Protein 3TS3 (pdb70)

Organism: Turkey astrovirus 2 (NCBI:txid246343)

Radius of gyration: 33.33 Å; Cα contacts (8 Å, |Δi|>4): 2112; chains: 4; bounding box: 67×108×76 Å

Foldseek 3Di:
DDCPVPLPHDADAQQALAAAPVRHDDAPQAWQQKKKDADWDDDLLFWFFAWDCWFWWAFPNDTDTFHTAGIKGKTWGQRGIFMQGRQQRVNGTRDHLRNSVVHQLVCVHQQWTWTDPVNGPDDPSVCVSNVADTGWIKGWKAFLQLGIWIWTQRVVVRIIITMGGDHDDCDSNSVNDDDTMIIGHHPPDDSVRSNVRHDDHHD/DDCPVPLPHDADAQQELADAPVSDDDAPQDWFFKKKDADWDDDQLFKFFAWDCWFWWWFDVHIDTDTFHTAGIKGKTWGQRGIFMQGRQQRVRGTRGHLRNSVVYQLVCVGQQWTWTDPVPGPDDPSVCVSNVADTGWIKGWKAFLQLGIWIWTQRVVVRIIITMGGDRDDCDSNSVNDDDTMMIGDRPPDDSVRSNVRHDDHHD/DDCPVVLPHDADAQQALAAAPVSDDDAPQDWQFKKKDADWDDDLLFWAFAWDCWFWWAFVHDTDTFHTAGIKGKTFRQRGIFMQGRQQRVRGTRGHLRNSVVYQLVCVRQQWTWTDPVHGDDDPVVVVSNPADTGWIKGWKAFLQLGIWIWTQRVVVRTIITMGGDRDDCDSNSVNDDDTMMIGDRPPDDSVRSNVRHDDHHD/DDCPPPLPDDADAQQALAAAPVRHDDAPQAWFQKKKDADWADDQLFWAFDWDCWFWWAFPNDTDTFHTAGIKGKTWRQRGIFMQGHQQRVNGTRGHLRNSVVYQLVCVGQQWTWTDPVNGDDDPVVVVSNVADTGWIKGWKAFLQLGIWIWTQRVVVRTIITMGGDRDDCDSNSVNDDDTMMIGHRPPDDSVRSNVRHDDHHD

InterPro domains:
  IPR004337 Astrovirus capsid protein, inner core domain [PF03115] (19-262)
  IPR029053 Viral coat protein subunit [G3DSA:2.60.120.20] (80-267)
  IPR032268 Capsid polyprotein VP90, C-terminal [PF16580] (431-675)

Nearest PDB structures (foldseek):
  3ts3-assembly2_B  TM=1.005E+00  e=5.013E-44  Turkey astrovirus 2
  3ts3-assembly2_D  TM=9.972E-01  e=7.861E-42  Turkey astrovirus 2
  3hi8-assembly1_A  TM=2.508E-01  e=1.036E+00  Haloferax volcanii
  1ge8-assembly1_A  TM=2.471E-01  e=1.728E+00  Pyrococcus furiosus
  4qq1-assembly1_A  TM=1.886E-01  e=1.229E+00  Neisseria meningitidis serogroup B

Sequence (814 aa):
SIYLPLPQADDQYTPYFVYNFQGERVSTTETGVVFCLAAIIPAATTSSRYNNQITTIPSIGYRGTLFLLDAASSWWNILDVTQTGVLFGQPRLGVGVMMQTMKTLKQHIKDYTEPAIQKYYPGTTNLDEQLKQRLNLAEGDPVISMMGDTNGRRAALFYRTSDEKYILFFSTTEDPGAQYQNLKMLYFWNWSYSDTKQQFLDHLRTVQFSIYLPLPQADDQYYTPYFVYNFQGEERVSTTETGVVFCLAAIIPAATTSSRYNNQITIPSIGYRGTGTLFLLDAASWWNILDVTQTGVLFGQPRLGVGVMMQTMKTLKQHIKDYTEPAIQKYYPGTTNLDEQLKQRLNLAEGDPVISMMGDTNGRRA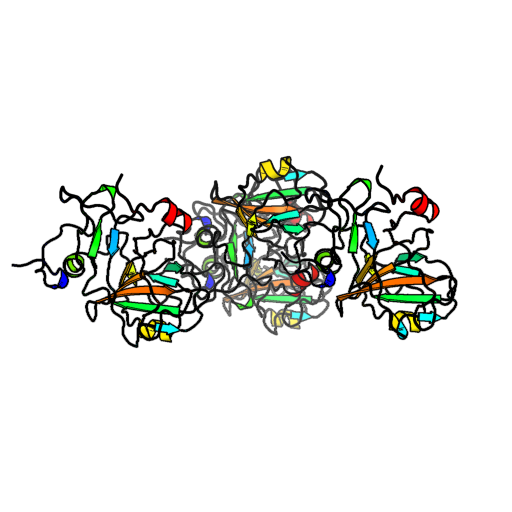ALFYRTSDEKYILFFSTTEDPGAQYQNLKMLYFWNWSYSDTKQQFLDHLRTVQFSIYLPLPQADDQYTPYFVYNFQGERVSTTETGVVFCLAAIIPAATTSSRYNNQITTIPSIGYRGTLFLLDAASWWNILDVTQTGVLFGQPRLGVGVMMQTMKTLKQHIKDYTEPAIQKYYPGTTNLDEQLKQRLNLAEGDPVISMMGDTNGRRAALFYRTSDEEKYILFFSTTEDPGAQYQNLKMLYFWNWSYSDTKQQFLDHLRTVQFSIYLPLPQADDQYTPYFVYNFQGERVSTTETGVVFCLAAIIPAATTSSRYNNQITTIPSIGYRGTLFLLDAASSWWNILDVTQTGVLFGQPRLGVGVMMQTMKTLKQHIKDYTEPAIQKYYPGTTNLDEQLKQRLNLAEGDPVISMMGDTNGRRAALFYRTSDEKYILFFSTTEDPGAQYQNLKMLYFWNWSYSDTKQQFLDHLRTVQF

Solvent-accessible surface area: 35875 Å² total; per-residue (Å²): 150,144,135,113,87,58,57,142,14,131,82,117,68,4,26,35,1,0,29,27,157,116,24,92,76,15,51,2,67,107,7,3,3,0,2,4,20,27,135,24,51,46,92,131,62,6,75,28,84,56,95,21,95,127,0,1,0,0,27,165,78,62,65,9,102,16,57,55,10,32,46,0,0,15,5,35,0,35,114,50,3,17,0,73,7,31,19,165,26,53,32,32,65,7,4,25,3,86,11,0,78,74,17,3,116,33,76,70,5,47,5,2,38,85,6,64,43,59,32,2,80,16,41,107,93,0,67,127,87,1,92,31,52,93,24,5,1,0,1,1,0,0,10,52,101,1,52,29,0,0,2,1,6,24,43,91,68,82,80,0,5,2,0,12,7,20,106,127,49,3,2,60,148,32,110,82,40,156,66,76,121,4,13,2,10,12,59,98,18,78,105,113,74,0,63,78,92,19,145,75,115,110,244,130,79,20,2,7,8,38,81,1,91,82,17,137,5,36,10,2,0,7,30,79,149,26,85,60,18,44,2,73,114,10,4,2,0,0,4,0,6,8,1,27,8,84,121,56,5,74,29,86,51,103,16,97,25,0,2,0,0,26,98,88,76,16,32,34,9,52,11,59,52,10,33,46,1,0,14,0,35,0,34,100,7,3,2,0,0,1,29,4,169,26,7,0,1,0,0,0,11,3,78,0,0,77,69,16,2,112,34,74,122,6,43,5,2,40,90,7,60,43,60,18,6,77,7,47,108,87,0,62,123,83,1,90,34,52,99,22,6,1,0,2,1,0,0,9,7,100,1,51,31,0,0,2,1,6,24,42,92,64,89,86,0,6,2,0,12,8,18,104,124,51,2,3,55,106,1,56,81,21,43,9,34,6,7,3,2,10,11,60,96,15,82,105,112,73,0,36,82,96,0,96,1,6,47,105,137,101,146,113,73,56,60,117,12,102,86,117,166,4,36,88,2,0,34,28,144,137,30,98,109,9,37,2,73,89,9,3,0,0,2,5,18,31,131,25,54,46,94,141,63,6,76,22,85,69,87,14,95,58,0,0,0,0,24,151,57,20,31,9,73,19,59,53,8,38,44,1,0,14,5,32,1,35,135,50,3,17,0,72,7,23,19,154,20,37,19,29,64,8,3,23,3,80,11,0,81,76,18,2,119,54,72,122,4,47,5,2,37,77,8,64,49,59,27,0,32,15,36,159,107,0,72,138,85,1,93,32,50,93,22,4,0,0,1,1,0,0,10,51,101,1,53,31,0,0,1,0,7,20,46,91,65,88,78,0,5,2,0,10,7,18,103,124,52,2,2,70,150,32,104,80,41,159,67,75,122,6,10,2,10,9,60,95,16,82,104,109,73,0,60,81,96,19,144,73,115,112,246,137,121,10,6,9,10,32,113,3,119,82,29,162,0,38,88,2,0,4,26,129,120,21,95,109,14,47,2,75,110,9,3,3,0,0,3,0,4,7,0,24,8,86,121,61,6,72,22,82,69,88,15,95,130,1,0,0,0,27,128,66,61,61,10,107,17,60,53,9,36,43,0,0,13,0,32,0,39,80,6,3,1,0,0,1,30,4,161,25,12,3,1,0,0,0,12,1,86,0,0,79,77,18,3,118,54,74,120,5,48,5,2,40,86,8,62,51,57,31,1,74,16,35,152,108,0,72,135,82,1,93,28,51,102,20,4,1,0,2,1,0,0,10,7,103,1,50,30,0,0,2,1,8,22,44,94,60,88,75,0,5,0,0,12,6,19,106,126,48,2,2,62,101,2,57,78,20,42,8,35,6,6,2,3,9,12,59,99,18,82,109,112,75,0,38,79,96,0,92,2,5,47,102

Structure (mmCIF, N/CA/C/O backbone):
data_3TS3
#
_entry.id   3TS3
#
_cell.length_a   44.487
_cell.length_b   127.878
_cell.length_c   71.007
_cell.angle_alpha   90.000
_cell.angle_beta   104.490
_cell.angle_gamma   90.000
#
_symmetry.space_group_name_H-M   'P 1 21 1'
#
loop_
_entity.id
_entity.type
_entity.pdbx_description
1 polymer 'Capsid polyprotein'
2 non-polymer 'SULFATE ION'
3 water water
#
loop_
_atom_site.group_PDB
_atom_site.id
_atom_site.type_symbol
_atom_site.label_atom_id
_atom_site.label_alt_id
_atom_site.label_comp_id
_atom_site.label_asym_id
_atom_site.label_entity_id
_atom_site.label_seq_id
_atom_site.pdbx_PDB_ins_code
_atom_site.Cartn_x
_atom_site.Cartn_y
_atom_site.Cartn_z
_atom_site.occupancy
_atom_site.B_iso_or_equiv
_atom_site.auth_seq_id
_atom_site.auth_comp_id
_atom_site.auth_asym_id
_atom_site.auth_atom_id
_atom_site.pdbx_PDB_model_num
ATOM 1 N N . SER A 1 1 ? 0.985 49.978 69.099 1.00 21.79 423 SER A N 1
ATOM 2 C CA . SER A 1 1 ? 0.713 49.777 70.515 1.00 21.25 423 SER A CA 1
ATOM 3 C C . SER A 1 1 ? -0.110 48.499 70.717 1.00 20.08 423 SER A C 1
ATOM 4 O O . SER A 1 1 ? 0.054 47.799 71.715 1.00 20.63 423 SER A O 1
ATOM 7 N N . ILE A 1 2 ? -0.975 48.199 69.753 1.00 18.17 424 ILE A N 1
ATOM 8 C CA . ILE A 1 2 ? -1.797 46.996 69.805 1.00 15.92 424 ILE A CA 1
ATOM 9 C C . ILE A 1 2 ? -1.209 45.956 68.853 1.00 14.15 424 ILE A C 1
ATOM 10 O O . ILE A 1 2 ? -1.172 46.158 67.650 1.00 13.57 424 ILE A O 1
ATOM 15 N N . TYR A 1 3 ? -0.711 44.860 69.414 1.00 11.53 425 TYR A N 1
ATOM 16 C CA . TYR A 1 3 ? -0.091 43.808 68.626 1.00 10.14 425 TYR A CA 1
ATOM 17 C C . TYR A 1 3 ? -0.767 42.430 68.728 1.00 9.49 425 TYR A C 1
ATOM 18 O O . TYR A 1 3 ? -0.355 41.515 68.060 1.00 8.96 425 TYR A O 1
ATOM 27 N N . LEU A 1 4 ? -1.790 42.302 69.568 1.00 9.24 426 LEU A N 1
ATOM 28 C CA . LEU A 1 4 ? -2.534 41.046 69.710 1.00 9.17 426 LEU A CA 1
ATOM 29 C C . LEU A 1 4 ? -3.987 41.228 69.300 1.00 9.43 426 LEU A C 1
ATOM 30 O O . LEU A 1 4 ? -4.589 42.217 69.660 1.00 10.28 426 LEU A O 1
ATOM 35 N N . PRO A 1 5 ? -4.555 40.276 68.564 1.00 8.85 427 PRO A N 1
ATOM 36 C CA . PRO A 1 5 ? -3.867 39.069 68.096 1.00 8.88 427 PRO A CA 1
ATOM 37 C C . PRO A 1 5 ? -2.782 39.392 67.092 1.00 8.38 427 PRO A C 1
ATOM 38 O O . PRO A 1 5 ? -2.913 40.310 66.315 1.00 7.73 427 PRO A O 1
ATOM 42 N N . LEU A 1 6 ? -1.743 38.574 67.071 1.00 8.15 428 LEU A N 1
ATOM 43 C CA . LEU A 1 6 ? -0.554 38.842 66.280 1.00 8.24 428 LEU A CA 1
ATOM 44 C C . LEU A 1 6 ? -0.793 39.008 64.782 1.00 8.02 428 LEU A C 1
ATOM 45 O O . LEU A 1 6 ? -0.114 39.787 64.157 1.00 7.61 428 LEU A O 1
ATOM 50 N N . PRO A 1 7 ? -1.758 38.305 64.206 1.00 7.46 429 PRO A N 1
ATOM 51 C CA . PRO A 1 7 ? -1.943 38.417 62.759 1.00 7.74 429 PRO A CA 1
ATOM 52 C C . PRO A 1 7 ? -2.253 39.856 62.359 1.00 7.12 429 PRO A C 1
ATOM 53 O O . PRO A 1 7 ? -1.943 40.263 61.245 1.00 8.27 429 PRO A O 1
ATOM 57 N N . GLN A 1 8 ? -2.868 40.600 63.267 1.00 7.54 430 GLN A N 1
ATOM 58 C CA . GLN A 1 8 ? -3.270 41.972 62.989 1.00 7.27 430 GLN A CA 1
ATOM 59 C C . GLN A 1 8 ? -2.213 43.036 63.233 1.00 7.44 430 GLN A C 1
ATOM 60 O O . GLN A 1 8 ? -2.369 44.151 62.796 1.00 7.77 430 GLN A O 1
ATOM 66 N N . ALA A 1 9 ? -1.133 42.682 63.906 1.00 7.40 431 ALA A N 1
ATOM 67 C CA . ALA A 1 9 ? -0.147 43.676 64.286 1.00 7.29 431 ALA A CA 1
ATOM 68 C C . ALA A 1 9 ? 0.490 44.395 63.102 1.00 7.62 431 ALA A C 1
ATOM 69 O O . ALA A 1 9 ? 0.719 43.812 62.054 1.00 7.86 431 ALA A O 1
ATOM 71 N N . ASP A 1 10 ? 0.787 45.672 63.307 1.00 7.78 432 ASP A N 1
ATOM 72 C CA . ASP A 1 10 ? 1.497 46.460 62.312 1.00 8.59 432 ASP A CA 1
ATOM 73 C C . ASP A 1 10 ? 2.916 45.920 62.235 1.00 8.30 432 ASP A C 1
ATOM 74 O O . ASP A 1 10 ? 3.455 45.443 63.215 1.00 8.81 432 ASP A O 1
ATOM 79 N N . ASP A 1 11 ? 3.520 46.028 61.065 1.00 8.34 433 ASP A N 1
ATOM 80 C CA . ASP A 1 11 ? 4.863 45.528 60.836 1.00 8.40 433 ASP A CA 1
ATOM 81 C C . ASP A 1 11 ? 5.819 46.282 61.741 1.00 8.61 433 ASP A C 1
ATOM 82 O O . ASP A 1 11 ? 5.576 47.428 62.095 1.00 9.55 433 ASP A O 1
ATOM 87 N N . GLN A 1 12 ? 6.893 45.613 62.133 1.00 8.00 434 GLN A N 1
ATOM 88 C CA . GLN A 1 12 ? 7.938 46.231 62.932 1.00 8.16 434 GLN A CA 1
ATOM 89 C C . GLN A 1 12 ? 9.257 45.853 62.299 1.00 8.18 434 GLN A C 1
ATOM 90 O O . GLN A 1 12 ? 9.416 44.747 61.832 1.00 7.89 434 GLN A O 1
ATOM 96 N N . TYR A 1 13 ? 10.206 46.776 62.303 1.00 8.05 435 TYR A N 1
ATOM 97 C CA . TYR A 1 13 ? 11.532 46.448 61.831 1.00 8.69 435 TYR A CA 1
ATOM 98 C C . TYR A 1 13 ? 12.144 45.425 62.776 1.00 8.14 435 TYR A C 1
ATOM 99 O O . TYR A 1 13 ? 12.123 45.598 63.980 1.00 8.26 435 TYR A O 1
ATOM 108 N N . THR A 1 14 ? 12.690 44.354 62.218 1.00 7.54 436 THR A N 1
ATOM 109 C CA . THR A 1 14 ? 13.476 43.411 63.000 1.00 8.46 436 THR A CA 1
ATOM 110 C C . THR A 1 14 ? 14.854 43.402 62.358 1.00 8.69 436 THR A C 1
ATOM 111 O O . THR A 1 14 ? 14.971 43.416 61.147 1.00 8.26 436 THR A O 1
ATOM 115 N N . PRO A 1 15 ? 15.892 43.445 63.185 1.00 9.96 437 PRO A N 1
ATOM 116 C CA . PRO A 1 15 ? 17.263 43.630 62.696 1.00 10.81 437 PRO A CA 1
ATOM 117 C C . PRO A 1 15 ? 17.866 42.528 61.822 1.00 10.59 437 PRO A C 1
ATOM 118 O O . PRO A 1 15 ? 18.563 42.824 60.867 1.00 12.08 437 PRO A O 1
ATOM 122 N N . TYR A 1 16 ? 17.602 41.274 62.155 1.00 9.77 438 TYR A N 1
ATOM 123 C CA . TYR A 1 16 ? 18.198 40.147 61.459 1.00 9.02 438 TYR A CA 1
ATOM 124 C C . TYR A 1 16 ? 17.191 39.009 61.454 1.00 8.08 438 TYR A C 1
ATOM 125 O O . TYR A 1 16 ? 16.196 39.092 62.141 1.00 8.61 438 TYR A O 1
ATOM 134 N N . PHE A 1 17 ? 17.458 37.957 60.686 1.00 7.63 439 PHE A N 1
ATOM 135 C CA . PHE A 1 17 ? 16.554 36.812 60.628 1.00 7.35 439 PHE A CA 1
ATOM 136 C C . PHE A 1 17 ? 16.458 36.223 62.038 1.00 6.88 439 PHE A C 1
ATOM 137 O O . PHE A 1 17 ? 15.375 35.977 62.538 1.00 7.04 439 PHE A O 1
ATOM 145 N N . VAL A 1 18 ? 17.602 36.020 62.680 1.00 6.60 440 VAL A N 1
ATOM 146 C CA . VAL A 1 18 ? 17.638 35.637 64.090 1.00 6.92 440 VAL A CA 1
ATOM 147 C C . VAL A 1 18 ? 18.513 36.654 64.831 1.00 6.91 440 VAL A C 1
ATOM 148 O O . VAL A 1 18 ? 19.572 36.995 64.356 1.00 7.00 440 VAL A O 1
ATOM 152 N N . TYR A 1 19 ? 18.056 37.130 65.981 1.00 7.43 441 TYR A N 1
ATOM 153 C CA . TYR A 1 19 ? 18.801 38.123 66.756 1.00 7.40 441 TYR A CA 1
ATOM 154 C C . TYR A 1 19 ? 18.655 37.888 68.259 1.00 7.91 441 TYR A C 1
ATOM 155 O O . TYR A 1 19 ? 17.773 37.170 68.703 1.00 8.13 441 TYR A O 1
ATOM 164 N N . ASN A 1 20 ? 19.552 38.481 69.035 1.00 7.65 442 ASN A N 1
ATOM 165 C CA . ASN A 1 20 ? 19.538 38.325 70.486 1.00 8.02 442 ASN A CA 1
ATOM 166 C C . ASN A 1 20 ? 18.739 39.387 71.237 1.00 8.58 442 ASN A C 1
ATOM 167 O O . ASN A 1 20 ? 18.055 40.198 70.639 1.00 8.35 442 ASN A O 1
ATOM 172 N N . PHE A 1 21 ? 18.882 39.389 72.553 1.00 8.98 443 PHE A N 1
ATOM 173 C CA . PHE A 1 21 ? 18.094 40.255 73.416 1.00 10.22 443 PHE A CA 1
ATOM 174 C C . PHE A 1 21 ? 18.285 41.732 73.102 1.00 10.72 443 PHE A C 1
ATOM 175 O O . PHE A 1 21 ? 17.409 42.541 73.388 1.00 10.72 443 PHE A O 1
ATOM 183 N N . GLN A 1 22 ? 19.429 42.086 72.534 1.00 11.02 444 GLN A N 1
ATOM 184 C CA . G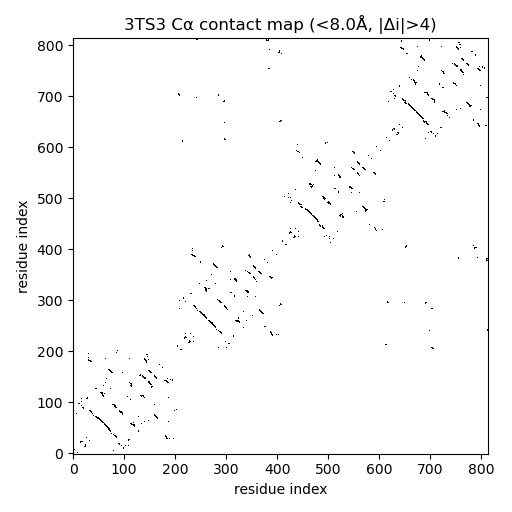LN A 1 22 ? 19.677 43.483 72.166 1.00 11.98 444 GLN A CA 1
ATOM 185 C C . GLN A 1 22 ? 19.763 43.775 70.670 1.00 11.84 444 GLN A C 1
ATOM 186 O O . GLN A 1 22 ? 20.304 44.789 70.265 1.00 11.83 444 GLN A O 1
ATOM 192 N N . GLY A 1 23 ? 19.197 42.888 69.859 1.00 10.92 445 GLY A N 1
ATOM 193 C CA . GLY A 1 23 ? 19.153 43.101 68.428 1.00 10.50 445 GLY A CA 1
ATOM 194 C C . GLY A 1 23 ? 20.395 42.741 67.635 1.00 9.67 445 GLY A C 1
ATOM 195 O O . GLY A 1 23 ? 20.484 43.091 66.474 1.00 9.92 445 GLY A O 1
ATOM 196 N N . GLU A 1 24 ? 21.345 42.054 68.257 1.00 9.58 446 GLU A N 1
ATOM 197 C CA . GLU A 1 24 ? 22.561 41.630 67.568 1.00 9.33 446 GLU A CA 1
ATOM 198 C C . GLU A 1 24 ? 22.350 40.354 66.771 1.00 9.13 446 GLU A C 1
ATOM 199 O O . GLU A 1 24 ? 21.594 39.495 67.176 1.00 9.23 446 GLU A O 1
ATOM 205 N N . ARG A 1 25 ? 23.039 40.249 65.639 1.00 9.53 447 ARG A N 1
ATOM 206 C CA . ARG A 1 25 ? 22.851 39.129 64.732 1.00 10.29 447 ARG A CA 1
ATOM 207 C C . ARG A 1 25 ? 23.282 37.787 65.289 1.00 10.31 447 ARG A C 1
ATOM 208 O O . ARG A 1 25 ? 24.313 37.670 65.919 1.00 10.48 447 ARG A O 1
ATOM 216 N N . VAL A 1 26 ? 22.475 36.771 65.014 1.00 10.05 448 VAL A N 1
ATOM 217 C CA . VAL A 1 26 ? 22.800 35.405 65.389 1.00 10.40 448 VAL A CA 1
ATOM 218 C C . VAL A 1 26 ? 22.873 34.573 64.110 1.00 11.04 448 VAL A C 1
ATOM 219 O O . VAL A 1 26 ? 21.969 34.612 63.305 1.00 11.47 448 VAL A O 1
ATOM 223 N N . SER A 1 27 ? 23.956 33.832 63.926 1.00 12.02 449 SER A N 1
ATOM 224 C CA . SER A 1 27 ? 24.133 33.040 62.714 1.00 13.18 449 SER A CA 1
ATOM 225 C C . SER A 1 27 ? 23.111 31.911 62.562 1.00 12.77 449 SER A C 1
ATOM 226 O O . SER A 1 27 ? 22.715 31.299 63.530 1.00 12.68 449 SER A O 1
ATOM 229 N N . THR A 1 28 ? 22.703 31.642 61.328 1.00 13.05 450 THR A N 1
ATOM 230 C CA . THR A 1 28 ? 21.761 30.558 61.040 1.00 13.21 450 THR A CA 1
ATOM 231 C C . THR A 1 28 ? 22.432 29.311 60.474 1.00 13.48 450 THR A C 1
ATOM 232 O O . THR A 1 28 ? 21.770 28.466 59.909 1.00 13.90 450 THR A O 1
ATOM 236 N N . THR A 1 29 ? 23.748 29.227 60.604 1.00 13.73 451 THR A N 1
ATOM 237 C CA . THR A 1 29 ? 24.478 28.075 60.099 1.00 14.73 451 THR A CA 1
ATOM 238 C C . THR A 1 29 ? 24.126 26.767 60.800 1.00 14.35 451 THR A C 1
ATOM 239 O O . THR A 1 29 ? 23.981 25.731 60.160 1.00 15.17 451 THR A O 1
ATOM 243 N N . GLU A 1 30 ? 24.014 26.826 62.119 1.00 13.51 452 GLU A N 1
ATOM 244 C CA . GLU A 1 30 ? 23.718 25.651 62.925 1.00 12.93 452 GLU A CA 1
ATOM 245 C C . GLU A 1 30 ? 22.248 25.244 62.973 1.00 12.06 452 GLU A C 1
ATOM 246 O O . GLU A 1 30 ? 21.348 26.068 62.852 1.00 11.12 452 GLU A O 1
ATOM 252 N N . THR A 1 31 ? 22.040 23.958 63.202 1.00 10.68 453 THR A N 1
ATOM 253 C CA . THR A 1 31 ? 20.725 23.407 63.436 1.00 9.96 453 THR A CA 1
ATOM 254 C C . THR A 1 31 ? 20.131 23.994 64.715 1.00 9.66 453 THR A C 1
ATOM 255 O O . THR A 1 31 ? 20.840 24.244 65.677 1.00 10.12 453 THR A O 1
ATOM 259 N N . GLY A 1 32 ? 18.818 24.198 64.709 1.00 8.66 454 GLY A N 1
ATOM 260 C CA . GLY A 1 32 ? 18.086 24.633 65.891 1.00 7.66 454 GLY A CA 1
ATOM 261 C C . GLY A 1 32 ? 18.251 26.050 66.392 1.00 7.18 454 GLY A C 1
ATOM 262 O O . GLY A 1 32 ? 18.046 26.331 67.562 1.00 7.20 454 GLY A O 1
ATOM 263 N N . VAL A 1 33 ? 18.615 26.943 65.480 1.00 7.30 455 VAL A N 1
ATOM 264 C CA A VAL A 1 33 ? 18.726 28.376 65.751 0.50 6.85 455 VAL A CA 1
ATOM 265 C CA B VAL A 1 33 ? 18.698 28.359 65.838 0.50 7.07 455 VAL A CA 1
ATOM 266 C C . VAL A 1 33 ? 17.334 29.089 65.645 1.00 6.72 455 VAL A C 1
ATOM 267 O O . VAL A 1 33 ? 17.124 30.058 66.353 1.00 6.80 455 VAL A O 1
ATOM 274 N N . PHE A 1 34 ? 16.389 28.483 64.948 1.00 6.61 456 PHE A N 1
ATOM 275 C CA . PHE A 1 34 ? 15.025 28.999 64.966 1.00 6.42 456 PHE A CA 1
ATOM 276 C C . PHE A 1 34 ? 13.976 27.912 64.883 1.00 6.20 456 PHE A C 1
ATOM 277 O O . PHE A 1 34 ? 14.209 26.854 64.339 1.00 6.05 456 PHE A O 1
ATOM 285 N N . CYS A 1 35 ? 12.822 28.209 65.455 1.00 5.87 457 CYS A N 1
ATOM 286 C CA . CYS A 1 35 ? 11.712 27.287 65.520 1.00 6.34 457 CYS A CA 1
ATOM 287 C C . CYS A 1 35 ? 10.471 27.913 64.922 1.00 6.01 457 CYS A C 1
ATOM 288 O O . CYS A 1 35 ? 10.115 29.022 65.280 1.00 6.20 457 CYS A O 1
ATOM 291 N N . LEU A 1 36 ? 9.805 27.176 64.041 1.00 5.90 458 LEU A N 1
ATOM 292 C CA . LEU A 1 36 ? 8.541 27.626 63.495 1.00 5.84 458 LEU A CA 1
ATOM 293 C C . LEU A 1 36 ? 7.395 27.041 64.311 1.00 5.93 458 LEU A C 1
ATOM 294 O O . LEU A 1 36 ? 7.237 25.830 64.395 1.00 6.87 458 LEU A O 1
ATOM 299 N N . ALA A 1 37 ? 6.592 27.926 64.894 1.00 6.11 459 ALA A N 1
ATOM 300 C CA . ALA A 1 37 ? 5.400 27.544 65.624 1.00 6.20 459 ALA A CA 1
ATOM 301 C C . ALA A 1 37 ? 4.218 28.136 64.875 1.00 6.16 459 ALA A C 1
ATOM 302 O O . ALA A 1 37 ? 4.262 29.268 64.462 1.00 5.95 459 ALA A O 1
ATOM 304 N N . ALA A 1 38 ? 3.194 27.337 64.633 1.00 6.30 460 ALA A N 1
ATOM 305 C CA . ALA A 1 38 ? 2.044 27.830 63.898 1.00 6.95 460 ALA A CA 1
ATOM 306 C C . ALA A 1 38 ? 0.816 26.987 64.164 1.00 7.62 460 ALA A C 1
ATOM 307 O O . ALA A 1 38 ? 0.935 25.824 64.513 1.00 8.30 460 ALA A O 1
ATOM 309 N N . ILE A 1 39 ? -0.342 27.556 63.835 1.00 7.58 461 ILE A N 1
ATOM 310 C CA A ILE A 1 39 ? -1.534 26.779 63.521 0.50 7.91 461 ILE A CA 1
ATOM 311 C CA B ILE A 1 39 ? -1.502 26.805 63.486 0.50 7.83 461 ILE A CA 1
ATOM 312 C C . ILE A 1 39 ? -1.584 27.008 61.988 1.00 7.75 461 ILE A C 1
ATOM 313 O O . ILE A 1 39 ? -1.984 28.065 61.528 1.00 7.69 461 ILE A O 1
ATOM 322 N N . PRO A 1 40 ? -1.201 26.003 61.212 1.00 7.81 462 PRO A N 1
ATOM 323 C CA . PRO A 1 40 ? -1.234 26.097 59.754 1.00 8.04 462 PRO A CA 1
ATOM 324 C C . PRO A 1 40 ? -2.667 26.112 59.238 1.00 8.50 462 PRO A C 1
ATOM 325 O O . PRO A 1 40 ? -3.588 25.685 59.913 1.00 8.12 462 PRO A O 1
ATOM 329 N N . ALA A 1 41 ? -2.822 26.611 58.027 1.00 8.47 463 ALA A N 1
ATOM 330 C CA . ALA A 1 41 ? -4.111 26.629 57.375 1.00 9.51 463 ALA A CA 1
ATOM 331 C C . ALA A 1 41 ? -4.072 25.643 56.217 1.00 10.31 463 ALA A C 1
ATOM 332 O O . ALA A 1 41 ? -3.104 25.587 55.466 1.00 10.66 463 ALA A O 1
ATOM 334 N N . ALA A 1 42 ? -5.133 24.863 56.095 1.00 10.72 464 ALA A N 1
ATOM 335 C CA . ALA A 1 42 ? -5.223 23.855 55.067 1.00 11.91 464 ALA A CA 1
ATOM 336 C C . ALA A 1 42 ? -6.458 24.088 54.223 1.00 12.74 464 ALA A C 1
ATOM 337 O O . ALA A 1 42 ? -7.424 24.673 54.674 1.00 12.91 464 ALA A O 1
ATOM 339 N N . THR A 1 43 ? -6.383 23.600 52.993 1.00 13.98 465 THR A N 1
ATOM 340 C CA . THR A 1 43 ? -7.489 23.605 52.046 1.00 16.12 465 THR A CA 1
ATOM 341 C C . THR A 1 43 ? -7.586 22.194 51.502 1.00 16.97 465 THR A C 1
ATOM 342 O O . THR A 1 43 ? -6.807 21.332 51.851 1.00 16.31 465 THR A O 1
ATOM 346 N N . THR A 1 44 ? -8.559 21.978 50.632 1.00 18.45 466 THR A N 1
ATOM 347 C CA . THR A 1 44 ? -8.792 20.659 50.083 1.00 19.97 466 THR A CA 1
ATOM 348 C C . THR A 1 44 ? -7.563 20.200 49.308 1.00 19.85 466 THR A C 1
ATOM 349 O O . THR A 1 44 ? -7.211 19.028 49.331 1.00 21.40 466 THR A O 1
ATOM 353 N N . SER A 1 45 ? -6.899 21.153 48.672 1.00 19.19 467 SER A N 1
ATOM 354 C CA . SER A 1 45 ? -5.700 20.894 47.885 1.00 18.34 467 SER A CA 1
ATOM 355 C C . SER A 1 45 ? -4.420 20.664 48.708 1.00 16.79 467 SER A C 1
ATOM 356 O O . SER A 1 45 ? -3.401 20.311 48.154 1.00 16.42 467 SER A O 1
ATOM 359 N N . SER A 1 46 ? -4.487 20.864 50.019 1.00 14.82 468 SER A N 1
ATOM 360 C CA . SER A 1 46 ? -3.325 20.676 50.892 1.00 13.42 468 SER A CA 1
ATOM 361 C C . SER A 1 46 ? -2.814 19.243 50.950 1.00 12.89 468 SER A C 1
ATOM 362 O O . SER A 1 46 ? -1.625 19.004 51.061 1.00 11.93 468 SER A O 1
ATOM 365 N N . ARG A 1 47 ? -3.740 18.299 50.889 1.00 12.36 469 ARG A N 1
ATOM 366 C CA . ARG A 1 47 ? -3.423 16.893 51.065 1.00 12.50 469 ARG A CA 1
ATOM 367 C C . ARG A 1 47 ? -3.281 16.180 49.727 1.00 12.47 469 ARG A C 1
ATOM 368 O O . ARG A 1 47 ? -4.161 16.272 48.887 1.00 13.13 469 ARG A O 1
ATOM 376 N N . TYR A 1 48 ? -2.153 15.502 49.536 1.00 11.61 470 TYR A N 1
ATOM 377 C CA . TYR A 1 48 ? -1.903 14.708 48.331 1.00 11.10 470 TYR A CA 1
ATOM 378 C C . TYR A 1 48 ? -1.428 13.303 48.695 1.00 11.28 470 TYR A C 1
ATOM 379 O O . TYR A 1 48 ? -0.470 13.136 49.431 1.00 11.14 470 TYR A O 1
ATOM 388 N N . ASN A 1 49 ? -2.111 12.295 48.168 1.00 11.62 471 ASN A N 1
ATOM 389 C CA . ASN A 1 49 ? -1.780 10.912 48.452 1.00 12.57 471 ASN A CA 1
ATOM 390 C C . ASN A 1 49 ? -1.131 10.239 47.244 1.00 12.56 471 ASN A C 1
ATOM 391 O O . ASN A 1 49 ? -1.781 9.987 46.247 1.00 13.12 471 ASN A O 1
ATOM 396 N N . ASN A 1 50 ? 0.176 10.039 47.319 1.00 12.59 472 ASN A N 1
ATOM 397 C CA . ASN A 1 50 ? 0.923 9.244 46.353 1.00 13.06 472 ASN A CA 1
ATOM 398 C C . ASN A 1 50 ? 2.239 8.790 46.976 1.00 13.13 472 ASN A C 1
ATOM 399 O O . ASN A 1 50 ? 2.908 9.575 47.631 1.00 12.81 472 ASN A O 1
ATOM 404 N N . GLN A 1 51 ? 2.636 7.546 46.751 1.00 13.32 473 GLN A N 1
ATOM 405 C CA . GLN A 1 51 ? 3.891 7.071 47.302 1.00 14.18 473 GLN A CA 1
ATOM 406 C C . GLN A 1 51 ? 5.075 7.585 46.494 1.00 14.19 473 GLN A C 1
ATOM 407 O O . GLN A 1 51 ? 5.158 7.357 45.296 1.00 13.52 473 GLN A O 1
ATOM 413 N N . ILE A 1 52 ? 5.997 8.266 47.167 1.00 14.44 474 ILE A N 1
ATOM 414 C CA . ILE A 1 52 ? 7.219 8.732 46.543 1.00 14.85 474 ILE A CA 1
ATOM 415 C C . ILE A 1 52 ? 8.372 8.186 47.365 1.00 15.11 474 ILE A C 1
ATOM 416 O O . ILE A 1 52 ? 8.470 8.471 48.546 1.00 15.36 474 ILE A O 1
ATOM 421 N N . THR A 1 53 ? 9.217 7.373 46.742 1.00 15.51 475 THR A N 1
ATOM 422 C CA A THR A 1 53 ? 10.233 6.615 47.400 0.50 15.68 475 THR A CA 1
ATOM 423 C CA B THR A 1 53 ? 10.235 6.603 47.386 0.50 15.80 475 THR A CA 1
ATOM 424 C C . THR A 1 53 ? 11.595 7.349 47.567 1.00 15.49 475 THR A C 1
ATOM 425 O O . THR A 1 53 ? 12.163 7.177 48.636 1.00 16.02 475 THR A O 1
ATOM 432 N N . ILE A 1 54 ? 11.949 8.266 46.677 1.00 15.14 476 ILE A N 1
ATOM 433 C CA . ILE A 1 54 ? 13.158 9.050 46.893 1.00 14.64 476 ILE A CA 1
ATOM 434 C C . ILE A 1 54 ? 12.869 10.514 46.644 1.00 13.83 476 ILE A C 1
ATOM 435 O O . ILE A 1 54 ? 13.402 11.123 45.736 1.00 13.81 476 ILE A O 1
ATOM 440 N N . PRO A 1 55 ? 12.010 11.077 47.478 1.00 13.30 477 PRO A N 1
ATOM 441 C CA . PRO A 1 55 ? 11.655 12.490 47.371 1.00 12.82 477 PRO A CA 1
ATOM 442 C C . PRO A 1 55 ? 12.838 13.384 47.741 1.00 12.74 477 PRO A C 1
ATOM 443 O O . PRO A 1 55 ? 13.615 13.048 48.626 1.00 12.91 477 PRO A O 1
ATOM 447 N N . SER A 1 56 ? 12.968 14.507 47.052 1.00 12.47 478 SER A N 1
ATOM 448 C CA . SER A 1 56 ? 14.014 15.468 47.356 1.00 12.71 478 SER A CA 1
ATOM 449 C C . SER A 1 56 ? 13.533 16.885 47.117 1.00 12.23 478 SER A C 1
ATOM 450 O O . SER A 1 56 ? 12.626 17.103 46.336 1.00 12.46 478 SER A O 1
ATOM 453 N N . ILE A 1 57 ? 14.165 17.836 47.797 1.00 11.77 479 ILE A N 1
ATOM 454 C CA . ILE A 1 57 ? 13.916 19.247 47.581 1.00 11.76 479 ILE A CA 1
ATOM 455 C C . ILE A 1 57 ? 15.184 19.842 46.983 1.00 11.51 479 ILE A C 1
ATOM 456 O O . ILE A 1 57 ? 16.246 19.777 47.584 1.00 11.17 479 ILE A O 1
ATOM 461 N N . GLY A 1 58 ? 15.067 20.418 45.797 1.00 11.63 480 GLY A N 1
ATOM 462 C CA . GLY A 1 58 ? 16.216 20.983 45.119 1.00 12.71 480 GLY A CA 1
ATOM 463 C C . GLY A 1 58 ? 16.477 22.451 45.408 1.00 12.77 480 GLY A C 1
ATOM 464 O O . GLY A 1 58 ? 15.562 23.234 45.614 1.00 13.01 480 GLY A O 1
ATOM 465 N N . TYR A 1 59 ? 17.748 22.817 45.418 1.00 13.66 481 TYR A N 1
ATOM 466 C CA . TYR A 1 59 ? 18.142 24.207 45.602 1.00 14.54 481 TYR A CA 1
ATOM 467 C C . TYR A 1 59 ? 19.446 24.483 44.876 1.00 15.73 481 TYR A C 1
ATOM 468 O O . TYR A 1 59 ? 20.152 23.563 44.502 1.00 15.60 481 TYR A O 1
ATOM 477 N N . ARG A 1 60 ? 19.743 25.759 44.657 1.00 17.15 482 ARG A N 1
ATOM 478 C CA . ARG A 1 60 ? 20.957 26.139 43.942 1.00 18.96 482 ARG A CA 1
ATOM 479 C C . ARG A 1 60 ? 22.197 26.075 44.821 1.00 19.48 482 ARG A C 1
ATOM 480 O O . ARG A 1 60 ? 22.245 26.671 45.879 1.00 20.15 482 ARG A O 1
ATOM 488 N N . GLY A 1 66 ? 22.844 23.032 40.761 1.00 20.02 488 GLY A N 1
ATOM 489 C CA . GLY A 1 66 ? 21.743 22.243 41.284 1.00 19.28 488 GLY A CA 1
ATOM 490 C C . GLY A 1 66 ? 22.125 21.159 42.275 1.00 18.85 488 GLY A C 1
ATOM 491 O O . GLY A 1 66 ? 22.924 20.281 41.983 1.00 19.31 488 GLY A O 1
ATOM 492 N N . THR A 1 67 ? 21.527 21.224 43.457 1.00 17.67 489 THR A N 1
ATOM 493 C CA . THR A 1 67 ? 21.771 20.253 44.515 1.00 16.78 489 THR A CA 1
ATOM 494 C C . THR A 1 67 ? 20.474 20.007 45.270 1.00 15.87 489 THR A C 1
ATOM 495 O O . THR A 1 67 ? 19.447 20.516 44.872 1.00 15.35 489 THR A O 1
ATOM 499 N N . LEU A 1 68 ? 20.504 19.194 46.311 1.00 15.63 490 LEU A N 1
ATOM 500 C CA . LEU A 1 68 ? 19.261 18.826 46.967 1.00 15.12 490 LEU A CA 1
ATOM 501 C C . LEU A 1 68 ? 19.431 18.339 48.388 1.00 14.73 490 LEU A C 1
ATOM 502 O O . LEU A 1 68 ? 20.523 17.993 48.802 1.00 14.91 490 LEU A O 1
ATOM 507 N N . PHE A 1 69 ? 18.321 18.304 49.116 1.00 13.60 491 PHE A N 1
ATOM 508 C CA . PHE A 1 69 ? 18.238 17.579 50.369 1.00 12.98 491 PHE A CA 1
ATOM 509 C C . PHE A 1 69 ? 17.118 16.540 50.287 1.00 12.74 491 PHE A C 1
ATOM 510 O O . PHE A 1 69 ? 16.060 16.791 49.732 1.00 12.36 491 PHE A O 1
ATOM 518 N N . LEU A 1 70 ? 17.410 15.357 50.799 1.00 13.07 492 LEU A N 1
ATOM 519 C CA . LEU A 1 70 ? 16.483 14.237 50.779 1.00 13.13 492 LEU A CA 1
ATOM 520 C C . LEU A 1 70 ? 15.403 14.290 51.857 1.00 12.82 492 LEU A C 1
ATOM 521 O O . LEU A 1 70 ? 15.629 14.769 52.956 1.00 12.58 492 LEU A O 1
ATOM 526 N N . LEU A 1 71 ? 14.241 13.741 51.532 1.00 12.63 493 LEU A N 1
ATOM 527 C CA . LEU A 1 71 ? 13.140 13.613 52.472 1.00 12.41 493 LEU A CA 1
ATOM 528 C C . LEU A 1 71 ? 12.845 12.128 52.649 1.00 12.57 493 LEU A C 1
ATOM 529 O O . LEU A 1 71 ? 13.274 11.305 51.843 1.00 13.00 493 LEU A O 1
ATOM 534 N N . ASP A 1 72 ? 12.132 11.786 53.711 1.00 12.10 494 ASP A N 1
ATOM 535 C CA . ASP A 1 72 ? 11.739 10.402 53.943 1.00 12.24 494 ASP A CA 1
ATOM 536 C C . ASP A 1 72 ? 10.713 9.936 52.917 1.00 12.12 494 ASP A C 1
ATOM 537 O O . ASP A 1 72 ? 9.826 10.682 52.528 1.00 11.79 494 ASP A O 1
ATOM 542 N N . ALA A 1 73 ? 10.823 8.683 52.506 1.00 12.08 495 ALA A N 1
ATOM 543 C CA . ALA A 1 73 ? 9.849 8.118 51.593 1.00 12.19 495 ALA A CA 1
ATOM 544 C C . ALA A 1 73 ? 8.510 8.171 52.301 1.00 11.65 495 ALA A C 1
ATOM 545 O O . ALA A 1 73 ? 8.420 7.867 53.474 1.00 11.68 495 ALA A O 1
ATOM 547 N N . ALA A 1 74 ? 7.475 8.569 51.576 1.00 11.78 496 ALA A N 1
ATOM 548 C CA . ALA A 1 74 ? 6.152 8.706 52.160 1.00 11.24 496 ALA A CA 1
ATOM 549 C C . ALA A 1 74 ? 5.061 8.700 51.103 1.00 11.40 496 ALA A C 1
ATOM 550 O O . ALA A 1 74 ? 5.341 8.834 49.927 1.00 11.60 496 ALA A O 1
ATOM 552 N N . SER A 1 75 ? 3.818 8.576 51.548 1.00 11.07 497 SER A N 1
ATOM 553 C CA A SER A 1 75 ? 2.640 8.540 50.684 0.50 11.22 497 SER A CA 1
ATOM 554 C CA B SER A 1 75 ? 2.665 8.567 50.655 0.50 11.12 497 SER A CA 1
ATOM 555 C C . SER A 1 75 ? 1.667 9.625 51.046 1.00 10.85 497 SER A C 1
ATOM 556 O O . SER A 1 75 ? 0.810 9.851 50.209 1.00 11.17 497 SER A O 1
ATOM 561 N N . TRP A 1 76 ? 1.790 10.269 52.196 1.00 10.47 498 TRP A N 1
ATOM 562 C CA . TRP A 1 76 ? 0.886 11.378 52.499 1.00 10.06 498 TRP A CA 1
ATOM 563 C C . TRP A 1 76 ? 1.644 12.705 52.543 1.00 9.58 498 TRP A C 1
ATOM 564 O O . TRP A 1 76 ? 2.451 12.940 53.429 1.00 10.10 498 TRP A O 1
ATOM 575 N N . TRP A 1 77 ? 1.352 13.559 51.572 1.00 8.77 499 TRP A N 1
ATOM 576 C CA . TRP A 1 77 ? 2.058 14.817 51.392 1.00 8.58 499 TRP A CA 1
ATOM 577 C C . TRP A 1 77 ? 1.180 15.990 51.750 1.00 8.48 499 TRP A C 1
ATOM 578 O O . TRP A 1 77 ? 0.005 15.999 51.456 1.00 9.03 499 TRP A O 1
ATOM 589 N N . ASN A 1 78 ? 1.758 16.952 52.451 1.00 8.07 500 ASN A N 1
ATOM 590 C CA . ASN A 1 78 ? 0.988 18.072 52.943 1.00 8.32 500 ASN A CA 1
ATOM 591 C C . ASN A 1 78 ? 1.592 19.408 52.545 1.00 8.32 500 ASN A C 1
ATOM 592 O O . ASN A 1 78 ? 2.758 19.659 52.786 1.00 8.55 500 ASN A O 1
ATOM 597 N N . ILE A 1 79 ? 0.780 20.251 51.926 1.00 9.05 501 ILE A N 1
ATOM 598 C CA . ILE A 1 79 ? 1.187 21.597 51.568 1.00 9.36 501 ILE A CA 1
ATOM 599 C C . ILE A 1 79 ? 0.327 22.523 52.411 1.00 9.13 501 ILE A C 1
ATOM 600 O O . ILE A 1 79 ? -0.820 22.781 52.084 1.00 9.67 501 ILE A O 1
ATOM 605 N N . LEU A 1 80 ? 0.899 23.009 53.504 1.00 9.04 502 LEU A N 1
ATOM 606 C CA . LEU A 1 80 ? 0.158 23.828 54.448 1.00 9.00 502 LEU A CA 1
ATOM 607 C C . LEU A 1 80 ? 0.624 25.276 54.431 1.00 9.40 502 LEU A C 1
ATOM 608 O O . LEU A 1 80 ? 1.772 25.565 54.152 1.00 10.86 502 LEU A O 1
ATOM 613 N N . ASP A 1 81 ? -0.288 26.184 54.728 1.00 8.64 503 ASP A N 1
ATOM 614 C CA . ASP A 1 81 ? 0.046 27.591 54.709 1.00 8.78 503 ASP A CA 1
ATOM 615 C C . ASP A 1 81 ? 0.180 28.077 56.141 1.00 8.17 503 ASP A C 1
ATOM 616 O O . ASP A 1 81 ? -0.731 27.953 56.920 1.00 8.20 503 ASP A O 1
ATOM 621 N N . VAL A 1 82 ? 1.350 28.609 56.471 1.00 7.05 504 VAL A N 1
ATOM 622 C CA . VAL A 1 82 ? 1.597 29.113 57.815 1.00 7.11 504 VAL A CA 1
ATOM 623 C C . VAL A 1 82 ? 1.656 30.633 57.905 1.00 6.70 504 VAL A C 1
ATOM 624 O O . VAL A 1 82 ? 2.113 31.168 58.889 1.00 6.53 504 VAL A O 1
ATOM 628 N N . THR A 1 83 ? 1.192 31.319 56.870 1.00 6.71 505 THR A N 1
ATOM 629 C CA . THR A 1 83 ? 1.267 32.773 56.848 1.00 6.95 505 THR A CA 1
ATOM 630 C C . THR A 1 83 ? 0.456 33.457 57.945 1.00 7.03 505 THR A C 1
ATOM 631 O O . THR A 1 83 ? 0.921 34.393 58.578 1.00 7.73 505 THR A O 1
ATOM 635 N N . GLN A 1 84 ? -0.763 32.981 58.157 1.00 7.28 506 GLN A N 1
ATOM 636 C CA . GLN A 1 84 ? -1.671 33.636 59.083 1.00 7.62 506 GLN A CA 1
ATOM 637 C C . GLN A 1 84 ? -1.220 33.677 60.543 1.00 7.26 506 GLN A C 1
ATOM 638 O O . GLN A 1 84 ? -1.308 34.714 61.173 1.00 7.99 506 GLN A O 1
ATOM 644 N N . THR A 1 85 ? -0.769 32.545 61.075 1.00 6.56 507 THR A N 1
ATOM 645 C CA . THR A 1 85 ? -0.402 32.474 62.483 1.00 6.41 507 THR A CA 1
ATOM 646 C C . THR A 1 85 ? 1.059 32.172 62.787 1.00 6.04 507 THR A C 1
ATOM 647 O O . THR A 1 85 ? 1.460 32.207 63.930 1.00 6.81 507 THR A O 1
ATOM 651 N N . GLY A 1 86 ? 1.852 31.895 61.763 1.00 6.00 508 GLY A N 1
ATOM 652 C CA . GLY A 1 86 ? 3.220 31.479 61.989 1.00 5.48 508 GLY A CA 1
ATOM 653 C C . GLY A 1 86 ? 4.109 32.490 62.679 1.00 5.76 508 GLY A C 1
ATOM 654 O O . GLY A 1 86 ? 4.026 33.675 62.434 1.00 6.19 508 GLY A O 1
ATOM 655 N N . VAL A 1 87 ? 4.961 31.983 63.562 1.00 5.28 509 VAL A N 1
ATOM 656 C CA . VAL A 1 87 ? 5.964 32.793 64.257 1.00 5.59 509 VAL A CA 1
ATOM 657 C C . VAL A 1 87 ? 7.256 32.005 64.368 1.00 5.82 509 VAL A C 1
ATOM 658 O O . VAL A 1 87 ? 7.237 30.792 64.306 1.00 5.96 509 VAL A O 1
ATOM 662 N N . LEU A 1 88 ? 8.370 32.708 64.535 1.00 5.47 510 LEU A N 1
ATOM 663 C CA . LEU A 1 88 ? 9.647 32.054 64.785 1.00 5.46 510 LEU A CA 1
ATOM 664 C C . LEU A 1 88 ? 10.140 32.350 66.190 1.00 5.40 510 LEU A C 1
ATOM 665 O O . LEU A 1 88 ? 10.267 33.500 66.570 1.00 5.93 510 LEU A O 1
ATOM 670 N N . PHE A 1 89 ? 10.433 31.293 66.936 1.00 5.00 511 PHE A N 1
ATOM 671 C CA . PHE A 1 89 ? 11.098 31.399 68.232 1.00 5.38 511 PHE A CA 1
ATOM 672 C C . PHE A 1 89 ? 12.599 31.297 67.989 1.00 5.87 511 PHE A C 1
ATOM 673 O O . PHE A 1 89 ? 13.040 30.551 67.131 1.00 6.08 511 PHE A O 1
ATOM 681 N N . GLY A 1 90 ? 13.370 32.046 68.762 1.00 5.99 512 GLY A N 1
ATOM 682 C CA . GLY A 1 90 ? 14.813 31.977 68.719 1.00 6.23 512 GLY A CA 1
ATOM 683 C C . GLY A 1 90 ? 15.400 30.824 69.515 1.00 6.54 512 GLY A C 1
ATOM 684 O O . GLY A 1 90 ? 14.789 30.323 70.432 1.00 6.85 512 GLY A O 1
ATOM 685 N N . GLN A 1 91 ? 16.652 30.508 69.225 1.00 6.97 513 GLN A N 1
ATOM 686 C CA . GLN A 1 91 ? 17.369 29.399 69.831 1.00 8.09 513 GLN A CA 1
ATOM 687 C C . GLN A 1 91 ? 17.263 29.515 71.357 1.00 7.70 513 GLN A C 1
ATOM 688 O O . GLN A 1 91 ? 17.379 30.588 71.904 1.00 7.27 513 GLN A O 1
ATOM 694 N N . PRO A 1 92 ? 17.086 28.396 72.050 1.00 8.12 514 PRO A N 1
ATOM 695 C CA . PRO A 1 92 ? 16.759 28.467 73.474 1.00 8.15 514 PRO A CA 1
ATOM 696 C C . PRO A 1 92 ? 17.778 29.232 74.308 1.00 8.45 514 PRO A C 1
ATOM 697 O O . PRO A 1 92 ? 17.358 29.961 75.183 1.00 7.46 514 PRO A O 1
ATOM 701 N N . ARG A 1 93 ? 19.062 29.119 74.005 1.00 8.99 515 ARG A N 1
ATOM 702 C CA . ARG A 1 93 ? 20.086 29.782 74.816 1.00 10.32 515 ARG A CA 1
ATOM 703 C C . ARG A 1 93 ? 19.915 31.300 74.824 1.00 10.09 515 ARG A C 1
ATOM 704 O O . ARG A 1 93 ? 20.328 31.971 75.758 1.00 10.87 515 ARG A O 1
ATOM 712 N N . LEU A 1 94 ? 19.313 31.820 73.764 1.00 9.24 516 LEU A N 1
ATOM 713 C CA . LEU A 1 94 ? 19.056 33.247 73.607 1.00 9.32 516 LEU A CA 1
ATOM 714 C C . LEU A 1 94 ? 18.072 33.841 74.610 1.00 9.49 516 LEU A C 1
ATOM 715 O O . LEU A 1 94 ? 18.187 34.997 74.977 1.00 10.19 516 LEU A O 1
ATOM 720 N N . GLY A 1 95 ? 17.077 33.060 75.004 1.00 9.29 517 GLY A N 1
ATOM 721 C CA . GLY A 1 95 ? 16.032 33.553 75.884 1.00 9.89 517 GLY A CA 1
ATOM 722 C C . GLY A 1 95 ? 15.286 34.706 75.236 1.00 9.91 517 GLY A C 1
ATOM 723 O O . GLY A 1 95 ? 14.805 35.610 75.904 1.00 10.43 517 GLY A O 1
ATOM 724 N N . VAL A 1 96 ? 15.245 34.691 73.911 1.00 9.78 518 VAL A N 1
ATOM 725 C CA . VAL A 1 96 ? 14.638 35.766 73.135 1.00 9.84 518 VAL A CA 1
ATOM 726 C C . VAL A 1 96 ? 13.150 35.558 72.792 1.00 9.39 518 VAL A C 1
ATOM 727 O O . VAL A 1 96 ? 12.431 36.500 72.509 1.00 10.60 518 VAL A O 1
ATOM 731 N N . GLY A 1 97 ? 12.697 34.314 72.850 1.00 7.96 519 GLY A N 1
ATOM 732 C CA . GLY A 1 97 ? 11.318 33.977 72.528 1.00 7.58 519 GLY A CA 1
ATOM 733 C C . GLY A 1 97 ? 10.909 34.236 71.082 1.00 7.30 519 GLY A C 1
ATOM 734 O O . GLY A 1 97 ? 11.696 34.027 70.174 1.00 7.42 519 GLY A O 1
ATOM 735 N N . VAL A 1 98 ? 9.680 34.687 70.871 1.00 6.98 520 VAL A N 1
ATOM 736 C CA . VAL A 1 98 ? 9.210 34.940 69.515 1.00 7.02 520 VAL A CA 1
ATOM 737 C C . VAL A 1 98 ? 9.859 36.215 68.986 1.00 6.75 520 VAL A C 1
ATOM 738 O O . VAL A 1 98 ? 9.717 37.269 69.571 1.00 7.01 520 VAL A O 1
ATOM 742 N N . MET A 1 99 ? 10.586 36.092 67.877 1.00 6.87 521 MET A N 1
ATOM 743 C CA A MET A 1 99 ? 11.332 37.217 67.445 0.50 6.70 521 MET A CA 1
ATOM 744 C CA B MET A 1 99 ? 11.418 37.159 67.408 0.50 7.15 521 MET A CA 1
ATOM 745 C C . MET A 1 99 ? 11.027 37.607 65.968 1.00 6.79 521 MET A C 1
ATOM 746 O O . MET A 1 99 ? 11.379 38.680 65.513 1.00 6.87 521 MET A O 1
ATOM 755 N N . GLN A 1 100 ? 10.193 36.801 65.327 1.00 6.09 522 GLN A N 1
ATOM 756 C CA . GLN A 1 100 ? 9.587 37.186 64.058 1.00 5.77 522 GLN A CA 1
ATOM 757 C C . GLN A 1 100 ? 8.172 36.670 63.947 1.00 5.41 522 GLN A C 1
ATOM 758 O O . GLN A 1 100 ? 7.845 35.623 64.466 1.00 5.57 522 GLN A O 1
ATOM 764 N N . THR A 1 101 ? 7.359 37.418 63.221 1.00 5.59 523 THR A N 1
ATOM 765 C CA . THR A 1 101 ? 6.100 36.952 62.693 1.00 5.55 523 THR A CA 1
ATOM 766 C C . THR A 1 101 ? 6.396 36.670 61.228 1.00 5.43 523 THR A C 1
ATOM 767 O O . THR A 1 101 ? 7.462 36.977 60.731 1.00 5.64 523 THR A O 1
ATOM 771 N N . MET A 1 102 ? 5.454 36.058 60.540 1.00 5.63 524 MET A N 1
ATOM 772 C CA . MET A 1 102 ? 5.646 35.827 59.127 1.00 5.61 524 MET A CA 1
ATOM 773 C C . MET A 1 102 ? 5.754 37.175 58.395 1.00 5.62 524 MET A C 1
ATOM 774 O O . MET A 1 102 ? 6.483 37.296 57.437 1.00 5.88 524 MET A O 1
ATOM 779 N N . LYS A 1 103 ? 5.005 38.173 58.843 1.00 5.75 525 LYS A N 1
ATOM 780 C CA . LYS A 1 103 ? 5.089 39.494 58.231 1.00 6.50 525 LYS A CA 1
ATOM 781 C C . LYS A 1 103 ? 6.458 40.159 58.409 1.00 5.84 525 LYS A C 1
ATOM 782 O O . LYS A 1 103 ? 7.038 40.642 57.457 1.00 6.80 525 LYS A O 1
ATOM 788 N N . THR A 1 104 ? 6.970 40.174 59.633 1.00 6.11 526 THR A N 1
ATOM 789 C CA . THR A 1 104 ? 8.301 40.738 59.863 1.00 6.20 526 THR A CA 1
ATOM 790 C C . THR A 1 104 ? 9.399 39.941 59.157 1.00 6.30 526 THR A C 1
ATOM 791 O O . THR A 1 104 ? 10.402 40.482 58.729 1.00 7.09 526 THR A O 1
ATOM 795 N N . LEU A 1 105 ? 9.180 38.645 59.036 1.00 5.80 527 LEU A N 1
ATOM 796 C CA . LEU A 1 105 ? 10.148 37.752 58.423 1.00 5.82 527 LEU A CA 1
ATOM 797 C C . LEU A 1 105 ? 10.378 38.094 56.947 1.00 5.91 527 LEU A C 1
ATOM 798 O O . LEU A 1 105 ? 11.406 37.771 56.382 1.00 5.73 527 LEU A O 1
ATOM 803 N N . LYS A 1 106 ? 9.418 38.778 56.348 1.00 6.06 528 LYS A N 1
ATOM 804 C CA . LYS A 1 106 ? 9.523 39.143 54.944 1.00 6.57 528 LYS A CA 1
ATOM 805 C C . LYS A 1 106 ? 10.729 40.052 54.740 1.00 6.91 528 LYS A C 1
ATOM 806 O O . LYS A 1 106 ? 11.275 40.134 53.656 1.00 7.56 528 LYS A O 1
ATOM 812 N N . GLN A 1 107 ? 11.141 40.719 55.805 1.00 7.32 529 GLN A N 1
ATOM 813 C CA . GLN A 1 107 ? 12.317 41.572 55.752 1.00 7.55 529 GLN A CA 1
ATOM 814 C C . GLN A 1 107 ? 13.600 40.774 55.496 1.00 7.74 529 GLN A C 1
ATOM 815 O O . GLN A 1 107 ? 14.590 41.320 55.024 1.00 8.90 529 GLN A O 1
ATOM 821 N N . HIS A 1 108 ? 13.592 39.504 55.886 1.00 7.81 530 HIS A N 1
ATOM 822 C CA . HIS A 1 108 ? 14.792 38.679 55.836 1.00 7.44 530 HIS A CA 1
ATOM 823 C C . HIS A 1 108 ? 14.711 37.405 55.005 1.00 7.43 530 HIS A C 1
ATOM 824 O O . HIS A 1 108 ? 15.700 36.746 54.797 1.00 7.31 530 HIS A O 1
ATOM 831 N N . ILE A 1 109 ? 13.513 37.067 54.564 1.00 7.55 531 ILE A N 1
ATOM 832 C CA . ILE A 1 109 ? 13.266 35.802 53.883 1.00 8.19 531 ILE A CA 1
ATOM 833 C C . ILE A 1 109 ? 13.983 35.673 52.540 1.00 8.80 531 ILE A C 1
ATOM 834 O O . ILE A 1 109 ? 14.242 34.573 52.069 1.00 8.40 531 ILE A O 1
ATOM 839 N N . LYS A 1 110 ? 14.293 36.814 51.936 1.00 9.74 532 LYS A N 1
ATOM 840 C CA . LYS A 1 110 ? 14.998 36.839 50.659 1.00 11.12 532 LYS A CA 1
ATOM 841 C C . LYS A 1 110 ? 16.473 37.189 50.836 1.00 11.72 532 LYS A C 1
ATOM 842 O O . LYS A 1 110 ? 17.150 37.557 49.884 1.00 12.85 532 LYS A O 1
ATOM 848 N N . ASP A 1 111 ? 16.958 37.080 52.066 1.00 12.00 533 ASP A N 1
ATOM 849 C CA . ASP A 1 111 ? 18.365 37.352 52.356 1.00 12.66 533 ASP A CA 1
ATOM 850 C C . ASP A 1 111 ? 19.143 36.061 52.169 1.00 13.15 533 ASP A C 1
ATOM 851 O O . ASP A 1 111 ? 19.331 35.298 53.094 1.00 13.30 533 ASP A O 1
ATOM 856 N N . TYR A 1 112 ? 19.608 35.845 50.952 1.00 13.69 534 TYR A N 1
ATOM 857 C CA . TYR A 1 112 ? 20.298 34.613 50.593 1.00 14.93 534 TYR A CA 1
ATOM 858 C C . TYR A 1 112 ? 21.699 34.491 51.209 1.00 15.40 534 TYR A C 1
ATOM 859 O O . TYR A 1 112 ? 22.311 33.439 51.136 1.00 16.75 534 TYR A O 1
ATOM 868 N N . THR A 1 113 ? 22.184 35.564 51.828 1.00 15.94 535 THR A N 1
ATOM 869 C CA . THR A 1 113 ? 23.429 35.497 52.598 1.00 16.67 535 THR A CA 1
ATOM 870 C C . THR A 1 113 ? 23.243 34.657 53.861 1.00 16.24 535 THR A C 1
ATOM 871 O O . THR A 1 113 ? 24.213 34.179 54.428 1.00 16.90 535 THR A O 1
ATOM 875 N N . GLU A 1 114 ? 22.002 34.508 54.314 1.00 15.31 536 GLU A N 1
ATOM 876 C CA . GLU A 1 114 ? 21.747 33.702 55.494 1.00 14.69 536 GLU A CA 1
ATOM 877 C C . GLU A 1 114 ? 21.948 32.256 55.091 1.00 13.66 536 GLU A C 1
ATOM 878 O O . GLU A 1 114 ? 21.386 31.806 54.113 1.00 13.04 536 GLU A O 1
ATOM 884 N N . PRO A 1 115 ? 22.723 31.524 55.877 1.00 13.25 537 PRO A N 1
ATOM 885 C CA . PRO A 1 115 ? 23.043 30.132 55.570 1.00 12.75 537 PRO A CA 1
ATOM 886 C C . PRO A 1 115 ? 21.811 29.239 55.504 1.00 11.95 537 PRO A C 1
ATOM 887 O O . PRO A 1 115 ? 21.798 28.303 54.744 1.00 11.64 537 PRO A O 1
ATOM 891 N N . ALA A 1 116 ? 20.807 29.531 56.317 1.00 11.12 538 ALA A N 1
ATOM 892 C CA . ALA A 1 116 ? 19.588 28.733 56.348 1.00 11.05 538 ALA A CA 1
ATOM 893 C C . ALA A 1 116 ? 18.745 28.796 55.073 1.00 10.67 538 ALA A C 1
ATOM 894 O O . ALA A 1 116 ? 17.992 27.883 54.797 1.00 11.09 538 ALA A O 1
ATOM 896 N N . ILE A 1 117 ? 18.851 29.896 54.334 1.00 10.36 539 ILE A N 1
ATOM 897 C CA . ILE A 1 117 ? 17.997 30.133 53.179 1.00 10.61 539 ILE A CA 1
ATOM 898 C C . ILE A 1 117 ? 18.673 29.805 51.856 1.00 10.63 539 ILE A C 1
ATOM 899 O O . ILE A 1 117 ? 19.771 30.246 51.586 1.00 11.38 539 ILE A O 1
ATOM 904 N N . GLN A 1 118 ? 17.977 29.045 51.026 1.00 9.78 540 GLN A N 1
ATOM 905 C CA . GLN A 1 118 ? 18.498 28.646 49.726 1.00 10.16 540 GLN A CA 1
ATOM 906 C C . GLN A 1 118 ? 17.510 29.032 48.637 1.00 9.94 540 GLN A C 1
ATOM 907 O O . GLN A 1 118 ? 16.396 29.423 48.920 1.00 9.60 540 GLN A O 1
ATOM 913 N N . LYS A 1 119 ? 17.949 28.926 47.392 1.00 10.51 541 LYS A N 1
ATOM 914 C CA . LYS A 1 119 ? 17.115 29.270 46.264 1.00 11.09 541 LYS A CA 1
ATOM 915 C C . LYS A 1 119 ? 16.544 27.986 45.679 1.00 11.02 541 LYS A C 1
ATOM 916 O O . LYS A 1 119 ? 17.277 27.100 45.291 1.00 11.02 541 LYS A O 1
ATOM 922 N N . TYR A 1 120 ? 15.220 27.904 45.617 1.00 10.87 542 TYR A N 1
ATOM 923 C CA . TYR A 1 120 ? 14.555 26.698 45.148 1.00 11.33 542 TYR A CA 1
ATOM 924 C C . TYR A 1 120 ? 14.942 26.389 43.702 1.00 12.17 542 TYR A C 1
ATOM 925 O O . TYR A 1 120 ? 14.976 27.270 42.865 1.00 12.54 542 TYR A O 1
ATOM 934 N N . TYR A 1 121 ? 15.263 25.126 43.440 1.00 13.42 543 TYR A N 1
ATOM 935 C CA . TYR A 1 121 ? 15.592 24.670 42.093 1.00 14.74 543 TYR A CA 1
ATOM 936 C C . TYR A 1 121 ? 14.710 23.477 41.715 1.00 14.77 543 TYR A C 1
ATOM 937 O O . TYR A 1 121 ? 14.845 22.405 42.268 1.00 14.32 543 TYR A O 1
ATOM 946 N N . PRO A 1 122 ? 13.827 23.667 40.747 1.00 15.66 544 PRO A N 1
ATOM 947 C CA . PRO A 1 122 ? 12.903 22.607 40.332 1.00 15.95 544 PRO A CA 1
ATOM 948 C C . PRO A 1 122 ? 13.611 21.369 39.787 1.00 16.11 544 PRO A C 1
ATOM 949 O O . PRO A 1 122 ? 13.146 20.265 40.006 1.00 16.19 544 PRO A O 1
ATOM 953 N N . GLY A 1 123 ? 14.741 21.577 39.125 1.00 16.59 545 GLY A N 1
ATOM 954 C CA . GLY A 1 123 ? 15.462 20.532 38.426 1.00 16.78 545 GLY A CA 1
ATOM 955 C C . GLY A 1 123 ? 15.936 19.391 39.291 1.00 16.99 545 GLY A C 1
ATOM 956 O O . GLY A 1 123 ? 15.980 18.252 38.847 1.00 17.68 545 GLY A O 1
ATOM 957 N N . THR A 1 124 ? 16.316 19.699 40.520 1.00 16.03 546 THR A N 1
ATOM 958 C CA . THR A 1 124 ? 16.769 18.676 41.444 1.00 15.52 546 THR A CA 1
ATOM 959 C C . THR A 1 124 ? 15.701 18.366 42.481 1.00 14.83 546 THR A C 1
ATOM 960 O O . THR A 1 124 ? 15.968 17.723 43.482 1.00 14.82 546 THR A O 1
ATOM 964 N N . THR A 1 125 ? 14.485 18.820 42.221 1.00 14.77 547 THR A N 1
ATOM 965 C CA . THR A 1 125 ? 13.402 18.536 43.135 1.00 14.63 547 THR A CA 1
ATOM 966 C C . THR A 1 125 ? 12.671 17.328 42.597 1.00 15.25 547 THR A C 1
ATOM 967 O O . THR A 1 125 ? 11.997 17.401 41.578 1.00 15.99 547 THR A O 1
ATOM 971 N N . ASN A 1 126 ? 12.842 16.202 43.269 1.00 15.57 548 ASN A N 1
ATOM 972 C CA . ASN A 1 126 ? 12.185 14.998 42.818 1.00 16.28 548 ASN A CA 1
ATOM 973 C C . ASN A 1 126 ? 10.902 14.730 43.586 1.00 15.76 548 ASN A C 1
ATOM 974 O O . ASN A 1 126 ? 10.905 14.148 44.656 1.00 16.31 548 ASN A O 1
ATOM 979 N N . LEU A 1 127 ? 9.819 15.227 43.006 1.00 15.46 549 LEU A N 1
ATOM 980 C CA . LEU A 1 127 ? 8.455 15.050 43.458 1.00 15.44 549 LEU A CA 1
ATOM 981 C C . LEU A 1 127 ? 7.730 15.079 42.129 1.00 15.97 549 LEU A C 1
ATOM 982 O O . LEU A 1 127 ? 8.273 15.572 41.137 1.00 18.26 549 LEU A O 1
ATOM 987 N N . ASP A 1 128 ? 6.515 14.583 42.091 1.00 14.99 550 ASP A N 1
ATOM 988 C CA . ASP A 1 128 ? 5.812 14.496 40.826 1.00 13.82 550 ASP A CA 1
ATOM 989 C C . ASP A 1 128 ? 5.189 15.800 40.345 1.00 13.90 550 ASP A C 1
ATOM 990 O O . ASP A 1 128 ? 5.218 16.814 41.033 1.00 13.44 550 ASP A O 1
ATOM 995 N N . GLU A 1 129 ? 4.647 15.762 39.138 1.00 13.55 551 GLU A N 1
ATOM 996 C CA . GLU A 1 129 ? 4.083 16.943 38.520 1.00 13.78 551 GLU A CA 1
ATOM 997 C C . GLU A 1 129 ? 2.930 17.481 39.346 1.00 13.20 551 GLU A C 1
ATOM 998 O O . GLU A 1 129 ? 2.772 18.681 39.493 1.00 12.86 551 GLU A O 1
ATOM 1004 N N . GLN A 1 130 ? 2.117 16.580 39.874 1.00 12.35 552 GLN A N 1
ATOM 1005 C CA . GLN A 1 130 ? 0.946 16.989 40.622 1.00 12.12 552 GLN A CA 1
ATOM 1006 C C . GLN A 1 130 ? 1.324 17.777 41.877 1.00 11.74 552 GLN A C 1
ATOM 1007 O O . GLN A 1 130 ? 0.702 18.779 42.187 1.00 11.69 552 GLN A O 1
ATOM 1013 N N . LEU A 1 131 ? 2.357 17.323 42.568 1.00 11.62 553 LEU A N 1
ATOM 1014 C CA . LEU A 1 131 ? 2.837 18.005 43.762 1.00 12.28 553 LEU A CA 1
ATOM 1015 C C . LEU A 1 131 ? 3.462 19.348 43.428 1.00 12.58 553 LEU A C 1
ATOM 1016 O O . LEU A 1 131 ? 3.229 20.333 44.108 1.00 11.81 553 LEU A O 1
ATOM 1021 N N . LYS A 1 132 ? 4.274 19.378 42.387 1.00 12.68 554 LYS A N 1
ATOM 1022 C CA . LYS A 1 132 ? 4.899 20.621 41.968 1.00 13.48 554 LYS A CA 1
ATOM 1023 C C . LYS A 1 132 ? 3.845 21.635 41.562 1.00 14.14 554 LYS A C 1
ATOM 1024 O O . LYS A 1 132 ? 3.969 22.813 41.849 1.00 13.73 554 LYS A O 1
ATOM 1030 N N . GLN A 1 133 ? 2.796 21.166 40.904 1.00 15.13 555 GLN A N 1
ATOM 1031 C CA . GLN A 1 133 ? 1.726 22.052 40.493 1.00 16.12 555 GLN A CA 1
ATOM 1032 C C . GLN A 1 133 ? 1.047 22.686 41.697 1.00 16.15 555 GLN A C 1
ATOM 1033 O O . GLN A 1 133 ? 0.736 23.867 41.680 1.00 16.74 555 GLN A O 1
ATOM 1039 N N . ARG A 1 134 ? 0.787 21.891 42.727 1.00 15.69 556 ARG A N 1
ATOM 1040 C CA . ARG A 1 134 ? 0.205 22.411 43.961 1.00 15.93 556 ARG A CA 1
ATOM 1041 C C . ARG A 1 134 ? 1.116 23.360 44.736 1.00 15.11 556 ARG A C 1
ATOM 1042 O O . ARG A 1 134 ? 0.660 24.345 45.294 1.00 15.85 556 ARG A O 1
ATOM 1050 N N . LEU A 1 135 ? 2.401 23.048 44.763 1.00 14.11 557 LEU A N 1
ATOM 1051 C CA . LEU A 1 135 ? 3.371 23.902 45.427 1.00 12.75 557 LEU A CA 1
ATOM 1052 C C . LEU A 1 135 ? 3.396 25.259 44.740 1.00 12.42 557 LEU A C 1
ATOM 1053 O O . LEU A 1 135 ? 3.511 26.285 45.386 1.00 11.87 557 LEU A O 1
ATOM 1058 N N . ASN A 1 136 ? 3.294 25.242 43.420 1.00 12.23 558 ASN A N 1
ATOM 1059 C CA . ASN A 1 136 ? 3.252 26.469 42.641 1.00 12.57 558 ASN A CA 1
ATOM 1060 C C . ASN A 1 136 ? 4.399 27.435 42.931 1.00 12.18 558 ASN A C 1
ATOM 1061 O O . ASN A 1 136 ? 4.182 28.614 43.141 1.00 12.69 558 ASN A O 1
ATOM 1066 N N . LEU A 1 137 ? 5.615 26.917 42.938 1.00 12.13 559 LEU A N 1
ATOM 1067 C CA . LEU A 1 137 ? 6.793 27.719 43.218 1.00 12.03 559 LEU A CA 1
ATOM 1068 C C . LEU A 1 137 ? 7.476 28.237 41.963 1.00 12.55 559 LEU A C 1
ATOM 1069 O O . LEU A 1 137 ? 7.269 27.721 40.884 1.00 13.35 559 LEU A O 1
ATOM 1074 N N . ALA A 1 138 ? 8.309 29.253 42.134 1.00 12.42 560 ALA A N 1
ATOM 1075 C CA . ALA A 1 138 ? 9.108 29.796 41.052 1.00 12.30 560 ALA A CA 1
ATOM 1076 C C . ALA A 1 138 ? 10.543 29.486 41.382 1.00 12.72 560 ALA A C 1
ATOM 1077 O O . ALA A 1 138 ? 10.917 29.493 42.536 1.00 12.34 560 ALA A O 1
ATOM 1079 N N . GLU A 1 139 ? 11.358 29.251 40.370 1.00 13.02 561 GLU A N 1
ATOM 1080 C CA . GLU A 1 139 ? 12.754 28.984 40.623 1.00 13.32 561 GLU A CA 1
ATOM 1081 C C . GLU A 1 139 ? 13.315 30.202 41.352 1.00 13.00 561 GLU A C 1
ATOM 1082 O O . GLU A 1 139 ? 12.995 31.335 41.026 1.00 13.35 561 GLU A O 1
ATOM 1088 N N . GLY A 1 140 ? 14.143 29.943 42.354 1.00 12.28 562 GLY A N 1
ATOM 1089 C CA . GLY A 1 140 ? 14.741 30.993 43.148 1.00 12.13 562 GLY A CA 1
ATOM 1090 C C . GLY A 1 140 ? 13.965 31.407 44.385 1.00 11.72 562 GLY A C 1
ATOM 1091 O O . GLY A 1 140 ? 14.487 32.139 45.211 1.00 12.42 562 GLY A O 1
ATOM 1092 N N . ASP A 1 141 ? 12.745 30.905 44.544 1.00 10.79 563 ASP A N 1
ATOM 1093 C CA . ASP A 1 141 ? 11.956 31.208 45.733 1.00 9.81 563 ASP A CA 1
ATOM 1094 C C . ASP A 1 141 ? 12.698 30.664 46.943 1.00 9.20 563 ASP A C 1
ATOM 1095 O O . ASP A 1 141 ? 13.308 29.616 46.869 1.00 9.86 563 ASP A O 1
ATOM 1100 N N . PRO A 1 142 ? 12.625 31.365 48.068 1.00 8.22 564 PRO A N 1
ATOM 1101 C CA . PRO A 1 142 ? 13.322 30.904 49.268 1.00 8.04 564 PRO A CA 1
ATOM 1102 C C . PRO A 1 142 ? 12.831 29.540 49.726 1.00 8.11 564 PRO A C 1
ATOM 1103 O O . PRO A 1 142 ? 11.641 29.266 49.718 1.00 8.56 564 PRO A O 1
ATOM 1107 N N . VAL A 1 143 ? 13.781 28.691 50.103 1.00 7.72 565 VAL A N 1
ATOM 1108 C CA . VAL A 1 143 ? 13.504 27.400 50.716 1.00 8.50 565 VAL A CA 1
ATOM 1109 C C . VAL A 1 143 ? 14.414 27.210 51.935 1.00 8.24 565 VAL A C 1
ATOM 1110 O O . VAL A 1 143 ? 15.583 27.563 51.908 1.00 8.97 565 VAL A O 1
ATOM 1114 N N . ILE A 1 144 ? 13.844 26.692 53.012 1.00 8.13 566 ILE A N 1
ATOM 1115 C CA . ILE A 1 144 ? 14.598 26.430 54.230 1.00 8.30 566 ILE A CA 1
ATOM 1116 C C . ILE A 1 144 ? 14.407 24.974 54.651 1.00 7.89 566 ILE A C 1
ATOM 1117 O O . ILE A 1 144 ? 13.297 24.513 54.793 1.00 7.28 566 ILE A O 1
ATOM 1122 N N . SER A 1 145 ? 15.513 24.277 54.863 1.00 8.17 567 SER A N 1
ATOM 1123 C CA . SER A 1 145 ? 15.496 22.922 55.374 1.00 7.66 567 SER A CA 1
ATOM 1124 C C . SER A 1 145 ? 15.153 22.973 56.865 1.00 7.88 567 SER A C 1
ATOM 1125 O O . SER A 1 145 ? 15.762 23.717 57.619 1.00 8.34 567 SER A O 1
ATOM 1128 N N . MET A 1 146 ? 14.160 22.192 57.277 1.00 7.42 568 MET A N 1
ATOM 1129 C CA A MET A 1 146 ? 13.607 22.078 58.561 0.50 7.33 568 MET A CA 1
ATOM 1130 C CA B MET A 1 146 ? 13.695 22.066 58.589 0.50 7.75 568 MET A CA 1
ATOM 1131 C C . MET A 1 146 ? 13.514 20.607 58.944 1.00 7.41 568 MET A C 1
ATOM 1132 O O . MET A 1 146 ? 13.513 19.730 58.114 1.00 7.67 568 MET A O 1
ATOM 1141 N N . GLY A 1 147 ? 13.239 20.350 60.191 1.00 7.28 569 GLY A N 1
ATOM 1142 C CA . GLY A 1 147 ? 12.834 19.054 60.685 1.00 7.02 569 GLY A CA 1
ATOM 1143 C C . GLY A 1 147 ? 11.888 19.205 61.852 1.00 7.54 569 GLY A C 1
ATOM 1144 O O . GLY A 1 147 ? 11.955 20.170 62.594 1.00 7.41 569 GLY A O 1
ATOM 1145 N N . ASP A 1 148 ? 11.000 18.239 61.999 1.00 7.00 570 ASP A N 1
ATOM 1146 C CA . ASP A 1 148 ? 10.131 18.189 63.151 1.00 7.23 570 ASP A CA 1
ATOM 1147 C C . ASP A 1 148 ? 10.896 17.571 64.323 1.00 7.64 570 ASP A C 1
ATOM 1148 O O . ASP A 1 148 ? 12.053 17.221 64.195 1.00 7.60 570 ASP A O 1
ATOM 1153 N N . THR A 1 149 ? 10.240 17.472 65.464 1.00 7.96 571 THR A N 1
ATOM 1154 C CA . THR A 1 149 ? 10.889 17.016 66.679 1.00 8.59 571 THR A CA 1
ATOM 1155 C C . THR A 1 149 ? 11.245 15.538 66.646 1.00 9.20 571 THR A C 1
ATOM 1156 O O . THR A 1 149 ? 11.924 15.052 67.523 1.00 9.42 571 THR A O 1
ATOM 1160 N N . ASN A 1 150 ? 10.767 14.838 65.625 1.00 9.03 572 ASN A N 1
ATOM 1161 C CA . ASN A 1 150 ? 11.131 13.443 65.424 1.00 9.56 572 ASN A CA 1
ATOM 1162 C C . ASN A 1 150 ? 12.262 13.302 64.423 1.00 9.37 572 ASN A C 1
ATOM 1163 O O . ASN A 1 150 ? 12.662 12.196 64.087 1.00 10.07 572 ASN A O 1
ATOM 1168 N N . GLY A 1 151 ? 12.781 14.426 63.951 1.00 9.11 573 GLY A N 1
ATOM 1169 C CA . GLY A 1 151 ? 13.820 14.382 62.942 1.00 8.82 573 GLY A CA 1
ATOM 1170 C C . GLY A 1 151 ? 13.314 14.050 61.544 1.00 8.56 573 GLY A C 1
ATOM 1171 O O . GLY A 1 151 ? 14.054 13.546 60.716 1.00 8.91 573 GLY A O 1
ATOM 1172 N N . ARG A 1 152 ? 12.050 14.349 61.279 1.00 7.99 574 ARG A N 1
ATOM 1173 C CA . ARG A 1 152 ? 11.498 14.113 59.955 1.00 8.10 574 ARG A CA 1
ATOM 1174 C C . ARG A 1 152 ? 11.683 15.396 59.138 1.00 8.23 574 ARG A C 1
ATOM 1175 O O . ARG A 1 152 ? 11.083 16.413 59.428 1.00 8.41 574 ARG A O 1
ATOM 1183 N N . ARG A 1 153 ? 12.527 15.309 58.119 1.00 7.96 575 ARG A N 1
ATOM 1184 C CA . ARG A 1 153 ? 12.888 16.442 57.280 1.00 8.51 575 ARG A CA 1
ATOM 1185 C C . ARG A 1 153 ? 11.698 17.017 56.519 1.00 8.65 575 ARG A C 1
ATOM 1186 O O . ARG A 1 153 ? 10.827 16.297 56.058 1.00 8.74 575 ARG A O 1
ATOM 1194 N N . ALA A 1 154 ? 11.700 18.337 56.400 1.00 8.05 576 ALA A N 1
ATOM 1195 C CA . ALA A 1 154 ? 10.626 19.078 55.777 1.00 8.28 576 ALA A CA 1
ATOM 1196 C C . ALA A 1 154 ? 11.186 20.351 55.183 1.00 8.23 576 ALA A C 1
ATOM 1197 O O . ALA A 1 154 ? 12.342 20.675 55.389 1.00 8.59 576 ALA A O 1
ATOM 1199 N N . ALA A 1 155 ? 10.363 21.061 54.433 1.00 7.87 577 ALA A N 1
ATOM 1200 C CA . ALA A 1 155 ? 10.798 22.299 53.814 1.00 8.04 577 ALA A CA 1
ATOM 1201 C C . ALA A 1 155 ? 9.829 23.434 54.094 1.00 8.05 577 ALA A C 1
ATOM 1202 O O . ALA A 1 155 ? 8.631 23.249 54.034 1.00 8.88 577 ALA A O 1
ATOM 1204 N N . LEU A 1 156 ? 10.368 24.615 54.372 1.00 7.52 578 LEU A N 1
ATOM 1205 C CA . LEU A 1 156 ? 9.557 25.819 54.485 1.00 7.34 578 LEU A CA 1
ATOM 1206 C C . LEU A 1 156 ? 9.878 26.674 53.262 1.00 7.69 578 LEU A C 1
ATOM 1207 O O . LEU A 1 156 ? 11.024 27.014 53.025 1.00 8.00 578 LEU A O 1
ATOM 1212 N N . PHE A 1 157 ? 8.848 27.012 52.500 1.00 7.08 579 PHE A N 1
ATOM 1213 C CA . PHE A 1 157 ? 9.006 27.793 51.291 1.00 7.44 579 PHE A CA 1
ATOM 1214 C C . PHE A 1 157 ? 8.359 29.162 51.432 1.00 6.94 579 PHE A C 1
ATOM 1215 O O . PHE A 1 157 ? 7.384 29.326 52.138 1.00 6.29 579 PHE A O 1
ATOM 1223 N N . TYR A 1 158 ? 8.912 30.143 50.731 1.00 7.08 580 TYR A N 1
ATOM 1224 C CA . TYR A 1 158 ? 8.236 31.413 50.606 1.00 7.24 580 TYR A CA 1
ATOM 1225 C C . TYR A 1 158 ? 7.881 31.521 49.133 1.00 7.54 580 TYR A C 1
ATOM 1226 O O . TYR A 1 158 ? 8.755 31.663 48.292 1.00 8.32 580 TYR A O 1
ATOM 1235 N N . ARG A 1 159 ? 6.592 31.476 48.832 1.00 7.74 581 ARG A N 1
ATOM 1236 C CA . ARG A 1 159 ? 6.152 31.603 47.457 1.00 8.08 581 ARG A CA 1
ATOM 1237 C C . ARG A 1 159 ? 6.011 33.092 47.208 1.00 8.76 581 ARG A C 1
ATOM 1238 O O . ARG A 1 159 ? 5.053 33.717 47.612 1.00 8.98 581 ARG A O 1
ATOM 1246 N N . THR A 1 160 ? 6.995 33.643 46.518 1.00 9.39 582 THR A N 1
ATOM 1247 C CA . THR A 1 160 ? 7.085 35.077 46.313 1.00 10.63 582 THR A CA 1
ATOM 1248 C C . THR A 1 160 ? 5.878 35.634 45.565 1.00 10.80 582 THR A C 1
ATOM 1249 O O . THR A 1 160 ? 5.463 36.754 45.808 1.00 12.06 582 THR A O 1
ATOM 1253 N N . SER A 1 161 ? 5.298 34.840 44.675 1.00 11.03 583 SER A N 1
ATOM 1254 C CA . SER A 1 161 ? 4.229 35.340 43.828 1.00 10.85 583 SER A CA 1
ATOM 1255 C C . SER A 1 161 ? 3.031 35.820 44.632 1.00 10.78 583 SER A C 1
ATOM 1256 O O . SER A 1 161 ? 2.433 36.828 44.299 1.00 11.79 583 SER A O 1
ATOM 1259 N N . ASP A 1 162 ? 2.671 35.095 45.681 1.00 9.96 584 ASP A N 1
ATOM 1260 C CA . ASP A 1 162 ? 1.592 35.541 46.551 1.00 9.79 584 ASP A CA 1
ATOM 1261 C C . ASP A 1 162 ? 2.014 35.827 47.999 1.00 9.41 584 ASP A C 1
ATOM 1262 O O . ASP A 1 162 ? 1.177 36.047 48.851 1.00 9.28 584 ASP A O 1
ATOM 1267 N N . GLU A 1 163 ? 3.319 35.821 48.242 1.00 9.07 585 GLU A N 1
ATOM 1268 C CA . GLU A 1 163 ? 3.869 36.115 49.564 1.00 8.68 585 GLU A CA 1
ATOM 1269 C C . GLU A 1 163 ? 3.339 35.210 50.675 1.00 8.70 585 GLU A C 1
ATOM 1270 O O . GLU A 1 163 ? 3.067 35.656 51.776 1.00 8.87 585 GLU A O 1
ATOM 1276 N N . LYS A 1 164 ? 3.234 33.925 50.369 1.00 8.20 586 LYS A N 1
ATOM 1277 C CA . LYS A 1 164 ? 2.730 32.945 51.320 1.00 8.05 586 LYS A CA 1
ATOM 1278 C C . LYS A 1 164 ? 3.844 32.019 51.771 1.00 7.01 586 LYS A C 1
ATOM 1279 O O . LYS A 1 164 ? 4.673 31.601 50.982 1.00 7.09 586 LYS A O 1
ATOM 1285 N N . TYR A 1 165 ? 3.835 31.696 53.054 1.00 6.21 587 TYR A N 1
ATOM 1286 C CA . TYR A 1 165 ? 4.811 30.781 53.602 1.00 6.56 587 TYR A CA 1
ATOM 1287 C C . TYR A 1 165 ? 4.174 29.402 53.599 1.00 6.72 587 TYR A C 1
ATOM 1288 O O . TYR A 1 165 ? 3.128 29.187 54.183 1.00 6.96 587 TYR A O 1
ATOM 1297 N N . ILE A 1 166 ? 4.824 28.481 52.911 1.00 6.71 588 ILE A N 1
ATOM 1298 C CA . ILE A 1 166 ? 4.288 27.150 52.719 1.00 7.73 588 ILE A CA 1
ATOM 1299 C C . ILE A 1 166 ? 5.161 26.127 53.415 1.00 7.94 588 ILE A C 1
ATOM 1300 O O . ILE A 1 166 ? 6.343 26.025 53.137 1.00 8.43 588 ILE A O 1
ATOM 1305 N N . LEU A 1 167 ? 4.551 25.357 54.306 1.00 7.79 589 LEU A N 1
ATOM 1306 C CA . LEU A 1 167 ? 5.248 24.299 55.010 1.00 8.02 589 LEU A CA 1
ATOM 1307 C C . LEU A 1 167 ? 4.914 22.987 54.317 1.00 7.90 589 LEU A C 1
ATOM 1308 O O . LEU A 1 167 ? 3.759 22.634 54.214 1.00 8.41 589 LEU A O 1
ATOM 1313 N N . PHE A 1 168 ? 5.941 22.310 53.813 1.00 7.58 590 PHE A N 1
ATOM 1314 C CA . PHE A 1 168 ? 5.781 21.085 53.039 1.00 7.53 590 PHE A CA 1
ATOM 1315 C C . PHE A 1 168 ? 6.391 19.917 53.792 1.00 7.69 590 PHE A C 1
ATOM 1316 O O . PHE A 1 168 ? 7.568 19.907 54.086 1.00 7.57 590 PHE A O 1
ATOM 1324 N N . PHE A 1 169 ? 5.559 18.937 54.105 1.00 7.80 591 PHE A N 1
ATOM 1325 C CA . PHE A 1 169 ? 6.005 17.793 54.874 1.00 7.94 591 PHE A CA 1
ATOM 1326 C C . PHE A 1 169 ? 5.114 16.596 54.606 1.00 8.54 591 PHE A C 1
ATOM 1327 O O . PHE A 1 169 ? 4.015 16.731 54.105 1.00 8.31 591 PHE A O 1
ATOM 1335 N N . SER A 1 170 ? 5.609 15.426 54.968 1.00 8.26 592 SER A N 1
ATOM 1336 C CA . SER A 1 170 ? 4.829 14.215 54.853 1.00 8.65 592 SER A CA 1
ATOM 1337 C C . SER A 1 170 ? 4.389 13.721 56.218 1.00 9.28 592 SER A C 1
ATOM 1338 O O . SER A 1 170 ? 4.975 14.062 57.240 1.00 10.05 592 SER A O 1
ATOM 1341 N N . THR A 1 171 ? 3.347 12.905 56.203 1.00 10.02 593 THR A N 1
ATOM 1342 C CA . THR A 1 171 ? 2.858 12.228 57.390 1.00 11.09 593 THR A CA 1
ATOM 1343 C C . THR A 1 171 ? 2.788 10.725 57.096 1.00 11.98 593 THR A C 1
ATOM 1344 O O . THR A 1 171 ? 2.763 10.315 55.947 1.00 11.28 593 THR A O 1
ATOM 1348 N N . THR A 1 172 ? 2.826 9.923 58.150 1.00 13.62 594 THR A N 1
ATOM 1349 C CA . THR A 1 172 ? 2.716 8.463 58.041 1.00 15.33 594 THR A CA 1
ATOM 1350 C C . THR A 1 172 ? 1.302 7.964 57.713 1.00 16.19 594 THR A C 1
ATOM 1351 O O . THR A 1 172 ? 1.134 6.853 57.228 1.00 16.32 594 THR A O 1
ATOM 1355 N N . GLU A 1 173 ? 0.296 8.782 58.004 1.00 17.05 595 GLU A N 1
ATOM 1356 C CA . GLU A 1 173 ? -1.104 8.431 57.765 1.00 17.98 595 GLU A CA 1
ATOM 1357 C C . GLU A 1 173 ? -1.907 9.631 57.259 1.00 17.39 595 GLU A C 1
ATOM 1358 O O . GLU A 1 173 ? -1.443 10.762 57.312 1.00 16.92 595 GLU A O 1
ATOM 1364 N N . ASP A 1 174 ? -3.114 9.365 56.783 1.00 16.72 596 ASP A N 1
ATOM 1365 C CA . ASP A 1 174 ? -3.993 10.396 56.260 1.00 16.10 596 ASP A CA 1
ATOM 1366 C C . ASP A 1 174 ? -4.279 11.375 57.390 1.00 15.49 596 ASP A C 1
ATOM 1367 O O . ASP A 1 174 ? -4.717 10.997 58.461 1.00 15.17 596 ASP A O 1
ATOM 1372 N N . PRO A 1 175 ? -4.006 12.647 57.149 1.00 15.01 597 PRO A N 1
ATOM 1373 C CA . PRO A 1 175 ? -4.262 13.677 58.156 1.00 15.04 597 PRO A CA 1
ATOM 1374 C C . PRO A 1 175 ? -5.753 13.915 58.298 1.00 15.49 597 PRO A C 1
ATOM 1375 O O . PRO A 1 175 ? -6.191 14.593 59.207 1.00 15.13 597 PRO A O 1
ATOM 1379 N N . GLY A 1 176 ? -6.521 13.335 57.389 1.00 16.03 598 GLY A N 1
ATOM 1380 C CA . GLY A 1 176 ? -7.954 13.523 57.350 1.00 16.84 598 GLY A CA 1
ATOM 1381 C C . GLY A 1 176 ? -8.368 14.503 56.273 1.00 17.71 598 GLY A C 1
ATOM 1382 O O . GLY A 1 176 ? -7.609 15.383 55.888 1.00 17.38 598 GLY A O 1
ATOM 1383 N N . ALA A 1 177 ? -9.596 14.342 55.796 1.00 18.61 599 ALA A N 1
ATOM 1384 C CA . ALA A 1 177 ? -10.146 15.176 54.737 1.00 19.33 599 ALA A CA 1
ATOM 1385 C C . ALA A 1 177 ? -10.217 16.636 55.159 1.00 19.44 599 ALA A C 1
ATOM 1386 O O . ALA A 1 177 ? -10.054 17.526 54.337 1.00 20.18 599 ALA A O 1
ATOM 1388 N N . GLN A 1 178 ? -10.471 16.861 56.443 1.00 19.21 600 GLN A N 1
ATOM 1389 C CA . GLN A 1 178 ? -10.522 18.195 57.023 1.00 18.80 600 GLN A CA 1
ATOM 1390 C C . GLN A 1 178 ? -9.318 18.456 57.935 1.00 17.44 600 GLN A C 1
ATOM 1391 O O . GLN A 1 178 ? -9.343 19.351 58.760 1.00 17.15 600 GLN A O 1
ATOM 1397 N N . TYR A 1 179 ? -8.287 17.633 57.795 1.00 15.89 601 TYR A N 1
ATOM 1398 C CA . TYR A 1 179 ? -7.071 17.737 58.609 1.00 14.56 601 TYR A CA 1
ATOM 1399 C C . TYR A 1 179 ? -7.339 17.504 60.092 1.00 15.08 601 TYR A C 1
ATOM 1400 O O . TYR A 1 179 ? -6.600 17.958 60.949 1.00 14.96 601 TYR A O 1
ATOM 1409 N N . GLN A 1 180 ? -8.415 16.774 60.363 1.00 14.73 602 GLN A N 1
ATOM 1410 C CA . GLN A 1 180 ? -8.843 16.467 61.721 1.00 15.09 602 GLN A CA 1
ATOM 1411 C C . GLN A 1 180 ? -7.881 15.600 62.541 1.00 14.59 602 GLN A C 1
ATOM 1412 O O . GLN A 1 180 ? -7.814 15.731 63.749 1.00 15.63 602 GLN A O 1
ATOM 1418 N N . ASN A 1 181 ? -7.194 14.682 61.873 1.00 14.10 603 ASN A N 1
ATOM 1419 C CA . ASN A 1 181 ? -6.275 13.762 62.529 1.00 14.01 603 ASN A CA 1
ATOM 1420 C C . ASN A 1 181 ? -4.901 14.315 62.833 1.00 13.50 603 ASN A C 1
ATOM 1421 O O . ASN A 1 181 ? -4.183 13.770 63.651 1.00 14.65 603 ASN A O 1
ATOM 1426 N N . LEU A 1 182 ? -4.506 15.362 62.133 1.00 12.18 604 LEU A N 1
ATOM 1427 C CA . LEU A 1 182 ? -3.139 15.820 62.277 1.00 11.59 604 LEU A CA 1
ATOM 1428 C C . LEU A 1 182 ? -2.891 16.607 63.553 1.00 10.79 604 LEU A C 1
ATOM 1429 O O . LEU A 1 182 ? -3.575 17.575 63.835 1.00 10.06 604 LEU A O 1
ATOM 1434 N N . LYS A 1 183 ? -1.901 16.162 64.323 1.00 10.48 605 LYS A N 1
ATOM 1435 C CA . LYS A 1 183 ? -1.480 16.897 65.498 1.00 10.72 605 LYS A CA 1
ATOM 1436 C C . LYS A 1 183 ? -0.097 17.456 65.162 1.00 10.51 605 LYS A C 1
ATOM 1437 O O . LYS A 1 183 ? 0.875 16.723 65.063 1.00 11.07 605 LYS A O 1
ATOM 1443 N N . MET A 1 184 ? -0.027 18.765 64.976 1.00 9.46 606 MET A N 1
ATOM 1444 C CA . MET A 1 184 ? 1.197 19.422 64.559 1.00 9.13 606 MET A CA 1
ATOM 1445 C C . MET A 1 184 ? 2.318 19.362 65.579 1.00 8.49 606 MET A C 1
ATOM 1446 O O . MET A 1 184 ? 2.093 19.388 66.774 1.00 7.92 606 MET A O 1
ATOM 1451 N N . LEU A 1 185 ? 3.527 19.324 65.049 1.00 7.61 607 LEU A N 1
ATOM 1452 C CA . LEU A 1 185 ? 4.743 19.327 65.829 1.00 7.32 607 LEU A CA 1
ATOM 1453 C C . LEU A 1 185 ? 5.472 20.618 65.524 1.00 6.85 607 LEU A C 1
ATOM 1454 O O . LEU A 1 185 ? 5.203 21.279 64.535 1.00 7.05 607 LEU A O 1
ATOM 1459 N N . TYR A 1 186 ? 6.389 20.965 66.413 1.00 6.26 608 TYR A N 1
ATOM 1460 C CA . TYR A 1 186 ? 7.262 22.099 66.198 1.00 6.28 608 TYR A CA 1
ATOM 1461 C C . TYR A 1 186 ? 8.234 21.725 65.085 1.00 6.74 608 TYR A C 1
ATOM 1462 O O . TYR A 1 186 ? 8.591 20.570 64.938 1.00 6.56 608 TYR A O 1
ATOM 1471 N N . PHE A 1 187 ? 8.668 22.721 64.326 1.00 6.36 609 PHE A N 1
ATOM 1472 C CA . PHE A 1 187 ? 9.678 22.532 63.298 1.00 6.37 609 PHE A CA 1
ATOM 1473 C C . PHE A 1 187 ? 10.866 23.423 63.610 1.00 6.41 609 PHE A C 1
ATOM 1474 O O . PHE A 1 187 ? 10.685 24.563 63.992 1.00 7.39 609 PHE A O 1
ATOM 1482 N N . TRP A 1 188 ? 12.072 22.886 63.456 1.00 6.38 610 TRP A N 1
ATOM 1483 C CA . TRP A 1 188 ? 13.297 23.617 63.760 1.00 6.38 610 TRP A CA 1
ATOM 1484 C C . TRP A 1 188 ? 14.214 23.595 62.543 1.00 6.35 610 TRP A C 1
ATOM 1485 O O . TRP A 1 188 ? 14.182 22.654 61.772 1.00 6.29 610 TRP A O 1
ATOM 1496 N N . ASN A 1 189 ? 15.014 24.632 62.346 1.00 6.45 611 ASN A N 1
ATOM 1497 C CA . ASN A 1 189 ? 15.872 24.635 61.170 1.00 6.32 611 ASN A CA 1
ATOM 1498 C C . ASN A 1 189 ? 16.914 23.520 61.243 1.00 6.70 611 ASN A C 1
ATOM 1499 O O . ASN A 1 189 ? 17.441 23.217 62.298 1.00 6.50 611 ASN A O 1
ATOM 1504 N N . TRP A 1 190 ? 17.167 22.898 60.102 1.00 7.33 612 TRP A N 1
ATOM 1505 C CA . TRP A 1 190 ? 18.063 21.766 60.012 1.00 8.36 612 TRP A CA 1
ATOM 1506 C C . TRP A 1 190 ? 19.208 22.135 59.079 1.00 8.73 612 TRP A C 1
ATOM 1507 O O . TRP A 1 190 ? 19.012 22.335 57.892 1.00 8.53 612 TRP A O 1
ATOM 1518 N N . SER A 1 191 ? 20.410 22.186 59.626 1.00 9.55 613 SER A N 1
ATOM 1519 C CA . SER A 1 191 ? 21.580 22.578 58.850 1.00 11.64 613 SER A CA 1
ATOM 1520 C C . SER A 1 191 ? 21.836 21.644 57.665 1.00 11.80 613 SER A C 1
ATOM 1521 O O . SER A 1 191 ? 21.658 20.447 57.751 1.00 11.92 613 SER A O 1
ATOM 1524 N N . TYR A 1 192 ? 22.290 22.227 56.563 1.00 12.50 614 TYR A N 1
ATOM 1525 C CA . TYR A 1 192 ? 22.515 21.485 55.325 1.00 13.68 614 TYR A CA 1
ATOM 1526 C C . TYR A 1 192 ? 23.610 20.434 55.437 1.00 14.79 614 TYR A C 1
ATOM 1527 O O . TYR A 1 192 ? 23.687 19.530 54.627 1.00 15.71 614 TYR A O 1
ATOM 1536 N N . SER A 1 193 ? 24.448 20.560 56.450 1.00 15.57 615 SER A N 1
ATOM 1537 C CA . SER A 1 193 ? 25.523 19.599 56.655 1.00 16.35 615 SER A CA 1
ATOM 1538 C C . SER A 1 193 ? 25.215 18.549 57.717 1.00 16.12 615 SER A C 1
ATOM 1539 O O . SER A 1 193 ? 26.079 17.773 58.085 1.00 17.02 615 SER A O 1
ATOM 1542 N N . ASP A 1 194 ? 23.984 18.531 58.207 1.00 14.97 616 ASP A N 1
ATOM 1543 C CA . ASP A 1 194 ? 23.595 17.602 59.258 1.00 14.42 616 ASP A CA 1
ATOM 1544 C C . ASP A 1 194 ? 22.834 16.388 58.734 1.00 13.98 616 ASP A C 1
ATOM 1545 O O . ASP A 1 194 ? 21.958 16.502 57.893 1.00 13.87 616 ASP A O 1
ATOM 1550 N N . THR A 1 195 ? 23.196 15.228 59.260 1.00 13.50 617 THR A N 1
ATOM 1551 C CA . THR A 1 195 ? 22.456 14.001 59.060 1.00 13.45 617 THR A CA 1
ATOM 1552 C C . THR A 1 195 ? 21.295 14.073 60.034 1.00 13.00 617 THR A C 1
ATOM 1553 O O . THR A 1 195 ? 21.250 14.968 60.865 1.00 12.61 617 THR A O 1
ATOM 1557 N N . LYS A 1 196 ? 20.373 13.125 59.945 1.00 12.63 618 LYS A N 1
ATOM 1558 C CA . LYS A 1 196 ? 19.249 13.101 60.864 1.00 12.58 618 LYS A CA 1
ATOM 1559 C C . LYS A 1 196 ? 19.737 12.925 62.294 1.00 12.71 618 LYS A C 1
ATOM 1560 O O . LYS A 1 196 ? 19.235 13.564 63.202 1.00 12.11 618 LYS A O 1
ATOM 1566 N N . GLN A 1 197 ? 20.718 12.052 62.496 1.00 12.77 619 GLN A N 1
ATOM 1567 C CA . GLN A 1 197 ? 21.233 11.833 63.840 1.00 13.30 619 GLN A CA 1
ATOM 1568 C C . GLN A 1 197 ? 21.864 13.104 64.382 1.00 12.35 619 GLN A C 1
ATOM 1569 O O . GLN A 1 197 ? 21.670 13.449 65.528 1.00 12.35 619 GLN A O 1
ATOM 1575 N N . GLN A 1 198 ? 22.619 13.798 63.545 1.00 11.44 620 GLN A N 1
ATOM 1576 C CA . GLN A 1 198 ? 23.217 15.058 63.957 1.00 11.64 620 GLN A CA 1
ATOM 1577 C C . GLN A 1 198 ? 22.155 16.117 64.266 1.00 10.82 620 GLN A C 1
ATOM 1578 O O . GLN A 1 198 ? 22.285 16.881 65.212 1.00 10.71 620 GLN A O 1
ATOM 1584 N N . PHE A 1 199 ? 21.096 16.150 63.468 1.00 10.27 621 PHE A N 1
ATOM 1585 C CA . PHE A 1 199 ? 20.036 17.116 63.725 1.00 9.57 621 PHE A CA 1
ATOM 1586 C C . PHE A 1 199 ? 19.415 16.862 65.097 1.00 9.78 621 PHE A C 1
ATOM 1587 O O . PHE A 1 199 ? 19.258 17.779 65.887 1.00 9.38 621 PHE A O 1
ATOM 1595 N N . LEU A 1 200 ? 19.081 15.610 65.379 1.00 10.18 622 LEU A N 1
ATOM 1596 C CA . LEU A 1 200 ? 18.503 15.265 66.667 1.00 10.80 622 LEU A CA 1
ATOM 1597 C C . LEU A 1 200 ? 19.471 15.509 67.822 1.00 11.15 622 LEU A C 1
ATOM 1598 O O . LEU A 1 200 ? 19.081 16.000 68.863 1.00 11.31 622 LEU A O 1
ATOM 1603 N N . ASP A 1 201 ? 20.732 15.152 67.628 1.00 11.75 623 ASP A N 1
ATOM 1604 C CA . ASP A 1 201 ? 21.730 15.371 68.664 1.00 12.76 623 ASP A CA 1
ATOM 1605 C C . ASP A 1 201 ? 21.948 16.849 68.974 1.00 12.62 623 ASP A C 1
ATOM 1606 O O . ASP A 1 201 ? 22.082 17.226 70.129 1.00 13.20 623 ASP A O 1
ATOM 1611 N N . HIS A 1 202 ? 22.038 17.662 67.927 1.00 11.79 624 HIS A N 1
ATOM 1612 C CA . HIS A 1 202 ? 22.215 19.116 68.044 1.00 11.91 624 HIS A CA 1
ATOM 1613 C C . HIS A 1 202 ? 21.028 19.894 68.587 1.00 11.27 624 HIS A C 1
ATOM 1614 O O . HIS A 1 202 ? 21.190 20.914 69.229 1.00 11.72 624 HIS A O 1
ATOM 1621 N N . LEU A 1 203 ? 19.834 19.421 68.270 1.00 10.45 625 LEU A N 1
ATOM 1622 C CA . LEU A 1 203 ? 18.621 20.150 68.592 1.00 9.52 625 LEU A CA 1
ATOM 1623 C C . LEU A 1 203 ? 18.403 20.326 70.087 1.00 9.31 625 LEU A C 1
ATOM 1624 O O . LEU A 1 203 ? 18.524 19.384 70.843 1.00 10.03 625 LEU A O 1
ATOM 1629 N N . ARG A 1 204 ? 18.068 21.549 70.482 1.00 8.35 626 ARG A N 1
ATOM 1630 C CA . ARG A 1 204 ? 17.678 21.855 71.848 1.00 7.73 626 ARG A CA 1
ATOM 1631 C C . ARG A 1 204 ? 16.329 22.547 71.763 1.00 7.58 626 ARG A C 1
ATOM 1632 O O . ARG A 1 204 ? 16.132 23.383 70.903 1.00 8.18 626 ARG A O 1
ATOM 1640 N N . THR A 1 205 ? 15.395 22.166 72.624 1.00 7.35 627 THR A N 1
ATOM 1641 C CA . THR A 1 205 ? 14.087 22.804 72.646 1.00 6.81 627 THR A CA 1
ATOM 1642 C C . THR A 1 205 ? 13.750 23.432 73.996 1.00 6.88 627 THR A C 1
ATOM 1643 O O . THR A 1 205 ? 12.685 24.005 74.161 1.00 7.38 627 THR A O 1
ATOM 1647 N N . VAL A 1 206 ? 14.673 23.310 74.948 1.00 6.57 628 VAL A N 1
ATOM 1648 C CA . VAL A 1 206 ? 14.502 23.844 76.292 1.00 7.23 628 VAL A CA 1
ATOM 1649 C C . VAL A 1 206 ? 15.742 24.645 76.669 1.00 7.40 628 VAL A C 1
ATOM 1650 O O . VAL A 1 206 ? 16.845 24.226 76.376 1.00 8.11 628 VAL A O 1
ATOM 1654 N N . GLN A 1 207 ? 15.551 25.788 77.317 1.00 7.65 629 GLN A N 1
ATOM 1655 C CA . GLN A 1 207 ? 16.665 26.611 77.780 1.00 9.08 629 GLN A CA 1
ATOM 1656 C C . GLN A 1 207 ? 17.138 26.109 79.146 1.00 10.14 629 GLN A C 1
ATOM 1657 O O . GLN A 1 207 ? 16.333 25.864 80.020 1.00 10.02 629 GLN A O 1
ATOM 1663 N N . PHE A 1 208 ? 18.444 25.945 79.318 1.00 11.63 630 PHE A N 1
ATOM 1664 C CA . PHE A 1 208 ? 18.970 25.551 80.615 1.00 13.52 630 PHE A CA 1
ATOM 1665 C C . PHE A 1 208 ? 19.985 26.576 81.073 1.00 14.52 630 PHE A C 1
ATOM 1666 O O . PHE A 1 208 ? 21.034 26.675 80.476 1.00 16.51 630 PHE A O 1
ATOM 1674 N N . SER B 1 1 ? 37.280 82.304 37.461 1.00 22.91 423 SER B N 1
ATOM 1675 C CA . SER B 1 1 ? 37.779 82.579 36.117 1.00 22.71 423 SER B CA 1
ATOM 1676 C C . SER B 1 1 ? 37.839 81.294 35.284 1.00 21.65 423 SER B C 1
ATOM 1677 O O . SER B 1 1 ? 36.900 80.969 34.577 1.00 22.03 423 SER B O 1
ATOM 1680 N N . ILE B 1 2 ? 38.949 80.572 35.360 1.00 20.09 424 ILE B N 1
ATOM 1681 C CA . ILE B 1 2 ? 39.041 79.289 34.675 1.00 18.14 424 ILE B CA 1
ATOM 1682 C C . ILE B 1 2 ? 38.190 78.258 35.407 1.00 16.30 424 ILE B C 1
ATOM 1683 O O . ILE B 1 2 ? 38.066 78.324 36.621 1.00 16.17 424 ILE B O 1
ATOM 1688 N N . TYR B 1 3 ? 37.592 77.324 34.669 1.00 14.17 425 TYR B N 1
ATOM 1689 C CA . TYR B 1 3 ? 36.891 76.197 35.283 1.00 12.35 425 TYR B CA 1
ATOM 1690 C C . TYR B 1 3 ? 37.652 74.880 35.091 1.00 11.64 425 TYR B C 1
ATOM 1691 O O . TYR B 1 3 ? 37.350 73.892 35.740 1.00 10.90 425 TYR B O 1
ATOM 1700 N N . LEU B 1 4 ? 38.640 74.887 34.196 1.00 10.82 426 LEU B N 1
ATOM 1701 C CA . LEU B 1 4 ? 39.507 73.728 33.974 1.00 10.41 426 LEU B CA 1
ATOM 1702 C C . LEU B 1 4 ? 40.936 74.111 34.340 1.00 10.41 426 LEU B C 1
ATOM 1703 O O . LEU B 1 4 ? 41.403 75.152 33.922 1.00 11.04 426 LEU B O 1
ATOM 1708 N N . PRO B 1 5 ? 41.626 73.279 35.112 1.00 9.90 427 PRO B N 1
ATOM 1709 C CA . PRO B 1 5 ? 41.109 71.993 35.594 1.00 9.70 427 PRO B CA 1
ATOM 1710 C C . PRO B 1 5 ? 40.024 72.129 36.654 1.00 9.08 427 PRO B C 1
ATOM 1711 O O . PRO B 1 5 ? 40.030 73.070 37.434 1.00 8.48 427 PRO B O 1
ATOM 1715 N N . LEU B 1 6 ? 39.126 71.155 36.700 1.00 8.40 428 LEU B N 1
ATOM 1716 C CA . LEU B 1 6 ? 37.932 71.233 37.528 1.00 8.89 428 LEU B CA 1
ATOM 1717 C C . LEU B 1 6 ? 38.174 71.392 39.027 1.00 8.66 428 LEU B C 1
ATOM 1718 O O . LEU B 1 6 ? 37.435 72.105 39.675 1.00 8.43 428 LEU B O 1
ATOM 1723 N N . PRO B 1 7 ? 39.209 70.763 39.574 1.00 8.25 429 PRO B N 1
ATOM 1724 C CA . PRO B 1 7 ? 39.448 70.890 41.011 1.00 8.16 429 PRO B CA 1
ATOM 1725 C C . PRO B 1 7 ? 39.703 72.350 41.393 1.00 8.49 429 PRO B C 1
ATOM 1726 O O . PRO B 1 7 ? 39.460 72.725 42.524 1.00 9.01 429 PRO B O 1
ATOM 1730 N N . GLN B 1 8 ? 40.182 73.151 40.449 1.00 8.91 430 GLN B N 1
ATOM 1731 C CA . GLN B 1 8 ? 40.466 74.560 40.708 1.00 9.57 430 GLN B CA 1
ATOM 1732 C C . GLN B 1 8 ? 39.305 75.504 40.393 1.00 9.95 430 GLN B C 1
ATOM 1733 O O . GLN B 1 8 ? 39.399 76.691 40.631 1.00 10.58 430 GLN B O 1
ATOM 1739 N N . ALA B 1 9 ? 38.225 74.972 39.849 1.00 10.30 431 ALA B N 1
ATOM 1740 C CA . ALA B 1 9 ? 37.102 75.805 39.450 1.00 10.83 431 ALA B CA 1
ATOM 1741 C C . ALA B 1 9 ? 36.411 76.446 40.635 1.00 11.43 431 ALA B C 1
ATOM 1742 O O . ALA B 1 9 ? 36.230 75.822 41.661 1.00 11.72 431 ALA B O 1
ATOM 1744 N N . ASP B 1 10 ? 35.994 77.691 40.459 1.00 11.77 432 ASP B N 1
ATOM 1745 C CA . ASP B 1 10 ? 35.242 78.386 41.484 1.00 12.50 432 ASP B CA 1
ATOM 1746 C C . ASP B 1 10 ? 33.886 77.715 41.653 1.00 12.71 432 ASP B C 1
ATOM 1747 O O . ASP B 1 10 ? 33.350 77.147 40.717 1.00 13.03 432 ASP B O 1
ATOM 1752 N N . ASP B 1 11 ? 33.336 77.806 42.858 1.00 13.30 433 ASP B N 1
ATOM 1753 C CA . ASP B 1 11 ? 32.064 77.186 43.169 1.00 13.83 433 ASP B CA 1
ATOM 1754 C C . ASP B 1 11 ? 30.970 77.817 42.330 1.00 14.24 433 ASP B C 1
ATOM 1755 O O . ASP B 1 11 ? 31.066 78.970 41.946 1.00 14.90 433 ASP B O 1
ATOM 1760 N N . GLN B 1 12 ? 29.968 77.017 42.005 1.00 14.07 434 GLN B N 1
ATOM 1761 C CA . GLN B 1 12 ? 28.794 77.464 41.283 1.00 14.57 434 GLN B CA 1
ATOM 1762 C C . GLN B 1 12 ? 27.562 76.881 41.972 1.00 15.02 434 GLN B C 1
ATOM 1763 O O . GLN B 1 12 ? 27.587 75.751 42.442 1.00 15.02 434 GLN B O 1
ATOM 1769 N N . TYR B 1 13 ? 26.488 77.642 41.998 1.00 14.99 435 TYR B N 1
ATOM 1770 C CA A TYR B 1 13 ? 25.257 77.113 42.522 0.50 14.90 435 TYR B CA 1
ATOM 1771 C CA B TYR B 1 13 ? 25.240 77.103 42.491 0.50 15.15 435 TYR B CA 1
ATOM 1772 C C . TYR B 1 13 ? 24.717 76.092 41.500 1.00 14.95 435 TYR B C 1
ATOM 1773 O O . TYR B 1 13 ? 24.660 76.333 40.302 1.00 15.42 435 TYR B O 1
ATOM 1790 N N . THR B 1 14 ? 24.333 74.927 42.010 1.00 14.68 436 THR B N 1
ATOM 1791 C CA . THR B 1 14 ? 23.576 73.931 41.325 1.00 14.58 436 THR B CA 1
ATOM 1792 C C . THR B 1 14 ? 22.302 73.745 42.148 1.00 15.43 436 THR B C 1
ATOM 1793 O O . THR B 1 14 ? 22.339 73.719 43.364 1.00 15.31 436 THR B O 1
ATOM 1797 N N . PRO B 1 15 ? 21.180 73.676 41.457 1.00 15.98 437 PRO B N 1
ATOM 1798 C CA . PRO B 1 15 ? 19.864 73.674 42.109 1.00 16.58 437 PRO B CA 1
ATOM 1799 C C . PRO B 1 15 ? 19.523 72.470 42.987 1.00 16.68 437 PRO B C 1
ATOM 1800 O O . PRO B 1 15 ? 18.972 72.675 44.065 1.00 16.73 437 PRO B O 1
ATOM 1804 N N . TYR B 1 16 ? 19.836 71.269 42.511 1.00 16.41 438 TYR B N 1
ATOM 1805 C CA . TYR B 1 16 ? 19.501 70.018 43.190 1.00 16.14 438 TYR B CA 1
ATOM 1806 C C . TYR B 1 16 ? 20.596 68.972 43.013 1.00 15.67 438 TYR B C 1
ATOM 1807 O O . TYR B 1 16 ? 21.502 69.161 42.219 1.00 15.20 438 TYR B O 1
ATOM 1816 N N . PHE B 1 17 ? 20.523 67.888 43.780 1.00 14.56 439 PHE B N 1
ATOM 1817 C CA . PHE B 1 17 ? 21.573 66.878 43.754 1.00 13.15 439 PHE B CA 1
ATOM 1818 C C . PHE B 1 17 ? 21.700 66.352 42.323 1.00 13.28 439 PHE B C 1
ATOM 1819 O O . PHE B 1 17 ? 22.793 66.299 41.775 1.00 12.04 439 PHE B O 1
ATOM 1827 N N . VAL B 1 18 ? 20.572 65.989 41.720 1.00 13.17 440 VAL B N 1
ATOM 1828 C CA . VAL B 1 18 ? 20.526 65.628 40.310 1.00 14.02 440 VAL B CA 1
ATOM 1829 C C . VAL B 1 18 ? 19.503 66.545 39.636 1.00 14.96 440 VAL B C 1
ATOM 1830 O O . VAL B 1 18 ? 18.431 66.771 40.167 1.00 15.31 440 VAL B O 1
ATOM 1834 N N . TYR B 1 19 ? 19.861 67.100 38.492 1.00 15.60 441 TYR B N 1
ATOM 1835 C CA . TYR B 1 19 ? 18.968 68.030 37.817 1.00 16.39 441 TYR B CA 1
ATOM 1836 C C . TYR B 1 19 ? 19.064 67.900 36.312 1.00 17.02 441 TYR B C 1
ATOM 1837 O O . TYR B 1 19 ? 20.019 67.347 35.777 1.00 16.74 441 TYR B O 1
ATOM 1846 N N . ASN B 1 20 ? 18.034 68.403 35.642 1.00 18.00 442 ASN B N 1
ATOM 1847 C CA . ASN B 1 20 ? 17.960 68.414 34.196 1.00 18.70 442 ASN B CA 1
ATOM 1848 C C . ASN B 1 20 ? 18.400 69.761 33.632 1.00 18.56 442 ASN B C 1
ATOM 1849 O O . ASN B 1 20 ? 18.762 70.667 34.366 1.00 18.51 442 ASN B O 1
ATOM 1854 N N . PHE B 1 21 ? 18.328 69.884 32.317 1.00 19.63 443 PHE B N 1
ATOM 1855 C CA . PHE B 1 21 ? 18.759 71.105 31.653 1.00 20.22 443 PHE B CA 1
ATOM 1856 C C . PHE B 1 21 ? 17.928 72.353 32.046 1.00 21.25 443 PHE B C 1
ATOM 1857 O O . PHE B 1 21 ? 18.393 73.475 31.910 1.00 22.06 443 PHE B O 1
ATOM 1865 N N . GLN B 1 22 ? 16.725 72.148 32.571 1.00 22.17 444 GLN B N 1
ATOM 1866 C CA . GLN B 1 22 ? 15.880 73.256 33.021 1.00 22.71 444 GLN B CA 1
ATOM 1867 C C . GLN B 1 22 ? 16.140 73.679 34.461 1.00 22.20 444 GLN B C 1
ATOM 1868 O O . GLN B 1 22 ? 15.544 74.636 34.944 1.00 22.42 444 GLN B O 1
ATOM 1874 N N . GLY B 1 23 ? 17.013 72.955 35.146 1.00 21.29 445 GLY B N 1
ATOM 1875 C CA . GLY B 1 23 ? 17.313 73.249 36.532 1.00 20.29 445 GLY B CA 1
ATOM 1876 C C . GLY B 1 23 ? 16.299 72.697 37.517 1.00 19.57 445 GLY B C 1
ATOM 1877 O O . GLY B 1 23 ? 16.326 73.044 38.691 1.00 18.95 445 GLY B O 1
ATOM 1878 N N . GLU B 1 24 ? 15.429 71.838 37.013 1.00 18.83 446 GLU B N 1
ATOM 1879 C CA A GLU B 1 24 ? 14.489 71.173 37.900 0.50 18.61 446 GLU B CA 1
ATOM 1880 C CA B GLU B 1 24 ? 14.494 71.117 37.847 0.50 19.14 446 GLU B CA 1
ATOM 1881 C C . GLU B 1 24 ? 15.153 69.864 38.397 1.00 18.87 446 GLU B C 1
ATOM 1882 O O . GLU B 1 24 ? 15.964 69.183 37.785 1.00 18.80 446 GLU B O 1
ATOM 1893 N N . ARG B 1 25 ? 14.742 69.566 39.614 1.00 19.05 447 ARG B N 1
ATOM 1894 C CA . ARG B 1 25 ? 15.223 68.423 40.371 1.00 19.11 447 ARG B CA 1
ATOM 1895 C C . ARG B 1 25 ? 14.866 67.096 39.734 1.00 18.53 447 ARG B C 1
ATOM 1896 O O . ARG B 1 25 ? 13.806 66.942 39.152 1.00 19.75 447 ARG B O 1
ATOM 1904 N N . VAL B 1 26 ? 15.764 66.130 39.877 1.00 18.41 448 VAL B N 1
ATOM 1905 C CA . VAL B 1 26 ? 15.537 64.774 39.399 1.00 17.43 448 VAL B CA 1
ATOM 1906 C C . VAL B 1 26 ? 15.669 63.842 40.607 1.00 17.36 448 VAL B C 1
ATOM 1907 O O . VAL B 1 26 ? 16.656 63.905 41.314 1.00 17.10 448 VAL B O 1
ATOM 1911 N N . SER B 1 27 ? 14.677 62.994 40.862 1.00 16.36 449 SER B N 1
ATOM 1912 C CA . SER B 1 27 ? 14.708 62.162 42.067 1.00 15.63 449 SER B CA 1
ATOM 1913 C C . SER B 1 27 ? 15.837 61.145 42.126 1.00 15.45 449 SER B C 1
ATOM 1914 O O . SER B 1 27 ? 16.148 60.500 41.142 1.00 16.03 449 SER B O 1
ATOM 1917 N N . THR B 1 28 ? 16.405 60.995 43.318 1.00 14.64 450 THR B N 1
ATOM 1918 C CA . THR B 1 28 ? 17.475 60.039 43.560 1.00 14.62 450 THR B CA 1
ATOM 1919 C C . THR B 1 28 ? 16.949 58.699 44.069 1.00 14.78 450 THR B C 1
ATOM 1920 O O . THR B 1 28 ? 17.712 57.836 44.465 1.00 14.46 450 THR B O 1
ATOM 1924 N N . THR B 1 29 ? 15.634 58.530 44.051 1.00 14.57 451 THR B N 1
ATOM 1925 C CA . THR B 1 29 ? 15.042 57.279 44.511 1.00 15.26 451 THR B CA 1
ATOM 1926 C C . THR B 1 29 ? 15.466 56.100 43.651 1.00 14.79 451 THR B C 1
ATOM 1927 O O . THR B 1 29 ? 15.655 55.003 44.139 1.00 15.54 451 THR B O 1
ATOM 1931 N N . GLU B 1 30 ? 15.574 56.333 42.354 1.00 13.65 452 GLU B N 1
ATOM 1932 C CA . GLU B 1 30 ? 15.924 55.284 41.412 1.00 13.20 452 GLU B CA 1
ATOM 1933 C C . GLU B 1 30 ? 17.405 54.998 41.280 1.00 11.78 452 GLU B C 1
ATOM 1934 O O . GLU B 1 30 ? 18.225 55.880 41.418 1.00 11.58 452 GLU B O 1
ATOM 1940 N N . THR B 1 31 ? 17.707 53.747 40.971 1.00 10.47 453 THR B N 1
ATOM 1941 C CA . THR B 1 31 ? 19.060 53.323 40.676 1.00 9.62 453 THR B CA 1
ATOM 1942 C C . THR B 1 31 ? 19.543 54.019 39.415 1.00 9.52 453 THR B C 1
ATOM 1943 O O . THR B 1 31 ? 18.779 54.232 38.480 1.00 9.33 453 THR B O 1
ATOM 1947 N N . GLY B 1 32 ? 20.821 54.367 39.405 1.00 9.04 454 GLY B N 1
ATOM 1948 C CA . GLY B 1 32 ? 21.442 54.928 38.223 1.00 8.89 454 GLY B CA 1
ATOM 1949 C C . GLY B 1 32 ? 21.094 56.342 37.807 1.00 8.73 454 GLY B C 1
ATOM 1950 O O . GLY B 1 32 ? 21.251 56.680 36.646 1.00 9.06 454 GLY B O 1
ATOM 1951 N N . VAL B 1 33 ? 20.639 57.161 38.744 1.00 8.92 455 VAL B N 1
ATOM 1952 C CA A VAL B 1 33 ? 20.393 58.578 38.455 0.50 8.97 455 VAL B CA 1
ATOM 1953 C CA B VAL B 1 33 ? 20.431 58.555 38.339 0.50 8.43 455 VAL B CA 1
ATOM 1954 C C . VAL B 1 33 ? 21.664 59.491 38.497 1.00 8.65 455 VAL B C 1
ATOM 1955 O O . VAL B 1 33 ? 21.755 60.508 37.836 1.00 8.40 455 VAL B O 1
ATOM 1962 N N . PHE B 1 34 ? 22.685 59.009 39.191 1.00 8.09 456 PHE B N 1
ATOM 1963 C CA . PHE B 1 34 ? 23.986 59.657 39.163 1.00 7.88 456 PHE B CA 1
ATOM 1964 C C . PHE B 1 34 ? 25.135 58.674 39.176 1.00 7.70 456 PHE B C 1
ATOM 1965 O O . PHE B 1 34 ? 25.016 57.580 39.691 1.00 7.17 456 PHE B O 1
ATOM 1973 N N . CYS B 1 35 ? 26.237 59.096 38.578 1.00 7.66 457 CYS B N 1
ATOM 1974 C CA . CYS B 1 35 ? 27.437 58.301 38.479 1.00 7.88 457 CYS B CA 1
ATOM 1975 C C . CYS B 1 35 ? 28.607 59.064 39.062 1.00 7.78 457 CYS B C 1
ATOM 1976 O O . CYS B 1 35 ? 28.836 60.202 38.706 1.00 8.58 457 CYS B O 1
ATOM 1979 N N . LEU B 1 36 ? 29.355 58.418 39.942 1.00 7.05 458 LEU B N 1
ATOM 1980 C CA . LEU B 1 36 ? 30.554 59.023 40.486 1.00 6.75 458 LEU B CA 1
ATOM 1981 C C . LEU B 1 36 ? 31.747 58.586 39.644 1.00 6.64 458 LEU B C 1
ATOM 1982 O O . LEU B 1 36 ? 32.044 57.411 39.541 1.00 6.79 458 LEU B O 1
ATOM 1987 N N . ALA B 1 37 ? 32.426 59.567 39.056 1.00 6.29 459 ALA B N 1
ATOM 1988 C CA . ALA B 1 37 ? 33.636 59.353 38.275 1.00 6.26 459 ALA B CA 1
ATOM 1989 C C . ALA B 1 37 ? 34.759 60.092 38.996 1.00 6.07 459 ALA B C 1
ATOM 1990 O O . ALA B 1 37 ? 34.578 61.203 39.443 1.00 5.67 459 ALA B O 1
ATOM 1992 N N . ALA B 1 38 ? 35.892 59.434 39.176 1.00 6.63 460 ALA B N 1
ATOM 1993 C CA . ALA B 1 38 ? 36.993 60.036 39.914 1.00 7.02 460 ALA B CA 1
ATOM 1994 C C . ALA B 1 38 ? 38.315 59.348 39.633 1.00 6.86 460 ALA B C 1
ATOM 1995 O O . ALA B 1 38 ? 38.339 58.208 39.199 1.00 7.06 460 ALA B O 1
ATOM 1997 N N . ILE B 1 39 ? 39.381 60.032 40.026 1.00 6.66 461 ILE B N 1
ATOM 1998 C CA A ILE B 1 39 ? 40.656 59.397 40.304 0.50 6.56 461 ILE B CA 1
ATOM 1999 C CA B ILE B 1 39 ? 40.643 59.386 40.310 0.50 6.59 461 ILE B CA 1
ATOM 2000 C C . ILE B 1 39 ? 40.694 59.569 41.843 1.00 6.64 461 ILE B C 1
ATOM 2001 O O . ILE B 1 39 ? 40.954 60.637 42.372 1.00 7.05 461 ILE B O 1
ATOM 2010 N N . PRO B 1 40 ? 40.453 58.486 42.551 1.00 6.23 462 PRO B N 1
ATOM 2011 C CA . PRO B 1 40 ? 40.497 58.519 44.011 1.00 6.63 462 PRO B CA 1
ATOM 2012 C C . PRO B 1 40 ? 41.918 58.652 44.514 1.00 6.61 462 PRO B C 1
ATOM 2013 O O . PRO B 1 40 ? 42.862 58.353 43.807 1.00 6.81 462 PRO B O 1
ATOM 2017 N N . ALA B 1 41 ? 42.050 59.114 45.746 1.00 6.26 463 ALA B N 1
ATOM 2018 C CA . ALA B 1 41 ? 43.349 59.258 46.366 1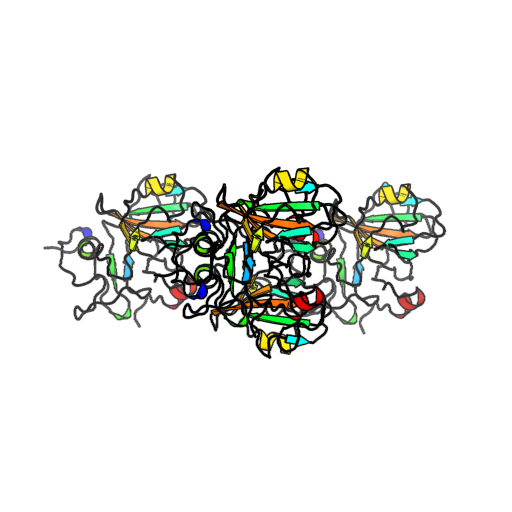.00 7.36 463 ALA B CA 1
ATOM 2019 C C . ALA B 1 41 ? 43.418 58.307 47.540 1.00 7.86 463 ALA B C 1
ATOM 2020 O O . ALA B 1 41 ? 42.453 58.132 48.258 1.00 8.06 463 ALA B O 1
ATOM 2022 N N . ALA B 1 42 ? 44.575 57.689 47.701 1.00 7.59 464 ALA B N 1
ATOM 2023 C CA . ALA B 1 42 ? 44.795 56.720 48.752 1.00 8.70 464 ALA B CA 1
ATOM 2024 C C . ALA B 1 42 ? 45.992 57.119 49.598 1.00 9.40 464 ALA B C 1
ATOM 2025 O O . ALA B 1 42 ? 46.877 57.832 49.153 1.00 9.75 464 ALA B O 1
ATOM 2027 N N . THR B 1 43 ? 45.990 56.621 50.824 1.00 10.51 465 THR B N 1
ATOM 2028 C CA . THR B 1 43 ? 47.076 56.797 51.772 1.00 12.66 465 THR B CA 1
ATOM 2029 C C . THR B 1 43 ? 47.408 55.417 52.317 1.00 13.59 465 THR B C 1
ATOM 2030 O O . THR B 1 43 ? 46.792 54.431 51.951 1.00 12.67 465 THR B O 1
ATOM 2034 N N . THR B 1 44 ? 48.370 55.369 53.225 1.00 15.04 466 THR B N 1
ATOM 2035 C CA . THR B 1 44 ? 48.808 54.109 53.781 1.00 17.00 466 THR B CA 1
ATOM 2036 C C . THR B 1 44 ? 47.644 53.411 54.478 1.00 16.86 466 THR B C 1
ATOM 2037 O O . THR B 1 44 ? 47.527 52.197 54.419 1.00 19.15 466 THR B O 1
ATOM 2041 N N . SER B 1 45 ? 46.756 54.189 55.078 1.00 15.87 467 SER B N 1
ATOM 2042 C CA . SER B 1 45 ? 45.641 53.635 55.838 1.00 15.03 467 SER B CA 1
ATOM 2043 C C . SER B 1 45 ? 44.398 53.292 55.012 1.00 13.06 467 SER B C 1
ATOM 2044 O O . SER B 1 45 ? 43.424 52.807 55.550 1.00 12.72 467 SER B O 1
ATOM 2047 N N . SER B 1 46 ? 44.444 53.552 53.714 1.00 10.83 468 SER B N 1
ATOM 2048 C CA . SER B 1 46 ? 43.328 53.237 52.828 1.00 9.69 468 SER B CA 1
ATOM 2049 C C . SER B 1 46 ? 43.033 51.740 52.717 1.00 8.61 468 SER B C 1
ATOM 2050 O O . SER B 1 46 ? 41.887 51.340 52.584 1.00 8.30 468 SER B O 1
ATOM 2053 N N . ARG B 1 47 ? 44.085 50.930 52.755 1.00 8.27 469 ARG B N 1
ATOM 2054 C CA . ARG B 1 47 ? 43.966 49.492 52.552 1.00 8.12 469 ARG B CA 1
ATOM 2055 C C . ARG B 1 47 ? 43.906 48.762 53.882 1.00 8.15 469 ARG B C 1
ATOM 2056 O O . ARG B 1 47 ? 44.740 48.972 54.741 1.00 9.41 469 ARG B O 1
ATOM 2064 N N . TYR B 1 48 ? 42.887 47.934 54.059 1.00 7.74 470 TYR B N 1
ATOM 2065 C CA . TYR B 1 48 ? 42.774 47.112 55.263 1.00 7.40 470 TYR B CA 1
ATOM 2066 C C . TYR B 1 48 ? 42.433 45.680 54.872 1.00 7.89 470 TYR B C 1
ATOM 2067 O O . TYR B 1 48 ? 41.521 45.450 54.098 1.00 8.13 470 TYR B O 1
ATOM 2076 N N . ASN B 1 49 ? 43.179 44.730 55.418 1.00 8.08 471 ASN B N 1
ATOM 2077 C CA . ASN B 1 49 ? 42.987 43.323 55.120 1.00 8.62 471 ASN B CA 1
ATOM 2078 C C . ASN B 1 49 ? 42.371 42.609 56.323 1.00 8.61 471 ASN B C 1
ATOM 2079 O O . ASN B 1 49 ? 42.994 42.496 57.368 1.00 8.64 471 ASN B O 1
ATOM 2084 N N . ASN B 1 50 ? 41.117 42.193 56.183 1.00 8.37 472 ASN B N 1
ATOM 2085 C CA . ASN B 1 50 ? 40.450 41.342 57.160 1.00 8.93 472 ASN B CA 1
ATOM 2086 C C . ASN B 1 50 ? 39.252 40.672 56.502 1.00 9.35 472 ASN B C 1
ATOM 2087 O O . ASN B 1 50 ? 38.495 41.337 55.814 1.00 10.04 472 ASN B O 1
ATOM 2092 N N . GLN B 1 51 ? 39.038 39.387 56.747 1.00 9.34 473 GLN B N 1
ATOM 2093 C CA . GLN B 1 51 ? 37.872 38.729 56.167 1.00 10.50 473 GLN B CA 1
ATOM 2094 C C . GLN B 1 51 ? 36.594 39.046 56.944 1.00 10.59 473 GLN B C 1
ATOM 2095 O O . GLN B 1 51 ? 36.495 38.770 58.134 1.00 10.39 473 GLN B O 1
ATOM 2101 N N . ILE B 1 52 ? 35.620 39.634 56.258 1.00 11.00 474 ILE B N 1
ATOM 2102 C CA . ILE B 1 52 ? 34.307 39.872 56.840 1.00 11.21 474 ILE B CA 1
ATOM 2103 C C . ILE B 1 52 ? 33.269 39.120 56.008 1.00 11.94 474 ILE B C 1
ATOM 2104 O O . ILE B 1 52 ? 33.140 39.364 54.829 1.00 12.31 474 ILE B O 1
ATOM 2109 N N . THR B 1 53 ? 32.603 38.139 56.611 1.00 12.54 475 THR B N 1
ATOM 2110 C CA . THR B 1 53 ? 31.597 37.332 55.914 1.00 13.42 475 THR B CA 1
ATOM 2111 C C . THR B 1 53 ? 30.263 38.007 55.554 1.00 13.22 475 THR B C 1
ATOM 2112 O O . THR B 1 53 ? 29.753 37.826 54.461 1.00 13.53 475 THR B O 1
ATOM 2116 N N . ILE B 1 54 ? 29.716 38.773 56.491 1.00 12.80 476 ILE B N 1
ATOM 2117 C CA . ILE B 1 54 ? 28.481 39.516 56.243 1.00 12.58 476 ILE B CA 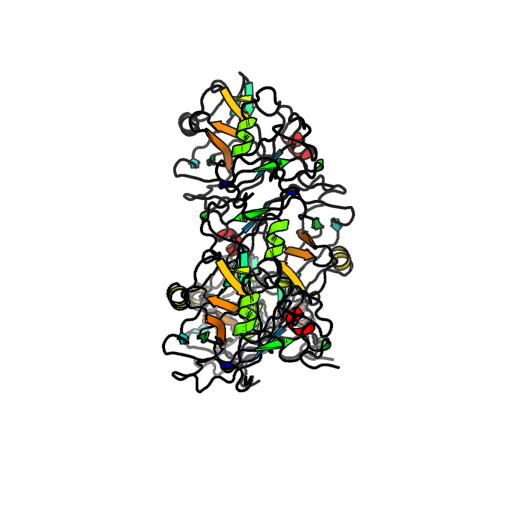1
ATOM 2118 C C . ILE B 1 54 ? 28.632 40.980 56.669 1.00 11.23 476 ILE B C 1
ATOM 2119 O O . ILE B 1 54 ? 28.064 41.428 57.650 1.00 10.85 476 ILE B O 1
ATOM 2124 N N . PRO B 1 55 ? 29.419 41.713 55.904 1.00 10.51 477 PRO B N 1
ATOM 2125 C CA . PRO B 1 55 ? 29.626 43.137 56.169 1.00 10.04 477 PRO B CA 1
ATOM 2126 C C . PRO B 1 55 ? 28.360 43.935 55.875 1.00 9.96 477 PRO B C 1
ATOM 2127 O O . PRO B 1 55 ? 27.604 43.559 54.997 1.00 9.87 477 PRO B O 1
ATOM 2131 N N . SER B 1 56 ? 28.143 45.013 56.610 1.00 9.52 478 SER B N 1
ATOM 2132 C CA . SER B 1 56 ? 26.981 45.858 56.368 1.00 9.27 478 SER B CA 1
ATOM 2133 C C . SER B 1 56 ? 27.311 47.320 56.616 1.00 9.33 478 SER B C 1
ATOM 2134 O O . SER B 1 56 ? 28.227 47.630 57.348 1.00 9.64 478 SER B O 1
ATOM 2137 N N . ILE B 1 57 ? 26.550 48.206 55.988 1.00 8.59 479 ILE B N 1
ATOM 2138 C CA . ILE B 1 57 ? 26.658 49.627 56.245 1.00 8.87 479 ILE B CA 1
ATOM 2139 C C . ILE B 1 57 ? 25.351 50.034 56.911 1.00 8.98 479 ILE B C 1
ATOM 2140 O O . ILE B 1 57 ? 24.291 49.846 56.347 1.00 9.14 479 ILE B O 1
ATOM 2145 N N . GLY B 1 58 ? 25.439 50.587 58.111 1.00 8.92 480 GLY B N 1
ATOM 2146 C CA . GLY B 1 58 ? 24.248 50.981 58.835 1.00 9.42 480 GLY B CA 1
ATOM 2147 C C . GLY B 1 58 ? 23.806 52.414 58.605 1.00 10.01 480 GLY B C 1
ATOM 2148 O O . GLY B 1 58 ? 24.613 53.287 58.336 1.00 9.23 480 GLY B O 1
ATOM 2149 N N . TYR B 1 59 ? 22.504 52.643 58.711 1.00 11.07 481 TYR B N 1
ATOM 2150 C CA . TYR B 1 59 ? 21.942 53.974 58.600 1.00 12.41 481 TYR B CA 1
ATOM 2151 C C . TYR B 1 59 ? 20.624 54.034 59.349 1.00 13.96 481 TYR B C 1
ATOM 2152 O O . TYR B 1 59 ? 20.062 53.015 59.683 1.00 13.70 481 TYR B O 1
ATOM 2161 N N . ARG B 1 60 ? 20.153 55.242 59.617 1.00 15.50 482 ARG B N 1
ATOM 2162 C CA . ARG B 1 60 ? 18.936 55.443 60.389 1.00 17.91 482 ARG B CA 1
ATOM 2163 C C . ARG B 1 60 ? 17.644 55.269 59.588 1.00 18.50 482 ARG B C 1
ATOM 2164 O O . ARG B 1 60 ? 17.547 55.670 58.440 1.00 19.97 482 ARG B O 1
ATOM 2172 N N . GLY B 1 64 ? 13.947 56.887 61.933 1.00 23.80 486 GLY B N 1
ATOM 2173 C CA . GLY B 1 64 ? 14.574 56.894 63.238 1.00 23.86 486 GLY B CA 1
ATOM 2174 C C . GLY B 1 64 ? 15.192 55.558 63.579 1.00 23.76 486 GLY B C 1
ATOM 2175 O O . GLY B 1 64 ? 16.050 55.464 64.448 1.00 24.11 486 GLY B O 1
ATOM 2176 N N . THR B 1 65 ? 14.737 54.509 62.906 1.00 23.31 487 THR B N 1
ATOM 2177 C CA . THR B 1 65 ? 15.244 53.170 63.174 1.00 22.68 487 THR B CA 1
ATOM 2178 C C . THR B 1 65 ? 16.583 52.880 62.505 1.00 21.30 487 THR B C 1
ATOM 2179 O O . THR B 1 65 ? 16.792 53.251 61.356 1.00 21.35 487 THR B O 1
ATOM 2183 N N . GLY B 1 66 ? 17.461 52.188 63.221 1.00 19.88 488 GLY B N 1
ATOM 2184 C CA . GLY B 1 66 ? 18.735 51.778 62.659 1.00 17.48 488 GLY B CA 1
ATOM 2185 C C . GLY B 1 66 ? 18.532 50.535 61.807 1.00 16.10 488 GLY B C 1
ATOM 2186 O O . GLY B 1 66 ? 18.029 49.519 62.267 1.00 16.32 488 GLY B O 1
ATOM 2187 N N . THR B 1 67 ? 18.931 50.641 60.548 1.00 13.95 489 THR B N 1
ATOM 2188 C CA . THR B 1 67 ? 18.784 49.569 59.577 1.00 12.43 489 THR B CA 1
ATOM 2189 C C . THR B 1 67 ? 20.095 49.469 58.801 1.00 11.39 489 THR B C 1
ATOM 2190 O O . THR B 1 67 ? 21.080 50.047 59.215 1.00 10.78 489 THR B O 1
ATOM 2194 N N . LEU B 1 68 ? 20.129 48.707 57.722 1.00 10.57 490 LEU B N 1
ATOM 2195 C CA . LEU B 1 68 ? 21.386 48.504 57.017 1.00 10.32 490 LEU B CA 1
ATOM 2196 C C . LEU B 1 68 ? 21.229 48.052 55.578 1.00 10.13 490 LEU B C 1
ATOM 2197 O O . LEU B 1 68 ? 20.165 47.626 55.171 1.00 10.03 490 LEU B O 1
ATOM 2202 N N . PHE B 1 69 ? 22.319 48.144 54.826 1.00 9.25 491 PHE B N 1
ATOM 2203 C CA . PHE B 1 69 ? 22.432 47.486 53.537 1.00 9.13 491 PHE B CA 1
ATOM 2204 C C . PHE B 1 69 ? 23.678 46.605 53.569 1.00 9.52 491 PHE B C 1
ATOM 2205 O O . PHE B 1 69 ? 24.679 46.967 54.157 1.00 9.44 491 PHE B O 1
ATOM 2213 N N . LEU B 1 70 ? 23.564 45.411 53.014 1.00 9.40 492 LEU B N 1
ATOM 2214 C CA . LEU B 1 70 ? 24.658 44.455 53.029 1.00 10.23 492 LEU B CA 1
ATOM 2215 C C . LEU B 1 70 ? 25.676 44.653 51.924 1.00 10.02 492 LEU B C 1
ATOM 2216 O O . LEU B 1 70 ? 25.349 45.129 50.853 1.00 10.45 492 LEU B O 1
ATOM 2221 N N . LEU B 1 71 ? 26.904 44.226 52.183 1.00 9.56 493 LEU B N 1
ATOM 2222 C CA . LEU B 1 71 ? 27.957 44.242 51.187 1.00 9.65 493 LEU B CA 1
ATOM 2223 C C . LEU B 1 71 ? 28.410 42.808 50.987 1.00 9.52 493 LEU B C 1
ATOM 2224 O O . LEU B 1 71 ? 28.128 41.944 51.807 1.00 9.83 493 LEU B O 1
ATOM 2229 N N . ASP B 1 72 ? 29.102 42.561 49.886 1.00 9.33 494 ASP B N 1
ATOM 2230 C CA . ASP B 1 72 ? 29.628 41.234 49.613 1.00 9.68 494 ASP B CA 1
ATOM 2231 C C . ASP B 1 72 ? 30.737 40.870 50.588 1.00 9.39 494 ASP B C 1
ATOM 2232 O O . ASP B 1 72 ? 31.521 41.712 50.992 1.00 9.28 494 ASP B O 1
ATOM 2237 N N . ALA B 1 73 ? 30.808 39.593 50.932 1.00 9.77 495 ALA B N 1
ATOM 2238 C CA . ALA B 1 73 ? 31.873 39.112 51.782 1.00 9.34 495 ALA B CA 1
ATOM 2239 C C . ALA B 1 73 ? 33.177 39.368 51.048 1.00 9.16 495 ALA B C 1
ATOM 2240 O O . ALA B 1 73 ? 33.263 39.196 49.845 1.00 9.22 495 ALA B O 1
ATOM 2242 N N . ALA B 1 74 ? 34.174 39.835 51.784 1.00 8.78 496 ALA B N 1
ATOM 2243 C CA . ALA B 1 74 ? 35.464 40.165 51.198 1.00 8.58 496 ALA B CA 1
ATOM 2244 C C . ALA B 1 74 ? 36.548 40.272 52.260 1.00 8.62 496 ALA B C 1
ATOM 2245 O O . ALA B 1 74 ? 36.248 40.355 53.437 1.00 8.66 496 ALA B O 1
ATOM 2247 N N . SER B 1 75 ? 37.799 40.270 51.818 1.00 8.96 497 SER B N 1
ATOM 2248 C CA . SER B 1 75 ? 38.945 40.405 52.712 1.00 9.16 497 SER B CA 1
ATOM 2249 C C . SER B 1 75 ? 39.768 41.668 52.505 1.00 8.76 497 SER B C 1
ATOM 2250 O O . SER B 1 75 ? 40.640 41.966 53.298 1.00 9.19 497 SER B O 1
ATOM 2253 N N . TRP B 1 76 ? 39.522 42.380 51.418 1.00 7.81 498 TRP B N 1
ATOM 2254 C CA . TRP B 1 76 ? 40.282 43.585 51.139 1.00 7.69 498 TRP B CA 1
ATOM 2255 C C . TRP B 1 76 ? 39.371 44.803 51.109 1.00 7.27 498 TRP B C 1
ATOM 2256 O O . TRP B 1 76 ? 38.527 44.944 50.240 1.00 8.22 498 TRP B O 1
ATOM 2267 N N . TRP B 1 77 ? 39.585 45.681 52.076 1.00 6.74 499 TRP B N 1
ATOM 2268 C CA . TRP B 1 77 ? 38.747 46.848 52.269 1.00 6.41 499 TRP B CA 1
ATOM 2269 C C . TRP B 1 77 ? 39.477 48.125 51.917 1.00 6.74 499 TRP B C 1
ATOM 2270 O O . TRP B 1 77 ? 40.645 48.275 52.201 1.00 7.05 499 TRP B O 1
ATOM 2281 N N . ASN B 1 78 ? 38.774 49.007 51.222 1.00 6.38 500 ASN B N 1
ATOM 2282 C CA . ASN B 1 78 ? 39.386 50.227 50.730 1.00 6.82 500 ASN B CA 1
ATOM 2283 C C . ASN B 1 78 ? 38.651 51.477 51.154 1.00 6.87 500 ASN B C 1
ATOM 2284 O O . ASN B 1 78 ? 37.460 51.591 50.961 1.00 6.86 500 ASN B O 1
ATOM 2289 N N . ILE B 1 79 ? 39.390 52.405 51.749 1.00 6.84 501 ILE B N 1
ATOM 2290 C CA . ILE B 1 79 ? 38.839 53.691 52.131 1.00 7.37 501 ILE B CA 1
ATOM 2291 C C . ILE B 1 79 ? 39.557 54.736 51.293 1.00 7.24 501 ILE B C 1
ATOM 2292 O O . ILE B 1 79 ? 40.673 55.122 51.592 1.00 6.73 501 ILE B O 1
ATOM 2297 N N . LEU B 1 80 ? 38.898 55.207 50.245 1.00 6.67 502 LEU B N 1
ATOM 2298 C CA . LEU B 1 80 ? 39.527 56.140 49.320 1.00 6.92 502 LEU B CA 1
ATOM 2299 C C . LEU B 1 80 ? 38.864 57.508 49.331 1.00 6.86 502 LEU B C 1
ATOM 2300 O O . LEU B 1 80 ? 37.682 57.625 49.580 1.00 7.71 502 LEU B O 1
ATOM 2305 N N . ASP B 1 81 ? 39.658 58.533 49.057 1.00 6.94 503 ASP B N 1
ATOM 2306 C CA . ASP B 1 81 ? 39.177 59.898 49.041 1.00 7.51 503 ASP B CA 1
ATOM 2307 C C . ASP B 1 81 ? 38.933 60.318 47.587 1.00 7.08 503 ASP B C 1
ATOM 2308 O O . ASP B 1 81 ? 39.808 60.193 46.761 1.00 8.17 503 ASP B O 1
ATOM 2313 N N . VAL B 1 82 ? 37.714 60.759 47.286 1.00 6.26 504 VAL B N 1
ATOM 2314 C CA . VAL B 1 82 ? 37.369 61.234 45.943 1.00 6.69 504 VAL B CA 1
ATOM 2315 C C . VAL B 1 82 ? 37.088 62.741 45.887 1.00 6.90 504 VAL B C 1
ATOM 2316 O O . VAL B 1 82 ? 36.542 63.234 44.915 1.00 6.90 504 VAL B O 1
ATOM 2320 N N . THR B 1 83 ? 37.457 63.450 46.945 1.00 6.68 505 THR B N 1
ATOM 2321 C CA . THR B 1 83 ? 37.154 64.865 47.057 1.00 6.90 505 THR B CA 1
ATOM 2322 C C . THR B 1 83 ? 37.792 65.737 45.987 1.00 6.59 505 THR B C 1
ATOM 2323 O O . THR B 1 83 ? 37.138 66.586 45.401 1.00 7.01 505 THR B O 1
ATOM 2327 N N . GLN B 1 84 ? 39.084 65.557 45.757 1.00 6.33 506 GLN B N 1
ATOM 2328 C CA . GLN B 1 84 ? 39.747 66.436 44.806 1.00 5.92 506 GLN B CA 1
ATOM 2329 C C . GLN B 1 84 ? 39.284 66.326 43.358 1.00 5.96 506 GLN B C 1
ATOM 2330 O O . GLN B 1 84 ? 39.032 67.332 42.723 1.00 6.82 506 GLN B O 1
ATOM 2336 N N . THR B 1 85 ? 39.209 65.107 42.835 1.00 5.79 507 THR B N 1
ATOM 2337 C CA . THR B 1 85 ? 38.859 64.924 41.425 1.00 5.82 507 THR B CA 1
ATOM 2338 C C . THR B 1 85 ? 37.451 64.427 41.094 1.00 5.44 507 THR B C 1
ATOM 2339 O O . THR B 1 85 ? 37.075 64.416 39.943 1.00 5.67 507 THR B O 1
ATOM 2343 N N . GLY B 1 86 ? 36.681 64.034 42.094 1.00 5.66 508 GLY B N 1
ATOM 2344 C CA . GLY B 1 86 ? 35.367 63.479 41.845 1.00 6.04 508 GLY B CA 1
ATOM 2345 C C . GLY B 1 86 ? 34.363 64.411 41.188 1.00 6.48 508 GLY B C 1
ATOM 2346 O O . GLY B 1 86 ? 34.315 65.600 41.467 1.00 7.49 508 GLY B O 1
ATOM 2347 N N . VAL B 1 87 ? 33.558 63.823 40.317 1.00 6.14 509 VAL B N 1
ATOM 2348 C CA . VAL B 1 87 ? 32.463 64.503 39.644 1.00 6.55 509 VAL B CA 1
ATOM 2349 C C . VAL B 1 87 ? 31.271 63.565 39.562 1.00 6.60 509 VAL B C 1
ATOM 2350 O O . VAL B 1 87 ? 31.424 62.363 39.645 1.00 6.55 509 VAL B O 1
ATOM 2354 N N . LEU B 1 88 ? 30.080 64.127 39.385 1.00 6.55 510 LEU B N 1
ATOM 2355 C CA . LEU B 1 88 ? 28.905 63.309 39.144 1.00 7.32 510 LEU B CA 1
ATOM 2356 C C . LEU B 1 88 ? 28.384 63.540 37.733 1.00 7.50 510 LEU B C 1
ATOM 2357 O O . LEU B 1 88 ? 28.166 64.665 37.324 1.00 7.76 510 LEU B O 1
ATOM 2362 N N . PHE B 1 89 ? 28.198 62.447 37.009 1.00 7.63 511 PHE B N 1
ATOM 2363 C CA . PHE B 1 89 ? 27.524 62.471 35.722 1.00 7.68 511 PHE B CA 1
ATOM 2364 C C . PHE B 1 89 ? 26.052 62.189 35.989 1.00 8.69 511 PHE B C 1
ATOM 2365 O O . PHE B 1 89 ? 25.722 61.374 36.826 1.00 8.88 511 PHE B O 1
ATOM 2373 N N . GLY B 1 90 ? 25.180 62.872 35.271 1.00 9.28 512 GLY B N 1
ATOM 2374 C CA . GLY B 1 90 ? 23.760 62.616 35.356 1.00 9.78 512 GLY B CA 1
ATOM 2375 C C . GLY B 1 90 ? 23.323 61.374 34.598 1.00 10.13 512 GLY B C 1
ATOM 2376 O O . GLY B 1 90 ? 24.001 60.892 33.716 1.00 10.39 512 GLY B O 1
ATOM 2377 N N . GLN B 1 91 ? 22.120 60.923 34.906 1.00 10.48 513 GLN B N 1
ATOM 2378 C CA . GLN B 1 91 ? 21.531 59.748 34.306 1.00 11.47 513 GLN B CA 1
ATOM 2379 C C . GLN B 1 91 ? 21.584 59.951 32.791 1.00 11.18 513 GLN B C 1
ATOM 2380 O O . GLN B 1 91 ? 21.351 61.045 32.320 1.00 11.38 513 GLN B O 1
ATOM 2386 N N . PRO B 1 92 ? 21.872 58.900 32.032 1.00 11.33 514 PRO B N 1
ATOM 2387 C CA . PRO B 1 92 ? 22.194 59.063 30.612 1.00 11.63 514 PRO B CA 1
ATOM 2388 C C . PRO B 1 92 ? 21.097 59.726 29.797 1.00 12.61 514 PRO B C 1
ATOM 2389 O O . PRO B 1 92 ? 21.404 60.539 28.947 1.00 12.35 514 PRO B O 1
ATOM 2393 N N . ARG B 1 93 ? 19.845 59.421 30.086 1.00 13.49 515 ARG B N 1
ATOM 2394 C CA . ARG B 1 93 ? 18.754 59.988 29.304 1.00 14.62 515 ARG B CA 1
ATOM 2395 C C . ARG B 1 93 ? 18.741 61.504 29.403 1.00 15.04 515 ARG B C 1
ATOM 2396 O O . ARG B 1 93 ? 18.260 62.165 28.497 1.00 15.83 515 ARG B O 1
ATOM 2404 N N . LEU B 1 94 ? 19.243 62.048 30.506 1.00 14.51 516 LEU B N 1
ATOM 2405 C CA . LEU B 1 94 ? 19.302 63.495 30.708 1.00 14.23 516 LEU B CA 1
ATOM 2406 C C . LEU B 1 94 ? 20.226 64.251 29.747 1.00 14.22 516 LEU B C 1
ATOM 2407 O O . LEU B 1 94 ? 19.946 65.376 29.374 1.00 14.79 516 LEU B O 1
ATOM 2412 N N . GLY B 1 95 ? 21.368 63.657 29.425 1.00 13.58 517 GLY B N 1
ATOM 2413 C CA . GLY B 1 95 ? 22.331 64.287 28.546 1.00 13.18 517 GLY B CA 1
ATOM 2414 C C . GLY B 1 95 ? 23.121 65.405 29.206 1.00 12.63 517 GLY B C 1
ATOM 2415 O O . GLY B 1 95 ? 23.839 66.121 28.537 1.00 12.59 517 GLY B O 1
ATOM 2416 N N . VAL B 1 96 ? 22.964 65.577 30.509 1.00 11.58 518 VAL B N 1
ATOM 2417 C CA . VAL B 1 96 ? 23.661 66.639 31.230 1.00 11.07 518 VAL B CA 1
ATOM 2418 C C . VAL B 1 96 ? 25.159 66.413 31.447 1.00 10.35 518 VAL B C 1
ATOM 2419 O O . VAL B 1 96 ? 25.879 67.340 31.776 1.00 10.72 518 VAL B O 1
ATOM 2423 N N . GLY B 1 97 ? 25.610 65.176 31.307 1.00 10.16 519 GLY B N 1
ATOM 2424 C CA . GLY B 1 97 ? 27.010 64.872 31.544 1.00 9.62 519 GLY B CA 1
ATOM 2425 C C . GLY B 1 97 ? 27.417 65.237 32.962 1.00 9.27 519 GLY B C 1
ATOM 2426 O O . GLY B 1 97 ? 26.705 64.932 33.905 1.00 8.90 519 GLY B O 1
ATOM 2427 N N . VAL B 1 98 ? 28.542 65.923 33.114 1.00 8.20 520 VAL B N 1
ATOM 2428 C CA . VAL B 1 98 ? 28.999 66.284 34.448 1.00 8.53 520 VAL B CA 1
ATOM 2429 C C . VAL B 1 98 ? 28.159 67.441 34.976 1.00 8.94 520 VAL B C 1
ATOM 2430 O O . VAL B 1 98 ? 28.149 68.512 34.398 1.00 9.37 520 VAL B O 1
ATOM 2434 N N . MET B 1 99 ? 27.435 67.199 36.063 1.00 8.97 521 MET B N 1
ATOM 2435 C CA A MET B 1 99 ? 26.443 68.101 36.588 0.50 9.50 521 MET B CA 1
ATOM 2436 C CA B MET B 1 99 ? 26.495 68.160 36.560 0.50 9.09 521 MET B CA 1
ATOM 2437 C C . MET B 1 99 ? 26.729 68.472 38.061 1.00 9.19 521 MET B C 1
ATOM 2438 O O . MET B 1 99 ? 26.183 69.462 38.519 1.00 9.93 521 MET B O 1
ATOM 2447 N N . GLN B 1 100 ? 27.744 67.858 38.661 1.00 8.76 522 GLN B N 1
ATOM 2448 C CA . GLN B 1 100 ? 28.273 68.313 39.934 1.00 8.19 522 GLN B CA 1
ATOM 2449 C C . GLN B 1 100 ? 29.754 68.020 40.009 1.00 7.70 522 GLN B C 1
ATOM 2450 O O . GLN B 1 100 ? 30.224 67.054 39.442 1.00 7.89 522 GLN B O 1
ATOM 2456 N N . THR B 1 101 ? 30.473 68.854 40.740 1.00 7.38 523 THR B N 1
ATOM 2457 C CA . THR B 1 101 ? 31.809 68.542 41.206 1.00 7.23 523 THR B CA 1
ATOM 2458 C C . THR B 1 101 ? 31.602 68.204 42.683 1.00 7.56 523 THR B C 1
ATOM 2459 O O . THR B 1 101 ? 30.530 68.406 43.215 1.00 7.74 523 THR B O 1
ATOM 2463 N N . MET B 1 102 ? 32.619 67.689 43.352 1.00 7.32 524 MET B N 1
ATOM 2464 C CA . MET B 1 102 ? 32.468 67.404 44.767 1.00 7.55 524 MET B CA 1
ATOM 2465 C C . MET B 1 102 ? 32.205 68.721 45.497 1.00 7.77 524 MET B C 1
ATOM 2466 O O . MET B 1 102 ? 31.474 68.759 46.468 1.00 8.56 524 MET B O 1
ATOM 2471 N N . LYS B 1 103 ? 32.814 69.801 45.027 1.00 8.43 525 LYS B N 1
ATOM 2472 C CA . LYS B 1 103 ? 32.589 71.095 45.662 1.00 8.85 525 LYS B CA 1
ATOM 2473 C C . LYS B 1 103 ? 31.134 71.587 45.567 1.00 8.53 525 LYS B C 1
ATOM 2474 O O . LYS B 1 103 ? 30.542 71.983 46.561 1.00 9.35 525 LYS B O 1
ATOM 2480 N N . THR B 1 104 ? 30.566 71.559 44.367 1.00 8.13 526 THR B N 1
ATOM 2481 C CA . THR B 1 104 ? 29.170 71.946 44.185 1.00 8.57 526 THR B CA 1
ATOM 2482 C C . THR B 1 104 ? 28.231 70.998 44.918 1.00 9.12 526 THR B C 1
ATOM 2483 O O . THR B 1 104 ? 27.189 71.391 45.395 1.00 9.82 526 THR B O 1
ATOM 2487 N N . LEU B 1 105 ? 28.627 69.742 45.010 1.00 8.78 527 LEU B N 1
ATOM 2488 C CA . LEU B 1 105 ? 27.804 68.728 45.656 1.00 8.72 527 LEU B CA 1
ATOM 2489 C C . LEU B 1 105 ? 27.614 69.008 47.156 1.00 8.80 527 LEU B C 1
ATOM 2490 O O . LEU B 1 105 ? 26.671 68.537 47.763 1.00 8.81 527 LEU B O 1
ATOM 2495 N N . LYS B 1 106 ? 28.490 69.816 47.730 1.00 8.97 528 LYS B N 1
ATOM 2496 C CA . LYS B 1 106 ? 28.389 70.152 49.144 1.00 9.55 528 LYS B CA 1
ATOM 2497 C C . LYS B 1 106 ? 27.066 70.865 49.414 1.00 9.94 528 LYS B C 1
ATOM 2498 O O . LYS B 1 106 ? 26.539 70.809 50.507 1.00 10.46 528 LYS B O 1
ATOM 2504 N N . GLN B 1 107 ? 26.536 71.512 48.391 1.00 10.53 529 GLN B N 1
ATOM 2505 C CA . GLN B 1 107 ? 25.265 72.211 48.505 1.00 10.85 529 GLN B CA 1
ATOM 2506 C C . GLN B 1 107 ? 24.105 71.256 48.756 1.00 11.20 529 GLN B C 1
ATOM 2507 O O . GLN B 1 107 ? 23.058 71.677 49.223 1.00 12.64 529 GLN B O 1
ATOM 2513 N N . HIS B 1 108 ? 24.277 69.993 48.384 1.00 10.85 530 HIS B N 1
ATOM 2514 C CA . HIS B 1 108 ? 23.192 69.027 48.456 1.00 10.73 530 HIS B CA 1
ATOM 2515 C C . HIS B 1 108 ? 23.449 67.769 49.274 1.00 10.56 530 HIS B C 1
ATOM 2516 O O . HIS B 1 108 ? 22.544 66.996 49.524 1.00 10.71 530 HIS B O 1
ATOM 2523 N N . ILE B 1 109 ? 24.698 67.570 49.664 1.00 10.27 531 ILE B N 1
ATOM 2524 C CA . ILE B 1 109 ? 25.116 66.342 50.323 1.00 9.95 531 ILE B CA 1
ATOM 2525 C C . ILE B 1 109 ? 24.452 66.111 51.684 1.00 10.63 531 ILE B C 1
ATOM 2526 O O . ILE B 1 109 ? 24.346 64.984 52.135 1.00 10.20 531 ILE B O 1
ATOM 2531 N N . LYS B 1 110 ? 24.006 67.191 52.311 1.00 11.48 532 LYS B N 1
ATOM 2532 C CA . LYS B 1 110 ? 23.327 67.119 53.603 1.00 13.36 532 LYS B CA 1
ATOM 2533 C C . LYS B 1 110 ? 21.807 67.282 53.484 1.00 13.75 532 LYS B C 1
ATOM 2534 O O . LYS B 1 110 ? 21.116 67.519 54.469 1.00 14.43 532 LYS B O 1
ATOM 2540 N N . ASP B 1 111 ? 21.292 67.144 52.271 1.00 14.08 533 ASP B N 1
ATOM 2541 C CA . ASP B 1 111 ? 19.848 67.215 52.057 1.00 14.68 533 ASP B CA 1
ATOM 2542 C C . ASP B 1 111 ? 19.282 65.821 52.302 1.00 14.51 533 ASP B C 1
ATOM 2543 O O . ASP B 1 111 ? 19.142 65.016 51.399 1.00 14.77 533 ASP B O 1
ATOM 2548 N N . TYR B 1 112 ? 18.979 65.542 53.561 1.00 14.67 534 TYR B N 1
ATOM 2549 C CA . TYR B 1 112 ? 18.553 64.213 53.972 1.00 15.21 534 TYR B CA 1
ATOM 2550 C C . TYR B 1 112 ? 17.185 63.833 53.427 1.00 15.55 534 TYR B C 1
ATOM 2551 O O . TYR B 1 112 ? 16.794 62.681 53.463 1.00 15.47 534 TYR B O 1
ATOM 2560 N N . THR B 1 113 ? 16.459 64.814 52.910 1.00 15.85 535 THR B N 1
ATOM 2561 C CA . THR B 1 113 ? 15.189 64.510 52.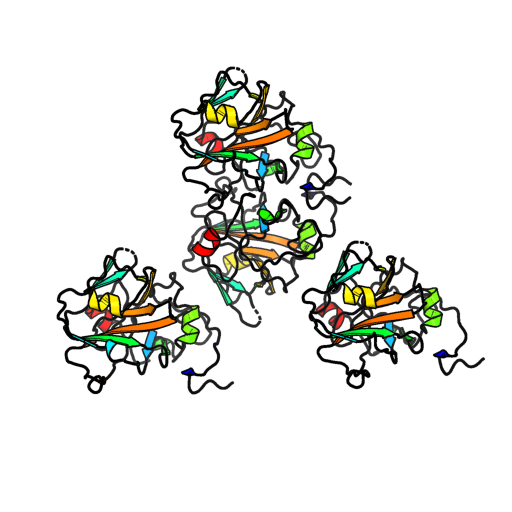284 1.00 16.35 535 THR B CA 1
ATOM 2562 C C . THR B 1 113 ? 15.375 63.708 50.988 1.00 15.73 535 THR B C 1
ATOM 2563 O O . THR B 1 113 ? 14.481 63.006 50.566 1.00 16.40 535 THR B O 1
ATOM 2567 N N . GLU B 1 114 ? 16.545 63.809 50.363 1.00 15.33 536 GLU B N 1
ATOM 2568 C CA . GLU B 1 114 ? 16.799 63.032 49.155 1.00 14.52 536 GLU B CA 1
ATOM 2569 C C . GLU B 1 114 ? 16.820 61.549 49.490 1.00 13.82 536 GLU B C 1
ATOM 2570 O O . GLU B 1 114 ? 17.496 61.134 50.418 1.00 13.32 536 GLU B O 1
ATOM 2576 N N . PRO B 1 115 ? 16.135 60.740 48.699 1.00 13.13 537 PRO B N 1
ATOM 2577 C CA . PRO B 1 115 ? 16.034 59.313 49.000 1.00 13.05 537 PRO B CA 1
ATOM 2578 C C . PRO B 1 115 ? 17.396 58.626 49.048 1.00 12.50 537 PRO B C 1
ATOM 2579 O O . PRO B 1 115 ? 17.576 57.708 49.822 1.00 12.27 537 PRO B O 1
ATOM 2583 N N . ALA B 1 116 ? 18.318 59.060 48.204 1.00 11.77 538 ALA B N 1
ATOM 2584 C CA . ALA B 1 116 ? 19.651 58.467 48.149 1.00 11.26 538 ALA B CA 1
ATOM 2585 C C . ALA B 1 116 ? 20.465 58.660 49.419 1.00 10.80 538 ALA B C 1
ATOM 2586 O O . ALA B 1 116 ? 21.290 57.824 49.747 1.00 10.95 538 ALA B O 1
ATOM 2588 N N . ILE B 1 117 ? 20.249 59.779 50.094 1.00 10.09 539 ILE B N 1
ATOM 2589 C CA . ILE B 1 117 ? 21.081 60.153 51.221 1.00 10.61 539 ILE B CA 1
ATOM 2590 C C . ILE B 1 117 ? 20.509 59.696 52.552 1.00 10.28 539 ILE B C 1
ATOM 2591 O O . ILE B 1 117 ? 19.394 60.024 52.902 1.00 11.13 539 ILE B O 1
ATOM 2596 N N . GLN B 1 118 ? 21.322 58.973 53.307 1.00 9.92 540 GLN B N 1
ATOM 2597 C CA . GLN B 1 118 ? 20.906 58.436 54.588 1.00 10.24 540 GLN B CA 1
ATOM 2598 C C . GLN B 1 118 ? 21.868 58.888 55.674 1.00 10.13 540 GLN B C 1
ATOM 2599 O O . GLN B 1 118 ? 22.944 59.392 55.384 1.00 10.00 540 GLN B O 1
ATOM 2605 N N . LYS B 1 119 ? 21.456 58.714 56.926 1.00 10.38 541 LYS B N 1
ATOM 2606 C CA . LYS B 1 119 ? 22.270 59.130 58.055 1.00 10.72 541 LYS B CA 1
ATOM 2607 C C . LYS B 1 119 ? 23.031 57.927 58.575 1.00 10.71 541 LYS B C 1
ATOM 2608 O O . LYS B 1 119 ? 22.434 56.945 58.966 1.00 10.55 541 LYS B O 1
ATOM 2614 N N . TYR B 1 120 ? 24.354 58.023 58.578 1.00 9.85 542 TYR B N 1
ATOM 2615 C CA . TYR B 1 120 ? 25.187 56.894 58.966 1.00 9.80 542 TYR B CA 1
ATOM 2616 C C . TYR B 1 120 ? 24.904 56.482 60.407 1.00 10.12 542 TYR B C 1
ATOM 2617 O O . TYR B 1 120 ? 24.760 57.315 61.277 1.00 10.10 542 TYR B O 1
ATOM 2626 N N . TYR B 1 121 ? 24.788 55.179 60.622 1.00 10.24 543 TYR B N 1
ATOM 2627 C CA . TYR B 1 121 ? 24.564 54.640 61.951 1.00 11.47 543 TYR B CA 1
ATOM 2628 C C . TYR B 1 121 ? 25.566 53.519 62.231 1.00 11.28 543 TYR B C 1
ATOM 2629 O O . TYR B 1 121 ? 25.514 52.466 61.623 1.00 10.81 543 TYR B O 1
ATOM 2638 N N . PRO B 1 122 ? 26.464 53.757 63.178 1.00 12.04 544 PRO B N 1
ATOM 2639 C CA . PRO B 1 122 ? 27.492 52.777 63.543 1.00 12.24 544 PRO B CA 1
ATOM 2640 C C . PRO B 1 122 ? 26.926 51.466 64.104 1.00 12.54 544 PRO B C 1
ATOM 2641 O O . PRO B 1 122 ? 27.498 50.416 63.882 1.00 12.23 544 PRO B O 1
ATOM 2645 N N . GLY B 1 123 ? 25.798 51.543 64.795 1.00 13.25 545 GLY B N 1
ATOM 2646 C CA . GLY B 1 123 ? 25.250 50.403 65.505 1.00 14.01 545 GLY B CA 1
ATOM 2647 C C . GLY B 1 123 ? 24.936 49.209 64.634 1.00 14.49 545 GLY B C 1
ATOM 2648 O O . GLY B 1 123 ? 25.085 48.069 65.053 1.00 15.83 545 GLY B O 1
ATOM 2649 N N . THR B 1 124 ? 24.497 49.474 63.414 1.00 13.62 546 THR B N 1
ATOM 2650 C CA . THR B 1 124 ? 24.162 48.422 62.468 1.00 13.44 546 THR B CA 1
ATOM 2651 C C . THR B 1 124 ? 25.188 48.291 61.342 1.00 12.64 546 THR B C 1
ATOM 2652 O O . THR B 1 124 ? 24.926 47.673 60.319 1.00 12.89 546 THR B O 1
ATOM 2656 N N . THR B 1 125 ? 26.358 48.872 61.557 1.00 12.27 547 THR B N 1
ATOM 2657 C CA . THR B 1 125 ? 27.444 48.745 60.610 1.00 12.01 547 THR B CA 1
ATOM 2658 C C . THR B 1 125 ? 28.345 47.602 61.083 1.00 12.29 547 THR B C 1
ATOM 2659 O O . THR B 1 125 ? 29.077 47.759 62.048 1.00 12.84 547 THR B O 1
ATOM 2663 N N . ASN B 1 126 ? 28.272 46.454 60.414 1.00 12.99 548 ASN B N 1
ATOM 2664 C CA . ASN B 1 126 ? 29.122 45.325 60.770 1.00 13.41 548 ASN B CA 1
ATOM 2665 C C . ASN B 1 126 ? 30.470 45.420 60.096 1.00 13.32 548 ASN B C 1
ATOM 2666 O O . ASN B 1 126 ? 30.742 44.718 59.133 1.00 14.37 548 ASN B O 1
ATOM 2671 N N . LEU B 1 127 ? 31.279 46.338 60.602 1.00 12.43 549 LEU B N 1
ATOM 2672 C CA . LEU B 1 127 ? 32.668 46.487 60.225 1.00 11.97 549 LEU B CA 1
ATOM 2673 C C . LEU B 1 127 ? 33.343 46.660 61.563 1.00 11.90 549 LEU B C 1
ATOM 2674 O O . LEU B 1 127 ? 32.803 47.298 62.455 1.00 12.97 549 LEU B O 1
ATOM 2679 N N . ASP B 1 128 ? 34.532 46.121 61.697 1.00 10.93 550 ASP B N 1
ATOM 2680 C CA . ASP B 1 128 ? 35.192 46.114 62.984 1.00 10.69 550 ASP B CA 1
ATOM 2681 C C . ASP B 1 128 ? 35.729 47.468 63.429 1.00 10.82 550 ASP B C 1
ATOM 2682 O O . ASP B 1 128 ? 35.677 48.440 62.702 1.00 10.10 550 ASP B O 1
ATOM 2687 N N . GLU B 1 129 ? 36.238 47.508 64.648 1.00 10.61 551 GLU B N 1
ATOM 2688 C CA . GLU B 1 129 ? 36.697 48.746 65.236 1.00 11.36 551 GLU B CA 1
ATOM 2689 C C . GLU B 1 129 ? 37.814 49.325 64.402 1.00 10.83 551 GLU B C 1
ATOM 2690 O O . GLU B 1 129 ? 37.917 50.528 64.257 1.00 11.13 551 GLU B O 1
ATOM 2696 N N . GLN B 1 130 ? 38.667 48.462 63.869 1.00 10.39 552 GLN B N 1
ATOM 2697 C CA . GLN B 1 130 ? 39.796 48.936 63.100 1.00 9.98 552 GLN B CA 1
ATOM 2698 C C . GLN B 1 130 ? 39.368 49.685 61.839 1.00 9.91 552 GLN B C 1
ATOM 2699 O O . GLN B 1 130 ? 39.920 50.727 61.513 1.00 9.84 552 GLN B O 1
ATOM 2705 N N . LEU B 1 131 ? 38.400 49.132 61.126 1.00 9.77 553 LEU B N 1
ATOM 2706 C CA . LEU B 1 131 ? 37.839 49.801 59.963 1.00 10.10 553 LEU B CA 1
ATOM 2707 C C . LEU B 1 131 ? 37.104 51.078 60.318 1.00 10.31 553 LEU B C 1
ATOM 2708 O O . LEU B 1 131 ? 37.227 52.068 59.632 1.00 10.31 553 LEU B O 1
ATOM 2713 N N . LYS B 1 132 ? 36.334 51.044 61.393 1.00 10.24 554 LYS B N 1
ATOM 2714 C CA . LYS B 1 132 ? 35.600 52.234 61.812 1.00 10.72 554 LYS B CA 1
ATOM 2715 C C . LYS B 1 132 ? 36.555 53.362 62.181 1.00 11.60 554 LYS B C 1
ATOM 2716 O O . LYS B 1 132 ? 36.280 54.524 61.942 1.00 11.76 554 LYS B O 1
ATOM 2722 N N . GLN B 1 133 ? 37.682 53.008 62.776 1.00 12.50 555 GLN B N 1
ATOM 2723 C CA . GLN B 1 133 ? 38.653 54.019 63.158 1.00 13.59 555 GLN B CA 1
ATOM 2724 C C . GLN B 1 133 ? 39.202 54.747 61.942 1.00 13.70 555 GLN B C 1
ATOM 2725 O O . GLN B 1 133 ? 39.353 55.957 61.948 1.00 13.98 555 GLN B O 1
ATOM 2731 N N . ARG B 1 134 ? 39.532 53.987 60.913 1.00 13.43 556 ARG B N 1
ATOM 2732 C CA . ARG B 1 134 ? 39.986 54.557 59.653 1.00 13.67 556 ARG B CA 1
ATOM 2733 C C . ARG B 1 134 ? 38.920 55.358 58.917 1.00 13.15 556 ARG B C 1
ATOM 2734 O O . ARG B 1 134 ? 39.216 56.393 58.340 1.00 13.50 556 ARG B O 1
ATOM 2742 N N . LEU B 1 135 ? 37.683 54.881 58.940 1.00 12.09 557 LEU B N 1
ATOM 2743 C CA . LEU B 1 135 ? 36.597 55.625 58.312 1.00 11.38 557 LEU B CA 1
ATOM 2744 C C . LEU B 1 135 ? 36.421 56.982 59.002 1.00 11.30 557 LEU B C 1
ATOM 2745 O O . LEU B 1 135 ? 36.169 57.989 58.354 1.00 10.50 557 LEU B O 1
ATOM 2750 N N . ASN B 1 136 ? 36.562 56.990 60.323 1.00 11.48 558 ASN B N 1
ATOM 2751 C CA . ASN B 1 136 ? 36.506 58.222 61.100 1.00 11.74 558 ASN B CA 1
ATOM 2752 C C . ASN B 1 136 ? 35.254 59.054 60.835 1.00 11.37 558 ASN B C 1
ATOM 2753 O O . ASN B 1 136 ? 35.333 60.234 60.558 1.00 12.08 558 ASN B O 1
ATOM 2758 N N . LEU B 1 137 ? 34.102 58.416 60.938 1.00 11.15 559 LEU B N 1
ATOM 2759 C CA . LEU B 1 137 ? 32.828 59.057 60.670 1.00 10.69 559 LEU B CA 1
ATOM 2760 C C . LEU B 1 137 ? 32.115 59.433 61.956 1.00 11.26 559 LEU B C 1
ATOM 2761 O O . LEU B 1 137 ? 32.396 58.895 63.009 1.00 12.66 559 LEU B O 1
ATOM 2766 N N . ALA B 1 138 ? 31.170 60.347 61.836 1.00 11.63 560 ALA B N 1
ATOM 2767 C CA . ALA B 1 138 ? 30.341 60.747 62.948 1.00 11.42 560 ALA B CA 1
ATOM 2768 C C . ALA B 1 138 ? 28.965 60.196 62.653 1.00 11.76 560 ALA B C 1
ATOM 2769 O O . ALA B 1 138 ? 28.558 60.137 61.510 1.00 10.66 560 ALA B O 1
ATOM 2771 N N . GLU B 1 139 ? 28.249 59.787 63.685 1.00 12.24 561 GLU B N 1
ATOM 2772 C CA . GLU B 1 139 ? 26.922 59.267 63.473 1.00 12.78 561 GLU B CA 1
ATOM 2773 C C . GLU B 1 139 ? 26.133 60.388 62.809 1.00 12.33 561 GLU B C 1
ATOM 2774 O O . GLU B 1 139 ? 26.240 61.539 63.186 1.00 12.55 561 GLU B O 1
ATOM 2780 N N . GLY B 1 140 ? 25.347 60.033 61.805 1.00 11.71 562 GLY B N 1
ATOM 2781 C CA . GLY B 1 140 ? 24.565 60.998 61.064 1.00 11.31 562 GLY B CA 1
ATOM 2782 C C . GLY B 1 140 ? 25.222 61.581 59.824 1.00 10.76 562 GLY B C 1
ATOM 2783 O O . GLY B 1 140 ? 24.585 62.289 59.074 1.00 11.41 562 GLY B O 1
ATOM 2784 N N . ASP B 1 141 ? 26.486 61.264 59.592 1.00 10.18 563 ASP B N 1
ATOM 2785 C CA . ASP B 1 141 ? 27.153 61.753 58.390 1.00 9.22 563 ASP B CA 1
ATOM 2786 C C . ASP B 1 141 ? 26.446 61.144 57.187 1.00 9.04 563 ASP B C 1
ATOM 2787 O O . ASP B 1 141 ? 25.934 60.045 57.266 1.00 9.08 563 ASP B O 1
ATOM 2792 N N . PRO B 1 142 ? 26.428 61.860 56.069 1.00 7.98 564 PRO B N 1
ATOM 2793 C CA . PRO B 1 142 ? 25.736 61.337 54.895 1.00 7.66 564 PRO B CA 1
ATOM 2794 C C . PRO B 1 142 ? 26.355 60.048 54.382 1.00 7.35 564 PRO B C 1
ATOM 2795 O O . PRO B 1 142 ? 27.564 59.942 54.316 1.00 7.38 564 PRO B O 1
ATOM 2799 N N . VAL B 1 143 ? 25.508 59.085 54.044 1.00 7.01 565 VAL B N 1
ATOM 2800 C CA . VAL B 1 143 ? 25.943 57.854 53.408 1.00 7.66 565 VAL B CA 1
ATOM 2801 C C . VAL B 1 143 ? 25.015 57.528 52.244 1.00 7.80 565 VAL B C 1
ATOM 2802 O O . VAL B 1 143 ? 23.811 57.658 52.359 1.00 7.46 565 VAL B O 1
ATOM 2806 N N . ILE B 1 144 ? 25.600 57.125 51.121 1.00 7.19 566 ILE B N 1
ATOM 2807 C CA . ILE B 1 144 ? 24.835 56.773 49.935 1.00 7.63 566 ILE B CA 1
ATOM 2808 C C . ILE B 1 144 ? 25.195 55.383 49.433 1.00 7.53 566 ILE B C 1
ATOM 2809 O O . ILE B 1 144 ? 26.356 55.094 49.229 1.00 7.32 566 ILE B O 1
ATOM 2814 N N . SER B 1 145 ? 24.181 54.553 49.207 1.00 7.01 567 SER B N 1
ATOM 2815 C CA . SER B 1 145 ? 24.353 53.226 48.633 1.00 6.88 567 SER B CA 1
ATOM 2816 C C . SER B 1 145 ? 24.709 53.349 47.151 1.00 7.18 567 SER B C 1
ATOM 2817 O O . SER B 1 145 ? 24.007 53.997 46.399 1.00 7.15 567 SER B O 1
ATOM 2820 N N . MET B 1 146 ? 25.811 52.733 46.746 1.00 6.86 568 MET B N 1
ATOM 2821 C CA A MET B 1 146 ? 26.352 52.740 45.410 0.50 6.30 568 MET B CA 1
ATOM 2822 C CA B MET B 1 146 ? 26.289 52.728 45.390 0.50 7.13 568 MET B CA 1
ATOM 2823 C C . MET B 1 146 ? 26.558 51.336 44.893 1.00 6.89 568 MET B C 1
ATOM 2824 O O . MET B 1 146 ? 26.729 50.443 45.712 1.00 6.96 568 MET B O 1
ATOM 2833 N N . GLY B 1 147 ? 26.807 51.198 43.598 1.00 6.67 569 GLY B N 1
ATOM 2834 C CA . GLY B 1 147 ? 27.341 49.959 43.070 1.00 6.27 569 GLY B CA 1
ATOM 2835 C C . GLY B 1 147 ? 28.341 50.242 41.962 1.00 6.54 569 GLY B C 1
ATOM 2836 O O . GLY B 1 147 ? 28.240 51.241 41.271 1.00 6.74 569 GLY B O 1
ATOM 2837 N N . ASP B 1 148 ? 29.306 49.360 41.799 1.00 6.64 570 ASP B N 1
ATOM 2838 C CA . ASP B 1 148 ? 30.190 49.454 40.660 1.00 6.96 570 ASP B CA 1
ATOM 2839 C C . ASP B 1 148 ? 29.488 48.798 39.476 1.00 7.49 570 ASP B C 1
ATOM 2840 O O . ASP B 1 148 ? 28.374 48.317 39.613 1.00 7.45 570 ASP B O 1
ATOM 2845 N N . THR B 1 149 ? 30.133 48.796 38.322 1.00 7.48 571 THR B N 1
ATOM 2846 C CA . THR B 1 149 ? 29.518 48.303 37.101 1.00 7.96 571 THR B CA 1
ATOM 2847 C C . THR B 1 149 ? 29.305 46.787 37.065 1.00 8.57 571 THR B C 1
ATOM 2848 O O . THR B 1 149 ? 28.666 46.281 36.161 1.00 9.13 571 THR B O 1
ATOM 2852 N N . ASN B 1 150 ? 29.846 46.081 38.052 1.00 8.70 572 ASN B N 1
ATOM 2853 C CA . ASN B 1 150 ? 29.646 44.644 38.196 1.00 8.81 572 ASN B CA 1
ATOM 2854 C C . ASN B 1 150 ? 28.570 44.326 39.219 1.00 8.99 572 ASN B C 1
ATOM 2855 O O . ASN B 1 150 ? 28.344 43.166 39.536 1.00 9.48 572 ASN B O 1
ATOM 2860 N N . GLY B 1 151 ? 27.909 45.350 39.738 1.00 8.23 573 GLY B N 1
ATOM 2861 C CA . GLY B 1 151 ? 26.929 45.143 40.786 1.00 7.86 573 GLY B CA 1
ATOM 2862 C C . GLY B 1 151 ? 27.514 44.832 42.156 1.00 7.74 573 GLY B C 1
ATOM 2863 O O . GLY B 1 151 ? 26.886 44.172 42.964 1.00 7.54 573 GLY B O 1
ATOM 2864 N N . ARG B 1 152 ? 28.719 45.328 42.412 1.00 7.34 574 ARG B N 1
ATOM 2865 C CA . ARG B 1 152 ? 29.354 45.126 43.705 1.00 7.49 574 ARG B CA 1
ATOM 2866 C C . ARG B 1 152 ? 29.040 46.347 44.567 1.00 7.49 574 ARG B C 1
ATOM 2867 O O . ARG B 1 152 ? 29.539 47.434 44.329 1.00 7.15 574 ARG B O 1
ATOM 2875 N N . ARG B 1 153 ? 28.211 46.132 45.580 1.00 6.95 575 ARG B N 1
ATOM 2876 C CA . ARG B 1 153 ? 27.711 47.190 46.443 1.00 7.71 575 ARG B CA 1
ATOM 2877 C C . ARG B 1 153 ? 28.824 47.885 47.218 1.00 7.10 575 ARG B C 1
ATOM 2878 O O . ARG B 1 153 ? 29.779 47.258 47.656 1.00 6.91 575 ARG B O 1
ATOM 2886 N N . ALA B 1 154 ? 28.663 49.191 47.382 1.00 6.69 576 ALA B N 1
ATOM 2887 C CA . ALA B 1 154 ? 29.649 50.048 48.016 1.00 7.38 576 ALA B CA 1
ATOM 2888 C C . ALA B 1 154 ? 28.953 51.221 48.696 1.00 7.35 576 ALA B C 1
ATOM 2889 O O . ALA B 1 154 ? 27.754 51.360 48.609 1.00 7.22 576 ALA B O 1
ATOM 2891 N N . ALA B 1 155 ? 29.713 52.054 49.390 1.00 6.91 577 ALA B N 1
ATOM 2892 C CA . ALA B 1 155 ? 29.130 53.197 50.059 1.00 7.41 577 ALA B CA 1
ATOM 2893 C C . ALA B 1 155 ? 29.934 54.444 49.773 1.00 7.36 577 ALA B C 1
ATOM 2894 O O . ALA B 1 155 ? 31.144 54.391 49.739 1.00 7.72 577 ALA B O 1
ATOM 2896 N N . LEU B 1 156 ? 29.243 55.565 49.596 1.00 6.95 578 LEU B N 1
ATOM 2897 C CA . LEU B 1 156 ? 29.898 56.855 49.492 1.00 7.04 578 LEU B CA 1
ATOM 2898 C C . LEU B 1 156 ? 29.498 57.632 50.741 1.00 6.81 578 LEU B C 1
ATOM 2899 O O . LEU B 1 156 ? 28.323 57.793 51.020 1.00 7.26 578 LEU B O 1
ATOM 2904 N N . PHE B 1 157 ? 30.489 58.102 51.484 1.00 6.49 579 PHE B N 1
ATOM 2905 C CA . PHE B 1 157 ? 30.255 58.839 52.712 1.00 7.29 579 PHE B CA 1
ATOM 2906 C C . PHE B 1 157 ? 30.715 60.277 52.540 1.00 7.53 579 PHE B C 1
ATOM 2907 O O . PHE B 1 157 ? 31.625 60.550 51.789 1.00 7.41 579 PHE B O 1
ATOM 2915 N N . TYR B 1 158 ? 30.090 61.190 53.268 1.00 7.48 580 TYR B N 1
ATOM 2916 C CA . TYR B 1 158 ? 30.628 62.528 53.372 1.00 7.55 580 TYR B CA 1
ATOM 2917 C C . TYR B 1 158 ? 31.046 62.683 54.817 1.00 7.47 580 TYR B C 1
ATOM 2918 O O . TYR B 1 158 ? 30.213 62.674 55.711 1.00 7.84 580 TYR B O 1
ATOM 2927 N N . ARG B 1 159 ? 32.343 62.834 55.040 1.00 7.78 581 ARG B N 1
ATOM 2928 C CA . ARG B 1 159 ? 32.837 62.995 56.394 1.00 8.18 581 ARG B CA 1
ATOM 2929 C C . ARG B 1 159 ? 32.787 64.483 56.687 1.00 8.69 581 ARG B C 1
ATOM 2930 O O . ARG B 1 159 ? 33.655 65.234 56.297 1.00 8.62 581 ARG B O 1
ATOM 2938 N N . THR B 1 160 ? 31.754 64.890 57.403 1.00 9.14 582 THR B N 1
ATOM 2939 C CA . THR B 1 160 ? 31.484 66.297 57.633 1.00 10.32 582 THR B CA 1
ATOM 2940 C C . THR B 1 160 ? 32.626 67.003 58.346 1.00 10.78 582 THR B C 1
ATOM 2941 O O . THR B 1 160 ? 32.891 68.169 58.095 1.00 11.42 582 THR B O 1
ATOM 2945 N N . SER B 1 161 ? 33.317 66.289 59.218 1.00 10.83 583 SER B N 1
ATOM 2946 C CA . SER B 1 161 ? 34.352 66.907 60.035 1.00 11.21 583 SER B CA 1
ATOM 2947 C C . SER B 1 161 ? 35.479 67.522 59.211 1.00 11.40 583 SER B C 1
ATOM 2948 O O . SER B 1 161 ? 36.020 68.545 59.594 1.00 12.50 583 SER B O 1
ATOM 2951 N N . ASP B 1 162 ? 35.845 66.885 58.105 1.00 10.89 584 ASP B N 1
ATOM 2952 C CA . ASP B 1 162 ? 36.859 67.443 57.219 1.00 11.19 584 ASP B CA 1
ATOM 2953 C C . ASP B 1 162 ? 36.383 67.728 55.783 1.00 10.64 584 ASP B C 1
ATOM 2954 O O . ASP B 1 162 ? 37.187 67.991 54.905 1.00 10.46 584 ASP B O 1
ATOM 2959 N N . GLU B 1 163 ? 35.074 67.658 55.572 1.00 9.95 585 GLU B N 1
ATOM 2960 C CA . GLU B 1 163 ? 34.469 67.922 54.269 1.00 9.66 585 GLU B CA 1
ATOM 2961 C C . GLU B 1 163 ? 35.034 67.047 53.151 1.00 9.70 585 GLU B C 1
ATOM 2962 O O . GLU B 1 163 ? 35.215 67.492 52.031 1.00 9.94 585 GLU B O 1
ATOM 2968 N N . LYS B 1 164 ? 35.281 65.787 53.462 1.00 8.84 586 LYS B N 1
ATOM 2969 C CA . LYS B 1 164 ? 35.850 64.877 52.482 1.00 8.60 586 LYS B CA 1
ATOM 2970 C C . LYS B 1 164 ? 34.861 63.795 52.067 1.00 7.80 586 LYS B C 1
ATOM 2971 O O . LYS B 1 164 ? 34.117 63.298 52.891 1.00 8.27 586 LYS B O 1
ATOM 2977 N N . TYR B 1 165 ? 34.870 63.450 50.783 1.00 7.11 587 TYR B N 1
ATOM 2978 C CA . TYR B 1 165 ? 34.014 62.399 50.258 1.00 6.87 587 TYR B CA 1
ATOM 2979 C C . TYR B 1 165 ? 34.822 61.104 50.251 1.00 6.71 587 TYR B C 1
ATOM 2980 O O . TYR B 1 165 ? 35.874 61.026 49.644 1.00 7.67 587 TYR B O 1
ATOM 2989 N N . ILE B 1 166 ? 34.307 60.104 50.951 1.00 6.96 588 ILE B N 1
ATOM 2990 C CA . ILE B 1 166 ? 35.012 58.858 51.138 1.00 7.33 588 ILE B CA 1
ATOM 2991 C C . ILE B 1 166 ? 34.275 57.729 50.440 1.00 6.97 588 ILE B C 1
ATOM 2992 O O . ILE B 1 166 ? 33.107 57.488 50.702 1.00 7.30 588 ILE B O 1
ATOM 2997 N N . LEU B 1 167 ? 34.971 57.050 49.538 1.00 7.12 589 LEU B N 1
ATOM 2998 C CA . LEU B 1 167 ? 34.383 55.923 48.826 1.00 7.38 589 LEU B CA 1
ATOM 2999 C C . LEU B 1 167 ? 34.894 54.648 49.495 1.00 7.41 589 LEU B C 1
ATOM 3000 O O . LEU B 1 167 ? 36.091 54.423 49.584 1.00 7.53 589 LEU B O 1
ATOM 3005 N N . PHE B 1 168 ? 33.967 53.841 49.996 1.00 6.61 590 PHE B N 1
ATOM 3006 C CA . PHE B 1 168 ? 34.307 52.629 50.721 1.00 7.09 590 PHE B CA 1
ATOM 3007 C C . PHE B 1 168 ? 33.825 51.414 49.957 1.00 6.57 590 PHE B C 1
ATOM 3008 O O . PHE B 1 168 ? 32.653 51.304 49.653 1.00 7.22 590 PHE B O 1
ATOM 3016 N N . PHE B 1 169 ? 34.749 50.522 49.632 1.00 6.39 591 PHE B N 1
ATOM 3017 C CA . PHE B 1 169 ? 34.430 49.346 48.846 1.00 6.41 591 PHE B CA 1
ATOM 3018 C C . PHE B 1 169 ? 35.465 48.255 49.077 1.00 6.59 591 PHE B C 1
ATOM 3019 O O . PHE B 1 169 ? 36.546 48.508 49.585 1.00 6.83 591 PHE B O 1
ATOM 3027 N N . SER B 1 170 ? 35.125 47.040 48.672 1.00 6.85 592 SER B N 1
ATOM 3028 C CA . SER B 1 170 ? 36.054 45.934 48.758 1.00 6.91 592 SER B CA 1
ATOM 3029 C C . SER B 1 170 ? 36.565 45.556 47.380 1.00 7.27 592 SER B C 1
ATOM 3030 O O . SER B 1 170 ? 35.968 45.882 46.364 1.00 7.38 592 SER B O 1
ATOM 3033 N N . THR B 1 171 ? 37.694 44.867 47.388 1.00 7.59 593 THR B N 1
ATOM 3034 C CA . THR B 1 171 ? 38.282 44.304 46.190 1.00 8.02 593 THR B CA 1
ATOM 3035 C C . THR B 1 171 ? 38.508 42.816 46.459 1.00 8.86 593 THR B C 1
ATOM 3036 O O . THR B 1 171 ? 38.596 42.396 47.607 1.00 8.78 593 THR B O 1
ATOM 3040 N N . THR B 1 172 ? 38.540 42.033 45.390 1.00 9.68 594 THR B N 1
ATOM 3041 C CA . THR B 1 172 ? 38.762 40.591 45.480 1.00 10.72 594 THR B CA 1
ATOM 3042 C C . THR B 1 172 ? 40.177 40.219 45.907 1.00 10.99 594 THR B C 1
ATOM 3043 O O . THR B 1 172 ? 40.400 39.154 46.448 1.00 12.05 594 THR B O 1
ATOM 3047 N N . GLU B 1 173 ? 41.125 41.101 45.632 1.00 11.12 595 GLU B N 1
ATOM 3048 C CA . GLU B 1 173 ? 42.521 40.849 45.939 1.00 11.24 595 GLU B CA 1
ATOM 3049 C C . GLU B 1 173 ? 43.185 42.146 46.364 1.00 10.81 595 GLU B C 1
ATOM 3050 O O . GLU B 1 173 ? 42.586 43.205 46.285 1.00 10.27 595 GLU B O 1
ATOM 3056 N N . ASP B 1 174 ? 44.423 42.035 46.817 1.00 10.06 596 ASP B N 1
ATOM 3057 C CA . ASP B 1 174 ? 45.182 43.161 47.325 1.00 9.76 596 ASP B CA 1
ATOM 3058 C C . ASP B 1 174 ? 45.324 44.188 46.207 1.00 9.43 596 ASP B C 1
ATOM 3059 O O . ASP B 1 174 ? 45.756 43.871 45.117 1.00 9.38 596 ASP B O 1
ATOM 3064 N N . PRO B 1 175 ? 44.932 45.427 46.480 1.00 8.51 597 PRO B N 1
ATOM 3065 C CA . PRO B 1 175 ? 45.055 46.503 45.495 1.00 9.14 597 PRO B CA 1
ATOM 3066 C C . PRO B 1 175 ? 46.503 46.957 45.340 1.00 9.75 597 PRO B C 1
ATOM 3067 O O . PRO B 1 175 ? 46.818 47.710 44.436 1.00 9.40 597 PRO B O 1
ATOM 3071 N N . GLY B 1 176 ? 47.367 46.489 46.231 1.00 9.86 598 GLY B N 1
ATOM 3072 C CA . GLY B 1 176 ? 48.770 46.864 46.235 1.00 10.87 598 GLY B CA 1
ATOM 3073 C C . GLY B 1 176 ? 49.064 47.882 47.315 1.00 11.50 598 GLY B C 1
ATOM 3074 O O . GLY B 1 176 ? 48.210 48.661 47.691 1.00 11.00 598 GLY B O 1
ATOM 3075 N N . ALA B 1 177 ? 50.293 47.868 47.814 1.00 12.52 599 ALA B N 1
ATOM 3076 C CA . ALA B 1 177 ? 50.671 48.753 48.902 1.00 13.68 599 ALA B CA 1
ATOM 3077 C C . ALA B 1 177 ? 50.532 50.211 48.483 1.00 14.21 599 ALA B C 1
ATOM 3078 O O . ALA B 1 177 ? 50.207 51.057 49.291 1.00 15.29 599 ALA B O 1
ATOM 3080 N N . GLN B 1 178 ? 50.793 50.476 47.211 1.00 14.58 600 GLN B N 1
ATOM 3081 C CA . GLN B 1 178 ? 50.666 51.810 46.643 1.00 14.97 600 GLN B CA 1
ATOM 3082 C C . GLN B 1 178 ? 49.463 51.904 45.710 1.00 14.17 600 GLN B C 1
ATOM 3083 O O . GLN B 1 178 ? 49.384 52.796 44.880 1.00 14.26 600 GLN B O 1
ATOM 3089 N N . TYR B 1 179 ? 48.558 50.942 45.822 1.00 13.29 601 TYR B N 1
ATOM 3090 C CA . TYR B 1 179 ? 47.350 50.904 45.006 1.00 12.57 601 TYR B CA 1
ATOM 3091 C C . TYR B 1 179 ? 47.629 50.727 43.523 1.00 13.40 601 TYR B C 1
ATOM 3092 O O . TYR B 1 179 ? 46.814 51.048 42.683 1.00 14.16 601 TYR B O 1
ATOM 3101 N N . GLN B 1 180 ? 48.789 50.167 43.224 1.00 13.28 602 GLN B N 1
ATOM 3102 C CA . GLN B 1 180 ? 49.205 49.930 41.844 1.00 13.81 602 GLN B CA 1
ATOM 3103 C C . GLN B 1 180 ? 48.329 48.943 41.056 1.00 13.32 602 GLN B C 1
ATOM 3104 O O . GLN B 1 180 ? 48.208 49.055 39.844 1.00 14.02 602 GLN B O 1
ATOM 3110 N N . ASN B 1 181 ? 47.814 47.931 41.743 1.00 12.35 603 ASN B N 1
ATOM 3111 C CA . ASN B 1 181 ? 46.967 46.900 41.137 1.00 12.45 603 ASN B CA 1
ATOM 3112 C C . ASN B 1 181 ? 45.537 47.287 40.797 1.00 12.08 603 ASN B C 1
ATOM 3113 O O . ASN B 1 181 ? 44.914 46.669 39.959 1.00 13.39 603 ASN B O 1
ATOM 3118 N N . LEU B 1 182 ? 44.999 48.269 41.501 1.00 10.93 604 LEU B N 1
ATOM 3119 C CA . LEU B 1 182 ? 43.588 48.571 41.362 1.00 10.03 604 LEU B CA 1
ATOM 3120 C C . LEU B 1 182 ? 43.236 49.341 40.091 1.00 9.39 604 LEU B C 1
ATOM 3121 O O . LEU B 1 182 ? 43.792 50.387 39.819 1.00 8.67 604 LEU B O 1
ATOM 3126 N N . LYS B 1 183 ? 42.298 48.796 39.320 1.00 9.40 605 LYS B N 1
ATOM 3127 C CA . LYS B 1 183 ? 41.782 49.481 38.147 1.00 9.98 605 LYS B CA 1
ATOM 3128 C C . LYS B 1 183 ? 40.348 49.882 38.499 1.00 9.78 605 LYS B C 1
ATOM 3129 O O . LYS B 1 183 ? 39.461 49.039 38.596 1.00 10.59 605 LYS B O 1
ATOM 3135 N N . MET B 1 184 ? 40.141 51.176 38.707 1.00 8.40 606 MET B N 1
ATOM 3136 C CA . MET B 1 184 ? 38.857 51.693 39.158 1.00 8.22 606 MET B CA 1
ATOM 3137 C C . MET B 1 184 ? 37.724 51.540 38.147 1.00 7.73 606 MET B C 1
ATOM 3138 O O . MET B 1 184 ? 37.927 51.622 36.948 1.00 7.39 606 MET B O 1
ATOM 3143 N N . LEU B 1 185 ? 36.527 51.345 38.681 1.00 7.21 607 LEU B N 1
ATOM 3144 C CA . LEU B 1 185 ? 35.320 51.223 37.892 1.00 6.87 607 LEU B CA 1
ATOM 3145 C C . LEU B 1 185 ? 34.430 52.400 38.228 1.00 7.03 607 LEU B C 1
ATOM 3146 O O . LEU B 1 185 ? 34.628 53.053 39.229 1.00 6.92 607 LEU B O 1
ATOM 3151 N N . TYR B 1 186 ? 33.467 52.681 37.362 1.00 6.52 608 TYR B N 1
ATOM 3152 C CA . TYR B 1 186 ? 32.491 53.709 37.645 1.00 6.52 608 TYR B CA 1
ATOM 3153 C C . TYR B 1 186 ? 31.595 53.207 38.763 1.00 6.46 608 TYR B C 1
ATOM 3154 O O . TYR B 1 186 ? 31.373 52.017 38.887 1.00 6.80 608 TYR B O 1
ATOM 3163 N N . PHE B 1 187 ? 31.076 54.131 39.558 1.00 6.47 609 PHE B N 1
ATOM 3164 C CA . PHE B 1 187 ? 30.110 53.803 40.594 1.00 6.86 609 PHE B CA 1
ATOM 3165 C C . PHE B 1 187 ? 28.808 54.544 40.317 1.00 7.08 609 PHE B C 1
ATOM 3166 O O . PHE B 1 187 ? 28.825 55.703 39.953 1.00 7.90 609 PHE B O 1
ATOM 3174 N N . TRP B 1 188 ? 27.686 53.856 40.487 1.00 6.94 610 TRP B N 1
ATOM 3175 C CA . TRP B 1 188 ? 26.377 54.439 40.223 1.00 6.63 610 TRP B CA 1
ATOM 3176 C C . TRP B 1 188 ? 25.499 54.273 41.457 1.00 6.66 610 TRP B C 1
ATOM 3177 O O . TRP B 1 188 ? 25.665 53.322 42.197 1.00 7.35 610 TRP B O 1
ATOM 3188 N N . ASN B 1 189 ? 24.577 55.198 41.693 1.00 6.49 611 ASN B N 1
ATOM 3189 C CA . ASN B 1 189 ? 23.750 55.063 42.884 1.00 7.06 611 ASN B CA 1
ATOM 3190 C C . ASN B 1 189 ? 22.850 53.832 42.780 1.00 6.84 611 ASN B C 1
ATOM 3191 O O . ASN B 1 189 ? 22.365 53.484 41.712 1.00 7.37 611 ASN B O 1
ATOM 3196 N N . TRP B 1 190 ? 22.681 53.165 43.914 1.00 7.36 612 TRP B N 1
ATOM 3197 C CA . TRP B 1 190 ? 21.937 51.916 43.996 1.00 8.04 612 TRP B CA 1
ATOM 3198 C C . TRP B 1 190 ? 20.783 52.118 44.964 1.00 8.43 612 TRP B C 1
ATOM 3199 O O . TRP B 1 190 ? 20.981 52.361 46.142 1.00 8.81 612 TRP B O 1
ATOM 3210 N N . SER B 1 191 ? 19.568 52.006 44.448 1.00 9.17 613 SER B N 1
ATOM 3211 C CA . SER B 1 191 ? 18.373 52.244 45.246 1.00 9.85 613 SER B CA 1
ATOM 3212 C C . SER B 1 191 ? 18.257 51.256 46.402 1.00 9.79 613 SER B C 1
ATOM 3213 O O . SER B 1 191 ? 18.596 50.103 46.269 1.00 9.26 613 SER B O 1
ATOM 3216 N N . TYR B 1 192 ? 17.766 51.739 47.535 1.00 10.48 614 TYR B N 1
ATOM 3217 C CA . TYR B 1 192 ? 17.651 50.920 48.743 1.00 11.50 614 TYR B CA 1
ATOM 3218 C C . TYR B 1 192 ? 16.697 49.747 48.585 1.00 12.78 614 TYR B C 1
ATOM 3219 O O . TYR B 1 192 ? 16.789 48.775 49.304 1.00 13.80 614 TYR B O 1
ATOM 3228 N N . SER B 1 193 ? 15.794 49.852 47.628 1.00 13.80 615 SER B N 1
ATOM 3229 C CA . SER B 1 193 ? 14.838 48.787 47.377 1.00 14.65 615 SER B CA 1
ATOM 3230 C C . SER B 1 193 ? 15.266 47.800 46.283 1.00 14.59 615 SER B C 1
ATOM 3231 O O . SER B 1 193 ? 14.523 46.894 45.940 1.00 15.61 615 SER B O 1
ATOM 3234 N N . ASP B 1 194 ? 16.465 47.975 45.743 1.00 13.49 616 ASP B N 1
ATOM 3235 C CA . ASP B 1 194 ? 16.953 47.111 44.677 1.00 12.86 616 ASP B CA 1
ATOM 3236 C C . ASP B 1 194 ? 17.877 45.988 45.144 1.00 12.34 616 ASP B C 1
ATOM 3237 O O . ASP B 1 194 ? 18.781 46.204 45.924 1.00 12.10 616 ASP B O 1
ATOM 3242 N N . THR B 1 195 ? 17.647 44.797 44.613 1.00 11.96 617 THR B N 1
ATOM 3243 C CA . THR B 1 195 ? 18.557 43.675 44.758 1.00 11.75 617 THR B CA 1
ATOM 3244 C C . THR B 1 195 ? 19.683 43.906 43.758 1.00 11.46 617 THR B C 1
ATOM 3245 O O . THR B 1 195 ? 19.611 44.817 42.955 1.00 11.05 617 THR B O 1
ATOM 3249 N N . LYS B 1 196 ? 20.709 43.071 43.799 1.00 11.58 618 LYS B N 1
ATOM 3250 C CA . LYS B 1 196 ? 21.802 43.205 42.857 1.00 11.35 618 LYS B CA 1
ATOM 3251 C C . LYS B 1 196 ? 21.319 43.017 41.418 1.00 11.94 618 LYS B C 1
ATOM 3252 O O . LYS B 1 196 ? 21.714 43.750 40.534 1.00 11.49 618 LYS B O 1
ATOM 3258 N N . GLN B 1 197 ? 20.461 42.036 41.183 1.00 12.18 619 GLN B N 1
ATOM 3259 C CA . GLN B 1 197 ? 19.951 41.824 39.832 1.00 13.04 619 GLN B CA 1
ATOM 3260 C C . GLN B 1 197 ? 19.130 43.015 39.355 1.00 12.25 619 GLN B C 1
ATOM 3261 O O . GLN B 1 197 ? 19.217 43.404 38.202 1.00 11.99 619 GLN B O 1
ATOM 3267 N N . GLN B 1 198 ? 18.326 43.582 40.244 1.00 11.54 620 GLN B N 1
ATOM 3268 C CA . GLN B 1 198 ? 17.536 44.752 39.900 1.00 11.46 620 GLN B CA 1
ATOM 3269 C C . GLN B 1 198 ? 18.444 45.939 39.584 1.00 10.91 620 GLN B C 1
ATOM 3270 O O . GLN B 1 198 ? 18.175 46.705 38.674 1.00 11.07 620 GLN B O 1
ATOM 3276 N N . PHE B 1 199 ? 19.510 46.088 40.358 1.00 10.00 621 PHE B N 1
ATOM 3277 C CA . PHE B 1 199 ? 20.417 47.193 40.131 1.00 9.04 621 PHE B CA 1
ATOM 3278 C C . PHE B 1 199 ? 21.047 47.076 38.751 1.00 9.65 621 PHE B C 1
ATOM 3279 O O . PHE B 1 199 ? 21.038 48.024 37.987 1.00 9.08 621 PHE B O 1
ATOM 3287 N N . LEU B 1 200 ? 21.561 45.901 38.426 1.00 10.11 622 LEU B N 1
ATOM 3288 C CA . LEU B 1 200 ? 22.151 45.680 37.116 1.00 10.60 622 LEU B CA 1
ATOM 3289 C C . LEU B 1 200 ? 21.122 45.834 35.992 1.00 11.50 622 LEU B C 1
ATOM 3290 O O . LEU B 1 200 ? 21.420 46.393 34.948 1.00 12.10 622 LEU B O 1
ATOM 3295 N N . ASP B 1 201 ? 19.913 45.328 36.205 1.00 12.02 623 ASP B N 1
ATOM 3296 C CA . ASP B 1 201 ? 18.887 45.447 35.179 1.00 13.01 623 ASP B CA 1
ATOM 3297 C C . ASP B 1 201 ? 18.495 46.893 34.920 1.00 12.73 623 ASP B C 1
ATOM 3298 O O . ASP B 1 201 ? 18.299 47.297 33.783 1.00 13.67 623 ASP B O 1
ATOM 3303 N N . HIS B 1 202 ? 18.325 47.646 35.992 1.00 12.55 624 HIS B N 1
ATOM 3304 C CA . HIS B 1 202 ? 17.981 49.068 35.944 1.00 12.74 624 HIS B CA 1
ATOM 3305 C C . HIS B 1 202 ? 19.060 49.999 35.413 1.00 12.33 624 HIS B C 1
ATOM 3306 O O . HIS B 1 202 ? 18.766 51.011 34.810 1.00 12.65 624 HIS B O 1
ATOM 3313 N N . LEU B 1 203 ? 20.310 49.666 35.693 1.00 11.46 625 LEU B N 1
ATOM 3314 C CA . LEU B 1 203 ? 21.412 50.545 35.353 1.00 11.19 625 LEU B CA 1
ATOM 3315 C C . LEU B 1 203 ? 21.575 50.767 33.853 1.00 11.00 625 LEU B C 1
ATOM 3316 O O . LEU B 1 203 ? 21.586 49.826 33.080 1.00 12.42 625 LEU B O 1
ATOM 3321 N N . ARG B 1 204 ? 21.715 52.032 33.470 1.00 10.34 626 ARG B N 1
ATOM 3322 C CA . ARG B 1 204 ? 22.034 52.425 32.103 1.00 10.44 626 ARG B CA 1
ATOM 3323 C C . ARG B 1 204 ? 23.305 53.265 32.164 1.00 9.40 626 ARG B C 1
ATOM 3324 O O . ARG B 1 204 ? 23.436 54.103 33.036 1.00 9.59 626 ARG B O 1
ATOM 3332 N N . THR B 1 205 ? 24.252 53.017 31.270 1.00 9.43 627 THR B N 1
ATOM 3333 C CA . THR B 1 205 ? 25.489 53.800 31.256 1.00 9.22 627 THR B CA 1
ATOM 3334 C C . THR B 1 205 ? 25.740 54.501 29.918 1.00 9.47 627 THR B C 1
ATOM 3335 O O . THR B 1 205 ? 26.734 55.188 29.739 1.00 9.54 627 THR B O 1
ATOM 3339 N N . VAL B 1 206 ? 24.826 54.287 28.983 1.00 9.89 628 VAL B N 1
ATOM 3340 C CA . VAL B 1 206 ? 24.929 54.856 27.653 1.00 10.05 628 VAL B CA 1
ATOM 3341 C C . VAL B 1 206 ? 23.611 55.521 27.291 1.00 10.40 628 VAL B C 1
ATOM 3342 O O . VAL B 1 206 ? 22.555 54.990 27.581 1.00 11.10 628 VAL B O 1
ATOM 3346 N N . GLN B 1 207 ? 23.683 56.692 26.677 1.00 11.06 629 GLN B N 1
ATOM 3347 C CA . GLN B 1 207 ? 22.485 57.400 26.243 1.00 12.05 629 GLN B CA 1
ATOM 3348 C C . GLN B 1 207 ? 22.070 56.904 24.862 1.00 12.86 629 GLN B C 1
ATOM 3349 O O . GLN B 1 207 ? 22.903 56.745 23.989 1.00 13.12 629 GLN B O 1
ATOM 3355 N N . PHE B 1 208 ? 20.779 56.649 24.682 1.00 14.16 630 PHE B N 1
ATOM 3356 C CA . PHE B 1 208 ? 20.258 56.262 23.371 1.00 15.53 630 PHE B CA 1
ATOM 3357 C C . PHE B 1 208 ? 19.155 57.226 22.925 1.00 16.20 630 PHE B C 1
ATOM 3358 O O . PHE B 1 208 ? 18.050 57.222 23.474 1.00 17.63 630 PHE B O 1
ATOM 3366 N N . SER C 1 1 ? 2.387 114.291 64.858 1.00 22.32 423 SER C N 1
ATOM 3367 C CA . SER C 1 1 ? 1.815 114.599 66.162 1.00 21.77 423 SER C CA 1
ATOM 3368 C C . SER C 1 1 ? 1.724 113.335 67.012 1.00 20.53 423 SER C C 1
ATOM 3369 O O . SER C 1 1 ? 2.662 112.994 67.722 1.00 21.34 423 SER C O 1
ATOM 3372 N N . ILE C 1 2 ? 0.602 112.631 66.931 1.00 18.46 424 ILE C N 1
ATOM 3373 C CA . ILE C 1 2 ? 0.470 111.375 67.657 1.00 15.74 424 ILE C CA 1
ATOM 3374 C C . ILE C 1 2 ? 1.314 110.311 66.973 1.00 13.61 424 ILE C C 1
ATOM 3375 O O . ILE C 1 2 ? 1.562 110.399 65.779 1.00 12.84 424 ILE C O 1
ATOM 3380 N N . TYR C 1 3 ? 1.776 109.328 67.737 1.00 10.50 425 TYR C N 1
ATOM 3381 C CA . TYR C 1 3 ? 2.451 108.173 67.148 1.00 9.71 425 TYR C CA 1
ATOM 3382 C C . TYR C 1 3 ? 1.661 106.885 67.396 1.00 8.51 425 TYR C C 1
ATOM 3383 O O . TYR C 1 3 ? 1.962 105.855 66.828 1.00 8.25 425 TYR C O 1
ATOM 3392 N N . LEU C 1 4 ? 0.637 106.978 68.241 1.00 8.27 426 LEU C N 1
ATOM 3393 C CA . LEU C 1 4 ? -0.274 105.865 68.503 1.00 8.06 426 LEU C CA 1
ATOM 3394 C C . LEU C 1 4 ? -1.684 106.258 68.071 1.00 8.71 426 LEU C C 1
ATOM 3395 O O . LEU C 1 4 ? -2.141 107.328 68.412 1.00 9.19 426 LEU C O 1
ATOM 3400 N N . PRO C 1 5 ? -2.370 105.410 67.314 1.00 8.21 427 PRO C N 1
ATOM 3401 C CA . PRO C 1 5 ? -1.890 104.091 66.882 1.00 8.08 427 PRO C CA 1
ATOM 3402 C C . PRO C 1 5 ? -0.753 104.148 65.862 1.00 7.87 427 PRO C C 1
ATOM 3403 O O . PRO C 1 5 ? -0.706 105.047 65.038 1.00 6.97 427 PRO C O 1
ATOM 3407 N N . LEU C 1 6 ? 0.118 103.147 65.894 1.00 7.60 428 LEU C N 1
ATOM 3408 C CA . LEU C 1 6 ? 1.332 103.149 65.094 1.00 8.12 428 LEU C CA 1
ATOM 3409 C C . LEU C 1 6 ? 1.116 103.246 63.591 1.00 7.51 428 LEU C C 1
ATOM 3410 O O . LEU C 1 6 ? 1.896 103.883 62.928 1.00 8.23 428 LEU C O 1
ATOM 3415 N N . PRO C 1 7 ? 0.057 102.648 63.059 1.00 7.64 429 PRO C N 1
ATOM 3416 C CA . PRO C 1 7 ? -0.169 102.730 61.616 1.00 7.82 429 PRO C CA 1
ATOM 3417 C C . PRO C 1 7 ? -0.350 104.186 61.196 1.00 8.08 429 PRO C C 1
ATOM 3418 O O . PRO C 1 7 ? -0.092 104.519 60.051 1.00 8.59 429 PRO C O 1
ATOM 3422 N N . GLN C 1 8 ? -0.795 105.034 62.119 1.00 8.07 430 GLN C N 1
ATOM 3423 C CA . GLN C 1 8 ? -1.037 106.442 61.810 1.00 8.22 430 GLN C CA 1
ATOM 3424 C C . GLN C 1 8 ? 0.159 107.345 62.077 1.00 8.88 430 GLN C C 1
ATOM 3425 O O . GLN C 1 8 ? 0.137 108.517 61.754 1.00 9.40 430 GLN C O 1
ATOM 3431 N N . ALA C 1 9 ? 1.207 106.791 62.659 1.00 8.58 431 ALA C N 1
ATOM 3432 C CA . ALA C 1 9 ? 2.364 107.589 63.023 1.00 8.64 431 ALA C CA 1
ATOM 3433 C C . ALA C 1 9 ? 3.068 108.171 61.809 1.00 8.94 431 ALA C C 1
ATOM 3434 O O . ALA C 1 9 ? 3.135 107.544 60.769 1.00 8.97 431 ALA C O 1
ATOM 3436 N N . ASP C 1 10 ? 3.593 109.380 61.968 1.00 9.52 432 ASP C N 1
ATOM 3437 C CA . ASP C 1 10 ? 4.350 110.029 60.913 1.00 9.95 432 ASP C CA 1
ATOM 3438 C C . ASP C 1 10 ? 5.703 109.336 60.754 1.00 10.26 432 ASP C C 1
ATOM 3439 O O . ASP C 1 10 ? 6.210 108.729 61.683 1.00 10.34 432 ASP C O 1
ATOM 3444 N N . ASP C 1 11 ? 6.283 109.442 59.569 1.00 10.40 433 ASP C N 1
ATOM 3445 C CA . ASP C 1 11 ? 7.545 108.788 59.283 1.00 10.91 433 ASP C CA 1
ATOM 3446 C C . ASP C 1 11 ? 8.647 109.393 60.142 1.00 11.04 433 ASP C C 1
ATOM 3447 O O . ASP C 1 11 ? 8.596 110.558 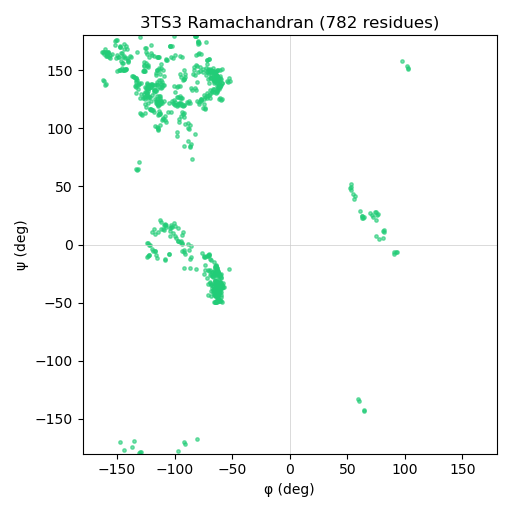60.497 1.00 11.96 433 ASP C O 1
ATOM 3452 N N . GLN C 1 12 ? 9.623 108.569 60.497 1.00 10.90 434 GLN C N 1
ATOM 3453 C CA . GLN C 1 12 ? 10.771 109.009 61.258 1.00 11.04 434 GLN C CA 1
ATOM 3454 C C . GLN C 1 12 ? 12.023 108.380 60.671 1.00 10.65 434 GLN C C 1
ATOM 3455 O O . GLN C 1 12 ? 11.989 107.255 60.220 1.00 10.20 434 GLN C O 1
ATOM 3461 N N . TYR C 1 13 ? 13.127 109.112 60.690 1.00 10.41 435 TYR C N 1
ATOM 3462 C CA . TYR C 1 13 ? 14.393 108.547 60.252 1.00 10.97 435 TYR C CA 1
ATOM 3463 C C . TYR C 1 13 ? 14.822 107.473 61.244 1.00 10.07 435 TYR C C 1
ATOM 3464 O O . TYR C 1 13 ? 14.800 107.687 62.448 1.00 10.22 435 TYR C O 1
ATOM 3473 N N . THR C 1 14 ? 15.213 106.317 60.726 1.00 9.63 436 THR C N 1
ATOM 3474 C CA . THR C 1 14 ? 15.848 105.290 61.538 1.00 9.56 436 THR C CA 1
ATOM 3475 C C . THR C 1 14 ? 17.170 105.024 60.829 1.00 9.74 436 THR C C 1
ATOM 3476 O O . THR C 1 14 ? 17.199 104.952 59.619 1.00 10.47 436 THR C O 1
ATOM 3480 N N . PRO C 1 15 ? 18.260 104.932 61.581 1.00 9.59 437 PRO C N 1
ATOM 3481 C CA . PRO C 1 15 ? 19.609 104.850 60.997 1.00 9.76 437 PRO C CA 1
ATOM 3482 C C . PRO C 1 15 ? 19.972 103.609 60.171 1.00 10.01 437 PRO C C 1
ATOM 3483 O O . PRO C 1 15 ? 20.698 103.725 59.194 1.00 10.85 437 PRO C O 1
ATOM 3487 N N . TYR C 1 16 ? 19.496 102.446 60.591 1.00 9.55 438 TYR C N 1
ATOM 3488 C CA . TYR C 1 16 ? 19.825 101.187 59.931 1.00 9.29 438 TYR C CA 1
ATOM 3489 C C . TYR C 1 16 ? 18.646 100.238 60.026 1.00 8.82 438 TYR C C 1
ATOM 3490 O O . TYR C 1 16 ? 17.709 100.497 60.753 1.00 9.01 438 TYR C O 1
ATOM 3499 N N . PHE C 1 17 ? 18.718 99.126 59.305 1.00 8.06 439 PHE C N 1
ATOM 3500 C CA . PHE C 1 17 ? 17.630 98.163 59.318 1.00 8.31 439 PHE C CA 1
ATOM 3501 C C . PHE C 1 17 ? 17.456 97.698 60.769 1.00 8.26 439 PHE C C 1
ATOM 3502 O O . PHE C 1 17 ? 16.344 97.694 61.289 1.00 8.02 439 PHE C O 1
ATOM 3510 N N . VAL C 1 18 ? 18.562 97.336 61.419 1.00 8.49 440 VAL C N 1
ATOM 3511 C CA . VAL C 1 18 ? 18.560 97.022 62.841 1.00 8.80 440 VAL C CA 1
ATOM 3512 C C . VAL C 1 18 ? 19.619 97.900 63.491 1.00 8.72 440 VAL C C 1
ATOM 3513 O O . VAL C 1 18 ? 20.727 97.984 62.999 1.00 9.18 440 VAL C O 1
ATOM 3517 N N . TYR C 1 19 ? 19.261 98.564 64.579 1.00 8.39 441 TYR C N 1
ATOM 3518 C CA . TYR C 1 19 ? 20.187 99.456 65.261 1.00 8.68 441 TYR C CA 1
ATOM 3519 C C . TYR C 1 19 ? 20.052 99.364 66.778 1.00 9.19 441 TYR C C 1
ATOM 3520 O O . TYR C 1 19 ? 19.062 98.884 67.298 1.00 8.87 441 TYR C O 1
ATOM 3529 N N . ASN C 1 20 ? 21.085 99.807 67.477 1.00 9.13 442 ASN C N 1
ATOM 3530 C CA . ASN C 1 20 ? 21.078 99.831 68.935 1.00 9.89 442 ASN C CA 1
ATOM 3531 C C . ASN C 1 20 ? 20.781 101.216 69.522 1.00 10.04 442 ASN C C 1
ATOM 3532 O O . ASN C 1 20 ? 20.584 102.171 68.789 1.00 10.11 442 ASN C O 1
ATOM 3537 N N . PHE C 1 21 ? 20.752 101.307 70.847 1.00 10.71 443 PHE C N 1
ATOM 3538 C CA . PHE C 1 21 ? 20.426 102.559 71.530 1.00 11.62 443 PHE C CA 1
ATOM 3539 C C . PHE C 1 21 ? 21.449 103.656 71.265 1.00 12.61 443 PHE C C 1
ATOM 3540 O O . PHE C 1 21 ? 21.156 104.822 71.446 1.00 13.71 443 PHE C O 1
ATOM 3548 N N . GLN C 1 22 ? 22.640 103.269 70.835 1.00 12.91 444 GLN C N 1
ATOM 3549 C CA . GLN C 1 22 ? 23.678 104.234 70.505 1.00 14.03 444 GLN C CA 1
ATOM 3550 C C . GLN C 1 22 ? 23.574 104.661 69.042 1.00 13.79 444 GLN C C 1
ATOM 3551 O O . GLN C 1 22 ? 24.367 105.454 68.581 1.00 15.08 444 GLN C O 1
ATOM 3557 N N . GLY C 1 23 ? 22.598 104.115 68.327 1.00 13.25 445 GLY C N 1
ATOM 3558 C CA . GLY C 1 23 ? 22.400 104.420 66.925 1.00 12.69 445 GLY C CA 1
ATOM 3559 C C . GLY C 1 23 ? 23.309 103.646 65.993 1.00 12.54 445 GLY C C 1
ATOM 3560 O O . GLY C 1 23 ? 23.321 103.900 64.802 1.00 13.66 445 GLY C O 1
ATOM 3561 N N . GLU C 1 24 ? 24.079 102.715 66.544 1.00 11.63 446 GLU C N 1
ATOM 3562 C CA . GLU C 1 24 ? 24.987 101.878 65.763 1.00 11.55 446 GLU C CA 1
ATOM 3563 C C . GLU C 1 24 ? 24.279 100.777 64.978 1.00 11.29 446 GLU C C 1
ATOM 3564 O O . GLU C 1 24 ? 23.277 100.248 65.415 1.00 11.29 446 GLU C O 1
ATOM 3570 N N . ARG C 1 25 ? 24.835 100.424 63.828 1.00 11.05 447 ARG C N 1
ATOM 3571 C CA . ARG C 1 25 ? 24.270 99.366 63.005 1.00 10.96 447 ARG C CA 1
ATOM 3572 C C . ARG C 1 25 ? 24.465 98.005 63.650 1.00 11.26 447 ARG C C 1
ATOM 3573 O O . ARG C 1 25 ? 25.515 97.723 64.202 1.00 11.54 447 ARG C O 1
ATOM 3581 N N . VAL C 1 26 ? 23.438 97.175 63.564 1.00 10.83 448 VAL C N 1
ATOM 3582 C CA . VAL C 1 26 ? 23.533 95.794 63.989 1.00 11.11 448 VAL C CA 1
ATOM 3583 C C . VAL C 1 26 ? 23.393 94.987 62.708 1.00 11.61 448 VAL C C 1
ATOM 3584 O O . VAL C 1 26 ? 22.410 95.104 62.012 1.00 12.01 448 VAL C O 1
ATOM 3588 N N . SER C 1 27 ? 24.388 94.177 62.389 1.00 12.05 449 SER C N 1
ATOM 3589 C CA . SER C 1 27 ? 24.348 93.435 61.137 1.00 12.97 449 SER C CA 1
ATOM 3590 C C . SER C 1 27 ? 23.234 92.404 61.094 1.00 13.06 449 SER C C 1
ATOM 3591 O O . SER C 1 27 ? 22.918 91.793 62.096 1.00 13.67 449 SER C O 1
ATOM 3594 N N . THR C 1 28 ? 22.680 92.205 59.904 1.00 13.43 450 THR C N 1
ATOM 3595 C CA . THR C 1 28 ? 21.596 91.253 59.690 1.00 13.79 450 THR C CA 1
ATOM 3596 C C . THR C 1 28 ? 22.085 89.868 59.264 1.00 14.66 450 THR C C 1
ATOM 3597 O O . THR C 1 28 ? 21.298 89.038 58.860 1.00 14.47 450 THR C O 1
ATOM 3601 N N . THR C 1 29 ? 23.390 89.634 59.351 1.00 15.48 451 THR C N 1
ATOM 3602 C CA . THR C 1 29 ? 23.934 88.329 59.005 1.00 16.97 451 THR C CA 1
ATOM 3603 C C . THR C 1 29 ? 23.438 87.215 59.912 1.00 16.61 451 THR C C 1
ATOM 3604 O O . THR C 1 29 ? 23.163 86.122 59.442 1.00 17.13 451 THR C O 1
ATOM 3608 N N . GLU C 1 30 ? 23.360 87.483 61.210 1.00 16.19 452 GLU C N 1
ATOM 3609 C CA . GLU C 1 30 ? 22.916 86.472 62.161 1.00 15.79 452 GLU C CA 1
ATOM 3610 C C . GLU C 1 30 ? 21.416 86.258 62.201 1.00 14.25 452 GLU C C 1
ATOM 3611 O O . GLU C 1 30 ? 20.628 87.183 62.039 1.00 13.75 452 GLU C O 1
ATOM 3617 N N . THR C 1 31 ? 21.049 85.031 62.515 1.00 12.64 453 THR C N 1
ATOM 3618 C CA . THR C 1 31 ? 19.686 84.671 62.783 1.00 11.54 453 THR C CA 1
ATOM 3619 C C . THR C 1 31 ? 19.215 85.414 64.030 1.00 11.24 453 THR C C 1
ATOM 3620 O O . THR C 1 31 ? 19.976 85.638 64.958 1.00 11.42 453 THR C O 1
ATOM 3624 N N . GLY C 1 32 ? 17.947 85.796 64.036 1.00 9.87 454 GLY C N 1
ATOM 3625 C CA . GLY C 1 32 ? 17.323 86.393 65.203 1.00 9.53 454 GLY C CA 1
ATOM 3626 C C . GLY C 1 32 ? 17.652 87.824 65.568 1.00 8.77 454 GLY C C 1
ATOM 3627 O O . GLY C 1 32 ? 17.447 88.214 66.704 1.00 8.70 454 GLY C O 1
ATOM 3628 N N . VAL C 1 33 ? 18.134 88.602 64.605 1.00 8.69 455 VAL C N 1
ATOM 3629 C CA A VAL C 1 33 ? 18.455 90.034 64.920 0.50 8.75 455 VAL C CA 1
ATOM 3630 C CA B VAL C 1 33 ? 18.428 90.035 64.986 0.50 8.34 455 VAL C CA 1
ATOM 3631 C C . VAL C 1 33 ? 17.228 90.957 64.725 1.00 8.20 455 VAL C C 1
ATOM 3632 O O . VAL C 1 33 ? 17.182 91.995 65.366 1.00 8.09 455 VAL C O 1
ATOM 3639 N N . PHE C 1 34 ? 16.210 90.461 64.033 1.00 7.48 456 PHE C N 1
ATOM 3640 C CA . PHE C 1 34 ? 14.922 91.154 64.032 1.00 7.29 456 PHE C CA 1
ATOM 3641 C C . PHE C 1 34 ? 13.723 90.209 64.026 1.00 7.16 456 PHE C C 1
ATOM 3642 O O . PHE C 1 34 ? 13.782 89.105 63.507 1.00 6.81 456 PHE C O 1
ATOM 3650 N N . CYS C 1 35 ? 12.635 90.681 64.614 1.00 7.28 457 CYS C N 1
ATOM 3651 C CA . CYS C 1 35 ? 11.410 89.930 64.735 1.00 7.39 457 CYS C CA 1
ATOM 3652 C C . CYS C 1 35 ? 10.251 90.700 64.115 1.00 7.28 457 CYS C C 1
ATOM 3653 O O . CYS C 1 35 ? 10.050 91.861 64.429 1.00 7.51 457 CYS C O 1
ATOM 3656 N N . LEU C 1 36 ? 9.484 90.029 63.264 1.00 6.87 458 LEU C N 1
ATOM 3657 C CA . LEU C 1 36 ? 8.294 90.627 62.683 1.00 6.61 458 LEU C CA 1
ATOM 3658 C C . LEU C 1 36 ? 7.087 90.289 63.542 1.00 6.67 458 LEU C C 1
ATOM 3659 O O . LEU C 1 36 ? 6.749 89.130 63.720 1.00 7.04 458 LEU C O 1
ATOM 3664 N N . ALA C 1 37 ? 6.439 91.325 64.064 1.00 6.39 459 ALA C N 1
ATOM 3665 C CA . ALA C 1 37 ? 5.208 91.181 64.831 1.00 6.14 459 ALA C CA 1
ATOM 3666 C C . ALA C 1 37 ? 4.123 91.929 64.068 1.00 6.11 459 ALA C C 1
ATOM 3667 O O . ALA C 1 37 ? 4.348 93.021 63.591 1.00 6.00 459 ALA C O 1
ATOM 3669 N N . ALA C 1 38 ? 2.972 91.303 63.896 1.00 6.08 460 ALA C N 1
ATOM 3670 C CA . ALA C 1 38 ? 1.906 91.927 63.132 1.00 6.53 460 ALA C CA 1
ATOM 3671 C C . ALA C 1 38 ? 0.547 91.300 63.412 1.00 6.91 460 ALA C C 1
ATOM 3672 O O . ALA C 1 38 ? 0.464 90.169 63.873 1.00 7.51 460 ALA C O 1
ATOM 3674 N N . ILE C 1 39 ? -0.498 92.018 63.014 1.00 7.11 461 ILE C N 1
ATOM 3675 C CA A ILE C 1 39 ? -1.794 91.405 62.744 0.50 7.19 461 ILE C CA 1
ATOM 3676 C CA B ILE C 1 39 ? -1.778 91.379 62.743 0.50 7.16 461 ILE C CA 1
ATOM 3677 C C . ILE C 1 39 ? -1.783 91.468 61.202 1.00 7.17 461 ILE C C 1
ATOM 3678 O O . ILE C 1 39 ? -1.965 92.527 60.629 1.00 7.41 461 ILE C O 1
ATOM 3687 N N . PRO C 1 40 ? -1.574 90.340 60.549 1.00 6.98 462 PRO C N 1
ATOM 3688 C CA . PRO C 1 40 ? -1.582 90.331 59.087 1.00 7.38 462 PRO C CA 1
ATOM 3689 C C . PRO C 1 40 ? -2.990 90.520 58.551 1.00 7.53 462 PRO C C 1
ATOM 3690 O O . PRO C 1 40 ? -3.951 90.260 59.244 1.00 7.41 462 PRO C O 1
ATOM 3694 N N . ALA C 1 41 ? -3.087 90.966 57.311 1.00 7.71 463 ALA C N 1
ATOM 3695 C CA . ALA C 1 41 ? -4.378 91.103 56.668 1.00 8.40 463 ALA C CA 1
ATOM 3696 C C . ALA C 1 41 ? -4.459 90.110 55.520 1.00 9.03 463 ALA C C 1
ATOM 3697 O O . ALA C 1 41 ? -3.479 89.870 54.833 1.00 9.08 463 ALA C O 1
ATOM 3699 N N . ALA C 1 42 ? -5.637 89.528 55.357 1.00 9.29 464 ALA C N 1
ATOM 3700 C CA . ALA C 1 42 ? -5.881 88.540 54.319 1.00 10.42 464 ALA C CA 1
ATOM 3701 C C . ALA C 1 42 ? -7.045 88.946 53.436 1.00 11.14 464 ALA C C 1
ATOM 3702 O O . ALA C 1 42 ? -7.948 89.644 53.866 1.00 11.28 464 ALA C O 1
ATOM 3704 N N . THR C 1 43 ? -7.009 88.459 52.204 1.00 11.77 465 THR C N 1
ATOM 3705 C CA . THR C 1 43 ? -8.074 88.638 51.243 1.00 13.39 465 THR C CA 1
ATOM 3706 C C . THR C 1 43 ? -8.404 87.269 50.684 1.00 14.00 465 THR C C 1
ATOM 3707 O O . THR C 1 43 ? -7.825 86.265 51.073 1.00 13.66 465 THR C O 1
ATOM 3711 N N . THR C 1 44 ? -9.346 87.259 49.757 1.00 15.13 466 THR C N 1
ATOM 3712 C CA . THR C 1 44 ? -9.793 86.038 49.124 1.00 16.21 466 THR C CA 1
ATOM 3713 C C . THR C 1 44 ? -8.677 85.397 48.314 1.00 15.88 466 THR C C 1
ATOM 3714 O O . THR C 1 44 ? -8.764 84.235 47.965 1.00 17.47 466 THR C O 1
ATOM 3718 N N . SER C 1 45 ? -7.643 86.162 47.999 1.00 15.35 467 SER C N 1
ATOM 3719 C CA . SER C 1 45 ? -6.523 85.623 47.249 1.00 14.87 467 SER C CA 1
ATOM 3720 C C . SER C 1 45 ? -5.409 85.066 48.136 1.00 13.36 467 SER C C 1
ATOM 3721 O O . SER C 1 45 ? -4.466 84.486 47.642 1.00 13.56 467 SER C O 1
ATOM 3724 N N . SER C 1 46 ? -5.512 85.277 49.441 1.00 11.54 468 SER C N 1
ATOM 3725 C CA . SER C 1 46 ? -4.476 84.850 50.378 1.00 10.59 468 SER C CA 1
ATOM 3726 C C . SER C 1 46 ? -4.248 83.354 50.516 1.00 9.76 468 SER C C 1
ATOM 3727 O O . SER C 1 46 ? -3.122 82.912 50.639 1.00 9.74 468 SER C O 1
ATOM 3730 N N . ARG C 1 47 ? -5.325 82.586 50.509 1.00 9.44 469 ARG C N 1
ATOM 3731 C CA . ARG C 1 47 ? -5.226 81.150 50.731 1.00 9.28 469 ARG C CA 1
ATOM 3732 C C . ARG C 1 47 ? -5.181 80.360 49.431 1.00 9.09 469 ARG C C 1
ATOM 3733 O O . ARG C 1 47 ? -6.084 80.435 48.618 1.00 9.70 469 ARG C O 1
ATOM 3741 N N . TYR C 1 48 ? -4.104 79.604 49.266 1.00 8.22 470 TYR C N 1
ATOM 3742 C CA . TYR C 1 48 ? -3.915 78.747 48.110 1.00 8.19 470 TYR C CA 1
ATOM 3743 C C . TYR C 1 48 ? -3.742 77.306 48.582 1.00 8.08 470 TYR C C 1
ATOM 3744 O O . TYR C 1 48 ? -2.914 77.019 49.429 1.00 9.06 470 TYR C O 1
ATOM 3753 N N . ASN C 1 49 ? -4.549 76.416 48.025 1.00 8.06 471 ASN C N 1
ATOM 3754 C CA . ASN C 1 49 ? -4.549 75.016 48.420 1.00 8.20 471 ASN C CA 1
ATOM 3755 C C . ASN C 1 49 ? -4.083 74.054 47.317 1.00 7.69 471 ASN C C 1
ATOM 3756 O O . ASN C 1 49 ? -4.828 73.719 46.405 1.00 8.70 471 ASN C O 1
ATOM 3761 N N . ASN C 1 50 ? -2.820 73.661 47.399 1.00 7.66 472 ASN C N 1
ATOM 3762 C CA . ASN C 1 50 ? -2.271 72.574 46.607 1.00 7.49 472 ASN C CA 1
ATOM 3763 C C . ASN C 1 50 ? -0.978 72.046 47.222 1.00 7.58 472 ASN C C 1
ATOM 3764 O O . ASN C 1 50 ? -0.159 72.812 47.678 1.00 7.65 472 ASN C O 1
ATOM 3769 N N . GLN C 1 51 ? -0.780 70.738 47.197 1.00 7.70 473 GLN C N 1
ATOM 3770 C CA . GLN C 1 51 ? 0.464 70.192 47.708 1.00 8.25 473 GLN C CA 1
ATOM 3771 C C . GLN C 1 51 ? 1.634 70.541 46.794 1.00 8.37 473 GLN C C 1
ATOM 3772 O O . GLN C 1 51 ? 1.590 70.292 45.597 1.00 8.47 473 GLN C O 1
ATOM 3778 N N . ILE C 1 52 ? 2.684 71.096 47.384 1.00 8.20 474 ILE C N 1
ATOM 3779 C CA . ILE C 1 52 ? 3.931 71.345 46.694 1.00 8.62 474 ILE C CA 1
ATOM 3780 C C . ILE C 1 52 ? 5.020 70.621 47.471 1.00 9.58 474 ILE C C 1
ATOM 3781 O O . ILE C 1 52 ? 5.191 70.850 48.657 1.00 9.48 474 ILE C O 1
ATOM 3786 N N . THR C 1 53 ? 5.724 69.714 46.804 1.00 10.27 475 THR C N 1
ATOM 3787 C CA A THR C 1 53 ? 6.599 68.739 47.580 0.50 10.83 475 THR C CA 1
ATOM 3788 C CA B THR C 1 53 ? 6.577 68.766 47.624 0.50 10.93 475 THR C CA 1
ATOM 3789 C C . THR C 1 53 ? 8.025 69.231 47.779 1.00 10.96 475 THR C C 1
ATOM 3790 O O . THR C 1 53 ? 8.600 68.943 48.821 1.00 11.03 475 THR C O 1
ATOM 3797 N N . ILE C 1 54 ? 8.539 70.021 46.848 1.00 10.58 476 ILE C N 1
ATOM 3798 C CA . ILE C 1 54 ? 9.869 70.586 47.024 1.00 11.13 476 ILE C CA 1
ATOM 3799 C C . ILE C 1 54 ? 9.817 72.076 46.736 1.00 10.29 476 ILE C C 1
ATOM 3800 O O . ILE C 1 54 ? 10.419 72.565 45.798 1.00 10.62 476 ILE C O 1
ATOM 3805 N N . PRO C 1 55 ? 9.087 72.794 47.573 1.00 9.62 477 PRO C N 1
ATOM 3806 C CA . PRO C 1 55 ? 8.981 74.244 47.421 1.00 9.49 477 PRO C CA 1
ATOM 3807 C C . PRO C 1 55 ? 10.2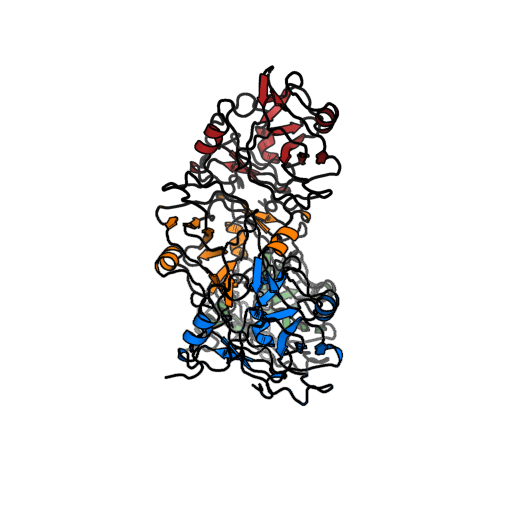86 74.972 47.756 1.00 9.35 477 PRO C C 1
ATOM 3808 O O . PRO C 1 55 ? 11.043 74.527 48.607 1.00 8.84 477 PRO C O 1
ATOM 3812 N N . SER C 1 56 ? 10.528 76.086 47.076 1.00 9.50 478 SER C N 1
ATOM 3813 C CA . SER C 1 56 ? 11.690 76.918 47.342 1.00 9.96 478 SER C CA 1
ATOM 3814 C C . SER C 1 56 ? 11.387 78.374 47.058 1.00 9.93 478 SER C C 1
ATOM 3815 O O . SER C 1 56 ? 10.451 78.686 46.339 1.00 10.45 478 SER C O 1
ATOM 3818 N N . ILE C 1 57 ? 12.210 79.251 47.617 1.00 10.18 479 ILE C N 1
ATOM 3819 C CA . ILE C 1 57 ? 12.165 80.658 47.289 1.00 10.87 479 ILE C CA 1
ATOM 3820 C C . ILE C 1 57 ? 13.507 80.983 46.630 1.00 11.41 479 ILE C C 1
ATOM 3821 O O . ILE C 1 57 ? 14.551 80.750 47.207 1.00 11.54 479 ILE C O 1
ATOM 3826 N N . GLY C 1 58 ? 13.463 81.515 45.417 1.00 11.61 480 GLY C N 1
ATOM 3827 C CA . GLY C 1 58 ? 14.672 81.838 44.691 1.00 12.44 480 GLY C CA 1
ATOM 3828 C C . GLY C 1 58 ? 15.135 83.274 44.822 1.00 13.17 480 GLY C C 1
ATOM 3829 O O . GLY C 1 58 ? 14.331 84.189 44.923 1.00 12.76 480 GLY C O 1
ATOM 3830 N N . TYR C 1 59 ? 16.447 83.462 44.801 1.00 14.22 481 TYR C N 1
ATOM 3831 C CA . TYR C 1 59 ? 17.014 84.796 44.857 1.00 15.92 481 TYR C CA 1
ATOM 3832 C C . TYR C 1 59 ? 18.305 84.905 44.054 1.00 17.34 481 TYR C C 1
ATOM 3833 O O . TYR C 1 59 ? 18.893 83.898 43.686 1.00 17.29 481 TYR C O 1
ATOM 3842 N N . ARG C 1 60 ? 18.728 86.135 43.783 1.00 18.91 482 ARG C N 1
ATOM 3843 C CA . ARG C 1 60 ? 19.924 86.380 42.979 1.00 20.76 482 ARG C CA 1
ATOM 3844 C C . ARG C 1 60 ? 21.195 86.436 43.817 1.00 21.26 482 ARG C C 1
ATOM 3845 O O . ARG C 1 60 ? 21.219 87.006 44.902 1.00 21.87 482 ARG C O 1
ATOM 3853 N N . GLY C 1 66 ? 21.372 82.490 39.874 1.00 17.67 488 GLY C N 1
ATOM 3854 C CA . GLY C 1 66 ? 20.504 82.528 41.031 1.00 17.05 488 GLY C CA 1
ATOM 3855 C C . GLY C 1 66 ? 20.682 81.328 41.931 1.00 16.64 488 GLY C C 1
ATOM 3856 O O . GLY C 1 66 ? 21.361 80.373 41.586 1.00 17.20 488 GLY C O 1
ATOM 3857 N N . THR C 1 67 ? 20.043 81.391 43.087 1.00 15.65 489 THR C N 1
ATOM 3858 C CA . THR C 1 67 ? 20.091 80.327 44.073 1.00 14.96 489 THR C CA 1
ATOM 3859 C C . THR C 1 67 ? 18.752 80.289 44.811 1.00 14.19 489 THR C C 1
ATOM 3860 O O . THR C 1 67 ? 17.802 80.913 44.374 1.00 13.97 489 THR C O 1
ATOM 3864 N N . LEU C 1 68 ? 18.661 79.522 45.887 1.00 13.63 490 LEU C N 1
ATOM 3865 C CA . LEU C 1 68 ? 17.379 79.383 46.566 1.00 13.39 490 LEU C CA 1
ATOM 3866 C C . LEU C 1 68 ? 17.518 78.955 48.021 1.00 12.83 490 LEU C C 1
ATOM 3867 O O . LEU C 1 68 ? 18.575 78.510 48.447 1.00 13.01 490 LEU C O 1
ATOM 3872 N N . PHE C 1 69 ? 16.426 79.092 48.766 1.00 12.22 491 PHE C N 1
ATOM 3873 C CA . PHE C 1 69 ? 16.292 78.468 50.070 1.00 11.60 491 PHE C CA 1
ATOM 3874 C C . PHE C 1 69 ? 15.041 77.587 50.076 1.00 11.17 491 PHE C C 1
ATOM 3875 O O . PHE C 1 69 ? 13.998 77.991 49.597 1.00 11.42 491 PHE C O 1
ATOM 3883 N N . LEU C 1 70 ? 15.186 76.357 50.552 1.00 11.18 492 LEU C N 1
ATOM 3884 C CA . LEU C 1 70 ? 14.091 75.398 50.576 1.00 10.68 492 LEU C CA 1
ATOM 3885 C C . LEU C 1 70 ? 13.055 75.665 51.659 1.00 10.57 492 LEU C C 1
ATOM 3886 O O . LEU C 1 70 ? 13.377 76.180 52.708 1.00 10.98 492 LEU C O 1
ATOM 3891 N N . LEU C 1 71 ? 11.817 75.271 51.395 1.00 10.44 493 LEU C N 1
ATOM 3892 C CA . LEU C 1 71 ? 10.723 75.384 52.354 1.00 9.66 493 LEU C CA 1
ATOM 3893 C C . LEU C 1 71 ? 10.170 73.993 52.621 1.00 9.62 493 LEU C C 1
ATOM 3894 O O . LEU C 1 71 ? 10.453 73.067 51.887 1.00 10.15 493 LEU C O 1
ATOM 3899 N N . ASP C 1 72 ? 9.395 73.852 53.684 1.00 9.15 494 ASP C N 1
ATOM 3900 C CA . ASP C 1 72 ? 8.765 72.576 53.996 1.00 9.12 494 ASP C CA 1
ATOM 3901 C C . ASP C 1 72 ? 7.655 72.255 53.001 1.00 8.90 494 ASP C C 1
ATOM 3902 O O . ASP C 1 72 ? 6.927 73.139 52.583 1.00 8.57 494 ASP C O 1
ATOM 3907 N N . ALA C 1 73 ? 7.520 70.985 52.646 1.00 9.05 495 ALA C N 1
ATOM 3908 C CA . ALA C 1 73 ? 6.424 70.565 51.784 1.00 8.80 495 ALA C CA 1
ATOM 3909 C C . ALA C 1 73 ? 5.124 70.864 52.512 1.00 8.89 495 ALA C C 1
ATOM 3910 O O . ALA C 1 73 ? 5.040 70.682 53.715 1.00 9.05 495 ALA C O 1
ATOM 3912 N N . ALA C 1 74 ? 4.123 71.347 51.780 1.00 8.51 496 ALA C N 1
ATOM 3913 C CA . ALA C 1 74 ? 2.840 71.705 52.374 1.00 8.42 496 ALA C CA 1
ATOM 3914 C C . ALA C 1 74 ? 1.712 71.762 51.349 1.00 8.44 496 ALA C C 1
ATOM 3915 O O . ALA C 1 74 ? 1.963 71.834 50.162 1.00 8.59 496 ALA C O 1
ATOM 3917 N N . SER C 1 75 ? 0.474 71.723 51.827 1.00 8.81 497 SER C N 1
ATOM 3918 C CA . SER C 1 75 ? -0.701 71.857 50.967 1.00 9.03 497 SER C CA 1
ATOM 3919 C C . SER C 1 75 ? -1.440 73.190 51.129 1.00 8.38 497 SER C C 1
ATOM 3920 O O . SER C 1 75 ? -2.317 73.504 50.346 1.00 8.71 497 SER C O 1
ATOM 3923 N N . TRP C 1 76 ? -1.112 73.947 52.170 1.00 8.28 498 TRP C N 1
ATOM 3924 C CA . TRP C 1 76 ? -1.785 75.217 52.423 1.00 8.35 498 TRP C CA 1
ATOM 3925 C C . TRP C 1 76 ? -0.791 76.381 52.424 1.00 7.86 498 TRP C C 1
ATOM 3926 O O . TRP C 1 76 ? 0.088 76.466 53.259 1.00 8.44 498 TRP C O 1
ATOM 3937 N N . TRP C 1 77 ? -0.967 77.264 51.455 1.00 7.87 499 TRP C N 1
ATOM 3938 C CA . TRP C 1 77 ? -0.051 78.356 51.200 1.00 7.99 499 TRP C CA 1
ATOM 3939 C C . TRP C 1 77 ? -0.743 79.679 51.452 1.00 8.04 499 TRP C C 1
ATOM 3940 O O . TRP C 1 77 ? -1.873 79.871 51.064 1.00 8.87 499 TRP C O 1
ATOM 3951 N N . ASN C 1 78 ? -0.058 80.559 52.156 1.00 7.59 500 ASN C N 1
ATOM 3952 C CA . ASN C 1 78 ? -0.656 81.797 52.598 1.00 7.87 500 ASN C CA 1
ATOM 3953 C C . ASN C 1 78 ? 0.134 83.021 52.183 1.00 7.52 500 ASN C C 1
ATOM 3954 O O . ASN C 1 78 ? 1.305 83.118 52.459 1.00 8.00 500 ASN C O 1
ATOM 3959 N N . ILE C 1 79 ? -0.539 83.945 51.510 1.00 7.98 501 ILE C N 1
ATOM 3960 C CA . ILE C 1 79 ? 0.057 85.207 51.124 1.00 8.26 501 ILE C CA 1
ATOM 3961 C C . ILE C 1 79 ? -0.664 86.278 51.938 1.00 7.94 501 ILE C C 1
ATOM 3962 O O . ILE C 1 79 ? -1.783 86.659 51.617 1.00 8.69 501 ILE C O 1
ATOM 3967 N N . LEU C 1 80 ? -0.002 86.771 52.980 1.00 8.08 502 LEU C N 1
ATOM 3968 C CA . LEU C 1 80 ? -0.612 87.743 53.881 1.00 7.93 502 LEU C CA 1
ATOM 3969 C C . LEU C 1 80 ? 0.091 89.097 53.826 1.00 8.20 502 LEU C C 1
ATOM 3970 O O . LEU C 1 80 ? 1.276 89.175 53.567 1.00 9.30 502 LEU C O 1
ATOM 3975 N N . ASP C 1 81 ? -0.669 90.154 54.077 1.00 7.64 503 ASP C N 1
ATOM 3976 C CA . ASP C 1 81 ? -0.158 91.516 54.026 1.00 8.07 503 ASP C CA 1
ATOM 3977 C C . ASP C 1 81 ? 0.097 92.004 55.452 1.00 7.60 503 ASP C C 1
ATOM 3978 O O . ASP C 1 81 ? -0.798 91.999 56.271 1.00 8.89 503 ASP C O 1
ATOM 3983 N N . VAL C 1 82 ? 1.334 92.387 55.754 1.00 7.35 504 VAL C N 1
ATOM 3984 C CA . VAL C 1 82 ? 1.662 92.890 57.082 1.00 7.23 504 VAL C CA 1
ATOM 3985 C C . VAL C 1 82 ? 1.965 94.387 57.074 1.00 6.79 504 VAL C C 1
ATOM 3986 O O . VAL C 1 82 ? 2.461 94.924 58.037 1.00 6.98 504 VAL C O 1
ATOM 3990 N N . THR C 1 83 ? 1.636 95.053 55.978 1.00 7.26 505 THR C N 1
ATOM 3991 C CA . THR C 1 83 ? 1.980 96.459 55.839 1.00 7.76 505 THR C CA 1
ATOM 3992 C C . THR C 1 83 ? 1.358 97.411 56.858 1.00 7.21 505 THR C C 1
ATOM 3993 O O . THR C 1 83 ? 2.034 98.277 57.384 1.00 8.60 505 THR C O 1
ATOM 3997 N N . GLN C 1 84 ? 0.064 97.289 57.108 1.00 7.19 506 GLN C N 1
ATOM 3998 C CA . GLN C 1 84 ? -0.574 98.230 58.015 1.00 6.70 506 GLN C CA 1
ATOM 3999 C C . GLN C 1 84 ? -0.124 98.172 59.479 1.00 6.48 506 GLN C C 1
ATOM 4000 O O . GLN C 1 84 ? 0.152 99.197 60.079 1.00 6.92 506 GLN C O 1
ATOM 4006 N N . THR C 1 85 ? -0.095 96.973 60.052 1.00 6.22 507 THR C N 1
ATOM 4007 C CA . THR C 1 85 ? 0.207 96.835 61.475 1.00 6.33 507 THR C CA 1
ATOM 4008 C C . THR C 1 85 ? 1.602 96.318 61.833 1.00 6.07 507 THR C C 1
ATOM 4009 O O . THR C 1 85 ? 1.983 96.321 62.988 1.00 6.69 507 THR C O 1
ATOM 4013 N N . GLY C 1 86 ? 2.349 95.891 60.831 1.00 6.46 508 GLY C N 1
ATOM 4014 C CA . GLY C 1 86 ? 3.639 95.285 61.084 1.00 5.98 508 GLY C CA 1
ATOM 4015 C C . GLY C 1 86 ? 4.688 96.164 61.737 1.00 6.19 508 GLY C C 1
ATOM 4016 O O . GLY C 1 86 ? 4.805 97.340 61.449 1.00 6.26 508 GLY C O 1
ATOM 4017 N N . VAL C 1 87 ? 5.455 95.560 62.634 1.00 6.15 509 VAL C N 1
ATOM 4018 C CA . VAL C 1 87 ? 6.561 96.245 63.288 1.00 6.43 509 VAL C CA 1
ATOM 4019 C C . VAL C 1 87 ? 7.723 95.274 63.415 1.00 6.25 509 VAL C C 1
ATOM 4020 O O . VAL C 1 87 ? 7.522 94.071 63.369 1.00 6.77 509 VAL C O 1
ATOM 4024 N N . LEU C 1 88 ? 8.932 95.799 63.565 1.00 5.91 510 LEU C N 1
ATOM 4025 C CA . LEU C 1 88 ? 10.072 94.941 63.845 1.00 6.49 510 LEU C CA 1
ATOM 4026 C C . LEU C 1 88 ? 10.586 95.201 65.247 1.00 6.56 510 LEU C C 1
ATOM 4027 O O . LEU C 1 88 ? 10.841 96.340 65.602 1.00 7.29 510 LEU C O 1
ATOM 4032 N N . PHE C 1 89 ? 10.726 94.129 66.019 1.00 6.47 511 PHE C N 1
ATOM 4033 C CA . PHE C 1 89 ? 11.381 94.180 67.317 1.00 6.39 511 PHE C CA 1
ATOM 4034 C C . PHE C 1 89 ? 12.841 93.852 67.073 1.00 7.00 511 PHE C C 1
ATOM 4035 O O . PHE C 1 89 ? 13.158 93.015 66.251 1.00 6.92 511 PHE C O 1
ATOM 4043 N N . GLY C 1 90 ? 13.715 94.518 67.806 1.00 6.79 512 GLY C N 1
ATOM 4044 C CA . GLY C 1 90 ? 15.138 94.256 67.749 1.00 7.34 512 GLY C CA 1
ATOM 4045 C C . GLY C 1 90 ? 15.571 93.035 68.535 1.00 7.52 512 GLY C C 1
ATOM 4046 O O . GLY C 1 90 ? 14.867 92.573 69.413 1.00 8.56 512 GLY C O 1
ATOM 4047 N N . GLN C 1 91 ? 16.784 92.579 68.253 1.00 7.66 513 GLN C N 1
ATOM 4048 C CA . GLN C 1 91 ? 17.372 91.412 68.879 1.00 8.13 513 GLN C CA 1
ATOM 4049 C C . GLN C 1 91 ? 17.275 91.643 70.383 1.00 8.23 513 GLN C C 1
ATOM 4050 O O . GLN C 1 91 ? 17.508 92.736 70.845 1.00 7.91 513 GLN C O 1
ATOM 4056 N N . PRO C 1 92 ? 16.947 90.604 71.146 1.00 7.77 514 PRO C N 1
ATOM 4057 C CA . PRO C 1 92 ? 16.613 90.798 72.556 1.00 8.06 514 PRO C CA 1
ATOM 4058 C C . PRO C 1 92 ? 17.718 91.460 73.377 1.00 8.26 514 PRO C C 1
ATOM 4059 O O . PRO C 1 92 ? 17.399 92.279 74.218 1.00 7.44 514 PRO C O 1
ATOM 4063 N N . ARG C 1 93 ? 18.981 91.159 73.107 1.00 8.83 515 ARG C N 1
ATOM 4064 C CA . ARG C 1 93 ? 20.069 91.742 73.895 1.00 9.57 515 ARG C CA 1
ATOM 4065 C C . ARG C 1 93 ? 20.132 93.276 73.786 1.00 9.74 515 ARG C C 1
ATOM 4066 O O . ARG C 1 93 ? 20.665 93.939 74.658 1.00 10.86 515 ARG C O 1
ATOM 4074 N N . LEU C 1 94 ? 19.628 93.811 72.683 1.00 9.37 516 LEU C N 1
ATOM 4075 C CA . LEU C 1 94 ? 19.616 95.250 72.444 1.00 9.13 516 LEU C CA 1
ATOM 4076 C C . LEU C 1 94 ? 18.711 96.053 73.373 1.00 9.27 516 LEU C C 1
ATOM 4077 O O . LEU C 1 94 ? 19.015 97.184 73.719 1.00 9.42 516 LEU C O 1
ATOM 4082 N N . GLY C 1 95 ? 17.558 95.486 73.700 1.00 8.86 517 GLY C N 1
ATOM 4083 C CA . GLY C 1 95 ? 16.605 96.158 74.559 1.00 8.46 517 GLY C CA 1
ATOM 4084 C C . GLY C 1 95 ? 15.798 97.239 73.853 1.00 8.35 517 GLY C C 1
ATOM 4085 O O . GLY C 1 95 ? 15.028 97.945 74.481 1.00 8.92 517 GLY C O 1
ATOM 4086 N N . VAL C 1 96 ? 15.994 97.367 72.548 1.00 7.86 518 VAL C N 1
ATOM 4087 C CA . VAL C 1 96 ? 15.344 98.405 71.748 1.00 7.65 518 VAL C CA 1
ATOM 4088 C C . VAL C 1 96 ? 13.847 98.241 71.513 1.00 7.06 518 VAL C C 1
ATOM 4089 O O . VAL C 1 96 ? 13.173 99.202 71.189 1.00 7.54 518 VAL C O 1
ATOM 4093 N N . GLY C 1 97 ? 13.342 97.021 71.641 1.00 6.59 519 GLY C N 1
ATOM 4094 C CA . GLY C 1 97 ? 11.939 96.771 71.371 1.00 6.57 519 GLY C CA 1
ATOM 4095 C C . GLY C 1 97 ? 11.561 97.109 69.941 1.00 6.38 519 GLY C C 1
ATOM 4096 O O . GLY C 1 97 ? 12.296 96.781 69.027 1.00 6.58 519 GLY C O 1
ATOM 4097 N N . VAL C 1 98 ? 10.444 97.801 69.747 1.00 5.73 520 VAL C N 1
ATOM 4098 C CA . VAL C 1 98 ? 10.019 98.115 68.392 1.00 6.25 520 VAL C CA 1
ATOM 4099 C C . VAL C 1 98 ? 10.915 99.213 67.833 1.00 6.57 520 VAL C C 1
ATOM 4100 O O . VAL C 1 98 ? 10.977 100.300 68.366 1.00 7.15 520 VAL C O 1
ATOM 4104 N N . MET C 1 99 ? 11.640 98.888 66.773 1.00 6.69 521 MET C N 1
ATOM 4105 C CA A MET C 1 99 ? 12.614 99.837 66.314 0.50 6.27 521 MET C CA 1
ATOM 4106 C CA B MET C 1 99 ? 12.670 99.773 66.289 0.50 7.15 521 MET C CA 1
ATOM 4107 C C . MET C 1 99 ? 12.394 100.130 64.845 1.00 6.69 521 MET C C 1
ATOM 4108 O O . MET C 1 99 ? 12.989 101.083 64.368 1.00 7.59 521 MET C O 1
ATOM 4117 N N . GLN C 1 100 ? 11.414 99.479 64.230 1.00 6.14 522 GLN C N 1
ATOM 4118 C CA . GLN C 1 100 ? 10.888 99.896 62.933 1.00 5.88 522 GLN C CA 1
ATOM 4119 C C . GLN C 1 100 ? 9.406 99.642 62.858 1.00 6.17 522 GLN C C 1
ATOM 4120 O O . GLN C 1 100 ? 8.897 98.725 63.463 1.00 6.07 522 GLN C O 1
ATOM 4126 N N . THR C 1 101 ? 8.727 100.470 62.078 1.00 6.38 523 THR C N 1
ATOM 4127 C CA . THR C 1 101 ? 7.392 100.178 61.614 1.00 6.80 523 THR C CA 1
ATOM 4128 C C . THR C 1 101 ? 7.607 99.782 60.163 1.00 7.22 523 THR C C 1
ATOM 4129 O O . THR C 1 101 ? 8.694 99.922 59.640 1.00 7.70 523 THR C O 1
ATOM 4133 N N . MET C 1 102 ? 6.576 99.282 59.509 1.00 7.51 524 MET C N 1
ATOM 4134 C CA . MET C 1 102 ? 6.716 98.953 58.101 1.00 7.38 524 MET C CA 1
ATOM 4135 C C . MET C 1 102 ? 7.012 100.232 57.320 1.00 7.64 524 MET C C 1
ATOM 4136 O O . MET C 1 102 ? 7.744 100.218 56.352 1.00 8.86 524 MET C O 1
ATOM 4141 N N . LYS C 1 103 ? 6.431 101.344 57.746 1.00 7.66 525 LYS C N 1
ATOM 4142 C CA . LYS C 1 103 ? 6.706 102.602 57.064 1.00 7.95 525 LYS C CA 1
ATOM 4143 C C . LYS C 1 103 ? 8.167 103.041 57.161 1.00 7.96 525 LYS C C 1
ATOM 4144 O O . LYS C 1 103 ? 8.783 103.365 56.165 1.00 8.20 525 LYS C O 1
ATOM 4150 N N . THR C 1 104 ? 8.723 103.043 58.364 1.00 7.50 526 THR C N 1
ATOM 4151 C CA . THR C 1 104 ? 10.130 103.404 58.537 1.00 7.53 526 THR C CA 1
ATOM 4152 C C . THR C 1 104 ? 11.068 102.402 57.847 1.00 8.00 526 THR C C 1
ATOM 4153 O O . THR C 1 104 ? 12.136 102.748 57.367 1.00 8.51 526 THR C O 1
ATOM 4157 N N . LEU C 1 105 ? 10.641 101.152 57.798 1.00 8.03 527 LEU C N 1
ATOM 4158 C CA . LEU C 1 105 ? 11.447 100.096 57.206 1.00 8.07 527 LEU C CA 1
ATOM 4159 C C . LEU C 1 105 ? 11.661 100.333 55.711 1.00 8.68 527 LEU C C 1
ATOM 4160 O O . LEU C 1 105 ? 12.582 99.799 55.124 1.00 8.98 527 LEU C O 1
ATOM 4165 N N . LYS C 1 106 ? 10.820 101.166 55.118 1.00 8.68 528 LYS C N 1
ATOM 4166 C CA . LYS C 1 106 ? 10.926 101.454 53.688 1.00 9.10 528 LYS C CA 1
ATOM 4167 C C . LYS C 1 106 ? 12.270 102.113 53.409 1.00 9.49 528 LYS C C 1
ATOM 4168 O O . LYS C 1 106 ? 12.789 102.043 52.313 1.00 10.39 528 LYS C O 1
ATOM 4174 N N . GLN C 1 107 ? 12.817 102.759 54.422 1.00 10.05 529 GLN C N 1
ATOM 4175 C CA . GLN C 1 107 ? 14.113 103.409 54.302 1.00 10.21 529 GLN C CA 1
ATOM 4176 C C . GLN C 1 107 ? 15.237 102.408 54.072 1.00 10.43 529 GLN C C 1
ATOM 4177 O O . GLN C 1 107 ? 16.300 102.760 53.586 1.00 11.46 529 GLN C O 1
ATOM 4183 N N . HIS C 1 108 ? 15.013 101.175 54.495 1.00 10.52 530 HIS C N 1
ATOM 4184 C CA . HIS C 1 108 ? 16.058 100.161 54.463 1.00 10.38 530 HIS C CA 1
ATOM 4185 C C . HIS C 1 108 ? 15.757 98.888 53.677 1.00 10.52 530 HIS C C 1
ATOM 4186 O O . HIS C 1 108 ? 16.640 98.066 53.481 1.00 10.91 530 HIS C O 1
ATOM 4193 N N . ILE C 1 109 ? 14.513 98.722 53.258 1.00 10.48 531 ILE C N 1
ATOM 4194 C CA . ILE C 1 109 ? 14.063 97.476 52.650 1.00 10.75 531 ILE C CA 1
ATOM 4195 C C . ILE C 1 109 ? 14.777 97.156 51.340 1.00 11.30 531 ILE C C 1
ATOM 4196 O O . ILE C 1 109 ? 14.916 96.003 50.981 1.00 10.68 531 ILE C O 1
ATOM 4201 N N . LYS C 1 110 ? 15.237 98.192 50.656 1.00 12.41 532 LYS C N 1
ATOM 4202 C CA . LYS C 1 110 ? 15.943 98.022 49.396 1.00 13.73 532 LYS C CA 1
ATOM 4203 C C . LYS C 1 110 ? 17.455 98.137 49.560 1.00 14.22 532 LYS C C 1
ATOM 4204 O O . LYS C 1 110 ? 18.166 98.357 48.594 1.00 15.00 532 LYS C O 1
ATOM 4210 N N . ASP C 1 111 ? 17.936 97.990 50.789 1.00 14.53 533 ASP C N 1
ATOM 4211 C CA . ASP C 1 111 ? 19.365 98.025 51.052 1.00 15.35 533 ASP C CA 1
ATOM 4212 C C . ASP C 1 111 ? 19.931 96.628 50.863 1.00 15.57 533 ASP C C 1
ATOM 4213 O O . ASP C 1 111 ? 20.105 95.885 51.812 1.00 15.14 533 ASP C O 1
ATOM 4218 N N . TYR C 1 112 ? 20.231 96.313 49.612 1.00 16.41 534 TYR C N 1
ATOM 4219 C CA . TYR C 1 112 ? 20.685 94.992 49.193 1.00 16.97 534 TYR C CA 1
ATOM 4220 C C . TYR C 1 112 ? 22.041 94.615 49.762 1.00 17.39 534 TYR C C 1
ATOM 4221 O O . TYR C 1 112 ? 22.427 93.460 49.743 1.00 17.94 534 TYR C O 1
ATOM 4230 N N . THR C 1 113 ? 22.758 95.599 50.272 1.00 17.64 535 THR C N 1
ATOM 4231 C CA . THR C 1 113 ? 24.007 95.332 50.966 1.00 18.07 535 THR C CA 1
ATOM 4232 C C . THR C 1 113 ? 23.795 94.592 52.299 1.00 17.34 535 THR C C 1
ATOM 4233 O O . THR C 1 113 ? 24.677 93.893 52.760 1.00 18.07 535 THR C O 1
ATOM 4237 N N . GLU C 1 114 ? 22.620 94.736 52.910 1.00 16.12 536 GLU C N 1
ATOM 4238 C CA . GLU C 1 114 ? 22.341 93.989 54.134 1.00 14.79 536 GLU C CA 1
ATOM 4239 C C . GLU C 1 114 ? 22.279 92.508 53.791 1.00 14.23 536 GLU C C 1
ATOM 4240 O O . GLU C 1 114 ? 21.604 92.120 52.854 1.00 13.90 536 GLU C O 1
ATOM 4246 N N . PRO C 1 115 ? 22.932 91.678 54.589 1.00 13.64 537 PRO C N 1
ATOM 4247 C CA . PRO C 1 115 ? 22.983 90.243 54.313 1.00 13.68 537 PRO C CA 1
ATOM 4248 C C . PRO C 1 115 ? 21.592 89.615 54.290 1.00 13.26 537 PRO C C 1
ATOM 4249 O O . PRO C 1 115 ? 21.344 88.722 53.501 1.00 13.75 537 PRO C O 1
ATOM 4253 N N . ALA C 1 116 ? 20.696 90.097 55.138 1.00 12.60 538 ALA C N 1
ATOM 4254 C CA . ALA C 1 116 ? 19.340 89.556 55.197 1.00 11.96 538 ALA C CA 1
ATOM 4255 C C . ALA C 1 116 ? 18.547 89.749 53.911 1.00 11.65 538 ALA C C 1
ATOM 4256 O O . ALA C 1 116 ? 17.688 88.950 53.587 1.00 11.41 538 ALA C O 1
ATOM 4258 N N . ILE C 1 117 ? 18.820 90.831 53.196 1.00 11.47 539 ILE C N 1
ATOM 4259 C CA . ILE C 1 117 ? 17.996 91.177 52.057 1.00 11.90 539 ILE C CA 1
ATOM 4260 C C . ILE C 1 117 ? 18.557 90.672 50.745 1.00 12.23 539 ILE C C 1
ATOM 4261 O O . ILE C 1 117 ? 19.690 90.941 50.402 1.00 13.04 539 ILE C O 1
ATOM 4266 N N . GLN C 1 118 ? 17.716 89.967 50.008 1.00 12.32 540 GLN C N 1
ATOM 4267 C CA . GLN C 1 118 ? 18.099 89.411 48.720 1.00 12.73 540 GLN C CA 1
ATOM 4268 C C . GLN C 1 118 ? 17.134 89.886 47.642 1.00 12.80 540 GLN C C 1
ATOM 4269 O O . GLN C 1 118 ? 16.113 90.483 47.939 1.00 12.24 540 GLN C O 1
ATOM 4275 N N . LYS C 1 119 ? 17.488 89.635 46.387 1.00 12.88 541 LYS C N 1
ATOM 4276 C CA . LYS C 1 119 ? 16.669 90.059 45.271 1.00 13.46 541 LYS C CA 1
ATOM 4277 C C . LYS C 1 119 ? 15.910 88.859 44.769 1.00 13.19 541 LYS C C 1
ATOM 4278 O O . LYS C 1 119 ? 16.496 87.861 44.404 1.00 13.47 541 LYS C O 1
ATOM 4284 N N . TYR C 1 120 ? 14.592 88.972 44.739 1.00 12.89 542 TYR C N 1
ATOM 4285 C CA . TYR C 1 120 ? 13.768 87.848 44.344 1.00 12.99 542 TYR C CA 1
ATOM 4286 C C . TYR C 1 120 ? 14.090 87.396 42.919 1.00 13.15 542 TYR C C 1
ATOM 4287 O O . TYR C 1 120 ? 14.275 88.207 42.028 1.00 13.57 542 TYR C O 1
ATOM 4296 N N . TYR C 1 121 ? 14.190 86.086 42.730 1.00 13.20 543 TYR C N 1
ATOM 4297 C CA . TYR C 1 121 ? 14.464 85.520 41.422 1.00 14.21 543 TYR C CA 1
ATOM 4298 C C . TYR C 1 121 ? 13.444 84.428 41.101 1.00 14.31 543 TYR C C 1
ATOM 4299 O O . TYR C 1 121 ? 13.463 83.362 41.695 1.00 13.49 543 TYR C O 1
ATOM 4308 N N . PRO C 1 122 ? 12.582 84.674 40.124 1.00 14.56 544 PRO C N 1
ATOM 4309 C CA . PRO C 1 122 ? 11.535 83.716 39.765 1.00 14.63 544 PRO C CA 1
ATOM 4310 C C . PRO C 1 122 ? 12.076 82.369 39.295 1.00 14.56 544 PRO C C 1
ATOM 4311 O O . PRO C 1 122 ? 11.471 81.350 39.580 1.00 14.40 544 PRO C O 1
ATOM 4315 N N . GLY C 1 123 ? 13.211 82.381 38.610 1.00 14.89 545 GLY C N 1
ATOM 4316 C CA . GLY C 1 123 ? 13.733 81.197 37.957 1.00 15.16 545 GLY C CA 1
ATOM 4317 C C . GLY C 1 123 ? 14.039 80.034 38.872 1.00 15.07 545 GLY C C 1
ATOM 4318 O O . GLY C 1 123 ? 13.816 78.887 38.515 1.00 15.92 545 GLY C O 1
ATOM 4319 N N . THR C 1 124 ? 14.547 80.342 40.054 1.00 14.60 546 THR C N 1
ATOM 4320 C CA . THR C 1 124 ? 14.881 79.318 41.031 1.00 14.09 546 THR C CA 1
ATOM 4321 C C . THR C 1 124 ? 13.820 79.182 42.123 1.00 13.93 546 THR C C 1
ATOM 4322 O O . THR C 1 124 ? 14.030 78.492 43.102 1.00 14.55 546 THR C O 1
ATOM 4326 N N . THR C 1 125 ? 12.681 79.839 41.934 1.00 13.56 547 THR C N 1
ATOM 4327 C CA . THR C 1 125 ? 11.583 79.754 42.882 1.00 13.37 547 THR C CA 1
ATOM 4328 C C . THR C 1 125 ? 10.712 78.599 42.423 1.00 13.74 547 THR C C 1
ATOM 4329 O O . THR C 1 125 ? 10.007 78.693 41.439 1.00 14.29 547 THR C O 1
ATOM 4333 N N . ASN C 1 126 ? 10.825 77.482 43.121 1.00 13.14 548 ASN C N 1
ATOM 4334 C CA . ASN C 1 126 ? 10.097 76.293 42.731 1.00 13.66 548 ASN C CA 1
ATOM 4335 C C . ASN C 1 126 ? 8.732 76.168 43.411 1.00 12.89 548 ASN C C 1
ATOM 4336 O O . ASN C 1 126 ? 8.577 75.509 44.429 1.00 14.00 548 ASN C O 1
ATOM 4341 N N . LEU C 1 127 ? 7.749 76.819 42.804 1.00 11.53 549 LEU C N 1
ATOM 4342 C CA . LEU C 1 127 ? 6.378 76.861 43.285 1.00 10.92 549 LEU C CA 1
ATOM 4343 C C . LEU C 1 127 ? 5.434 76.714 42.108 1.00 10.76 549 LEU C C 1
ATOM 4344 O O . LEU C 1 127 ? 5.809 76.988 40.983 1.00 10.75 549 LEU C O 1
ATOM 4349 N N . ASP C 1 128 ? 4.190 76.367 42.395 1.00 10.30 550 ASP C N 1
ATOM 4350 C CA . ASP C 1 128 ? 3.195 76.173 41.362 1.00 10.23 550 ASP C CA 1
ATOM 4351 C C . ASP C 1 128 ? 3.045 77.452 40.566 1.00 10.54 550 ASP C C 1
ATOM 4352 O O . ASP C 1 128 ? 3.221 78.532 41.096 1.00 10.05 550 ASP C O 1
ATOM 4357 N N . GLU C 1 129 ? 2.671 77.312 39.302 1.00 11.08 551 GLU C N 1
ATOM 4358 C CA . GLU C 1 129 ? 2.498 78.464 38.436 1.00 12.39 551 GLU C CA 1
ATOM 4359 C C . GLU C 1 129 ? 1.444 79.387 39.024 1.00 12.28 551 GLU C C 1
ATOM 4360 O O . GLU C 1 129 ? 1.631 80.585 39.085 1.00 12.74 551 GLU C O 1
ATOM 4366 N N . GLN C 1 130 ? 0.335 78.819 39.473 1.00 12.23 552 GLN C N 1
ATOM 4367 C CA . GLN C 1 130 ? -0.756 79.611 40.014 1.00 12.36 552 GLN C CA 1
ATOM 4368 C C . GLN C 1 130 ? -0.331 80.374 41.263 1.00 11.89 552 GLN C C 1
ATOM 4369 O O . GLN C 1 130 ? -0.740 81.499 41.481 1.00 12.19 552 GLN C O 1
ATOM 4375 N N . LEU C 1 131 ? 0.487 79.742 42.087 1.00 11.87 553 LEU C N 1
ATOM 4376 C CA . LEU C 1 131 ? 0.927 80.385 43.308 1.00 11.58 553 LEU C CA 1
ATOM 4377 C C . LEU C 1 131 ? 1.857 81.551 42.989 1.00 12.21 553 LEU C C 1
ATOM 4378 O O . LEU C 1 131 ? 1.771 82.594 43.600 1.00 11.76 553 LEU C O 1
ATOM 4383 N N . LYS C 1 132 ? 2.733 81.376 42.014 1.00 12.92 554 LYS C N 1
ATOM 4384 C CA . LYS C 1 132 ? 3.614 82.466 41.627 1.00 14.42 554 LYS C CA 1
ATOM 4385 C C . LYS C 1 132 ? 2.775 83.626 41.124 1.00 14.94 554 LYS C C 1
ATOM 4386 O O . LYS C 1 132 ? 3.079 84.773 41.387 1.00 14.95 554 LYS C O 1
ATOM 4392 N N . GLN C 1 133 ? 1.715 83.318 40.396 1.00 15.71 555 GLN C N 1
ATOM 4393 C CA . GLN C 1 133 ? 0.846 84.357 39.863 1.00 16.99 555 GLN C CA 1
ATOM 4394 C C . GLN C 1 133 ? 0.218 85.150 41.000 1.00 16.91 555 GLN C C 1
ATOM 4395 O O . GLN C 1 133 ? 0.151 86.368 40.950 1.00 17.44 555 GLN C O 1
ATOM 4401 N N . ARG C 1 134 ? -0.241 84.452 42.031 1.00 16.52 556 ARG C N 1
ATOM 4402 C CA . ARG C 1 134 ? -0.832 85.111 43.193 1.00 16.36 556 ARG C CA 1
ATOM 4403 C C . ARG C 1 134 ? 0.154 85.990 43.943 1.00 15.53 556 ARG C C 1
ATOM 4404 O O . ARG C 1 134 ? -0.201 87.046 44.438 1.00 16.05 556 ARG C O 1
ATOM 4412 N N . LEU C 1 135 ? 1.393 85.546 44.030 1.00 14.94 557 LEU C N 1
ATOM 4413 C CA . LEU C 1 135 ? 2.394 86.321 44.729 1.00 14.32 557 LEU C CA 1
ATOM 4414 C C . LEU C 1 135 ? 2.556 87.666 44.043 1.00 14.08 557 LEU C C 1
ATOM 4415 O O . LEU C 1 135 ? 2.779 88.668 44.705 1.00 13.50 557 LEU C O 1
ATOM 4420 N N . ASN C 1 136 ? 2.443 87.682 42.718 1.00 14.13 558 ASN C N 1
ATOM 4421 C CA . ASN C 1 136 ? 2.527 88.933 41.973 1.00 14.44 558 ASN C CA 1
ATOM 4422 C C . ASN C 1 136 ? 3.782 89.749 42.282 1.00 14.04 558 ASN C C 1
ATOM 4423 O O . ASN C 1 136 ? 3.716 90.936 42.546 1.00 13.89 558 ASN C O 1
ATOM 4428 N N . LEU C 1 137 ? 4.921 89.087 42.235 1.00 13.24 559 LEU C N 1
ATOM 4429 C CA . LEU C 1 137 ? 6.192 89.720 42.512 1.00 13.25 559 LEU C CA 1
ATOM 4430 C C . LEU C 1 137 ? 6.919 90.080 41.229 1.00 13.37 559 LEU C C 1
ATOM 4431 O O . LEU C 1 137 ? 6.609 89.563 40.162 1.00 14.33 559 LEU C O 1
ATOM 4436 N N . ALA C 1 138 ? 7.896 90.962 41.356 1.00 13.30 560 ALA C N 1
ATOM 4437 C CA . ALA C 1 138 ? 8.728 91.360 40.238 1.00 13.11 560 ALA C CA 1
ATOM 4438 C C . ALA C 1 138 ? 10.136 90.911 40.551 1.00 13.09 560 ALA C C 1
ATOM 4439 O O . ALA C 1 138 ? 10.554 90.919 41.691 1.00 12.52 560 ALA C O 1
ATOM 4441 N N . GLU C 1 139 ? 10.877 90.528 39.526 1.00 13.69 561 GLU C N 1
ATOM 4442 C CA . GLU C 1 139 ? 12.233 90.092 39.743 1.00 14.40 561 GLU C CA 1
ATOM 4443 C C . GLU C 1 139 ? 12.972 91.262 40.369 1.00 14.03 561 GLU C C 1
ATOM 4444 O O . GLU C 1 139 ? 12.840 92.399 39.936 1.00 14.11 561 GLU C O 1
ATOM 4450 N N . GLY C 1 140 ? 13.757 90.966 41.394 1.00 13.11 562 GLY C N 1
ATOM 4451 C CA . GLY C 1 140 ? 14.495 91.975 42.118 1.00 12.74 562 GLY C CA 1
ATOM 4452 C C . GLY C 1 140 ? 13.801 92.549 43.342 1.00 12.33 562 GLY C C 1
ATOM 4453 O O . GLY C 1 140 ? 14.413 93.299 44.072 1.00 12.86 562 GLY C O 1
ATOM 4454 N N . ASP C 1 141 ? 12.546 92.181 43.579 1.00 11.79 563 ASP C N 1
ATOM 4455 C CA . ASP C 1 141 ? 11.849 92.662 44.772 1.00 11.34 563 ASP C CA 1
ATOM 4456 C C . ASP C 1 141 ? 12.571 92.127 45.992 1.00 10.72 563 ASP C C 1
ATOM 4457 O O . ASP C 1 141 ? 13.056 91.016 45.972 1.00 10.85 563 ASP C O 1
ATOM 4462 N N . PRO C 1 142 ? 12.623 92.904 47.064 1.00 9.94 564 PRO C N 1
ATOM 4463 C CA . PRO C 1 142 ? 13.326 92.426 48.251 1.00 9.47 564 PRO C CA 1
ATOM 4464 C C . PRO C 1 142 ? 12.691 91.156 48.801 1.00 9.53 564 PRO C C 1
ATOM 4465 O O . PRO C 1 142 ? 11.480 91.053 48.841 1.00 9.16 564 PRO C O 1
ATOM 4469 N N . VAL C 1 143 ? 13.523 90.199 49.191 1.00 9.40 565 VAL C N 1
ATOM 4470 C CA . VAL C 1 143 ? 13.057 89.001 49.862 1.00 9.74 565 VAL C CA 1
ATOM 4471 C C . VAL C 1 143 ? 13.934 88.709 51.075 1.00 9.58 565 VAL C C 1
ATOM 4472 O O . VAL C 1 143 ? 15.141 88.897 51.032 1.00 9.51 565 VAL C O 1
ATOM 4476 N N . ILE C 1 144 ? 13.305 88.292 52.164 1.00 9.16 566 ILE C N 1
ATOM 4477 C CA . ILE C 1 144 ? 14.038 87.989 53.382 1.00 9.23 566 ILE C CA 1
ATOM 4478 C C . ILE C 1 144 ? 13.678 86.611 53.922 1.00 8.61 566 ILE C C 1
ATOM 4479 O O . ILE C 1 144 ? 12.517 86.295 54.086 1.00 8.22 566 ILE C O 1
ATOM 4484 N N . SER C 1 145 ? 14.695 85.811 54.213 1.00 8.44 567 SER C N 1
ATOM 4485 C CA . SER C 1 145 ? 14.513 84.499 54.818 1.00 8.50 567 SER C CA 1
ATOM 4486 C C . SER C 1 145 ? 14.140 84.658 56.290 1.00 8.26 567 SER C C 1
ATOM 4487 O O . SER C 1 145 ? 14.838 85.320 57.030 1.00 8.85 567 SER C O 1
ATOM 4490 N N . MET C 1 146 ? 13.040 84.039 56.705 1.00 8.29 568 MET C N 1
ATOM 4491 C CA A MET C 1 146 ? 12.439 84.127 57.996 0.50 7.67 568 MET C CA 1
ATOM 4492 C CA B MET C 1 146 ? 12.516 84.108 58.026 0.50 8.60 568 MET C CA 1
ATOM 4493 C C . MET C 1 146 ? 12.119 82.744 58.458 1.00 8.17 568 MET C C 1
ATOM 4494 O O . MET C 1 146 ? 11.965 81.814 57.703 1.00 8.32 568 MET C O 1
ATOM 4503 N N . GLY C 1 147 ? 11.794 82.625 59.713 1.00 7.88 569 GLY C N 1
ATOM 4504 C CA . GLY C 1 147 ? 11.230 81.424 60.285 1.00 7.60 569 GLY C CA 1
ATOM 4505 C C . GLY C 1 147 ? 10.329 81.753 61.445 1.00 7.36 569 GLY C C 1
ATOM 4506 O O . GLY C 1 147 ? 10.552 82.735 62.148 1.00 6.87 569 GLY C O 1
ATOM 4507 N N . ASP C 1 148 ? 9.318 80.920 61.646 1.00 7.55 570 ASP C N 1
ATOM 4508 C CA . ASP C 1 148 ? 8.449 81.062 62.799 1.00 7.79 570 ASP C CA 1
ATOM 4509 C C . ASP C 1 148 ? 9.111 80.417 64.013 1.00 8.00 570 ASP C C 1
ATOM 4510 O O . ASP C 1 148 ? 10.202 79.899 63.918 1.00 7.84 570 ASP C O 1
ATOM 4515 N N . THR C 1 149 ? 8.443 80.475 65.151 1.00 8.52 571 THR C N 1
ATOM 4516 C CA . THR C 1 149 ? 9.023 80.006 66.397 1.00 8.84 571 THR C CA 1
ATOM 4517 C C . THR C 1 149 ? 9.175 78.494 66.467 1.00 9.37 571 THR C C 1
ATOM 4518 O O . THR C 1 149 ? 9.792 77.985 67.378 1.00 9.78 571 THR C O 1
ATOM 4522 N N . ASN C 1 150 ? 8.603 77.793 65.494 1.00 9.37 572 ASN C N 1
ATOM 4523 C CA . ASN C 1 150 ? 8.765 76.345 65.386 1.00 9.49 572 ASN C CA 1
ATOM 4524 C C . ASN C 1 150 ? 9.859 75.965 64.405 1.00 9.37 572 ASN C C 1
ATOM 4525 O O . ASN C 1 150 ? 10.090 74.791 64.167 1.00 9.98 572 ASN C O 1
ATOM 4530 N N . GLY C 1 151 ? 10.535 76.958 63.839 1.00 8.77 573 GLY C N 1
ATOM 4531 C CA . GLY C 1 151 ? 11.537 76.683 62.825 1.00 8.62 573 GLY C CA 1
ATOM 4532 C C . GLY C 1 151 ? 10.986 76.343 61.447 1.00 8.15 573 GLY C C 1
ATOM 4533 O O . GLY C 1 151 ? 11.635 75.672 60.667 1.00 8.54 573 GLY C O 1
ATOM 4534 N N . ARG C 1 152 ? 9.788 76.827 61.147 1.00 8.40 574 ARG C N 1
ATOM 4535 C CA . ARG C 1 152 ? 9.192 76.600 59.839 1.00 8.37 574 ARG C CA 1
ATOM 4536 C C . ARG C 1 152 ? 9.570 77.780 58.963 1.00 8.63 574 ARG C C 1
ATOM 4537 O O . ARG C 1 152 ? 9.135 78.900 59.195 1.00 8.79 574 ARG C O 1
ATOM 4545 N N . ARG C 1 153 ? 10.392 77.502 57.960 1.00 8.49 575 ARG C N 1
ATOM 4546 C CA . ARG C 1 153 ? 10.936 78.519 57.079 1.00 8.88 575 ARG C CA 1
ATOM 4547 C C . ARG C 1 153 ? 9.843 79.216 56.283 1.00 8.42 575 ARG C C 1
ATOM 4548 O O . ARG C 1 153 ? 8.868 78.603 55.864 1.00 8.54 575 ARG C O 1
ATOM 4556 N N . ALA C 1 154 ? 10.051 80.514 56.082 1.00 7.86 576 ALA C N 1
ATOM 4557 C CA . ALA C 1 154 ? 9.098 81.403 55.429 1.00 8.46 576 ALA C CA 1
ATOM 4558 C C . ALA C 1 154 ? 9.831 82.556 54.753 1.00 8.04 576 ALA C C 1
ATOM 4559 O O . ALA C 1 154 ? 11.031 82.682 54.873 1.00 8.22 576 ALA C O 1
ATOM 4561 N N . ALA C 1 155 ? 9.095 83.386 54.030 1.00 8.18 577 ALA C N 1
ATOM 4562 C CA . ALA C 1 155 ? 9.702 84.517 53.363 1.00 8.33 577 ALA C CA 1
ATOM 4563 C C . ALA C 1 155 ? 8.916 85.792 53.580 1.00 7.88 577 ALA C C 1
ATOM 4564 O O . ALA C 1 155 ? 7.703 85.775 53.569 1.00 8.74 577 ALA C O 1
ATOM 4566 N N . LEU C 1 156 ? 9.629 86.899 53.753 1.00 7.54 578 LEU C N 1
ATOM 4567 C CA . LEU C 1 156 ? 9.001 88.208 53.800 1.00 7.90 578 LEU C CA 1
ATOM 4568 C C . LEU C 1 156 ? 9.445 88.939 52.540 1.00 7.96 578 LEU C C 1
ATOM 4569 O O . LEU C 1 156 ? 10.634 89.088 52.291 1.00 8.90 578 LEU C O 1
ATOM 4574 N N . PHE C 1 157 ? 8.476 89.382 51.750 1.00 8.38 579 PHE C N 1
ATOM 4575 C CA . PHE C 1 157 ? 8.761 90.089 50.517 1.00 8.49 579 PHE C CA 1
ATOM 4576 C C . PHE C 1 157 ? 8.323 91.536 50.652 1.00 8.64 579 PHE C C 1
ATOM 4577 O O . PHE C 1 157 ? 7.444 91.856 51.434 1.00 8.27 579 PHE C O 1
ATOM 4585 N N . TYR C 1 158 ? 8.941 92.404 49.864 1.00 8.68 580 TYR C N 1
ATOM 4586 C CA . TYR C 1 158 ? 8.427 93.743 49.687 1.00 9.16 580 TYR C CA 1
ATOM 4587 C C . TYR C 1 158 ? 8.021 93.806 48.221 1.00 9.16 580 TYR C C 1
ATOM 4588 O O . TYR C 1 158 ? 8.874 93.788 47.340 1.00 9.87 580 TYR C O 1
ATOM 4597 N N . ARG C 1 159 ? 6.717 93.885 47.968 1.00 9.36 581 ARG C N 1
ATOM 4598 C CA . ARG C 1 159 ? 6.229 93.972 46.597 1.00 9.95 581 ARG C CA 1
ATOM 4599 C C . ARG C 1 159 ? 6.223 95.447 46.238 1.00 10.29 581 ARG C C 1
ATOM 4600 O O . ARG C 1 159 ? 5.312 96.182 46.575 1.00 10.56 581 ARG C O 1
ATOM 4608 N N . THR C 1 160 ? 7.259 95.856 45.525 1.00 11.43 582 THR C N 1
ATOM 4609 C CA . THR C 1 160 ? 7.508 97.254 45.218 1.00 12.19 582 THR C CA 1
ATOM 4610 C C . THR C 1 160 ? 6.386 97.903 44.423 1.00 12.38 582 THR C C 1
ATOM 4611 O O . THR C 1 160 ? 6.120 99.077 44.594 1.00 12.73 582 THR C O 1
ATOM 4615 N N . SER C 1 161 ? 5.715 97.133 43.578 1.00 12.62 583 SER C N 1
ATOM 4616 C CA . SER C 1 161 ? 4.686 97.697 42.717 1.00 13.26 583 SER C CA 1
ATOM 4617 C C . SER C 1 161 ? 3.552 98.337 43.505 1.00 13.63 583 SER C C 1
ATOM 4618 O O . SER C 1 161 ? 3.021 99.355 43.093 1.00 14.58 583 SER C O 1
ATOM 4621 N N . ASP C 1 162 ? 3.147 97.720 44.609 1.00 13.21 584 ASP C N 1
ATOM 4622 C CA . ASP C 1 162 ? 2.116 98.315 45.454 1.00 12.75 584 ASP C CA 1
ATOM 4623 C C . ASP C 1 162 ? 2.581 98.654 46.882 1.00 12.11 584 ASP C C 1
ATOM 4624 O O . ASP C 1 162 ? 1.766 98.917 47.747 1.00 12.06 584 ASP C O 1
ATOM 4629 N N . GLU C 1 163 ? 3.888 98.629 47.112 1.00 11.41 585 GLU C N 1
ATOM 4630 C CA A GLU C 1 163 ? 4.512 98.979 48.404 0.50 11.05 585 GLU C CA 1
ATOM 4631 C CA B GLU C 1 163 ? 4.483 99.016 48.400 0.50 10.99 585 GLU C CA 1
ATOM 4632 C C . GLU C 1 163 ? 3.948 98.205 49.555 1.00 10.87 585 GLU C C 1
ATOM 4633 O O . GLU C 1 163 ? 3.734 98.728 50.639 1.00 10.84 585 GLU C O 1
ATOM 4644 N N . LYS C 1 164 ? 3.758 96.912 49.333 1.00 9.80 586 LYS C N 1
ATOM 4645 C CA . LYS C 1 164 ? 3.221 96.031 50.359 1.00 9.38 586 LYS C CA 1
ATOM 4646 C C . LYS C 1 164 ? 4.250 95.024 50.851 1.00 8.91 586 LYS C C 1
ATOM 4647 O O . LYS C 1 164 ? 4.992 94.453 50.070 1.00 9.07 586 LYS C O 1
ATOM 4653 N N . TYR C 1 165 ? 4.272 94.811 52.158 1.00 7.67 587 TYR C N 1
ATOM 4654 C CA . TYR C 1 165 ? 5.129 93.795 52.745 1.00 7.64 587 TYR C CA 1
ATOM 4655 C C . TYR C 1 165 ? 4.292 92.529 52.808 1.00 7.60 587 TYR C C 1
ATOM 4656 O O . TYR C 1 165 ? 3.245 92.496 53.433 1.00 8.16 587 TYR C O 1
ATOM 4665 N N . ILE C 1 166 ? 4.764 91.496 52.128 1.00 7.84 588 ILE C N 1
ATOM 4666 C CA . ILE C 1 166 ? 4.014 90.270 52.012 1.00 8.12 588 ILE C CA 1
ATOM 4667 C C . ILE C 1 166 ? 4.687 89.152 52.776 1.00 7.83 588 ILE C C 1
ATOM 4668 O O . ILE C 1 166 ? 5.818 88.810 52.501 1.00 8.56 588 ILE C O 1
ATOM 4673 N N . LEU C 1 167 ? 3.971 88.574 53.727 1.00 7.64 589 LEU C N 1
ATOM 4674 C CA . LEU C 1 167 ? 4.517 87.471 54.493 1.00 7.91 589 LEU C CA 1
ATOM 4675 C C . LEU C 1 167 ? 3.986 86.177 53.886 1.00 7.91 589 LEU C C 1
ATOM 4676 O O . LEU C 1 167 ? 2.793 85.966 53.827 1.00 7.98 589 LEU C O 1
ATOM 4681 N N . PHE C 1 168 ? 4.893 85.330 53.414 1.00 7.24 590 PHE C N 1
ATOM 4682 C CA . PHE C 1 168 ? 4.518 84.117 52.702 1.00 7.75 590 PHE C CA 1
ATOM 4683 C C . PHE C 1 168 ? 4.966 82.886 53.473 1.00 7.32 590 PHE C C 1
ATOM 4684 O O . PHE C 1 168 ? 6.134 82.731 53.764 1.00 7.29 590 PHE C O 1
ATOM 4692 N N . PHE C 1 169 ? 4.009 82.034 53.817 1.00 7.59 591 PHE C N 1
ATOM 4693 C CA . PHE C 1 169 ? 4.298 80.854 54.607 1.00 8.02 591 PHE C CA 1
ATOM 4694 C C . PHE C 1 169 ? 3.236 79.784 54.410 1.00 7.70 591 PHE C C 1
ATOM 4695 O O . PHE C 1 169 ? 2.145 80.067 53.953 1.00 8.05 591 PHE C O 1
ATOM 4703 N N . SER C 1 170 ? 3.560 78.548 54.765 1.00 7.49 592 SER C N 1
ATOM 4704 C CA . SER C 1 170 ? 2.583 77.476 54.690 1.00 7.52 592 SER C CA 1
ATOM 4705 C C . SER C 1 170 ? 2.050 77.135 56.078 1.00 8.10 592 SER C C 1
ATOM 4706 O O . SER C 1 170 ? 2.652 77.477 57.079 1.00 8.31 592 SER C O 1
ATOM 4709 N N . THR C 1 171 ? 0.906 76.467 56.106 1.00 8.24 593 THR C N 1
ATOM 4710 C CA . THR C 1 171 ? 0.334 75.939 57.330 1.00 8.71 593 THR C CA 1
ATOM 4711 C C . THR C 1 171 ? 0.053 74.456 57.112 1.00 9.24 593 THR C C 1
ATOM 4712 O O . THR C 1 171 ? -0.101 74.014 55.984 1.00 9.25 593 THR C O 1
ATOM 4716 N N . THR C 1 172 ? 0.044 73.697 58.199 1.00 9.74 594 THR C N 1
ATOM 4717 C CA . THR C 1 172 ? -0.228 72.264 58.153 1.00 10.54 594 THR C CA 1
ATOM 4718 C C . THR C 1 172 ? -1.666 71.944 57.757 1.00 10.83 594 THR C C 1
ATOM 4719 O O . THR C 1 172 ? -1.943 70.878 57.231 1.00 11.45 594 THR C O 1
ATOM 4723 N N . GLU C 1 173 ? -2.578 72.869 58.036 1.00 10.85 595 GLU C N 1
ATOM 4724 C CA . GLU C 1 173 ? -3.998 72.668 57.777 1.00 11.08 595 GLU C CA 1
ATOM 4725 C C . GLU C 1 173 ? -4.646 73.960 57.295 1.00 10.81 595 GLU C C 1
ATOM 4726 O O . GLU C 1 173 ? -4.033 75.025 57.328 1.00 10.15 595 GLU C O 1
ATOM 4732 N N . ASP C 1 174 ? -5.893 73.846 56.856 1.00 10.92 596 ASP C N 1
ATOM 4733 C CA . ASP C 1 174 ? -6.649 74.970 56.318 1.00 10.77 596 ASP C CA 1
ATOM 4734 C C . ASP C 1 174 ? -6.734 76.050 57.394 1.00 10.50 596 ASP C C 1
ATOM 4735 O O . ASP C 1 174 ? -7.164 75.777 58.497 1.00 10.96 596 ASP C O 1
ATOM 4740 N N . PRO C 1 175 ? -6.310 77.268 57.066 1.00 10.02 597 PRO C N 1
ATOM 4741 C CA . PRO C 1 175 ? -6.386 78.394 58.005 1.00 10.34 597 PRO C CA 1
ATOM 4742 C C . PRO C 1 175 ? -7.821 78.894 58.145 1.00 10.86 597 PRO C C 1
ATOM 4743 O O . PRO C 1 175 ? -8.122 79.681 59.028 1.00 10.60 597 PRO C O 1
ATOM 4747 N N . GLY C 1 176 ? -8.687 78.414 57.263 1.00 11.52 598 GLY C N 1
ATOM 4748 C CA . GLY C 1 176 ? -10.074 78.834 57.206 1.00 11.94 598 GLY C CA 1
ATOM 4749 C C . GLY C 1 176 ? -10.303 79.802 56.061 1.00 12.80 598 GLY C C 1
ATOM 4750 O O . GLY C 1 176 ? -9.416 80.529 55.675 1.00 12.29 598 GLY C O 1
ATOM 4751 N N . ALA C 1 177 ? -11.520 79.809 55.533 1.00 14.17 599 ALA C N 1
ATOM 4752 C CA . ALA C 1 177 ? -11.873 80.668 54.416 1.00 15.17 599 ALA C CA 1
ATOM 4753 C C . ALA C 1 177 ? -11.711 82.135 54.790 1.00 16.03 599 ALA C C 1
ATOM 4754 O O . ALA C 1 177 ? -11.368 82.948 53.958 1.00 17.03 599 ALA C O 1
ATOM 4756 N N . GLN C 1 178 ? -11.981 82.450 56.049 1.00 16.45 600 GLN C N 1
ATOM 4757 C CA . GLN C 1 178 ? -11.826 83.803 56.559 1.00 16.99 600 GLN C CA 1
ATOM 4758 C C . GLN C 1 178 ? -10.625 83.915 57.495 1.00 15.79 600 GLN C C 1
ATOM 4759 O O . GLN C 1 178 ? -10.532 84.839 58.288 1.00 15.89 600 GLN C O 1
ATOM 4765 N N . TYR C 1 179 ? -9.736 82.935 57.426 1.00 14.44 601 TYR C N 1
ATOM 4766 C CA . TYR C 1 179 ? -8.532 82.920 58.254 1.00 13.55 601 TYR C CA 1
ATOM 4767 C C . TYR C 1 179 ? -8.851 82.839 59.742 1.00 14.11 601 TYR C C 1
ATOM 4768 O O . TYR C 1 179 ? -8.050 83.206 60.581 1.00 14.75 601 TYR C O 1
ATOM 4777 N N . GLN C 1 180 ? -10.038 82.334 60.044 1.00 13.99 602 GLN C N 1
ATOM 4778 C CA . GLN C 1 180 ? -10.505 82.179 61.416 1.00 14.88 602 GLN C CA 1
ATOM 4779 C C . GLN C 1 180 ? -9.695 81.194 62.264 1.00 14.63 602 GLN C C 1
ATOM 4780 O O . GLN C 1 180 ? -9.563 81.377 63.471 1.00 15.71 602 GLN C O 1
ATOM 4786 N N . ASN C 1 181 ? -9.222 80.120 61.643 1.00 13.91 603 ASN C N 1
ATOM 4787 C CA . ASN C 1 181 ? -8.426 79.095 62.314 1.00 13.66 603 ASN C CA 1
ATOM 4788 C C . ASN C 1 181 ? -7.003 79.465 62.698 1.00 13.20 603 ASN C C 1
ATOM 4789 O O . ASN C 1 181 ? -6.449 78.892 63.607 1.00 14.29 603 ASN C O 1
ATOM 4794 N N . LEU C 1 182 ? -6.397 80.365 61.943 1.00 11.71 604 LEU C N 1
ATOM 4795 C CA . LEU C 1 182 ? -4.974 80.589 62.079 1.00 11.12 604 LEU C CA 1
ATOM 4796 C C . LEU C 1 182 ? -4.610 81.423 63.301 1.00 10.65 604 LEU C C 1
ATOM 4797 O O . LEU C 1 182 ? -5.111 82.517 63.489 1.00 10.41 604 LEU C O 1
ATOM 4802 N N . LYS C 1 183 ? -3.737 80.874 64.134 1.00 10.32 605 LYS C N 1
ATOM 4803 C CA . LYS C 1 183 ? -3.238 81.618 65.274 1.00 10.39 605 LYS C CA 1
ATOM 4804 C C . LYS C 1 183 ? -1.787 81.956 64.922 1.00 9.82 605 LYS C C 1
ATOM 4805 O O . LYS C 1 183 ? -0.930 81.093 64.899 1.00 10.81 605 LYS C O 1
ATOM 4811 N N . MET C 1 184 ? -1.530 83.221 64.618 1.00 9.17 606 MET C N 1
ATOM 4812 C CA . MET C 1 184 ? -0.214 83.649 64.161 1.00 8.60 606 MET C CA 1
ATOM 4813 C C . MET C 1 184 ? 0.903 83.505 65.177 1.00 8.45 606 MET C C 1
ATOM 4814 O O . MET C 1 184 ? 0.699 83.669 66.363 1.00 8.60 606 MET C O 1
ATOM 4819 N N . LEU C 1 185 ? 2.092 83.249 64.656 1.00 7.98 607 LEU C N 1
ATOM 4820 C CA . LEU C 1 185 ? 3.307 83.121 65.441 1.00 7.70 607 LEU C CA 1
ATOM 4821 C C . LEU C 1 185 ? 4.239 84.261 65.069 1.00 7.29 607 LEU C C 1
ATOM 4822 O O . LEU C 1 185 ? 4.077 84.885 64.043 1.00 7.34 607 LEU C O 1
ATOM 4827 N N . TYR C 1 186 ? 5.205 84.530 65.935 1.00 6.80 608 TYR C N 1
ATOM 4828 C CA . TYR C 1 186 ? 6.235 85.509 65.649 1.00 6.66 608 TYR C CA 1
ATOM 4829 C C . TYR C 1 186 ? 7.122 84.938 64.553 1.00 6.61 608 TYR C C 1
ATOM 4830 O O . TYR C 1 186 ? 7.315 83.739 64.479 1.00 6.68 608 TYR C O 1
ATOM 4839 N N . PHE C 1 187 ? 7.680 85.810 63.734 1.00 6.54 609 PHE C N 1
ATOM 4840 C CA . PHE C 1 187 ? 8.629 85.416 62.711 1.00 6.91 609 PHE C CA 1
ATOM 4841 C C . PHE C 1 187 ? 9.928 86.143 62.986 1.00 7.30 609 PHE C C 1
ATOM 4842 O O . PHE C 1 187 ? 9.915 87.309 63.326 1.00 7.48 609 PHE C O 1
ATOM 4850 N N . TRP C 1 188 ? 11.038 85.432 62.847 1.00 6.81 610 TRP C N 1
ATOM 4851 C CA . TRP C 1 188 ? 12.361 85.988 63.085 1.00 6.55 610 TRP C CA 1
ATOM 4852 C C . TRP C 1 188 ? 13.258 85.749 61.867 1.00 6.76 610 TRP C C 1
ATOM 4853 O O . TRP C 1 188 ? 13.093 84.767 61.163 1.00 6.99 610 TRP C O 1
ATOM 4864 N N . ASN C 1 189 ? 14.202 86.648 61.611 1.00 7.08 611 ASN C N 1
ATOM 4865 C CA . ASN C 1 189 ? 15.070 86.449 60.456 1.00 7.83 611 ASN C CA 1
ATOM 4866 C C . ASN C 1 189 ? 15.942 85.200 60.598 1.00 7.87 611 ASN C C 1
ATOM 4867 O O . ASN C 1 189 ? 16.399 84.861 61.673 1.00 7.95 611 ASN C O 1
ATOM 4872 N N . TRP C 1 190 ? 16.117 84.497 59.493 1.00 8.49 612 TRP C N 1
ATOM 4873 C CA . TRP C 1 190 ? 16.825 83.231 59.481 1.00 9.13 612 TRP C CA 1
ATOM 4874 C C . TRP C 1 190 ? 18.002 83.365 58.525 1.00 9.84 612 TRP C C 1
ATOM 4875 O O . TRP C 1 190 ? 17.821 83.563 57.334 1.00 10.21 612 TRP C O 1
ATOM 4886 N N . SER C 1 191 ? 19.205 83.244 59.066 1.00 10.69 613 SER C N 1
ATOM 4887 C CA . SER C 1 191 ? 20.429 83.414 58.293 1.00 11.50 613 SER C CA 1
ATOM 4888 C C . SER C 1 191 ? 20.527 82.402 57.159 1.00 11.52 613 SER C C 1
ATOM 4889 O O . SER C 1 191 ? 20.184 81.253 57.322 1.00 11.16 613 SER C O 1
ATOM 4892 N N . TYR C 1 192 ? 21.038 82.848 56.020 1.00 12.23 614 TYR C N 1
ATOM 4893 C CA . TYR C 1 192 ? 21.136 81.994 54.839 1.00 13.35 614 TYR C CA 1
ATOM 4894 C C . TYR C 1 192 ? 22.064 80.795 55.049 1.00 14.49 614 TYR C C 1
ATOM 4895 O O . TYR C 1 192 ? 21.964 79.811 54.348 1.00 14.70 614 TYR C O 1
ATOM 4904 N N . SER C 1 193 ? 22.948 80.883 56.031 1.00 15.57 615 SER C N 1
ATOM 4905 C CA . SER C 1 193 ? 23.859 79.782 56.325 1.00 16.52 615 SER C CA 1
ATOM 4906 C C . SER C 1 193 ? 23.370 78.808 57.406 1.00 16.48 615 SER C C 1
ATOM 4907 O O . SER C 1 193 ? 24.062 77.859 57.740 1.00 17.31 615 SER C O 1
ATOM 4910 N N . ASP C 1 194 ? 22.180 79.044 57.946 1.00 15.62 616 ASP C N 1
ATOM 4911 C CA . ASP C 1 194 ? 21.650 78.221 59.029 1.00 15.08 616 ASP C CA 1
ATOM 4912 C C . ASP C 1 194 ? 20.694 77.137 58.559 1.00 14.40 616 ASP C C 1
ATOM 4913 O O . ASP C 1 194 ? 19.814 77.375 57.746 1.00 13.84 616 ASP C O 1
ATOM 4918 N N . THR C 1 195 ? 20.873 75.948 59.117 1.00 14.03 617 THR C N 1
ATOM 4919 C CA . THR C 1 195 ? 19.948 74.849 58.961 1.00 13.82 617 THR C CA 1
ATOM 4920 C C . THR C 1 195 ? 18.822 75.141 59.937 1.00 13.36 617 THR C C 1
ATOM 4921 O O . THR C 1 195 ? 18.908 76.083 60.706 1.00 13.10 617 THR C O 1
ATOM 4925 N N . LYS C 1 196 ? 17.772 74.337 59.910 1.00 13.19 618 LYS C N 1
ATOM 4926 C CA . LYS C 1 196 ? 16.660 74.551 60.820 1.00 13.06 618 LYS C CA 1
ATOM 4927 C C . LYS C 1 196 ? 17.115 74.403 62.266 1.00 13.20 618 LYS C C 1
ATOM 4928 O O . LYS C 1 196 ? 16.715 75.164 63.121 1.00 12.36 618 LYS C O 1
ATOM 4934 N N . GLN C 1 197 ? 17.945 73.408 62.541 1.00 13.23 619 GLN C N 1
ATOM 4935 C CA . GLN C 1 197 ? 18.415 73.218 63.901 1.00 13.86 619 GLN C CA 1
ATOM 4936 C C . GLN C 1 197 ? 19.254 74.401 64.363 1.00 12.99 619 GLN C C 1
ATOM 4937 O O . GLN C 1 197 ? 19.158 74.818 65.498 1.00 12.82 619 GLN C O 1
ATOM 4943 N N . GLN C 1 198 ? 20.091 74.918 63.477 1.00 12.65 620 GLN C N 1
ATOM 4944 C CA . GLN C 1 198 ? 20.901 76.080 63.791 1.00 12.27 620 GLN C CA 1
ATOM 4945 C C . GLN C 1 198 ? 20.040 77.313 64.038 1.00 11.79 620 GLN C C 1
ATOM 4946 O O . GLN C 1 198 ? 20.318 78.092 64.931 1.00 11.64 620 GLN C O 1
ATOM 4952 N N . PHE C 1 199 ? 18.993 77.476 63.245 1.00 11.16 621 PHE C N 1
ATOM 4953 C CA . PHE C 1 199 ? 18.121 78.617 63.446 1.00 10.45 621 PHE C CA 1
ATOM 4954 C C . PHE C 1 199 ? 17.484 78.557 64.832 1.00 10.98 621 PHE C C 1
ATOM 4955 O O . PHE C 1 199 ? 17.529 79.524 65.569 1.00 10.33 621 PHE C O 1
ATOM 4963 N N . LEU C 1 200 ? 16.927 77.409 65.194 1.00 10.76 622 LEU C N 1
ATOM 4964 C CA . LEU C 1 200 ? 16.322 77.242 66.512 1.00 11.24 622 LEU C CA 1
ATOM 4965 C C . LEU C 1 200 ? 17.331 77.394 67.656 1.00 11.82 622 LEU C C 1
ATOM 4966 O O . LEU C 1 200 ? 17.022 77.978 68.685 1.00 12.53 622 LEU C O 1
ATOM 4971 N N . ASP C 1 201 ? 18.527 76.848 67.476 1.00 12.58 623 ASP C N 1
ATOM 4972 C CA . ASP C 1 201 ? 19.559 76.969 68.497 1.00 13.40 623 ASP C CA 1
ATOM 4973 C C . ASP C 1 201 ? 20.003 78.415 68.708 1.00 13.13 623 ASP C C 1
ATOM 4974 O O . ASP C 1 201 ? 20.221 78.851 69.823 1.00 13.77 623 ASP C O 1
ATOM 4979 N N . HIS C 1 202 ? 20.196 79.124 67.609 1.00 12.64 624 HIS C N 1
ATOM 4980 C CA . HIS C 1 202 ? 20.576 80.532 67.615 1.00 13.16 624 HIS C CA 1
ATOM 4981 C C . HIS C 1 202 ? 19.509 81.497 68.121 1.00 12.28 624 HIS C C 1
ATOM 4982 O O . HIS C 1 202 ? 19.820 82.510 68.717 1.00 12.40 624 HIS C O 1
ATOM 4989 N N . LEU C 1 203 ? 18.253 81.183 67.842 1.00 11.64 625 LEU C N 1
ATOM 4990 C CA . LEU C 1 203 ? 17.163 82.093 68.157 1.00 11.12 625 LEU C CA 1
ATOM 4991 C C . LEU C 1 203 ? 16.995 82.364 69.648 1.00 10.59 625 LEU C C 1
ATOM 4992 O O . LEU C 1 203 ? 16.960 81.446 70.447 1.00 11.64 625 LEU C O 1
ATOM 4997 N N . ARG C 1 204 ? 16.882 83.642 69.997 1.00 9.77 626 ARG C N 1
ATOM 4998 C CA . ARG C 1 204 ? 16.535 84.058 71.345 1.00 9.38 626 ARG C CA 1
ATOM 4999 C C . ARG C 1 204 ? 15.301 84.939 71.217 1.00 8.61 626 ARG C C 1
ATOM 5000 O O . ARG C 1 204 ? 15.216 85.740 70.297 1.00 8.49 626 ARG C O 1
ATOM 5008 N N . THR C 1 205 ? 14.339 84.765 72.113 1.00 7.89 627 THR C N 1
ATOM 5009 C CA . THR C 1 205 ? 13.127 85.582 72.094 1.00 7.78 627 THR C CA 1
ATOM 5010 C C . THR C 1 205 ? 12.877 86.332 73.405 1.00 7.61 627 THR C C 1
ATOM 5011 O O . THR C 1 205 ? 11.885 87.030 73.542 1.00 7.85 627 THR C O 1
ATOM 5015 N N . VAL C 1 206 ? 13.788 86.165 74.356 1.00 7.97 628 VAL C N 1
ATOM 5016 C CA . VAL C 1 206 ? 13.677 86.765 75.665 1.00 8.01 628 VAL C CA 1
ATOM 5017 C C . VAL C 1 206 ? 15.023 87.383 76.003 1.00 8.68 628 VAL C C 1
ATOM 5018 O O . VAL C 1 206 ? 16.056 86.771 75.790 1.00 8.88 628 VAL C O 1
ATOM 5022 N N . GLN C 1 207 ? 14.998 88.601 76.525 1.00 8.78 629 GLN C N 1
ATOM 5023 C CA . GLN C 1 207 ? 16.220 89.265 76.954 1.00 9.85 629 GLN C CA 1
ATOM 5024 C C . GLN C 1 207 ? 16.602 88.760 78.349 1.00 10.83 629 GLN C C 1
ATOM 5025 O O . GLN C 1 207 ? 15.767 88.684 79.228 1.00 10.68 629 GLN C O 1
ATOM 5031 N N . PHE C 1 208 ? 17.869 88.411 78.539 1.00 11.94 630 PHE C N 1
ATOM 5032 C CA . PHE C 1 208 ? 18.337 87.950 79.843 1.00 13.62 630 PHE C CA 1
ATOM 5033 C C . PHE C 1 208 ? 19.402 88.876 80.410 1.00 14.56 630 PHE C C 1
ATOM 5034 O O . PHE C 1 208 ? 20.412 89.106 79.775 1.00 16.04 630 PHE C O 1
ATOM 5042 N N . SER D 1 1 ? 30.634 82.710 34.139 1.00 23.84 423 SER D N 1
ATOM 5043 C CA . SER D 1 1 ? 31.240 81.906 35.193 1.00 23.36 423 SER D CA 1
ATOM 5044 C C . SER D 1 1 ? 30.428 80.654 35.513 1.00 22.36 423 SER D C 1
ATOM 5045 O O . SER D 1 1 ? 30.611 80.040 36.557 1.00 22.59 423 SER D O 1
ATOM 5048 N N . ILE D 1 2 ? 29.542 80.284 34.593 1.00 20.95 424 ILE D N 1
ATOM 5049 C CA . ILE D 1 2 ? 28.709 79.102 34.748 1.00 18.78 424 ILE D CA 1
ATOM 5050 C C . ILE D 1 2 ? 29.227 77.998 33.831 1.00 17.21 424 ILE D C 1
ATOM 5051 O O . ILE D 1 2 ? 29.195 78.121 32.615 1.00 17.05 424 ILE D O 1
ATOM 5056 N N . TYR D 1 3 ? 29.724 76.928 34.434 1.00 14.34 425 TYR D N 1
ATOM 5057 C CA . TYR D 1 3 ? 30.287 75.812 33.684 1.00 12.89 425 TYR D CA 1
ATOM 5058 C C . TYR D 1 3 ? 29.561 74.476 33.855 1.00 12.25 425 TYR D C 1
ATOM 5059 O O . TYR D 1 3 ? 29.896 73.525 33.185 1.00 12.42 425 TYR D O 1
ATOM 5068 N N . LEU D 1 4 ? 28.576 74.411 34.745 1.00 11.56 426 LEU D N 1
ATOM 5069 C CA . LEU D 1 4 ? 27.799 73.184 34.927 1.00 11.74 426 LEU D CA 1
ATOM 5070 C C . LEU D 1 4 ? 26.342 73.415 34.536 1.00 11.93 426 LEU D C 1
ATOM 5071 O O . LEU D 1 4 ? 25.783 74.440 34.874 1.00 12.38 426 LEU D O 1
ATOM 5076 N N . PRO D 1 5 ? 25.738 72.469 33.829 1.00 11.83 427 PRO D N 1
ATOM 5077 C CA . PRO D 1 5 ? 26.378 71.224 33.393 1.00 11.26 427 PRO D CA 1
ATOM 5078 C C . PRO D 1 5 ? 27.438 71.465 32.322 1.00 11.08 427 PRO D C 1
ATOM 5079 O O . PRO D 1 5 ? 27.307 72.376 31.524 1.00 10.14 427 PRO D O 1
ATOM 5083 N N . LEU D 1 6 ? 28.442 70.605 32.272 1.00 10.53 428 LEU D N 1
ATOM 5084 C CA . LEU D 1 6 ? 29.610 70.816 31.426 1.00 10.35 428 LEU D CA 1
ATOM 5085 C C . LEU D 1 6 ? 29.323 70.959 29.938 1.00 10.26 428 LEU D C 1
ATOM 5086 O O . LEU D 1 6 ? 29.979 71.730 29.273 1.00 9.75 428 LEU D O 1
ATOM 5091 N N . PRO D 1 7 ? 28.338 70.246 29.417 1.00 10.15 429 PRO D N 1
ATOM 5092 C CA . PRO D 1 7 ? 28.084 70.339 27.980 1.00 10.49 429 PRO D CA 1
ATOM 5093 C C . PRO D 1 7 ? 27.758 71.780 27.585 1.00 10.52 429 PRO D C 1
ATOM 5094 O O . PRO D 1 7 ? 28.019 72.172 26.460 1.00 11.47 429 PRO D O 1
ATOM 5098 N N . GLN D 1 8 ? 27.197 72.553 28.506 1.00 10.10 430 GLN D N 1
ATOM 5099 C CA . GLN D 1 8 ? 26.824 73.932 28.204 1.00 9.94 430 GLN D CA 1
ATOM 5100 C C . GLN D 1 8 ? 27.938 74.959 28.383 1.00 9.86 430 GLN D C 1
ATOM 5101 O O . GLN D 1 8 ? 27.791 76.092 27.983 1.00 9.67 430 GLN D O 1
ATOM 5107 N N . ALA D 1 9 ? 29.045 74.571 28.993 1.00 9.30 431 ALA D N 1
ATOM 5108 C CA . ALA D 1 9 ? 30.098 75.532 29.297 1.00 9.42 431 ALA D CA 1
ATOM 5109 C C . ALA D 1 9 ? 30.739 76.179 28.080 1.00 10.09 431 ALA D C 1
ATOM 5110 O O . ALA D 1 9 ? 30.943 75.542 27.069 1.00 10.49 431 ALA D O 1
ATOM 5112 N N . ASP D 1 10 ? 31.084 77.450 28.224 1.00 10.67 432 ASP D N 1
ATOM 5113 C CA . ASP D 1 10 ? 31.816 78.162 27.200 1.00 11.71 432 ASP D CA 1
ATOM 5114 C C . ASP D 1 10 ? 33.214 77.541 27.114 1.00 12.02 432 ASP D C 1
ATOM 5115 O O . ASP D 1 10 ? 33.751 77.066 28.107 1.00 13.05 432 ASP D O 1
ATOM 5120 N N . ASP D 1 11 ? 33.796 77.579 25.920 1.00 12.24 433 ASP D N 1
ATOM 5121 C CA . ASP D 1 11 ? 35.112 77.023 25.670 1.00 12.36 433 ASP D CA 1
ATOM 5122 C C . ASP D 1 11 ? 36.111 77.783 26.512 1.00 12.38 433 ASP D C 1
ATOM 5123 O O . ASP D 1 11 ? 35.905 78.940 26.833 1.00 12.95 433 ASP D O 1
ATOM 5128 N N . GLN D 1 12 ? 37.181 77.109 26.896 1.00 12.16 434 GLN D N 1
ATOM 5129 C CA . GLN D 1 12 ? 38.251 77.734 27.653 1.00 12.09 434 GLN D CA 1
ATOM 5130 C C . GLN D 1 12 ? 39.571 77.281 27.063 1.00 11.74 434 GLN D C 1
ATOM 5131 O O . GLN D 1 12 ? 39.692 76.159 26.617 1.00 11.39 434 GLN D O 1
ATOM 5137 N N . TYR D 1 13 ? 40.557 78.162 27.065 1.00 11.87 435 TYR D N 1
ATOM 5138 C CA . TYR D 1 13 ? 41.877 77.798 26.606 1.00 12.04 435 TYR D CA 1
ATOM 5139 C C . TYR D 1 13 ? 42.472 76.798 27.581 1.00 11.41 435 TYR D C 1
ATOM 5140 O O . TYR D 1 13 ? 42.455 77.026 28.770 1.00 11.75 435 TYR D O 1
ATOM 5149 N N . THR D 1 14 ? 43.005 75.697 27.062 1.00 10.40 436 THR D N 1
ATOM 5150 C CA . THR D 1 14 ? 43.791 74.759 27.854 1.00 10.16 436 THR D CA 1
ATOM 5151 C C . THR D 1 14 ? 45.164 74.663 27.180 1.00 9.82 436 THR D C 1
ATOM 5152 O O . THR D 1 14 ? 45.246 74.591 25.967 1.00 10.17 436 THR D O 1
ATOM 5156 N N . PRO D 1 15 ? 46.229 74.718 27.974 1.00 10.23 437 PRO D N 1
ATOM 5157 C CA . PRO D 1 15 ? 47.597 74.837 27.448 1.00 10.11 437 PRO D CA 1
ATOM 5158 C C . PRO D 1 15 ? 48.157 73.678 26.635 1.00 10.03 437 PRO D C 1
ATOM 5159 O O . PRO D 1 15 ? 48.893 73.924 25.687 1.00 10.18 437 PRO D O 1
ATOM 5163 N N . TYR D 1 16 ? 47.841 72.455 27.037 1.00 9.51 438 TYR D N 1
ATOM 5164 C CA . TYR D 1 16 ? 48.358 71.250 26.411 1.00 9.34 438 TYR D CA 1
ATOM 5165 C C . TYR D 1 16 ? 47.308 70.150 26.491 1.00 9.01 438 TYR D C 1
ATOM 5166 O O . TYR D 1 16 ? 46.329 70.287 27.200 1.00 9.21 438 TYR D O 1
ATOM 5175 N N . PHE D 1 17 ? 47.538 69.051 25.779 1.00 8.76 439 PHE D N 1
ATOM 5176 C CA . PHE D 1 17 ? 46.592 67.944 25.781 1.00 8.42 439 PHE D CA 1
ATOM 5177 C C . PHE D 1 17 ? 46.465 67.426 27.211 1.00 8.09 439 PHE D C 1
ATOM 5178 O O . PHE D 1 17 ? 45.361 67.274 27.716 1.00 7.85 439 PHE D O 1
ATOM 5186 N N . VAL D 1 18 ? 47.604 67.203 27.863 1.00 8.05 440 VAL D N 1
ATOM 5187 C CA . VAL D 1 18 ? 47.647 66.861 29.284 1.00 7.93 440 VAL D CA 1
ATOM 5188 C C . VAL D 1 18 ? 48.546 67.889 29.977 1.00 7.94 440 VAL D C 1
ATOM 5189 O O . VAL D 1 18 ? 49.614 68.219 29.487 1.00 8.40 440 VAL D O 1
ATOM 5193 N N . TYR D 1 19 ? 48.091 68.415 31.105 1.00 7.62 441 TYR D N 1
ATOM 5194 C CA . TYR D 1 19 ? 48.862 69.411 31.832 1.00 7.86 441 TYR D CA 1
ATOM 5195 C C . TYR D 1 19 ? 48.723 69.249 33.342 1.00 7.58 441 TYR D C 1
ATOM 5196 O O . TYR D 1 19 ? 47.803 68.607 33.830 1.00 7.73 441 TYR D O 1
ATOM 5205 N N . ASN D 1 20 ? 49.668 69.828 34.062 1.00 7.46 442 ASN D N 1
ATOM 5206 C CA . ASN D 1 20 ? 49.698 69.758 35.521 1.00 8.10 442 ASN D CA 1
ATOM 5207 C C . ASN D 1 20 ? 48.967 70.899 36.231 1.00 8.53 442 ASN D C 1
ATOM 5208 O O . ASN D 1 20 ? 48.294 71.694 35.600 1.00 8.13 442 ASN D O 1
ATOM 5213 N N . PHE D 1 21 ? 49.125 70.968 37.545 1.00 8.58 443 PHE D N 1
ATOM 5214 C CA . PHE D 1 21 ? 48.389 71.926 38.355 1.00 9.42 443 PHE D CA 1
ATOM 5215 C C . PHE D 1 21 ? 48.697 73.366 37.992 1.00 9.61 443 PHE D C 1
ATOM 5216 O O . PHE D 1 21 ? 47.904 74.248 38.273 1.00 9.61 443 PHE D O 1
ATOM 5224 N N . GLN D 1 22 ? 49.859 73.582 37.386 1.00 10.28 444 GLN D N 1
ATOM 5225 C CA . GLN D 1 22 ? 50.322 74.903 36.970 1.00 11.60 444 GLN D CA 1
ATOM 5226 C C . GLN D 1 22 ? 50.192 75.138 35.475 1.00 11.54 444 GLN D C 1
ATOM 5227 O O . GLN D 1 22 ? 50.687 76.130 34.970 1.00 12.34 444 GLN D O 1
ATOM 5233 N N . GLY D 1 23 ? 49.558 74.221 34.765 1.00 11.15 445 GLY D N 1
ATOM 5234 C CA . GLY D 1 23 ? 49.433 74.385 33.333 1.00 11.15 445 GLY D CA 1
ATOM 5235 C C . GLY D 1 23 ? 50.636 73.956 32.511 1.00 10.98 445 GLY D C 1
ATOM 5236 O O . GLY D 1 23 ? 50.718 74.269 31.341 1.00 11.58 445 GLY D O 1
ATOM 5237 N N . GLU D 1 24 ? 51.567 73.243 33.129 1.00 10.45 446 GLU D N 1
ATOM 5238 C CA . GLU D 1 24 ? 52.742 72.754 32.426 1.00 10.37 446 GLU D CA 1
ATOM 5239 C C . GLU D 1 24 ? 52.466 71.445 31.699 1.00 10.33 446 GLU D C 1
ATOM 5240 O O . GLU D 1 24 ? 51.689 70.632 32.159 1.00 9.69 446 GLU D O 1
ATOM 5246 N N . ARG D 1 25 ? 53.108 71.250 30.557 1.00 10.12 447 ARG D N 1
ATOM 5247 C CA . ARG D 1 25 ? 52.849 70.064 29.752 1.00 11.11 447 ARG D CA 1
ATOM 5248 C C . ARG D 1 25 ? 53.257 68.749 30.395 1.00 10.89 447 ARG D C 1
ATOM 5249 O O . ARG D 1 25 ? 54.286 68.649 31.041 1.00 11.49 447 ARG D O 1
ATOM 5257 N N . VAL D 1 26 ? 52.429 67.737 30.178 1.00 10.92 448 VAL D N 1
ATOM 5258 C CA . VAL D 1 26 ? 52.745 66.382 30.577 1.00 11.19 448 VAL D CA 1
ATOM 5259 C C . VAL D 1 26 ? 52.728 65.554 29.299 1.00 11.77 448 VAL D C 1
ATOM 5260 O O . VAL D 1 26 ? 51.736 65.529 28.596 1.00 11.69 448 VAL D O 1
ATOM 5264 N N . SER D 1 27 ? 53.837 64.886 29.010 1.00 12.19 449 SER D N 1
ATOM 5265 C CA . SER D 1 27 ? 53.983 64.115 27.779 1.00 13.44 449 SER D CA 1
ATOM 5266 C C . SER D 1 27 ? 53.009 62.949 27.717 1.00 13.28 449 SER D C 1
ATOM 5267 O O . SER D 1 27 ? 52.739 62.325 28.719 1.00 13.01 449 SER D O 1
ATOM 5270 N N . THR D 1 28 ? 52.519 62.653 26.519 1.00 13.78 450 THR D N 1
ATOM 5271 C CA . THR D 1 28 ? 51.565 61.566 26.307 1.00 14.50 450 THR D CA 1
ATOM 5272 C C . THR D 1 28 ? 52.219 60.261 25.844 1.00 14.93 450 THR D C 1
ATOM 5273 O O . THR D 1 28 ? 51.543 59.368 25.382 1.00 15.09 450 THR D O 1
ATOM 5277 N N . THR D 1 29 ? 53.534 60.170 25.968 1.00 15.72 451 THR D N 1
ATOM 5278 C CA . THR D 1 29 ? 54.236 58.971 25.543 1.00 16.63 451 THR D CA 1
ATOM 5279 C C . THR D 1 29 ? 53.832 57.726 26.312 1.00 16.15 451 THR D C 1
ATOM 5280 O O . THR D 1 29 ? 53.661 56.662 25.741 1.00 16.63 451 THR D O 1
ATOM 5284 N N . GLU D 1 30 ? 53.716 57.862 27.621 1.00 15.55 452 GLU D N 1
ATOM 5285 C CA . GLU D 1 30 ? 53.397 56.735 28.472 1.00 14.93 452 GLU D CA 1
ATOM 5286 C C . GLU D 1 30 ? 51.932 56.364 28.564 1.00 13.36 452 GLU D C 1
ATOM 5287 O O . GLU D 1 30 ? 51.044 57.179 28.399 1.00 12.44 452 GLU D O 1
ATOM 5293 N N . THR D 1 31 ? 51.717 55.099 28.868 1.00 11.81 453 THR D N 1
ATOM 5294 C CA . THR D 1 31 ? 50.401 54.575 29.132 1.00 10.87 453 THR D CA 1
ATOM 5295 C C . THR D 1 31 ? 49.829 55.249 30.372 1.00 9.96 453 THR D C 1
ATOM 5296 O O . THR D 1 31 ? 50.552 55.582 31.303 1.00 9.68 453 THR D O 1
ATOM 5300 N N . GLY D 1 32 ? 48.520 55.463 30.348 1.00 9.33 454 GLY D N 1
ATOM 5301 C CA . GLY D 1 32 ? 47.796 55.989 31.490 1.00 7.96 454 GLY D CA 1
ATOM 5302 C C . GLY D 1 32 ? 48.021 57.431 31.899 1.00 7.49 454 GLY D C 1
ATOM 5303 O O . GLY D 1 32 ? 47.815 57.765 33.046 1.00 7.31 454 GLY D O 1
ATOM 5304 N N . VAL D 1 33 ? 48.401 58.277 30.951 1.00 7.31 455 VAL D N 1
ATOM 5305 C CA A VAL D 1 33 ? 48.568 59.721 31.218 0.50 7.31 455 VAL D CA 1
ATOM 5306 C CA B VAL D 1 33 ? 48.539 59.714 31.296 0.50 7.30 455 VAL D CA 1
ATOM 5307 C C . VAL D 1 33 ? 47.266 60.509 31.099 1.00 6.98 455 VAL D C 1
ATOM 5308 O O . VAL D 1 33 ? 47.093 61.511 31.766 1.00 7.14 455 VAL D O 1
ATOM 5315 N N . PHE D 1 34 ? 46.284 59.917 30.444 1.00 6.92 456 PHE D N 1
ATOM 5316 C CA . PHE D 1 34 ? 44.931 60.449 30.450 1.00 7.04 456 PHE D CA 1
ATOM 5317 C C . PHE D 1 34 ? 43.859 59.369 30.430 1.00 6.40 456 PHE D C 1
ATOM 5318 O O . PHE D 1 34 ? 44.059 58.277 29.923 1.00 6.67 456 PHE D O 1
ATOM 5326 N N . CYS D 1 35 ? 42.727 59.707 31.024 1.00 6.34 457 CYS D N 1
ATOM 5327 C CA . CYS D 1 35 ? 41.590 58.827 31.131 1.00 6.82 457 CYS D CA 1
ATOM 5328 C C . CYS D 1 35 ? 40.346 59.473 30.536 1.00 6.52 457 CYS D C 1
ATOM 5329 O O . CYS D 1 35 ? 39.993 60.585 30.878 1.00 6.81 457 CYS D O 1
ATOM 5332 N N . LEU D 1 36 ? 39.681 58.744 29.655 1.00 6.53 458 LEU D N 1
ATOM 5333 C CA . LEU D 1 36 ? 38.434 59.210 29.086 1.00 6.95 458 LEU D CA 1
ATOM 5334 C C . LEU D 1 36 ? 37.263 58.710 29.930 1.00 6.72 458 LEU D C 1
ATOM 5335 O O . LEU D 1 36 ? 37.076 57.520 30.085 1.00 7.01 458 LEU D O 1
ATOM 5340 N N . ALA D 1 37 ? 36.490 59.647 30.464 1.00 6.78 459 ALA D N 1
ATOM 5341 C CA . ALA D 1 37 ? 35.288 59.352 31.221 1.00 6.55 459 ALA D CA 1
ATOM 5342 C C . ALA D 1 37 ? 34.120 59.966 30.467 1.00 7.07 459 ALA D C 1
ATOM 5343 O O . ALA D 1 37 ? 34.215 61.088 30.028 1.00 7.55 459 ALA D O 1
ATOM 5345 N N . ALA D 1 38 ? 33.044 59.211 30.274 1.00 6.94 460 ALA D N 1
ATOM 5346 C CA . ALA D 1 38 ? 31.903 59.732 29.530 1.00 7.90 460 ALA D CA 1
ATOM 5347 C C . ALA D 1 38 ? 30.620 58.975 29.834 1.00 8.62 460 ALA D C 1
ATOM 5348 O O . ALA D 1 38 ? 30.670 57.833 30.253 1.00 9.15 460 ALA D O 1
ATOM 5350 N N . ILE D 1 39 ? 29.495 59.588 29.486 1.00 9.27 461 ILE D N 1
ATOM 5351 C CA A ILE D 1 39 ? 28.271 58.845 29.215 0.50 9.19 461 ILE D CA 1
ATOM 5352 C CA B ILE D 1 39 ? 28.283 58.835 29.213 0.50 9.42 461 ILE D CA 1
ATOM 5353 C C . ILE D 1 39 ? 28.243 58.967 27.677 1.00 9.45 461 ILE D C 1
ATOM 5354 O O . ILE D 1 39 ? 27.917 60.020 27.159 1.00 9.35 461 ILE D O 1
ATOM 5363 N N . PRO D 1 40 ? 28.577 57.903 26.970 1.00 9.62 462 PRO D N 1
ATOM 5364 C CA . PRO D 1 40 ? 28.562 57.957 25.508 1.00 10.25 462 PRO D CA 1
ATOM 5365 C C . PRO D 1 40 ? 27.137 58.046 25.008 1.00 10.65 462 PRO D C 1
ATOM 5366 O O . PRO D 1 40 ? 26.217 57.696 25.728 1.00 11.06 462 PRO D O 1
ATOM 5370 N N . ALA D 1 41 ? 26.973 58.518 23.781 1.00 10.88 463 ALA D N 1
ATOM 5371 C CA . ALA D 1 41 ? 25.670 58.588 23.153 1.00 11.67 463 ALA D CA 1
ATOM 5372 C C . ALA D 1 41 ? 25.680 57.578 22.018 1.00 12.08 463 ALA D C 1
ATOM 5373 O O . ALA D 1 41 ? 26.673 57.434 21.321 1.00 12.99 463 ALA D O 1
ATOM 5375 N N . ALA D 1 42 ? 24.582 56.856 21.866 1.00 12.10 464 ALA D N 1
ATOM 5376 C CA . ALA D 1 42 ? 24.484 55.829 20.855 1.00 12.77 464 ALA D CA 1
ATOM 5377 C C . ALA D 1 42 ? 23.301 56.112 19.951 1.00 13.23 464 ALA D C 1
ATOM 5378 O O . ALA D 1 42 ? 22.342 56.739 20.353 1.00 13.66 464 ALA D O 1
ATOM 5380 N N . THR D 1 43 ? 23.407 55.628 18.724 1.00 13.78 465 THR D N 1
ATOM 5381 C CA . THR D 1 43 ? 22.350 55.723 17.736 1.00 14.69 465 THR D CA 1
ATOM 5382 C C . THR D 1 43 ? 22.169 54.341 17.140 1.00 15.14 465 THR D C 1
ATOM 5383 O O . THR D 1 43 ? 22.855 53.392 17.506 1.00 14.68 465 THR D O 1
ATOM 5387 N N . THR D 1 44 ? 21.244 54.256 16.198 1.00 16.31 466 THR D N 1
ATOM 5388 C CA . THR D 1 44 ? 20.929 53.011 15.528 1.00 17.36 466 THR D CA 1
ATOM 5389 C C . THR D 1 44 ? 22.122 52.494 14.728 1.00 17.10 466 THR D C 1
ATOM 5390 O O . THR D 1 44 ? 22.158 51.340 14.359 1.00 18.15 466 THR D O 1
ATOM 5394 N N . SER D 1 45 ? 23.085 53.356 14.443 1.00 16.29 467 SER D N 1
ATOM 5395 C CA . SER D 1 45 ? 24.267 52.941 13.703 1.00 15.92 467 SER D CA 1
ATOM 5396 C C . SER D 1 45 ? 25.428 52.525 14.594 1.00 14.47 467 SER D C 1
ATOM 5397 O O . SER D 1 45 ? 26.457 52.088 14.110 1.00 14.61 467 SER D O 1
ATOM 5400 N N . SER D 1 46 ? 25.264 52.698 15.896 1.00 13.06 468 SER D N 1
ATOM 5401 C CA . SER D 1 46 ? 26.332 52.391 16.843 1.00 12.08 468 SER D CA 1
ATOM 5402 C C . SER D 1 46 ? 26.762 50.935 16.952 1.00 11.24 468 SER D C 1
ATOM 5403 O O . SER D 1 46 ? 27.941 50.650 17.093 1.00 10.54 468 SER D O 1
ATOM 5406 N N . ARG D 1 47 ? 25.798 50.024 16.907 1.00 10.81 469 ARG D N 1
ATOM 5407 C CA . ARG D 1 47 ? 26.095 48.617 17.104 1.00 11.25 469 ARG D CA 1
ATOM 5408 C C . ARG D 1 47 ? 26.247 47.904 15.779 1.00 10.94 469 ARG D C 1
ATOM 5409 O O . ARG D 1 47 ? 25.343 47.900 14.960 1.00 11.82 469 ARG D O 1
ATOM 5417 N N . TYR D 1 48 ? 27.417 47.313 15.581 1.00 9.94 470 TYR D N 1
ATOM 5418 C CA . TYR D 1 48 ? 27.680 46.512 14.396 1.00 9.91 470 TYR D CA 1
ATOM 5419 C C . TYR D 1 48 ? 27.939 45.081 14.840 1.00 9.74 470 TYR D C 1
ATOM 5420 O O . TYR D 1 48 ? 28.781 44.843 15.685 1.00 10.14 470 TYR D O 1
ATOM 5429 N N . ASN D 1 49 ? 27.187 44.141 14.278 1.00 9.18 471 ASN D N 1
ATOM 5430 C CA . ASN D 1 49 ? 27.302 42.739 14.651 1.00 9.32 471 ASN D CA 1
ATOM 5431 C C . ASN D 1 49 ? 27.827 41.854 13.519 1.00 8.70 471 ASN D C 1
ATOM 5432 O O . ASN D 1 49 ? 27.112 41.523 12.596 1.00 9.26 471 ASN D O 1
ATOM 5437 N N . ASN D 1 50 ? 29.109 41.535 13.592 1.00 8.52 472 ASN D N 1
ATOM 5438 C CA . ASN D 1 50 ? 29.708 40.499 12.774 1.00 8.71 472 ASN D CA 1
ATOM 5439 C C . ASN D 1 50 ? 31.041 40.044 13.356 1.00 9.20 472 ASN D C 1
ATOM 5440 O O . ASN D 1 50 ? 31.815 40.847 13.829 1.00 9.07 472 ASN D O 1
ATOM 5445 N N . GLN D 1 51 ? 31.324 38.754 13.298 1.00 9.81 473 GLN D N 1
ATOM 5446 C CA . GLN D 1 51 ? 32.602 38.289 13.785 1.00 10.54 473 GLN D CA 1
ATOM 5447 C C . GLN D 1 51 ? 33.732 38.766 12.867 1.00 10.83 473 GLN D C 1
ATOM 5448 O O . GLN D 1 51 ? 33.676 38.586 11.658 1.00 10.98 473 GLN D O 1
ATOM 5454 N N . ILE D 1 52 ? 34.752 39.371 13.466 1.00 10.64 474 ILE D N 1
ATOM 5455 C CA . ILE D 1 52 ? 35.972 39.748 12.770 1.00 11.42 474 ILE D CA 1
ATOM 5456 C C . ILE D 1 52 ? 37.119 39.126 13.544 1.00 12.07 474 ILE D C 1
ATOM 5457 O O . ILE D 1 52 ? 37.276 39.392 14.724 1.00 11.83 474 ILE D O 1
ATOM 5462 N N . THR D 1 53 ? 37.898 38.275 12.887 1.00 13.21 475 THR D N 1
ATOM 5463 C CA A THR D 1 53 ? 38.855 37.372 13.622 0.50 13.79 475 THR D CA 1
ATOM 5464 C CA B THR D 1 53 ? 38.831 37.395 13.665 0.50 13.64 475 THR D CA 1
ATOM 5465 C C . THR D 1 53 ? 40.237 38.019 13.791 1.00 13.88 475 THR D C 1
ATOM 5466 O O . THR D 1 53 ? 40.840 37.769 14.819 1.00 14.37 475 THR D O 1
ATOM 5473 N N . ILE D 1 54 ? 40.664 38.853 12.855 1.00 14.25 476 ILE D N 1
ATOM 5474 C CA . ILE D 1 54 ? 41.952 39.522 13.002 1.00 14.65 476 ILE D CA 1
ATOM 5475 C C . ILE D 1 54 ? 41.839 41.022 12.709 1.00 14.43 476 ILE D C 1
ATOM 5476 O O . ILE D 1 54 ? 42.424 41.541 11.770 1.00 14.84 476 ILE D O 1
ATOM 5481 N N . PRO D 1 55 ? 41.078 41.713 13.548 1.00 14.09 477 PRO D N 1
ATOM 5482 C CA . PRO D 1 55 ? 40.870 43.155 13.407 1.00 13.78 477 PRO D CA 1
ATOM 5483 C C . PRO D 1 55 ? 42.085 44.006 13.770 1.00 13.56 477 PRO D C 1
ATOM 5484 O O . PRO D 1 55 ? 42.867 43.637 14.635 1.00 13.39 477 PRO D O 1
ATOM 5488 N N . SER D 1 56 ? 42.217 45.144 13.105 1.00 13.83 478 SER D N 1
ATOM 5489 C CA . SER D 1 56 ? 43.281 46.086 13.433 1.00 14.22 478 SER D CA 1
ATOM 5490 C C . SER D 1 56 ? 42.897 47.527 13.120 1.00 14.60 478 SER D C 1
ATOM 5491 O O . SER D 1 56 ? 41.984 47.785 12.354 1.00 14.44 478 SER D O 1
ATOM 5494 N N . ILE D 1 57 ? 43.609 48.465 13.737 1.00 14.38 479 ILE D N 1
ATOM 5495 C CA . ILE D 1 57 ? 43.444 49.874 13.436 1.00 14.95 479 ILE D CA 1
ATOM 5496 C C . ILE D 1 57 ? 44.741 50.375 12.824 1.00 15.04 479 ILE D C 1
ATOM 5497 O O . ILE D 1 57 ? 45.799 50.214 13.397 1.00 14.84 479 ILE D O 1
ATOM 5502 N N . GLY D 1 58 ? 44.647 50.964 11.642 1.00 15.86 480 GLY D N 1
ATOM 5503 C CA . GLY D 1 58 ? 45.832 51.434 10.957 1.00 16.88 480 GLY D CA 1
ATOM 5504 C C . GLY D 1 58 ? 46.129 52.887 11.217 1.00 17.60 480 GLY D C 1
ATOM 5505 O O . GLY D 1 58 ? 45.230 53.702 11.340 1.00 17.35 480 GLY D O 1
ATOM 5506 N N . TYR D 1 59 ? 47.414 53.203 11.293 1.00 18.98 481 TYR D N 1
ATOM 5507 C CA . TYR D 1 59 ? 47.850 54.580 11.430 1.00 20.29 481 TYR D CA 1
ATOM 5508 C C . TYR D 1 59 ? 49.175 54.762 10.704 1.00 21.76 481 TYR D C 1
ATOM 5509 O O . TYR D 1 59 ? 49.892 53.799 10.463 1.00 22.38 481 TYR D O 1
ATOM 5518 N N . ARG D 1 60 ? 49.486 55.999 10.345 1.00 23.29 482 ARG D N 1
ATOM 5519 C CA . ARG D 1 60 ? 50.720 56.281 9.622 1.00 24.60 482 ARG D CA 1
ATOM 5520 C C . ARG D 1 60 ? 51.934 56.210 10.525 1.00 24.96 482 ARG D C 1
ATOM 5521 O O . ARG D 1 60 ? 51.920 56.716 11.635 1.00 25.41 482 ARG D O 1
ATOM 5529 N N . GLY D 1 66 ? 52.437 53.690 7.240 1.00 24.37 488 GLY D N 1
ATOM 5530 C CA . GLY D 1 66 ? 51.387 52.688 7.282 1.00 23.64 488 GLY D CA 1
ATOM 5531 C C . GLY D 1 66 ? 51.691 51.527 8.207 1.00 23.02 488 GLY D C 1
ATOM 5532 O O . GLY D 1 66 ? 52.343 50.578 7.816 1.00 23.48 488 GLY D O 1
ATOM 5533 N N . THR D 1 67 ? 51.196 51.616 9.440 1.00 21.82 489 THR D N 1
ATOM 5534 C CA . THR D 1 67 ? 51.378 50.589 10.460 1.00 20.49 489 THR D CA 1
ATOM 5535 C C . THR D 1 67 ? 50.044 50.390 11.187 1.00 19.11 489 THR D C 1
ATOM 5536 O O . THR D 1 67 ? 49.044 50.951 10.771 1.00 18.95 489 THR D O 1
ATOM 5540 N N . LEU D 1 68 ? 50.022 49.580 12.237 1.00 18.28 490 LEU D N 1
ATOM 5541 C CA . LEU D 1 68 ? 48.756 49.278 12.906 1.00 17.60 490 LEU D CA 1
ATOM 5542 C C . LEU D 1 68 ? 48.899 48.804 14.351 1.00 16.73 490 LEU D C 1
ATOM 5543 O O . LEU D 1 68 ? 49.981 48.448 14.801 1.00 16.79 490 LEU D O 1
ATOM 5548 N N . PHE D 1 69 ? 47.776 48.807 15.067 1.00 15.37 491 PHE D N 1
ATOM 5549 C CA . PHE D 1 69 ? 47.664 48.122 16.339 1.00 14.50 491 PHE D CA 1
ATOM 5550 C C . PHE D 1 69 ? 46.506 47.129 16.264 1.00 14.40 491 PHE D C 1
ATOM 5551 O O . PHE D 1 69 ? 45.454 47.428 15.723 1.00 14.45 491 PHE D O 1
ATOM 5559 N N . LEU D 1 70 ? 46.753 45.929 16.759 1.00 14.62 492 LEU D N 1
ATOM 5560 C CA . LEU D 1 70 ? 45.765 44.869 16.753 1.00 14.47 492 LEU D CA 1
ATOM 5561 C C . LEU D 1 70 ? 44.711 45.004 17.841 1.00 14.22 492 LEU D C 1
ATOM 5562 O O . LEU D 1 70 ? 44.970 45.536 18.907 1.00 13.73 492 LEU D O 1
ATOM 5567 N N . LEU D 1 71 ? 43.537 44.449 17.561 1.00 13.43 493 LEU D N 1
ATOM 5568 C CA . LEU D 1 71 ? 42.427 44.400 18.499 1.00 12.72 493 LEU D CA 1
ATOM 5569 C C . LEU D 1 71 ? 42.028 42.952 18.707 1.00 12.32 493 LEU D C 1
ATOM 5570 O O . LEU D 1 71 ? 42.374 42.093 17.915 1.00 12.42 493 LEU D O 1
ATOM 5575 N N . ASP D 1 72 ? 41.312 42.692 19.792 1.00 12.03 494 ASP D N 1
ATOM 5576 C CA . ASP D 1 72 ? 40.808 41.361 20.073 1.00 11.65 494 ASP D CA 1
ATOM 5577 C C . ASP D 1 72 ? 39.720 40.972 19.075 1.00 11.15 494 ASP D C 1
ATOM 5578 O O . ASP D 1 72 ? 38.920 41.791 18.667 1.00 10.74 494 ASP D O 1
ATOM 5583 N N . ALA D 1 73 ? 39.701 39.701 18.704 1.00 11.02 495 ALA D N 1
ATOM 5584 C CA . ALA D 1 73 ? 38.667 39.179 17.834 1.00 10.97 495 ALA D CA 1
ATOM 5585 C C . ALA D 1 73 ? 37.344 39.324 18.569 1.00 10.80 495 ALA D C 1
ATOM 5586 O O . ALA D 1 73 ? 37.281 39.127 19.772 1.00 11.29 495 ALA D O 1
ATOM 5588 N N . ALA D 1 74 ? 36.305 39.716 17.846 1.00 10.17 496 ALA D N 1
ATOM 5589 C CA . ALA D 1 74 ? 35.004 39.938 18.455 1.00 9.87 496 ALA D CA 1
ATOM 5590 C C . ALA D 1 74 ? 33.880 39.954 17.427 1.00 9.73 496 ALA D C 1
ATOM 5591 O O . ALA D 1 74 ? 34.135 40.096 16.244 1.00 10.21 496 ALA D O 1
ATOM 5593 N N . SER D 1 75 ? 32.639 39.855 17.893 1.00 10.04 497 SER D N 1
ATOM 5594 C CA A SER D 1 75 ? 31.426 39.916 17.043 0.50 9.87 497 SER D CA 1
ATOM 5595 C CA B SER D 1 75 ? 31.466 39.960 17.000 0.50 9.81 497 SER D CA 1
ATOM 5596 C C . SER D 1 75 ? 30.598 41.114 17.372 1.00 9.63 497 SER D C 1
ATOM 5597 O O . SER D 1 75 ? 29.714 41.366 16.584 1.00 9.88 497 SER D O 1
ATOM 5602 N N . TRP D 1 76 ? 30.797 41.775 18.500 1.00 9.25 498 TRP D N 1
ATOM 5603 C CA . TRP D 1 76 ? 29.990 42.958 18.761 1.00 9.36 498 TRP D CA 1
ATOM 5604 C C . TRP D 1 76 ? 30.849 44.214 18.743 1.00 9.06 498 TRP D C 1
ATOM 5605 O O . TRP D 1 76 ? 31.679 44.410 19.606 1.00 10.22 498 TRP D O 1
ATOM 5616 N N . TRP D 1 77 ? 30.618 45.066 17.753 1.00 9.04 499 TRP D N 1
ATOM 5617 C CA . TRP D 1 77 ? 31.439 46.250 17.550 1.00 9.35 499 TRP D CA 1
ATOM 5618 C C . TRP D 1 77 ? 30.643 47.500 17.835 1.00 9.39 499 TRP D C 1
ATOM 5619 O O . TRP D 1 77 ? 29.498 47.608 17.453 1.00 10.12 499 TRP D O 1
ATOM 5630 N N . ASN D 1 78 ? 31.256 48.421 18.566 1.00 9.63 500 ASN D N 1
ATOM 5631 C CA . ASN D 1 78 ? 30.559 49.603 19.013 1.00 9.74 500 ASN D CA 1
ATOM 5632 C C . ASN D 1 78 ? 31.215 50.903 18.575 1.00 9.98 500 ASN D C 1
ATOM 5633 O O . ASN D 1 78 ? 32.398 51.105 18.773 1.00 10.05 500 ASN D O 1
ATOM 5638 N N . ILE D 1 79 ? 30.419 51.773 17.967 1.00 10.47 501 ILE D N 1
ATOM 5639 C CA . ILE D 1 79 ? 30.872 53.096 17.572 1.00 11.19 501 ILE D CA 1
ATOM 5640 C C . ILE D 1 79 ? 30.040 54.079 18.365 1.00 11.00 501 ILE D C 1
ATOM 5641 O O . ILE D 1 79 ? 28.898 54.318 18.039 1.00 11.15 501 ILE D O 1
ATOM 5646 N N . LEU D 1 80 ? 30.622 54.636 19.417 1.00 10.47 502 LEU D N 1
ATOM 5647 C CA . LEU D 1 80 ? 29.905 55.523 20.316 1.00 10.74 502 LEU D CA 1
ATOM 5648 C C . LEU D 1 80 ? 30.443 56.946 20.297 1.00 10.85 502 LEU D C 1
ATOM 5649 O O . LEU D 1 80 ? 31.642 57.164 20.300 1.00 12.19 502 LEU D O 1
ATOM 5654 N N . ASP D 1 81 ? 29.529 57.902 20.304 1.00 10.07 503 ASP D N 1
ATOM 5655 C CA . ASP D 1 81 ? 29.884 59.307 20.289 1.00 10.24 503 ASP D CA 1
ATOM 5656 C C . ASP D 1 81 ? 30.096 59.743 21.732 1.00 9.91 503 ASP D C 1
ATOM 5657 O O . ASP D 1 81 ? 29.212 59.600 22.547 1.00 10.75 503 ASP D O 1
ATOM 5662 N N . VAL D 1 82 ? 31.286 60.245 22.051 1.00 9.02 504 VAL D N 1
ATOM 5663 C CA . VAL D 1 82 ? 31.562 60.749 23.397 1.00 8.87 504 VAL D CA 1
ATOM 5664 C C . VAL D 1 82 ? 31.694 62.282 23.464 1.00 8.60 504 VAL D C 1
ATOM 5665 O O . VAL D 1 82 ? 32.167 62.832 24.444 1.00 7.92 504 VAL D O 1
ATOM 5669 N N . THR D 1 83 ? 31.293 62.954 22.395 1.00 9.47 505 THR D N 1
ATOM 5670 C CA . THR D 1 83 ? 31.443 64.394 22.316 1.00 10.37 505 THR D CA 1
ATOM 5671 C C . THR D 1 83 ? 30.634 65.167 23.345 1.00 10.54 505 THR D C 1
ATOM 5672 O O . THR D 1 83 ? 31.128 66.105 23.947 1.00 10.58 505 THR D O 1
ATOM 5676 N N . GLN D 1 84 ? 29.386 64.770 23.535 1.00 11.03 506 GLN D N 1
ATOM 5677 C CA . GLN D 1 84 ? 28.482 65.508 24.405 1.00 11.42 506 GLN D CA 1
ATOM 5678 C C . GLN D 1 84 ? 28.889 65.584 25.873 1.00 10.54 506 GLN D C 1
ATOM 5679 O O . GLN D 1 84 ? 28.799 66.637 26.479 1.00 10.80 506 GLN D O 1
ATOM 5685 N N . THR D 1 85 ? 29.290 64.454 26.451 1.00 9.63 507 THR D N 1
ATOM 5686 C CA . THR D 1 85 ? 29.636 64.419 27.872 1.00 8.88 507 THR D CA 1
ATOM 5687 C C . THR D 1 85 ? 31.075 64.030 28.218 1.00 8.26 507 THR D C 1
ATOM 5688 O O . THR D 1 85 ? 31.451 64.070 29.374 1.00 8.68 507 THR D O 1
ATOM 5692 N N . GLY D 1 86 ? 31.866 63.643 27.227 1.00 7.61 508 GLY D N 1
ATOM 5693 C CA . GLY D 1 86 ? 33.213 63.180 27.499 1.00 7.50 508 GLY D CA 1
ATOM 5694 C C . GLY D 1 86 ? 34.148 64.207 28.107 1.00 6.89 508 GLY D C 1
ATOM 5695 O O . GLY D 1 86 ? 34.121 65.371 27.743 1.00 7.54 508 GLY D O 1
ATOM 5696 N N . VAL D 1 87 ? 34.978 63.744 29.035 1.00 6.68 509 VAL D N 1
ATOM 5697 C CA . VAL D 1 87 ? 36.001 64.556 29.670 1.00 6.43 509 VAL D CA 1
ATOM 5698 C C . VAL D 1 87 ? 37.279 63.739 29.787 1.00 6.53 509 VAL D C 1
ATOM 5699 O O . VAL D 1 87 ? 37.238 62.524 29.701 1.00 6.41 509 VAL D O 1
ATOM 5703 N N . LEU D 1 88 ? 38.408 64.415 29.988 1.00 6.50 510 LEU D N 1
ATOM 5704 C CA . LEU D 1 88 ? 39.664 63.721 30.248 1.00 6.42 510 LEU D CA 1
ATOM 5705 C C . LEU D 1 88 ? 40.164 64.040 31.651 1.00 6.62 510 LEU D C 1
ATOM 5706 O O . LEU D 1 88 ? 40.274 65.204 32.007 1.00 7.31 510 LEU D O 1
ATOM 5711 N N . PHE D 1 89 ? 40.460 62.994 32.425 1.00 6.17 511 PHE D N 1
ATOM 5712 C CA . PHE D 1 89 ? 41.142 63.111 33.708 1.00 6.46 511 PHE D CA 1
ATOM 5713 C C . PHE D 1 89 ? 42.634 62.954 33.422 1.00 6.82 511 PHE D C 1
ATOM 5714 O O . PHE D 1 89 ? 43.023 62.155 32.576 1.00 6.54 511 PHE D O 1
ATOM 5722 N N . GLY D 1 90 ? 43.450 63.721 34.130 1.00 6.70 512 GLY D N 1
ATOM 5723 C CA . GLY D 1 90 ? 44.890 63.598 34.051 1.00 6.81 512 GLY D CA 1
ATOM 5724 C C . GLY D 1 90 ? 45.423 62.445 34.879 1.00 6.81 512 GLY D C 1
ATOM 5725 O O . GLY D 1 90 ? 44.776 61.971 35.796 1.00 7.08 512 GLY D O 1
ATOM 5726 N N . GLN D 1 91 ? 46.663 62.081 34.601 1.00 7.09 513 GLN D N 1
ATOM 5727 C CA . GLN D 1 91 ? 47.339 60.961 35.230 1.00 7.52 513 GLN D CA 1
ATOM 5728 C C . GLN D 1 91 ? 47.236 61.123 36.740 1.00 7.24 513 GLN D C 1
ATOM 5729 O O . GLN D 1 91 ? 47.299 62.212 37.245 1.00 7.00 513 GLN D O 1
ATOM 5735 N N . PRO D 1 92 ? 47.072 60.021 37.464 1.00 6.93 514 PRO D N 1
ATOM 5736 C CA . PRO D 1 92 ? 46.739 60.113 38.886 1.00 6.98 514 PRO D CA 1
ATOM 5737 C C . PRO D 1 92 ? 47.759 60.867 39.716 1.00 7.36 514 PRO D C 1
ATOM 5738 O O . PRO D 1 92 ? 47.361 61.602 40.597 1.00 7.53 514 PRO D O 1
ATOM 5742 N N . ARG D 1 93 ? 49.036 60.731 39.404 1.00 7.91 515 ARG D N 1
ATOM 5743 C CA . ARG D 1 93 ? 50.062 61.399 40.193 1.00 9.31 515 ARG D CA 1
ATOM 5744 C C . ARG D 1 93 ? 49.892 62.912 40.162 1.00 9.50 515 ARG D C 1
ATOM 5745 O O . ARG D 1 93 ? 50.335 63.599 41.066 1.00 10.29 515 ARG D O 1
ATOM 5753 N N . LEU D 1 94 ? 49.283 63.417 39.100 1.00 8.84 516 LEU D N 1
ATOM 5754 C CA . LEU D 1 94 ? 49.079 64.851 38.916 1.00 9.06 516 LEU D CA 1
ATOM 5755 C C . LEU D 1 94 ? 48.124 65.508 39.904 1.00 9.20 516 LEU D C 1
ATOM 5756 O O . LEU D 1 94 ? 48.294 66.663 40.244 1.00 9.79 516 LEU D O 1
ATOM 5761 N N . GLY D 1 95 ? 47.086 64.784 40.297 1.00 9.76 517 GLY D N 1
ATOM 5762 C CA . GLY D 1 95 ? 46.073 65.332 41.175 1.00 9.72 517 GLY D CA 1
ATOM 5763 C C . GLY D 1 95 ? 45.357 66.476 40.481 1.00 9.89 517 GLY D C 1
ATOM 5764 O O . GLY D 1 95 ? 44.803 67.365 41.112 1.00 10.64 517 GLY D O 1
ATOM 5765 N N . VAL D 1 96 ? 45.405 66.473 39.160 1.00 9.15 518 VAL D N 1
ATOM 5766 C CA . VAL D 1 96 ? 44.838 67.557 38.380 1.00 9.00 518 VAL D CA 1
ATOM 5767 C C . VAL D 1 96 ? 43.343 67.397 38.062 1.00 8.69 518 VAL D C 1
ATOM 5768 O O . VAL D 1 96 ? 42.658 68.365 37.765 1.00 9.51 518 VAL D O 1
ATOM 5772 N N . GLY D 1 97 ? 42.848 66.167 38.145 1.00 7.95 519 GLY D N 1
ATOM 5773 C CA . GLY D 1 97 ? 41.457 65.864 37.843 1.00 7.41 519 GLY D CA 1
ATOM 5774 C C . GLY D 1 97 ? 41.023 66.091 36.406 1.00 7.48 519 GLY D C 1
ATOM 5775 O O . GLY D 1 97 ? 41.784 65.858 35.485 1.00 7.03 519 GLY D O 1
ATOM 5776 N N . VAL D 1 98 ? 39.799 66.563 36.210 1.00 7.04 520 VAL D N 1
ATOM 5777 C CA . VAL D 1 98 ? 39.340 66.789 34.849 1.00 7.26 520 VAL D CA 1
ATOM 5778 C C . VAL D 1 98 ? 40.012 68.025 34.256 1.00 7.24 520 VAL D C 1
ATOM 5779 O O . VAL D 1 98 ? 39.895 69.113 34.786 1.00 7.36 520 VAL D O 1
ATOM 5783 N N . MET D 1 99 ? 40.791 67.799 33.215 1.00 7.32 521 MET D N 1
ATOM 5784 C CA A MET D 1 99 ? 41.477 68.903 32.607 0.50 7.43 521 MET D CA 1
ATOM 5785 C CA B MET D 1 99 ? 41.607 68.806 32.542 0.50 7.56 521 MET D CA 1
ATOM 5786 C C . MET D 1 99 ? 41.091 69.213 31.170 1.00 7.77 521 MET D C 1
ATOM 5787 O O . MET D 1 99 ? 41.534 70.223 30.649 1.00 8.04 521 MET D O 1
ATOM 5796 N N . GLN D 1 100 ? 40.241 68.382 30.570 1.00 7.11 522 GLN D N 1
ATOM 5797 C CA . GLN D 1 100 ? 39.674 68.750 29.284 1.00 7.16 522 GLN D CA 1
ATOM 5798 C C . GLN D 1 100 ? 38.246 68.287 29.196 1.00 7.32 522 GLN D C 1
ATOM 5799 O O . GLN D 1 100 ? 37.874 67.293 29.775 1.00 7.37 522 GLN D O 1
ATOM 5805 N N . THR D 1 101 ? 37.465 69.017 28.423 1.00 7.67 523 THR D N 1
ATOM 5806 C CA . THR D 1 101 ? 36.188 68.556 27.943 1.00 7.94 523 THR D CA 1
ATOM 5807 C C . THR D 1 101 ? 36.480 68.209 26.487 1.00 7.61 523 THR D C 1
ATOM 5808 O O . THR D 1 101 ? 37.551 68.490 25.995 1.00 7.50 523 THR D O 1
ATOM 5812 N N . MET D 1 102 ? 35.544 67.580 25.803 1.00 8.31 524 MET D N 1
ATOM 5813 C CA . MET D 1 102 ? 35.779 67.290 24.406 1.00 8.68 524 MET D CA 1
ATOM 5814 C C . MET D 1 102 ? 35.911 68.607 23.624 1.00 8.60 524 MET D C 1
ATOM 5815 O O . MET D 1 102 ? 36.679 68.696 22.682 1.00 9.48 524 MET D O 1
ATOM 5820 N N . LYS D 1 103 ? 35.156 69.623 24.024 1.00 9.30 525 LYS D N 1
ATOM 5821 C CA . LYS D 1 103 ? 35.244 70.914 23.351 1.00 9.47 525 LYS D CA 1
ATOM 5822 C C . LYS D 1 103 ? 36.625 71.554 23.491 1.00 9.11 525 LYS D C 1
ATOM 5823 O O . LYS D 1 103 ? 37.211 71.968 22.506 1.00 9.56 525 LYS D O 1
ATOM 5829 N N . THR D 1 104 ? 37.150 71.614 24.709 1.00 8.61 526 THR D N 1
ATOM 5830 C CA . THR D 1 104 ? 38.493 72.148 24.914 1.00 7.91 526 THR D CA 1
ATOM 5831 C C . THR D 1 104 ? 39.565 71.279 24.246 1.00 8.28 526 THR D C 1
ATOM 5832 O O . THR D 1 104 ? 40.588 71.772 23.806 1.00 8.13 526 THR D O 1
ATOM 5836 N N . LEU D 1 105 ? 39.312 69.980 24.169 1.00 8.23 527 LEU D N 1
ATOM 5837 C CA . LEU D 1 105 ? 40.265 69.040 23.588 1.00 8.05 527 LEU D CA 1
ATOM 5838 C C . LEU D 1 105 ? 40.487 69.298 22.090 1.00 8.86 527 LEU D C 1
ATOM 5839 O O . LEU D 1 105 ? 41.482 68.890 21.520 1.00 8.72 527 LEU D O 1
ATOM 5844 N N . LYS D 1 106 ? 39.549 69.999 21.473 1.00 9.33 528 LYS D N 1
ATOM 5845 C CA . LYS D 1 106 ? 39.654 70.299 20.057 1.00 10.07 528 LYS D CA 1
ATOM 5846 C C . LYS D 1 106 ? 40.881 71.153 19.797 1.00 10.03 528 LYS D C 1
ATOM 5847 O O . LYS D 1 106 ? 41.408 71.169 18.698 1.00 10.24 528 LYS D O 1
ATOM 5853 N N . GLN D 1 107 ? 41.327 71.859 20.824 1.00 10.09 529 GLN D N 1
ATOM 5854 C CA . GLN D 1 107 ? 42.520 72.687 20.718 1.00 10.55 529 GLN D CA 1
ATOM 5855 C C . GLN D 1 107 ? 43.766 71.849 20.518 1.00 10.67 529 GLN D C 1
ATOM 5856 O O . GLN D 1 107 ? 44.774 72.353 20.052 1.00 11.67 529 GLN D O 1
ATOM 5862 N N . HIS D 1 108 ? 43.708 70.595 20.945 1.00 10.60 530 HIS D N 1
ATOM 5863 C CA . HIS D 1 108 ? 44.885 69.730 20.943 1.00 10.45 530 HIS D CA 1
ATOM 5864 C C . HIS D 1 108 ? 44.777 68.428 20.154 1.00 10.71 530 HIS D C 1
ATOM 5865 O O . HIS D 1 108 ? 45.757 67.733 19.986 1.00 10.22 530 HIS D O 1
ATOM 5872 N N . ILE D 1 109 ? 43.573 68.109 19.696 1.00 11.01 531 ILE D N 1
ATOM 5873 C CA . ILE D 1 109 ? 43.298 66.823 19.064 1.00 11.97 531 ILE D CA 1
ATOM 5874 C C . ILE D 1 109 ? 44.050 66.589 17.752 1.00 13.17 531 ILE D C 1
ATOM 5875 O O . ILE D 1 109 ? 44.316 65.456 17.370 1.00 13.18 531 ILE D O 1
ATOM 5880 N N . LYS D 1 110 ? 44.404 67.681 17.091 1.00 14.30 532 LYS D N 1
ATOM 5881 C CA . LYS D 1 110 ? 45.138 67.625 15.834 1.00 16.37 532 LYS D CA 1
ATOM 5882 C C . LYS D 1 110 ? 46.630 67.876 16.035 1.00 17.19 532 LYS D C 1
ATOM 5883 O O . LYS D 1 110 ? 47.342 68.157 15.087 1.00 17.77 532 LYS D O 1
ATOM 5889 N N . ASP D 1 111 ? 47.097 67.780 17.274 1.00 17.81 533 ASP D N 1
ATOM 5890 C CA . ASP D 1 111 ? 48.516 67.979 17.563 1.00 18.54 533 ASP D CA 1
ATOM 5891 C C . ASP D 1 111 ? 49.272 66.668 17.383 1.00 18.52 533 ASP D C 1
ATOM 5892 O O . ASP D 1 111 ? 49.505 65.931 18.328 1.00 18.67 533 ASP D O 1
ATOM 5897 N N . TYR D 1 112 ? 49.660 66.406 16.141 1.00 19.04 534 TYR D N 1
ATOM 5898 C CA . TYR D 1 112 ? 50.272 65.147 15.746 1.00 19.18 534 TYR D CA 1
ATOM 5899 C C . TYR D 1 112 ? 51.665 64.952 16.321 1.00 19.36 534 TYR D C 1
ATOM 5900 O O . TYR D 1 112 ? 52.216 63.869 16.263 1.00 19.75 534 TYR D O 1
ATOM 5909 N N . THR D 1 113 ? 52.226 66.024 16.862 1.00 19.20 535 THR D N 1
ATOM 5910 C CA . THR D 1 113 ? 53.494 65.962 17.582 1.00 19.38 535 THR D CA 1
ATOM 5911 C C . THR D 1 113 ? 53.340 65.233 18.919 1.00 18.31 535 THR D C 1
ATOM 5912 O O . THR D 1 113 ? 54.304 64.725 19.467 1.00 18.00 535 THR D O 1
ATOM 5916 N N . GLU D 1 114 ? 52.117 65.193 19.444 1.00 17.51 536 GLU D N 1
ATOM 5917 C CA . GLU D 1 114 ? 51.872 64.463 20.677 1.00 16.61 536 GLU D CA 1
ATOM 5918 C C . GLU D 1 114 ? 52.005 62.984 20.387 1.00 16.09 536 GLU D C 1
ATOM 5919 O O . GLU D 1 114 ? 51.412 62.490 19.450 1.00 15.94 536 GLU D O 1
ATOM 5925 N N . PRO D 1 115 ? 52.732 62.264 21.221 1.00 15.53 537 PRO D N 1
ATOM 5926 C CA . PRO D 1 115 ? 52.977 60.844 20.976 1.00 15.23 537 PRO D CA 1
ATOM 5927 C C . PRO D 1 115 ? 51.702 60.000 20.909 1.00 14.77 537 PRO D C 1
ATOM 5928 O O . PRO D 1 115 ? 51.655 59.050 20.150 1.00 14.78 537 PRO D O 1
ATOM 5932 N N . ALA D 1 116 ? 50.703 60.344 21.707 1.00 14.20 538 ALA D N 1
ATOM 5933 C CA . ALA D 1 116 ? 49.441 59.609 21.748 1.00 13.62 538 ALA D CA 1
ATOM 5934 C C . ALA D 1 116 ? 48.645 59.669 20.448 1.00 13.67 538 ALA D C 1
ATOM 5935 O O . ALA D 1 116 ? 47.916 58.742 20.119 1.00 13.05 538 ALA D O 1
ATOM 5937 N N . ILE D 1 117 ? 48.784 60.771 19.724 1.00 13.45 539 ILE D N 1
ATOM 5938 C CA . ILE D 1 117 ? 47.969 61.016 18.546 1.00 13.77 539 ILE D CA 1
ATOM 5939 C C . ILE D 1 117 ? 48.634 60.600 17.252 1.00 14.28 539 ILE D C 1
ATOM 5940 O O . ILE D 1 117 ? 49.724 61.031 16.934 1.00 14.59 539 ILE D O 1
ATOM 5945 N N . GLN D 1 118 ? 47.927 59.785 16.490 1.00 14.70 540 GLN D N 1
ATOM 5946 C CA . GLN D 1 118 ? 48.433 59.294 15.222 1.00 15.45 540 GLN D CA 1
ATOM 5947 C C . GLN D 1 118 ? 47.455 59.637 14.107 1.00 15.61 540 GLN D C 1
ATOM 5948 O O . GLN D 1 118 ? 46.315 59.998 14.356 1.00 15.48 540 GLN D O 1
ATOM 5954 N N . LYS D 1 119 ? 47.919 59.546 12.869 1.00 16.34 541 LYS D N 1
ATOM 5955 C CA . LYS D 1 119 ? 47.060 59.842 11.731 1.00 17.27 541 LYS D CA 1
ATOM 5956 C C . LYS D 1 119 ? 46.431 58.549 11.219 1.00 17.56 541 LYS D C 1
ATOM 5957 O O . LYS D 1 119 ? 47.125 57.593 10.943 1.00 17.47 541 LYS D O 1
ATOM 5963 N N . TYR D 1 120 ? 45.111 58.530 11.117 1.00 18.23 542 TYR D N 1
ATOM 5964 C CA . TYR D 1 120 ? 44.408 57.318 10.714 1.00 19.23 542 TYR D CA 1
ATOM 5965 C C . TYR D 1 120 ? 44.828 56.907 9.306 1.00 20.18 542 TYR D C 1
ATOM 5966 O O . TYR D 1 120 ? 44.942 57.741 8.424 1.00 20.27 542 TYR D O 1
ATOM 5975 N N . TYR D 1 121 ? 45.085 55.618 9.124 1.00 21.10 543 TYR D N 1
ATOM 5976 C CA . TYR D 1 121 ? 45.432 55.089 7.813 1.00 22.43 543 TYR D CA 1
ATOM 5977 C C . TYR D 1 121 ? 44.555 53.893 7.469 1.00 22.44 543 TYR D C 1
ATOM 5978 O O . TYR D 1 121 ? 44.682 52.829 8.054 1.00 22.40 543 TYR D O 1
ATOM 5987 N N . PRO D 1 122 ? 43.694 54.077 6.483 1.00 22.96 544 PRO D N 1
ATOM 5988 C CA . PRO D 1 122 ? 42.761 53.034 6.059 1.00 23.17 544 PRO D CA 1
ATOM 5989 C C . PRO D 1 122 ? 43.481 51.786 5.546 1.00 23.25 544 PRO D C 1
ATOM 5990 O O . PRO D 1 122 ? 42.986 50.678 5.718 1.00 23.22 544 PRO D O 1
ATOM 5994 N N . GLY D 1 123 ? 44.662 51.973 4.973 1.00 23.54 545 GLY D N 1
ATOM 5995 C CA . GLY D 1 123 ? 45.381 50.899 4.317 1.00 23.30 545 GLY D CA 1
ATOM 5996 C C . GLY D 1 123 ? 45.724 49.733 5.213 1.00 22.91 545 GLY D C 1
ATOM 5997 O O . GLY D 1 123 ? 45.676 48.587 4.781 1.00 23.59 545 GLY D O 1
ATOM 5998 N N . THR D 1 124 ? 46.067 50.024 6.460 1.00 21.85 546 THR D N 1
ATOM 5999 C CA . THR D 1 124 ? 46.440 49.005 7.427 1.00 20.65 546 THR D CA 1
ATOM 6000 C C . THR D 1 124 ? 45.342 48.709 8.454 1.00 19.40 546 THR D C 1
ATOM 6001 O O . THR D 1 124 ? 45.575 48.022 9.438 1.00 19.17 546 THR D O 1
ATOM 6005 N N . THR D 1 125 ? 44.148 49.222 8.205 1.00 18.24 547 THR D N 1
ATOM 6006 C CA . THR D 1 125 ? 43.023 48.959 9.086 1.00 17.57 547 THR D CA 1
ATOM 6007 C C . THR D 1 125 ? 42.318 47.731 8.536 1.00 17.14 547 THR D C 1
ATOM 6008 O O . THR D 1 125 ? 41.712 47.796 7.473 1.00 18.27 547 THR D O 1
ATOM 6012 N N . ASN D 1 126 ? 42.425 46.614 9.246 1.00 16.21 548 ASN D N 1
ATOM 6013 C CA . ASN D 1 126 ? 41.788 45.379 8.811 1.00 15.76 548 ASN D CA 1
ATOM 6014 C C . ASN D 1 126 ? 40.465 45.206 9.558 1.00 15.13 548 ASN D C 1
ATOM 6015 O O . ASN D 1 126 ? 40.434 44.740 10.678 1.00 15.72 548 ASN D O 1
ATOM 6020 N N . LEU D 1 127 ? 39.383 45.607 8.907 1.00 14.24 549 LEU D N 1
ATOM 6021 C CA . LEU D 1 127 ? 38.031 45.540 9.451 1.00 13.54 549 LEU D CA 1
ATOM 6022 C C . LEU D 1 127 ? 37.068 45.250 8.310 1.00 13.29 549 LEU D C 1
ATOM 6023 O O . LEU D 1 127 ? 37.409 45.454 7.162 1.00 13.81 549 LEU D O 1
ATOM 6028 N N . ASP D 1 128 ? 35.847 44.842 8.639 1.00 12.49 550 ASP D N 1
ATOM 6029 C CA . ASP D 1 128 ? 34.835 44.551 7.632 1.00 12.16 550 ASP D CA 1
ATOM 6030 C C . ASP D 1 128 ? 34.553 45.796 6.830 1.00 12.47 550 ASP D C 1
ATOM 6031 O O . ASP D 1 128 ? 34.616 46.900 7.337 1.00 12.08 550 ASP D O 1
ATOM 6036 N N . GLU D 1 129 ? 34.181 45.605 5.574 1.00 13.17 551 GLU D N 1
ATOM 6037 C CA . GLU D 1 129 ? 33.911 46.726 4.704 1.00 14.29 551 GLU D CA 1
ATOM 6038 C C . GLU D 1 129 ? 32.786 47.583 5.272 1.00 13.99 551 GLU D C 1
ATOM 6039 O O . GLU D 1 129 ? 32.861 48.796 5.263 1.00 14.25 551 GLU D O 1
ATOM 6045 N N . GLN D 1 130 ? 31.732 46.945 5.768 1.00 13.62 552 GLN D N 1
ATOM 6046 C CA . GLN D 1 130 ? 30.614 47.685 6.333 1.00 13.30 552 GLN D CA 1
ATOM 6047 C C . GLN D 1 130 ? 31.027 48.493 7.561 1.00 13.53 552 GLN D C 1
ATOM 6048 O O . GLN D 1 130 ? 30.563 49.595 7.751 1.00 13.30 552 GLN D O 1
ATOM 6054 N N . LEU D 1 131 ? 31.890 47.918 8.384 1.00 13.91 553 LEU D N 1
ATOM 6055 C CA . LEU D 1 131 ? 32.328 48.583 9.597 1.00 14.35 553 LEU D CA 1
ATOM 6056 C C . LEU D 1 131 ? 33.163 49.816 9.268 1.00 15.09 553 LEU D C 1
ATOM 6057 O O . LEU D 1 131 ? 33.020 50.840 9.906 1.00 14.55 553 LEU D O 1
ATOM 6062 N N . LYS D 1 132 ? 34.027 49.707 8.266 1.00 15.37 554 LYS D N 1
ATOM 6063 C CA . LYS D 1 132 ? 34.840 50.849 7.857 1.00 16.72 554 LYS D CA 1
ATOM 6064 C C . LYS D 1 132 ? 33.899 51.952 7.385 1.00 16.96 554 LYS D C 1
ATOM 6065 O O . LYS D 1 132 ? 34.117 53.127 7.645 1.00 16.83 554 LYS D O 1
ATOM 6071 N N . GLN D 1 133 ? 32.845 51.562 6.683 1.00 17.66 555 GLN D N 1
ATOM 6072 C CA . GLN D 1 133 ? 31.855 52.517 6.212 1.00 18.75 555 GLN D CA 1
ATOM 6073 C C . GLN D 1 133 ? 31.122 53.204 7.370 1.00 18.51 555 GLN D C 1
ATOM 6074 O O . GLN D 1 133 ? 30.845 54.387 7.312 1.00 18.70 555 GLN D O 1
ATOM 6080 N N . ARG D 1 134 ? 30.798 52.449 8.415 1.00 18.34 556 ARG D N 1
ATOM 6081 C CA . ARG D 1 134 ? 30.148 53.010 9.604 1.00 18.16 556 ARG D CA 1
ATOM 6082 C C . ARG D 1 134 ? 31.039 54.027 10.326 1.00 17.97 556 ARG D C 1
ATOM 6083 O O . ARG D 1 134 ? 30.574 55.053 10.795 1.00 18.23 556 ARG D O 1
ATOM 6091 N N . LEU D 1 135 ? 32.320 53.709 10.420 1.00 17.23 557 LEU D N 1
ATOM 6092 C CA . LEU D 1 135 ? 33.275 54.584 11.078 1.00 16.84 557 LEU D CA 1
ATOM 6093 C C . LEU D 1 135 ? 33.359 55.912 10.341 1.00 17.34 557 LEU D C 1
ATOM 6094 O O . LEU D 1 135 ? 33.479 56.956 10.955 1.00 16.46 557 LEU D O 1
ATOM 6099 N N . ASN D 1 136 ? 33.285 55.849 9.016 1.00 17.88 558 ASN D N 1
ATOM 6100 C CA . ASN D 1 136 ? 33.258 57.047 8.183 1.00 18.67 558 ASN D CA 1
ATOM 6101 C C . ASN D 1 136 ? 34.415 57.996 8.474 1.00 18.52 558 ASN D C 1
ATOM 6102 O O . ASN D 1 136 ? 34.215 59.187 8.634 1.00 19.06 558 ASN D O 1
ATOM 6107 N N . LEU D 1 137 ? 35.615 57.447 8.553 1.00 18.74 559 LEU D N 1
ATOM 6108 C CA . LEU D 1 137 ? 36.802 58.244 8.832 1.00 18.66 559 LEU D CA 1
ATOM 6109 C C . LEU D 1 137 ? 37.499 58.678 7.554 1.00 19.24 559 LEU D C 1
ATOM 6110 O O . LEU D 1 137 ? 37.303 58.088 6.514 1.00 19.60 559 LEU D O 1
ATOM 6115 N N . ALA D 1 138 ? 38.336 59.697 7.659 1.00 19.35 560 ALA D N 1
ATOM 6116 C CA . ALA D 1 138 ? 39.123 60.169 6.536 1.00 19.49 560 ALA D CA 1
ATOM 6117 C C . ALA D 1 138 ? 40.575 59.940 6.881 1.00 19.71 560 ALA D C 1
ATOM 6118 O O . ALA D 1 138 ? 40.960 60.026 8.037 1.00 19.33 560 ALA D O 1
ATOM 6120 N N . GLU D 1 139 ? 41.391 59.652 5.882 1.00 19.80 561 GLU D N 1
ATOM 6121 C CA . GLU D 1 139 ? 42.781 59.394 6.155 1.00 20.10 561 GLU D CA 1
ATOM 6122 C C . GLU D 1 139 ? 43.300 60.657 6.816 1.00 19.61 561 GLU D C 1
ATOM 6123 O O . GLU D 1 139 ? 42.947 61.758 6.421 1.00 19.72 561 GLU D O 1
ATOM 6129 N N . GLY D 1 140 ? 44.120 60.466 7.842 1.00 19.17 562 GLY D N 1
ATOM 6130 C CA . GLY D 1 140 ? 44.708 61.551 8.606 1.00 18.37 562 GLY D CA 1
ATOM 6131 C C . GLY D 1 140 ? 43.913 62.016 9.814 1.00 17.70 562 GLY D C 1
ATOM 6132 O O . GLY D 1 140 ? 44.392 62.830 10.585 1.00 17.84 562 GLY D O 1
ATOM 6133 N N . ASP D 1 141 ? 42.712 61.489 9.993 1.00 16.24 563 ASP D N 1
ATOM 6134 C CA . ASP D 1 141 ? 41.908 61.845 11.151 1.00 15.12 563 ASP D CA 1
ATOM 6135 C C . ASP D 1 141 ? 42.645 61.371 12.393 1.00 13.90 563 ASP D C 1
ATOM 6136 O O . ASP D 1 141 ? 43.280 60.338 12.380 1.00 14.15 563 ASP D O 1
ATOM 6141 N N . PRO D 1 142 ? 42.544 62.123 13.475 1.00 12.94 564 PRO D N 1
ATOM 6142 C CA . PRO D 1 142 ? 43.252 61.725 14.691 1.00 12.31 564 PRO D CA 1
ATOM 6143 C C . PRO D 1 142 ? 42.771 60.379 15.219 1.00 12.12 564 PRO D C 1
ATOM 6144 O O . PRO D 1 142 ? 41.578 60.128 15.257 1.00 12.06 564 PRO D O 1
ATOM 6148 N N . VAL D 1 143 ? 43.712 59.523 15.589 1.00 11.57 565 VAL D N 1
ATOM 6149 C CA . VAL D 1 143 ? 43.390 58.255 16.221 1.00 12.10 565 VAL D CA 1
ATOM 6150 C C . VAL D 1 143 ? 44.269 58.079 17.451 1.00 11.58 565 VAL D C 1
ATOM 6151 O O . VAL D 1 143 ? 45.464 58.322 17.399 1.00 11.50 565 VAL D O 1
ATOM 6155 N N . ILE D 1 144 ? 43.662 57.670 18.560 1.00 10.79 566 ILE D N 1
ATOM 6156 C CA . ILE D 1 144 ? 44.410 57.424 19.780 1.00 10.27 566 ILE D CA 1
ATOM 6157 C C . ILE D 1 144 ? 44.200 55.997 20.288 1.00 9.97 566 ILE D C 1
ATOM 6158 O O . ILE D 1 144 ? 43.080 55.580 20.493 1.00 10.45 566 ILE D O 1
ATOM 6163 N N . SER D 1 145 ? 45.290 55.274 20.509 1.00 9.14 567 SER D N 1
ATOM 6164 C CA . SER D 1 145 ? 45.242 53.936 21.074 1.00 8.98 567 SER D CA 1
ATOM 6165 C C . SER D 1 145 ? 44.863 54.013 22.557 1.00 8.54 567 SER D C 1
ATOM 6166 O O . SER D 1 145 ? 45.461 54.757 23.316 1.00 9.27 567 SER D O 1
ATOM 6169 N N . MET D 1 146 ? 43.851 53.250 22.955 1.00 8.53 568 MET D N 1
ATOM 6170 C CA A MET D 1 146 ? 43.283 53.241 24.267 0.50 7.71 568 MET D CA 1
ATOM 6171 C CA B MET D 1 146 ? 43.356 53.231 24.290 0.50 8.51 568 MET D CA 1
ATOM 6172 C C . MET D 1 146 ? 43.183 51.828 24.736 1.00 8.07 568 MET D C 1
ATOM 6173 O O . MET D 1 146 ? 43.177 50.889 23.956 1.00 8.37 568 MET D O 1
ATOM 6182 N N . GLY D 1 147 ? 42.880 51.664 26.007 1.00 7.62 569 GLY D N 1
ATOM 6183 C CA . GLY D 1 147 ? 42.457 50.399 26.560 1.00 7.69 569 GLY D CA 1
ATOM 6184 C C . GLY D 1 147 ? 41.473 50.628 27.678 1.00 7.60 569 GLY D C 1
ATOM 6185 O O . GLY D 1 147 ? 41.541 51.632 28.367 1.00 7.43 569 GLY D O 1
ATOM 6186 N N . ASP D 1 148 ? 40.571 49.681 27.870 1.00 7.32 570 ASP D N 1
ATOM 6187 C CA . ASP D 1 148 ? 39.685 49.714 29.014 1.00 7.40 570 ASP D CA 1
ATOM 6188 C C . ASP D 1 148 ? 40.438 49.132 30.209 1.00 7.45 570 ASP D C 1
ATOM 6189 O O . ASP D 1 148 ? 41.594 48.771 30.095 1.00 8.04 570 ASP D O 1
ATOM 6194 N N . THR D 1 149 ? 39.781 49.086 31.351 1.00 7.72 571 THR D N 1
ATOM 6195 C CA . THR D 1 149 ? 40.411 48.666 32.588 1.00 8.49 571 THR D CA 1
ATOM 6196 C C . THR D 1 149 ? 40.718 47.168 32.620 1.00 8.77 571 THR D C 1
ATOM 6197 O O . THR D 1 149 ? 41.392 46.706 33.511 1.00 8.95 571 THR D O 1
ATOM 6201 N N . ASN D 1 150 ? 40.209 46.431 31.640 1.00 9.13 572 ASN D N 1
ATOM 6202 C CA . ASN D 1 150 ? 40.515 45.008 31.509 1.00 9.46 572 ASN D CA 1
ATOM 6203 C C . ASN D 1 150 ? 41.659 44.777 30.537 1.00 9.69 572 ASN D C 1
ATOM 6204 O O . ASN D 1 150 ? 42.032 43.640 30.271 1.00 10.24 572 ASN D O 1
ATOM 6209 N N . GLY D 1 151 ? 42.223 45.854 30.013 1.00 9.31 573 GLY D N 1
ATOM 6210 C CA . GLY D 1 151 ? 43.261 45.717 29.013 1.00 9.63 573 GLY D CA 1
ATOM 6211 C C . GLY D 1 151 ? 42.763 45.316 27.632 1.00 9.52 573 GLY D C 1
ATOM 6212 O O . GLY D 1 151 ? 43.498 44.715 26.869 1.00 10.16 573 GLY D O 1
ATOM 6213 N N . ARG D 1 152 ? 41.523 45.671 27.313 1.00 9.29 574 ARG D N 1
ATOM 6214 C CA . ARG D 1 152 ? 40.960 45.369 26.007 1.00 9.61 574 ARG D CA 1
ATOM 6215 C C . ARG D 1 152 ? 41.194 46.583 25.120 1.00 9.69 574 ARG D C 1
ATOM 6216 O O . ARG D 1 152 ? 40.644 47.640 25.355 1.00 9.87 574 ARG D O 1
ATOM 6224 N N . ARG D 1 153 ? 42.019 46.405 24.097 1.00 9.34 575 ARG D N 1
ATOM 6225 C CA . ARG D 1 153 ? 42.414 47.491 23.209 1.00 9.76 575 ARG D CA 1
ATOM 6226 C C . ARG D 1 153 ? 41.238 48.108 22.451 1.00 9.31 575 ARG D C 1
ATOM 6227 O O . ARG D 1 153 ? 40.317 47.427 22.009 1.00 9.63 575 ARG D O 1
ATOM 6235 N N . ALA D 1 154 ? 41.306 49.422 22.305 1.00 9.29 576 ALA D N 1
ATOM 6236 C CA . ALA D 1 154 ? 40.263 50.209 21.671 1.00 9.20 576 ALA D CA 1
ATOM 6237 C C . ALA D 1 154 ? 40.859 51.445 21.018 1.00 9.00 576 ALA D C 1
ATOM 6238 O O . ALA D 1 154 ? 42.041 51.702 21.127 1.00 9.23 576 ALA D O 1
ATOM 6240 N N . ALA D 1 155 ? 40.029 52.206 20.327 1.00 9.10 577 ALA D N 1
ATOM 6241 C CA . ALA D 1 155 ? 40.504 53.407 19.679 1.00 9.18 577 ALA D CA 1
ATOM 6242 C C . ALA D 1 155 ? 39.584 54.570 19.938 1.00 9.14 577 ALA D C 1
ATOM 6243 O O . ALA D 1 155 ? 38.375 54.412 19.976 1.00 9.59 577 ALA D O 1
ATOM 6245 N N . LEU D 1 156 ? 40.171 55.748 20.096 1.00 8.62 578 LEU D N 1
ATOM 6246 C CA . LEU D 1 156 ? 39.402 56.973 20.146 1.00 8.70 578 LEU D CA 1
ATOM 6247 C C . LEU D 1 156 ? 39.755 57.740 18.877 1.00 8.94 578 LEU D C 1
ATOM 6248 O O . LEU D 1 156 ? 40.910 58.035 18.627 1.00 9.98 578 LEU D O 1
ATOM 6253 N N . PHE D 1 157 ? 38.743 58.055 18.088 1.00 9.27 579 PHE D N 1
ATOM 6254 C CA . PHE D 1 157 ? 38.928 58.788 16.846 1.00 9.69 579 PHE D CA 1
ATOM 6255 C C . PHE D 1 157 ? 38.312 60.169 16.959 1.00 9.95 579 PHE D C 1
ATOM 6256 O O . PHE D 1 157 ? 37.369 60.373 17.693 1.00 9.60 579 PHE D O 1
ATOM 6264 N N . TYR D 1 158 ? 38.855 61.119 16.211 1.00 10.42 580 TYR D N 1
ATOM 6265 C CA . TYR D 1 158 ? 38.195 62.394 16.048 1.00 11.05 580 TYR D CA 1
ATOM 6266 C C . TYR D 1 158 ? 37.822 62.424 14.576 1.00 11.96 580 TYR D C 1
ATOM 6267 O O . TYR D 1 158 ? 38.695 62.485 13.724 1.00 12.27 580 TYR D O 1
ATOM 6276 N N . ARG D 1 159 ? 36.532 62.370 14.278 1.00 12.80 581 ARG D N 1
ATOM 6277 C CA . ARG D 1 159 ? 36.127 62.388 12.887 1.00 13.72 581 ARG D CA 1
ATOM 6278 C C . ARG D 1 159 ? 35.984 63.850 12.524 1.00 14.12 581 ARG D C 1
ATOM 6279 O O . ARG D 1 159 ? 35.039 64.499 12.900 1.00 14.24 581 ARG D O 1
ATOM 6287 N N . THR D 1 160 ? 36.962 64.350 11.781 1.00 15.29 582 THR D N 1
ATOM 6288 C CA . THR D 1 160 ? 37.069 65.767 11.479 1.00 16.37 582 THR D CA 1
ATOM 6289 C C . THR D 1 160 ? 35.862 66.311 10.724 1.00 16.92 582 THR D C 1
ATOM 6290 O O . THR D 1 160 ? 35.442 67.425 10.969 1.00 16.99 582 THR D O 1
ATOM 6294 N N . SER D 1 161 ? 35.276 65.498 9.853 1.00 17.52 583 SER D N 1
ATOM 6295 C CA . SER D 1 161 ? 34.180 65.969 9.008 1.00 18.05 583 SER D CA 1
ATOM 6296 C C . SER D 1 161 ? 32.975 66.470 9.798 1.00 18.09 583 SER D C 1
ATOM 6297 O O . SER D 1 161 ? 32.388 67.476 9.441 1.00 18.97 583 SER D O 1
ATOM 6300 N N . ASP D 1 162 ? 32.603 65.780 10.871 1.00 17.62 584 ASP D N 1
ATOM 6301 C CA . ASP D 1 162 ? 31.511 66.251 11.711 1.00 17.32 584 ASP D CA 1
ATOM 6302 C C . ASP D 1 162 ? 31.943 66.646 13.124 1.00 16.38 584 ASP D C 1
ATOM 6303 O O . ASP D 1 162 ? 31.112 66.868 13.981 1.00 16.42 584 ASP D O 1
ATOM 6308 N N . GLU D 1 163 ? 33.250 66.722 13.340 1.00 15.48 585 GLU D N 1
ATOM 6309 C CA . GLU D 1 163 ? 33.809 67.116 14.630 1.00 14.83 585 GLU D CA 1
ATOM 6310 C C . GLU D 1 163 ? 33.314 66.261 15.796 1.00 14.21 585 GLU D C 1
ATOM 6311 O O . GLU D 1 163 ? 32.998 66.770 16.855 1.00 14.31 585 GLU D O 1
ATOM 6317 N N . LYS D 1 164 ? 33.265 64.957 15.579 1.00 13.48 586 LYS D N 1
ATOM 6318 C CA . LYS D 1 164 ? 32.794 64.029 16.597 1.00 13.00 586 LYS D CA 1
ATOM 6319 C C . LYS D 1 164 ? 33.897 63.112 17.114 1.00 11.53 586 LYS D C 1
ATOM 6320 O O . LYS D 1 164 ? 34.676 62.558 16.347 1.00 10.92 586 LYS D O 1
ATOM 6326 N N . TYR D 1 165 ? 33.931 62.952 18.433 1.00 10.82 587 TYR D N 1
ATOM 6327 C CA . TYR D 1 165 ? 34.872 62.038 19.044 1.00 9.99 587 TYR D CA 1
ATOM 6328 C C . TYR D 1 165 ? 34.170 60.695 19.085 1.00 10.09 587 TYR D C 1
ATOM 6329 O O . TYR D 1 165 ? 33.090 60.575 19.637 1.00 10.12 587 TYR D O 1
ATOM 6338 N N . ILE D 1 166 ? 34.793 59.702 18.470 1.00 9.60 588 ILE D N 1
ATOM 6339 C CA . ILE D 1 166 ? 34.207 58.386 18.353 1.00 10.56 588 ILE D CA 1
ATOM 6340 C C . ILE D 1 166 ? 35.034 57.380 19.119 1.00 10.03 588 ILE D C 1
ATOM 6341 O O . ILE D 1 166 ? 36.202 57.189 18.831 1.00 10.09 588 ILE D O 1
ATOM 6346 N N . LEU D 1 167 ? 34.404 56.721 20.081 1.00 9.57 589 LEU D N 1
ATOM 6347 C CA . LEU D 1 167 ? 35.070 55.675 20.834 1.00 9.75 589 LEU D CA 1
ATOM 6348 C C . LEU D 1 167 ? 34.653 54.362 20.183 1.00 9.69 589 LEU D C 1
ATOM 6349 O O . LEU D 1 167 ? 33.476 54.045 20.091 1.00 10.09 589 LEU D O 1
ATOM 6354 N N . PHE D 1 168 ? 35.646 53.637 19.696 1.00 9.32 590 PHE D N 1
ATOM 6355 C CA . PHE D 1 168 ? 35.432 52.393 18.979 1.00 9.21 590 PHE D CA 1
ATOM 6356 C C . PHE D 1 168 ? 36.015 51.240 19.771 1.00 9.00 590 PHE D C 1
ATOM 6357 O O . PHE D 1 168 ? 37.192 51.220 20.067 1.00 9.13 590 PHE D O 1
ATOM 6365 N N . PHE D 1 169 ? 35.154 50.298 20.134 1.00 8.92 591 PHE D N 1
ATOM 6366 C CA . PHE D 1 169 ? 35.551 49.147 20.927 1.00 9.08 591 PHE D CA 1
ATOM 6367 C C . PHE D 1 169 ? 34.589 47.980 20.713 1.00 9.02 591 PHE D C 1
ATOM 6368 O O . PHE D 1 169 ? 33.467 48.164 20.276 1.00 9.35 591 PHE D O 1
ATOM 6376 N N . SER D 1 170 ? 35.044 46.786 21.054 1.00 9.14 592 SER D N 1
ATOM 6377 C CA . SER D 1 170 ? 34.203 45.610 20.978 1.00 10.35 592 SER D CA 1
ATOM 6378 C C . SER D 1 170 ? 33.801 45.163 22.376 1.00 11.41 592 SER D C 1
ATOM 6379 O O . SER D 1 170 ? 34.442 45.509 23.363 1.00 11.53 592 SER D O 1
ATOM 6382 N N . THR D 1 171 ? 32.719 44.400 22.428 1.00 12.42 593 THR D N 1
ATOM 6383 C CA . THR D 1 171 ? 32.215 43.803 23.653 1.00 13.44 593 THR D CA 1
ATOM 6384 C C . THR D 1 171 ? 32.027 42.308 23.419 1.00 14.62 593 THR D C 1
ATOM 6385 O O . THR D 1 171 ? 31.773 41.881 22.312 1.00 13.87 593 THR D O 1
ATOM 6389 N N . THR D 1 172 ? 32.198 41.519 24.467 1.00 16.54 594 THR D N 1
ATOM 6390 C CA . THR D 1 172 ? 31.996 40.072 24.386 1.00 18.78 594 THR D CA 1
ATOM 6391 C C . THR D 1 172 ? 30.538 39.672 24.140 1.00 19.80 594 THR D C 1
ATOM 6392 O O . THR D 1 172 ? 30.269 38.643 23.553 1.00 19.86 594 THR D O 1
ATOM 6396 N N . GLU D 1 173 ? 29.600 40.504 24.571 1.00 21.21 595 GLU D N 1
ATOM 6397 C CA . GLU D 1 173 ? 28.175 40.212 24.388 1.00 22.33 595 GLU D CA 1
ATOM 6398 C C . GLU D 1 173 ? 27.379 41.395 23.840 1.00 22.02 595 GLU D C 1
ATOM 6399 O O . GLU D 1 173 ? 27.859 42.532 23.861 1.00 21.88 595 GLU D O 1
ATOM 6405 N N . ASP D 1 174 ? 26.162 41.119 23.374 1.00 21.62 596 ASP D N 1
ATOM 6406 C CA . ASP D 1 174 ? 25.300 42.124 22.777 1.00 20.99 596 ASP D CA 1
ATOM 6407 C C . ASP D 1 174 ? 25.086 43.172 23.841 1.00 19.93 596 ASP D C 1
ATOM 6408 O O . ASP D 1 174 ? 24.671 42.873 24.954 1.00 19.88 596 ASP D O 1
ATOM 6413 N N . PRO D 1 175 ? 25.418 44.407 23.499 1.00 18.63 597 PRO D N 1
ATOM 6414 C CA . PRO D 1 175 ? 25.218 45.537 24.401 1.00 18.18 597 PRO D CA 1
ATOM 6415 C C . PRO D 1 175 ? 23.740 45.867 24.471 1.00 18.18 597 PRO D C 1
ATOM 6416 O O . PRO D 1 175 ? 23.303 46.644 25.296 1.00 17.17 597 PRO D O 1
ATOM 6420 N N . GLY D 1 176 ? 22.979 45.254 23.576 1.00 18.35 598 GLY D N 1
ATOM 6421 C CA . GLY D 1 176 ? 21.557 45.491 23.465 1.00 19.22 598 GLY D CA 1
ATOM 6422 C C . GLY D 1 176 ? 21.190 46.483 22.379 1.00 20.12 598 GLY D C 1
ATOM 6423 O O . GLY D 1 176 ? 22.000 47.301 21.981 1.00 20.03 598 GLY D O 1
ATOM 6424 N N . ALA D 1 177 ? 19.946 46.405 21.915 1.00 21.20 599 ALA D N 1
ATOM 6425 C CA . ALA D 1 177 ? 19.444 47.251 20.831 1.00 21.66 599 ALA D CA 1
ATOM 6426 C C . ALA D 1 177 ? 19.457 48.729 21.160 1.00 21.73 599 ALA D C 1
ATOM 6427 O O . ALA D 1 177 ? 19.655 49.562 20.282 1.00 22.59 599 ALA D O 1
ATOM 6429 N N . GLN D 1 178 ? 19.200 49.050 22.417 1.00 21.19 600 GLN D N 1
ATOM 6430 C CA . GLN D 1 178 ? 19.206 50.425 22.879 1.00 20.76 600 GLN D CA 1
ATOM 6431 C C . GLN D 1 178 ? 20.385 50.633 23.825 1.00 19.09 600 GLN D C 1
ATOM 6432 O O . GLN D 1 178 ? 20.380 51.534 24.631 1.00 19.03 600 GLN D O 1
ATOM 6438 N N . TYR D 1 179 ? 21.358 49.738 23.739 1.00 17.70 601 TYR D N 1
ATOM 6439 C CA . TYR D 1 179 ? 22.545 49.780 24.590 1.00 16.35 601 TYR D CA 1
ATOM 6440 C C . TYR D 1 179 ? 22.204 49.603 26.073 1.00 16.52 601 TYR D C 1
ATOM 6441 O O . TYR D 1 179 ? 22.944 50.016 26.946 1.00 17.17 601 TYR D O 1
ATOM 6450 N N . GLN D 1 180 ? 21.076 48.960 26.333 1.00 16.68 602 GLN D N 1
ATOM 6451 C CA . GLN D 1 180 ? 20.615 48.744 27.698 1.00 16.80 602 GLN D CA 1
ATOM 6452 C C . GLN D 1 180 ? 21.519 47.860 28.560 1.00 15.87 602 GLN D C 1
ATOM 6453 O O . GLN D 1 180 ? 21.586 48.041 29.767 1.00 16.36 602 GLN D O 1
ATOM 6459 N N . ASN D 1 181 ? 22.117 46.846 27.949 1.00 15.00 603 ASN D N 1
ATOM 6460 C CA . ASN D 1 181 ? 23.047 45.931 28.615 1.00 14.39 603 ASN D CA 1
ATOM 6461 C C . ASN D 1 181 ? 24.420 46.469 29.001 1.00 13.93 603 ASN D C 1
ATOM 6462 O O . ASN D 1 181 ? 25.005 46.030 29.974 1.00 14.15 603 ASN D O 1
ATOM 6467 N N . LEU D 1 182 ? 24.954 47.364 28.187 1.00 12.27 604 LEU D N 1
ATOM 6468 C CA . LEU D 1 182 ? 26.338 47.763 28.336 1.00 11.45 604 LEU D CA 1
ATOM 6469 C C . LEU D 1 182 ? 26.602 48.580 29.587 1.00 10.81 604 LEU D C 1
ATOM 6470 O O . LEU D 1 182 ? 25.958 49.583 29.824 1.00 10.31 604 LEU D O 1
ATOM 6475 N N . LYS D 1 183 ? 27.569 48.128 30.380 1.00 10.46 605 LYS D N 1
ATOM 6476 C CA . LYS D 1 183 ? 28.004 48.876 31.543 1.00 11.03 605 LYS D CA 1
ATOM 6477 C C . LYS D 1 183 ? 29.411 49.378 31.231 1.00 10.23 605 LYS D C 1
ATOM 6478 O O . LYS D 1 183 ? 30.366 48.608 31.233 1.00 10.88 605 LYS D O 1
ATOM 6484 N N . MET D 1 184 ? 29.517 50.676 30.974 1.00 9.94 606 MET D N 1
ATOM 6485 C CA . MET D 1 184 ? 30.751 51.303 30.525 1.00 9.55 606 MET D CA 1
ATOM 6486 C C . MET D 1 184 ? 31.900 51.264 31.521 1.00 9.18 606 MET D C 1
ATOM 6487 O O . MET D 1 184 ? 31.703 51.358 32.717 1.00 9.09 606 MET D O 1
ATOM 6492 N N . LEU D 1 185 ? 33.098 51.141 30.969 1.00 8.31 607 LEU D N 1
ATOM 6493 C CA . LEU D 1 185 ? 34.341 51.129 31.713 1.00 8.33 607 LEU D CA 1
ATOM 6494 C C . LEU D 1 185 ? 35.126 52.379 31.360 1.00 8.07 607 LEU D C 1
ATOM 6495 O O . LEU D 1 185 ? 34.862 53.025 30.363 1.00 8.07 607 LEU D O 1
ATOM 6500 N N . TYR D 1 186 ? 36.077 52.725 32.214 1.00 7.32 608 TYR D N 1
ATOM 6501 C CA . TYR D 1 186 ? 36.977 53.820 31.940 1.00 7.27 608 TYR D CA 1
ATOM 6502 C C . TYR D 1 186 ? 37.930 53.386 30.840 1.00 7.12 608 TYR D C 1
ATOM 6503 O O . TYR D 1 186 ? 38.275 52.223 30.741 1.00 7.17 608 TYR D O 1
ATOM 6512 N N . PHE D 1 187 ? 38.367 54.336 30.032 1.00 6.80 609 PHE D N 1
ATOM 6513 C CA . PHE D 1 187 ? 39.370 54.077 29.016 1.00 6.93 609 PHE D CA 1
ATOM 6514 C C . PHE D 1 187 ? 40.581 54.954 29.273 1.00 6.33 609 PHE D C 1
ATOM 6515 O O . PHE D 1 187 ? 40.438 56.116 29.609 1.00 7.67 609 PHE D O 1
ATOM 6523 N N . TRP D 1 188 ? 41.768 54.376 29.126 1.00 6.51 610 TRP D N 1
ATOM 6524 C CA . TRP D 1 188 ? 43.014 55.073 29.391 1.00 6.24 610 TRP D CA 1
ATOM 6525 C C . TRP D 1 188 ? 43.912 54.955 28.171 1.00 6.96 610 TRP D C 1
ATOM 6526 O O . TRP D 1 188 ? 43.833 53.985 27.446 1.00 6.71 610 TRP D O 1
ATOM 6537 N N . ASN D 1 189 ? 44.763 55.940 27.930 1.00 6.87 611 ASN D N 1
ATOM 6538 C CA . ASN D 1 189 ? 45.640 55.837 26.773 1.00 7.40 611 ASN D CA 1
ATOM 6539 C C . ASN D 1 189 ? 46.642 54.694 26.907 1.00 7.74 611 ASN D C 1
ATOM 6540 O O . ASN D 1 189 ? 47.121 54.385 27.983 1.00 7.51 611 ASN D O 1
ATOM 6545 N N . TRP D 1 190 ? 46.902 54.042 25.784 1.00 8.51 612 TRP D N 1
ATOM 6546 C CA . TRP D 1 190 ? 47.746 52.868 25.743 1.00 9.66 612 TRP D CA 1
ATOM 6547 C C . TRP D 1 190 ? 48.905 53.154 24.796 1.00 10.63 612 TRP D C 1
ATOM 6548 O O . TRP D 1 190 ? 48.708 53.344 23.607 1.00 10.21 612 TRP D O 1
ATOM 6559 N N . SER D 1 191 ? 50.114 53.161 25.341 1.00 10.98 613 SER D N 1
ATOM 6560 C CA . SER D 1 191 ? 51.315 53.491 24.579 1.00 12.62 613 SER D CA 1
ATOM 6561 C C . SER D 1 191 ? 51.513 52.529 23.421 1.00 12.50 613 SER D C 1
ATOM 6562 O O . SER D 1 191 ? 51.261 51.347 23.540 1.00 12.21 613 SER D O 1
ATOM 6565 N N . TYR D 1 192 ? 51.982 53.060 22.305 1.00 13.31 614 TYR D N 1
ATOM 6566 C CA . TYR D 1 192 ? 52.144 52.262 21.094 1.00 14.23 614 TYR D CA 1
ATOM 6567 C C . TYR D 1 192 ? 53.166 51.153 21.257 1.00 15.21 614 TYR D C 1
ATOM 6568 O O . TYR D 1 192 ? 53.128 50.165 20.540 1.00 16.05 614 TYR D O 1
ATOM 6577 N N . SER D 1 193 ? 54.063 51.322 22.217 1.00 15.78 615 SER D N 1
ATOM 6578 C CA . SER D 1 193 ? 55.106 50.338 22.477 1.00 16.35 615 SER D CA 1
ATOM 6579 C C . SER D 1 193 ? 54.746 49.305 23.545 1.00 16.26 615 SER D C 1
ATOM 6580 O O . SER D 1 193 ? 55.540 48.433 23.860 1.00 17.14 615 SER D O 1
ATOM 6583 N N . ASP D 1 194 ? 53.549 49.404 24.102 1.00 15.32 616 ASP D N 1
ATOM 6584 C CA . ASP D 1 194 ? 53.130 48.513 25.174 1.00 14.70 616 ASP D CA 1
ATOM 6585 C C . ASP D 1 194 ? 52.322 47.306 24.702 1.00 13.90 616 ASP D C 1
ATOM 6586 O O . ASP D 1 194 ? 51.431 47.436 23.887 1.00 13.85 616 ASP D O 1
ATOM 6591 N N . THR D 1 195 ? 52.639 46.142 25.254 1.00 13.65 617 THR D N 1
ATOM 6592 C CA . THR D 1 195 ? 51.837 44.942 25.080 1.00 13.90 617 THR D CA 1
ATOM 6593 C C . THR D 1 195 ? 50.666 45.066 26.047 1.00 13.64 617 THR D C 1
ATOM 6594 O O . THR D 1 195 ? 50.620 45.996 26.832 1.00 13.73 617 THR D O 1
ATOM 6598 N N . LYS D 1 196 ? 49.729 44.132 25.996 1.00 13.24 618 LYS D N 1
ATOM 6599 C CA . LYS D 1 196 ? 48.606 44.177 26.913 1.00 12.93 618 LYS D CA 1
ATOM 6600 C C . LYS D 1 196 ? 49.093 44.042 28.350 1.00 13.10 618 LYS D C 1
ATOM 6601 O O . LYS D 1 196 ? 48.618 44.728 29.230 1.00 11.83 618 LYS D O 1
ATOM 6607 N N . GLN D 1 197 ? 50.042 43.149 28.590 1.00 13.10 619 GLN D N 1
ATOM 6608 C CA . GLN D 1 197 ? 50.548 42.991 29.943 1.00 13.92 619 GLN D CA 1
ATOM 6609 C C . GLN D 1 197 ? 51.235 44.260 30.441 1.00 13.33 619 GLN D C 1
ATOM 6610 O O . GLN D 1 197 ? 51.086 44.629 31.590 1.00 13.33 619 GLN D O 1
ATOM 6616 N N . GLN D 1 198 ? 52.001 44.902 29.575 1.00 13.04 620 GLN D N 1
ATOM 6617 C CA . GLN D 1 198 ? 52.656 46.151 29.929 1.00 12.66 620 GLN D CA 1
ATOM 6618 C C . GLN D 1 198 ? 51.646 47.261 30.202 1.00 11.96 620 GLN D C 1
ATOM 6619 O O . GLN D 1 198 ? 51.818 48.038 31.116 1.00 11.58 620 GLN D O 1
ATOM 6625 N N . PHE D 1 199 ? 50.589 47.315 29.407 1.00 10.89 621 PHE D N 1
ATOM 6626 C CA . PHE D 1 199 ? 49.570 48.327 29.623 1.00 10.17 621 PHE D CA 1
ATOM 6627 C C . PHE D 1 199 ? 48.942 48.150 30.998 1.00 10.64 621 PHE D C 1
ATOM 6628 O O . PHE D 1 199 ? 48.814 49.104 31.737 1.00 10.22 621 PHE D O 1
ATOM 6636 N N . LEU D 1 200 ? 48.567 46.927 31.344 1.00 11.17 622 LEU D N 1
ATOM 6637 C CA . LEU D 1 200 ? 47.983 46.661 32.653 1.00 11.73 622 LEU D CA 1
ATOM 6638 C C . LEU D 1 200 ? 48.966 46.926 33.797 1.00 12.23 622 LEU D C 1
ATOM 6639 O O . LEU D 1 200 ? 48.596 47.467 34.828 1.00 12.44 622 LEU D O 1
ATOM 6644 N N . ASP D 1 201 ? 50.217 46.527 33.619 1.00 12.54 623 ASP D N 1
ATOM 6645 C CA . ASP D 1 201 ? 51.216 46.766 34.649 1.00 13.21 623 ASP D CA 1
ATOM 6646 C C . ASP D 1 201 ? 51.473 48.249 34.883 1.00 12.56 623 ASP D C 1
ATOM 6647 O O . ASP D 1 201 ? 51.600 48.687 36.011 1.00 13.35 623 ASP D O 1
ATOM 6652 N N . HIS D 1 202 ? 51.608 48.994 33.798 1.00 12.10 624 HIS D N 1
ATOM 6653 C CA . HIS D 1 202 ? 51.839 50.438 33.829 1.00 12.44 624 HIS D CA 1
ATOM 6654 C C . HIS D 1 202 ? 50.667 51.287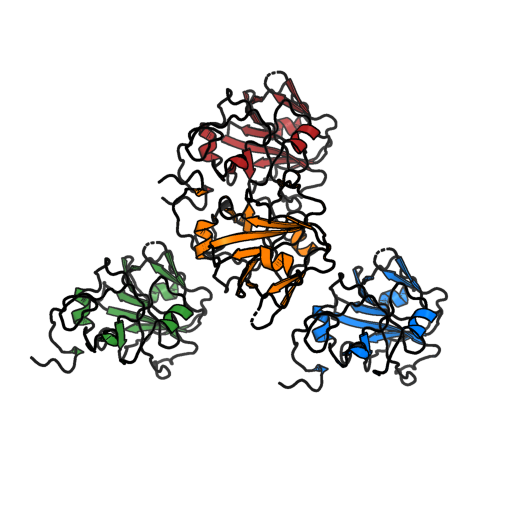 34.308 1.00 11.73 624 HIS D C 1
ATOM 6655 O O . HIS D 1 202 ? 50.856 52.344 34.878 1.00 12.04 624 HIS D O 1
ATOM 6662 N N . LEU D 1 203 ? 49.457 50.830 34.025 1.00 10.44 625 LEU D N 1
ATOM 6663 C CA . LEU D 1 203 ? 48.266 51.610 34.333 1.00 9.75 625 LEU D CA 1
ATOM 6664 C C . LEU D 1 203 ? 48.065 51.844 35.824 1.00 9.25 625 LEU D C 1
ATOM 6665 O O . LEU D 1 203 ? 48.117 50.914 36.612 1.00 9.84 625 LEU D O 1
ATOM 6670 N N . ARG D 1 204 ? 47.826 53.101 36.186 1.00 8.68 626 ARG D N 1
ATOM 6671 C CA . ARG D 1 204 ? 47.456 53.479 37.542 1.00 8.12 626 ARG D CA 1
ATOM 6672 C C . ARG D 1 204 ? 46.126 54.211 37.450 1.00 7.31 626 ARG D C 1
ATOM 6673 O O . ARG D 1 204 ? 45.921 54.997 36.542 1.00 8.10 626 ARG D O 1
ATOM 6681 N N . THR D 1 205 ? 45.208 53.913 38.359 1.00 6.54 627 THR D N 1
ATOM 6682 C CA . THR D 1 205 ? 43.911 54.586 38.356 1.00 6.32 627 THR D CA 1
ATOM 6683 C C . THR D 1 205 ? 43.590 55.273 39.675 1.00 6.64 627 THR D C 1
ATOM 6684 O O . THR D 1 205 ? 42.535 55.851 39.835 1.00 7.08 627 THR D O 1
ATOM 6688 N N . VAL D 1 206 ? 44.520 55.188 40.616 1.00 6.35 628 VAL D N 1
ATOM 6689 C CA . VAL D 1 206 ? 44.372 55.759 41.943 1.00 6.62 628 VAL D CA 1
ATOM 6690 C C . VAL D 1 206 ? 45.631 56.549 42.279 1.00 6.25 628 VAL D C 1
ATOM 6691 O O . VAL D 1 206 ? 46.721 56.091 42.015 1.00 6.79 628 VAL D O 1
ATOM 6695 N N . GLN D 1 207 ? 45.469 57.733 42.858 1.00 6.13 629 GLN D N 1
ATOM 6696 C CA . GLN D 1 207 ? 46.605 58.558 43.270 1.00 6.98 629 GLN D CA 1
ATOM 6697 C C . GLN D 1 207 ? 47.097 58.076 44.622 1.00 7.26 629 GLN D C 1
ATOM 6698 O O . GLN D 1 207 ? 46.309 57.816 45.504 1.00 7.40 629 GLN D O 1
ATOM 6704 N N . PHE D 1 208 ? 48.405 57.940 44.774 1.00 8.29 630 PHE D N 1
ATOM 6705 C CA . PHE D 1 208 ? 48.953 57.530 46.053 1.00 9.84 630 PHE D CA 1
ATOM 6706 C C . PHE D 1 208 ? 50.028 58.506 46.516 1.00 10.82 630 PHE D C 1
ATOM 6707 O O . PHE D 1 208 ? 51.055 58.625 45.884 1.00 12.37 630 PHE D O 1
#

Secondary structure (DSSP, 8-state):
----SGGGPPP---SSSSB-TTS-B---SSTTSEEEE---B--GGGEEEEEESS-EEEE--EEEE---EEEEEEEE-TTT-EEEEPGGG---EEEEHHHHTTTTT-TTSTTEEEB-GGG--S-HHHHHHH---TT-EEEEEEETT--EEEEEEETTTTEEEEEEEESS---TTS-S-----EEE--TT--HHHHHHH---S--/----SGGGPPP---SSSSB-TTS-B--SSSTTSEEEE---B--GGGEEEEEESS-EEEE----EEEE---EEEEEEEE-TTT-EEEEPGGG---EEEEHHHHTTTTT-TTSTTEEEB-GGG----HHHHHHH---TT-EEEEEEETT--EEEEEEETTTTEEEEEEEESS---TTSTT-----EEE--TT--HHHHHHH---SB-/----SGGGPPP---SSSSB-TT--B--SSSTTSEEEE---B--TTSEEEEEESS-EEEE--EEEE---EEEEEEEE-TTT-EEEEPGGG---EEEEHHHHTTTTT-TTSTTEEEB-GGG----HHHHHHH---TT-EEEEEEETT--EEEEEEETTTTEEEEEEEESS---TTS-S-----EEE--TT--HHHHHHH---S--/----SGGGPPP---SSSSB-TTS-B--S-STTSEEEE---B--TTSEEEEEESS-EEEE--EEEE---EEEEEEEE-TTT-EEEEPGGG---EEEEHHHHTTTTT-TTSTTEEEB-GGG----HHHHHHHT--TT-EEEEEEETT--EEEEEEETTTTEEEEEEEESS---TTS-S-----EEE--TT--HHHHHHH---SB-

B-factor: mean 13.19, std 6.29, range [2.34, 49.9]